Protein 5UPP (pdb70)

Sequence (924 aa):
SFRIEYDTFGELKVPNDKYYGAQTVRSTMNFKKIGGVTERMPTPVIKAFGILKRAAAEVNQDYGLDPKIANNAIMKAADEVAEGKKLNDHFPLVVWQTTGSGTTQTNMNVNEVISNRAIEMLGGELGSKIPVHPNDHVNKSQSSSNDTFPTAMHIAAAIEVHEVLLPGLQKLHDALDAKSKEFAQIIKIGRTHTQDAVPLTLGQEFSGYVQQVKYAMTRIKAAMPRIYELAAGGTAVGTGLNTRIGFAEKVAAKVAALTGLPFVTAPNKFEALAAHDALVELSGAMNTTACSLMKIANDIRFLGSGPRSGLGELILPENEPGSSIMPGKVNPTQCEAMTMVAAQVMGNHVAVTVGGSNGHFELNVFKPMMMIKNVLHSARLLGDASVSFTENCVVGIQANTERINNKLMNESLMLVTALNPHIGYDKAAKIAKTAHKNGSTLKETAIELGYLTAEQFDEWVKPKDMLGPKSFRIEYDTFGELKVPNDKYYGAQTVRSTMNFKKIGGVTERMPTPVIKAFGILKRAAAEVNQDYGLDPKIANNAIMKAADEVAEGKKLNDHFPLVVWQTTGSGTQTNMNVNEVISNRAIEMLGGELGSKIPVHPNDHVNKSQSSSNDTFPTAMHIAAAIEVHHEVLLPGLQKLHDALDAKSKKEFAQIIKIGRTHTQDAVPLTLGQEFSGYVQQVKYAMTRIKAAMPRIYELAAGGTAVGTGLNTRIGFAEKVAAKVAALTGLPFVTAPNKFEALAAHDALVELSGAMNTTACSLMKIANDIRFLGSGPRSGLGELILPEENEPGSSIMPGKKVNPTQCEAMTMVAAQVMGNHVAVTVGGSNGHFELNVFKPMMMIKNVLHSARLLGDASVSFTENCVVGIQQANTERINNKLMNESLMLVTALNPHIGYDKKAAKKIAKTAHKNGSTLKETAIELGYLTAEQFDEWVKPKDMLGPK

GO terms:
  GO:0005739 mitochondrion (C, IDA)
  GO:0004333 fumarate hydratase activity (F, IMP)
  GO:0004333 fumarate hydratase activity (F, IDA)
  GO:0006106 fumarate metabolic process (P, IDA)
  GO:0006108 malate metabolic process (P, IDA)
  GO:0005634 nucleus (C, EXP)
  GO:0005694 chromosome (C, EXP)
  GO:0005739 mitochondrion (C, EXP)
  GO:0005737 cytoplasm (C, TAS)
  GO:0005739 mitochondrion (C, TAS)
  GO:0004333 fumarate hydratase activity (F, TAS)
  GO:0006106 fumarate metabolic process (P, TAS)
  GO:0005739 mitochondrion (C, HTP)
  GO:0005759 mitochondrial matrix (C, TAS)
  GO:0005515 protein binding (F, IPI)
  GO:0070062 extracellular exosome (C, HDA)
  GO:0005739 mitochondrion (C, HDA)
  GO:0005829 cytosol (C, IDA)
  GO:0035861 site of double-strand break (C, IDA)
  GO:0005634 nucleus (C, IDA)

Structure (mmCIF, N/CA/C/O backbone):
data_5UPP
#
_entry.id   5UPP
#
_cell.length_a   125.434
_cell.length_b   148.006
_cell.length_c   129.761
_cell.angle_alpha   90.000
_cell.angle_beta   90.000
_cell.angle_gamma   90.000
#
_symmetry.space_group_name_H-M   'C 2 2 21'
#
loop_
_entity.id
_entity.type
_entity.pdbx_description
1 polymer 'Fumarate hydratase, mitochondrial'
2 non-polymer '4-(2-HYDROXYETHYL)-1-PIPERAZINE ETHANESULFONIC ACID'
3 water water
#
loop_
_atom_site.group_PDB
_atom_site.id
_atom_site.type_symbol
_atom_site.label_atom_id
_atom_site.label_alt_id
_atom_site.label_comp_id
_atom_site.label_asym_id
_atom_site.label_entity_id
_atom_site.label_seq_id
_atom_site.pdbx_PDB_ins_code
_atom_site.Cartn_x
_atom_site.Cartn_y
_atom_site.Cartn_z
_atom_site.occupancy
_atom_site.B_iso_or_equiv
_atom_site.auth_seq_id
_atom_site.auth_comp_id
_atom_site.auth_asym_id
_atom_site.auth_atom_id
_atom_site.pdbx_PDB_model_num
ATOM 1 N N . SER A 1 5 ? -14.511 -104.980 -33.716 1.00 61.67 49 SER A N 1
ATOM 2 C CA . SER A 1 5 ? -15.434 -104.416 -34.696 1.00 61.43 49 SER A CA 1
ATOM 3 C C . SER A 1 5 ? -16.117 -103.185 -34.090 1.00 56.30 49 SER A C 1
ATOM 4 O O . SER A 1 5 ? -15.429 -102.308 -33.561 1.00 52.17 49 SER A O 1
ATOM 11 N N . PHE A 1 6 ? -17.448 -103.109 -34.147 1.00 53.55 50 PHE A N 1
ATOM 12 C CA . PHE A 1 6 ? -18.169 -101.913 -33.724 1.00 51.86 50 PHE A CA 1
ATOM 13 C C . PHE A 1 6 ? -19.463 -102.303 -33.022 1.00 49.88 50 PHE A C 1
ATOM 14 O O . PHE A 1 6 ? -20.031 -103.362 -33.288 1.00 50.81 50 PHE A O 1
ATOM 21 N N . ARG A 1 7 ? -19.917 -101.442 -32.114 1.00 48.02 51 ARG A N 1
ATOM 22 C CA . ARG A 1 7 ? -21.265 -101.524 -31.566 1.00 48.95 51 ARG A CA 1
ATOM 23 C C . ARG A 1 7 ? -22.103 -100.406 -32.174 1.00 50.05 51 ARG A C 1
ATOM 24 O O . ARG A 1 7 ? -21.576 -99.387 -32.628 1.00 47.42 51 ARG A O 1
ATOM 45 N N . ILE A 1 8 ? -23.417 -100.602 -32.185 1.00 54.72 52 ILE A N 1
ATOM 46 C CA . ILE A 1 8 ? -24.346 -99.602 -32.700 1.00 57.77 52 ILE A CA 1
ATOM 47 C C . ILE A 1 8 ? -24.914 -98.817 -31.525 1.00 55.83 52 ILE A C 1
ATOM 48 O O . ILE A 1 8 ? -25.539 -99.394 -30.625 1.00 55.19 52 ILE A O 1
ATOM 64 N N . GLU A 1 9 ? -24.690 -97.503 -31.535 1.00 49.99 53 GLU A N 1
ATOM 65 C CA . GLU A 1 9 ? -25.374 -96.566 -30.656 1.00 48.35 53 GLU A CA 1
ATOM 66 C C . GLU A 1 9 ? -26.249 -95.640 -31.502 1.00 51.24 53 GLU A C 1
ATOM 67 O O . GLU A 1 9 ? -26.267 -95.716 -32.737 1.00 50.85 53 GLU A O 1
ATOM 79 N N . TYR A 1 10 ? -26.999 -94.767 -30.829 1.00 57.01 54 TYR A N 1
ATOM 80 C CA . TYR A 1 10 ? -27.965 -93.913 -31.510 1.00 60.69 54 TYR A CA 1
ATOM 81 C C . TYR A 1 10 ? -27.995 -92.525 -30.888 1.00 58.59 54 TYR A C 1
ATOM 82 O O . TYR A 1 10 ? -27.709 -92.345 -29.699 1.00 56.26 54 TYR A O 1
ATOM 100 N N . ASP A 1 11 ? -28.352 -91.546 -31.717 0.89 59.08 55 ASP A N 1
ATOM 101 C CA . ASP A 1 11 ? -28.819 -90.248 -31.256 0.89 58.99 55 ASP A CA 1
ATOM 102 C C . ASP A 1 11 ? -30.077 -89.902 -32.050 0.89 63.98 55 ASP A C 1
ATOM 103 O O . ASP A 1 11 ? -30.512 -90.662 -32.925 0.89 66.54 55 ASP A O 1
ATOM 112 N N . THR A 1 12 ? -30.672 -88.745 -31.745 0.81 64.32 56 THR A N 1
ATOM 113 C CA . THR A 1 12 ? -31.912 -88.357 -32.411 0.81 65.42 56 THR A CA 1
ATOM 114 C C . THR A 1 12 ? -31.746 -88.182 -33.918 0.81 61.06 56 THR A C 1
ATOM 115 O O . THR A 1 12 ? -32.754 -88.081 -34.624 0.81 60.81 56 THR A O 1
ATOM 126 N N . PHE A 1 13 ? -30.513 -88.144 -34.424 0.89 59.36 57 PHE A N 1
ATOM 127 C CA . PHE A 1 13 ? -30.253 -88.099 -35.858 0.89 61.21 57 PHE A CA 1
ATOM 128 C C . PHE A 1 13 ? -30.075 -89.474 -36.485 0.89 61.07 57 PHE A C 1
ATOM 129 O O . PHE A 1 13 ? -29.923 -89.558 -37.709 0.89 62.23 57 PHE A O 1
ATOM 146 N N . GLY A 1 14 ? -30.060 -90.542 -35.690 1.00 60.67 58 GLY A N 1
ATOM 147 C CA . GLY A 1 14 ? -29.927 -91.873 -36.248 0.71 64.38 58 GLY A CA 1
ATOM 148 C C . GLY A 1 14 ? -28.827 -92.703 -35.620 1.00 64.82 58 GLY A C 1
ATOM 149 O O . GLY A 1 14 ? -28.422 -92.454 -34.478 1.00 65.12 58 GLY A O 1
ATOM 153 N N . GLU A 1 15 ? -28.319 -93.675 -36.377 1.00 63.92 59 GLU A N 1
ATOM 154 C CA . GLU A 1 15 ? -27.430 -94.705 -35.857 1.00 63.46 59 GLU A CA 1
ATOM 155 C C . GLU A 1 15 ? -25.972 -94.378 -36.165 1.00 60.68 59 GLU A C 1
ATOM 156 O O . GLU A 1 15 ? -25.642 -93.908 -37.259 1.00 61.16 59 GLU A O 1
ATOM 159 N N . LEU A 1 16 ? -25.105 -94.648 -35.191 1.00 58.65 60 LEU A N 1
ATOM 160 C CA . LEU A 1 16 ? -23.672 -94.419 -35.314 1.00 57.49 60 LEU A CA 1
ATOM 161 C C . LEU A 1 16 ? -22.913 -95.684 -34.940 1.00 55.48 60 LEU A C 1
ATOM 162 O O . LEU A 1 16 ? -23.252 -96.362 -33.966 1.00 53.46 60 LEU A O 1
ATOM 178 N N . LYS A 1 17 ? -21.874 -95.985 -35.709 1.00 55.40 61 LYS A N 1
ATOM 179 C CA . LYS A 1 17 ? -20.979 -97.081 -35.375 1.00 52.59 61 LYS A CA 1
ATOM 180 C C . LYS A 1 17 ? -19.922 -96.585 -34.396 1.00 45.38 61 LYS A C 1
ATOM 181 O O . LYS A 1 17 ? -19.274 -95.561 -34.640 1.00 44.26 61 LYS A O 1
ATOM 188 N N . VAL A 1 18 ? -19.771 -97.291 -33.280 1.00 38.89 62 VAL A N 1
ATOM 189 C CA . VAL A 1 18 ? -18.798 -96.954 -32.249 1.00 36.03 62 VAL A CA 1
ATOM 190 C C . VAL A 1 18 ? -17.817 -98.117 -32.133 1.00 36.80 62 VAL A C 1
ATOM 191 O O . VAL A 1 18 ? -18.238 -99.255 -31.900 1.00 36.38 62 VAL A O 1
ATOM 204 N N . PRO A 1 19 ? -16.509 -97.897 -32.275 1.00 37.80 63 PRO A N 1
ATOM 205 C CA . PRO A 1 19 ? -15.565 -99.017 -32.155 1.00 39.46 63 PRO A CA 1
ATOM 206 C C . PRO A 1 19 ? -15.688 -99.699 -30.800 1.00 38.29 63 PRO A C 1
ATOM 207 O O . PRO A 1 19 ? -15.826 -99.048 -29.758 1.00 36.72 63 PRO A O 1
ATOM 218 N N . ASN A 1 20 ? -15.630 -101.030 -30.824 1.00 41.68 64 ASN A N 1
ATOM 219 C CA . ASN A 1 20 ? -15.755 -101.797 -29.592 1.00 43.95 64 ASN A CA 1
ATOM 220 C C . ASN A 1 20 ? -14.604 -101.532 -28.631 1.00 42.73 64 ASN A C 1
ATOM 221 O O . ASN A 1 20 ? -14.757 -101.755 -27.425 1.00 46.21 64 ASN A O 1
ATOM 232 N N . ASP A 1 21 ? -13.455 -101.084 -29.127 1.00 39.81 65 ASP A N 1
ATOM 233 C CA . ASP A 1 21 ? -12.316 -100.817 -28.261 1.00 40.88 65 ASP A CA 1
ATOM 234 C C . ASP A 1 21 ? -12.261 -99.372 -27.777 1.00 35.88 65 ASP A C 1
ATOM 235 O O . ASP A 1 21 ? -11.225 -98.949 -27.253 1.00 34.70 65 ASP A O 1
ATOM 244 N N . LYS A 1 22 ? -13.347 -98.610 -27.924 1.00 31.23 66 LYS A N 1
ATOM 245 C CA . LYS A 1 22 ? -13.394 -97.231 -27.455 1.00 29.63 66 LYS A CA 1
ATOM 246 C C . LYS A 1 22 ? -14.484 -97.058 -26.402 1.00 27.96 66 LYS A C 1
ATOM 247 O O . LYS A 1 22 ? -15.539 -97.698 -26.469 1.00 29.59 66 LYS A O 1
ATOM 266 N N . TYR A 1 23 ? -14.219 -96.194 -25.427 1.00 27.00 67 TYR A N 1
ATOM 267 C CA . TYR A 1 23 ? -15.166 -95.909 -24.356 1.00 26.55 67 TYR A CA 1
ATOM 268 C C . TYR A 1 23 ? -16.066 -94.725 -24.655 1.00 28.74 67 TYR A C 1
ATOM 269 O O . TYR A 1 23 ? -16.982 -94.462 -23.874 1.00 28.88 67 TYR A O 1
ATOM 287 N N . TYR A 1 24 ? -15.814 -93.989 -25.732 1.00 30.07 68 TYR A N 1
ATOM 288 C CA . TYR A 1 24 ? -16.714 -92.907 -26.067 1.00 30.05 68 TYR A CA 1
ATOM 289 C C . TYR A 1 24 ? -17.948 -93.477 -26.759 1.00 31.61 68 TYR A C 1
ATOM 290 O O . TYR A 1 24 ? -18.054 -94.689 -27.017 1.00 30.96 68 TYR A O 1
ATOM 308 N N . GLY A 1 25 ? -18.930 -92.600 -27.002 1.00 30.04 69 GLY A N 1
ATOM 309 C CA . GLY A 1 25 ? -20.233 -93.028 -27.494 1.00 31.10 69 GLY A CA 1
ATOM 310 C C . GLY A 1 25 ? -20.752 -92.229 -28.679 1.00 31.61 69 GLY A C 1
ATOM 311 O O . GLY A 1 25 ? -19.976 -91.580 -29.389 1.00 32.88 69 GLY A O 1
ATOM 315 N N . ALA A 1 26 ? -22.072 -92.264 -28.886 1.00 33.44 70 ALA A N 1
ATOM 316 C CA . ALA A 1 26 ? -22.670 -91.729 -30.108 1.00 35.35 70 ALA A CA 1
ATOM 317 C C . ALA A 1 26 ? -22.467 -90.223 -30.237 1.00 35.40 70 ALA A C 1
ATOM 318 O O . ALA A 1 26 ? -22.264 -89.711 -31.341 1.00 36.77 70 ALA A O 1
ATOM 325 N N . GLN A 1 27 ? -22.558 -89.493 -29.130 1.00 32.58 71 GLN A N 1
ATOM 326 C CA . GLN A 1 27 ? -22.357 -88.049 -29.194 1.00 33.90 71 GLN A CA 1
ATOM 327 C C . GLN A 1 27 ? -20.943 -87.718 -29.655 1.00 31.41 71 GLN A C 1
ATOM 328 O O . GLN A 1 27 ? -20.733 -86.783 -30.442 1.00 29.62 71 GLN A O 1
ATOM 342 N N . THR A 1 28 ? -19.956 -88.478 -29.176 1.00 29.73 72 THR A N 1
ATOM 343 C CA . THR A 1 28 ? -18.575 -88.230 -29.570 1.00 29.09 72 THR A CA 1
ATOM 344 C C . THR A 1 28 ? -18.343 -88.581 -31.034 1.00 28.65 72 THR A C 1
ATOM 345 O O . THR A 1 28 ? -17.653 -87.844 -31.744 1.00 29.90 72 THR A O 1
ATOM 356 N N . VAL A 1 29 ? -18.913 -89.688 -31.513 1.00 30.70 73 VAL A N 1
ATOM 357 C CA . VAL A 1 29 ? -18.797 -90.020 -32.934 1.00 31.09 73 VAL A CA 1
ATOM 358 C C . VAL A 1 29 ? -19.449 -88.935 -33.786 1.00 33.02 73 VAL A C 1
ATOM 359 O O . VAL A 1 29 ? -18.890 -88.493 -34.795 1.00 35.26 73 VAL A O 1
ATOM 372 N N . ARG A 1 30 ? -20.643 -88.498 -33.395 1.00 32.05 74 ARG A N 1
ATOM 373 C CA . ARG A 1 30 ? -21.320 -87.424 -34.119 1.00 35.16 74 ARG A CA 1
ATOM 374 C C . ARG A 1 30 ? -20.455 -86.166 -34.170 1.00 35.75 74 ARG A C 1
ATOM 375 O O . ARG A 1 30 ? -20.395 -85.481 -35.201 1.00 35.67 74 ARG A O 1
ATOM 396 N N . SER A 1 31 ? -19.757 -85.864 -33.071 1.00 37.41 75 SER A N 1
ATOM 397 C CA . SER A 1 31 ? -18.910 -84.673 -33.009 1.00 37.42 75 SER A CA 1
ATOM 398 C C . SER A 1 31 ? -17.697 -84.770 -33.935 1.00 38.19 75 SER A C 1
ATOM 399 O O . SER A 1 31 ? -17.260 -83.754 -34.486 1.00 40.37 75 SER A O 1
ATOM 407 N N . THR A 1 32 ? -17.127 -85.963 -34.101 1.00 30.56 76 THR A N 1
ATOM 408 C CA . THR A 1 32 ? -15.973 -86.141 -34.979 1.00 32.87 76 THR A CA 1
ATOM 409 C C . THR A 1 32 ? -16.327 -85.941 -36.449 1.00 36.58 76 THR A C 1
ATOM 410 O O . THR A 1 32 ? -15.465 -85.557 -37.243 1.00 40.38 76 THR A O 1
ATOM 421 N N . MET A 1 33 ? -17.565 -86.221 -36.839 1.00 37.29 77 MET A N 1
ATOM 422 C CA . MET A 1 33 ? -17.931 -86.194 -38.248 1.00 40.42 77 MET A CA 1
ATOM 423 C C . MET A 1 33 ? -18.161 -84.786 -38.759 1.00 38.75 77 MET A C 1
ATOM 424 O O . MET A 1 33 ? -18.110 -84.557 -39.970 1.00 39.29 77 MET A O 1
ATOM 438 N N . ASN A 1 34 ? -18.434 -83.855 -37.864 1.00 32.06 78 ASN A N 1
ATOM 439 C CA . ASN A 1 34 ? -18.759 -82.497 -38.244 1.00 38.08 78 ASN A CA 1
ATOM 440 C C . ASN A 1 34 ? -17.625 -81.518 -37.988 1.00 28.93 78 ASN A C 1
ATOM 441 O O . ASN A 1 34 ? -17.716 -80.372 -38.438 1.00 29.07 78 ASN A O 1
ATOM 452 N N . PHE A 1 35 ? -16.562 -81.929 -37.291 1.00 30.91 79 PHE A N 1
ATOM 453 C CA . PHE A 1 35 ? -15.453 -81.021 -36.959 1.00 33.29 79 PHE A CA 1
ATOM 454 C C . PHE A 1 35 ? -14.132 -81.751 -37.212 1.00 33.10 79 PHE A C 1
ATOM 455 O O . PHE A 1 35 ? -13.487 -82.249 -36.297 1.00 40.19 79 PHE A O 1
ATOM 472 N N A LYS A 1 36 ? -13.667 -81.790 -38.463 0.53 30.06 80 LYS A N 1
ATOM 473 N N B LYS A 1 36 ? -13.846 -81.876 -38.500 0.47 30.28 80 LYS A N 1
ATOM 474 C CA A LYS A 1 36 ? -12.419 -82.494 -38.787 0.53 28.52 80 LYS A CA 1
ATOM 475 C CA B LYS A 1 36 ? -12.566 -82.350 -38.982 0.47 28.74 80 LYS A CA 1
ATOM 476 C C A LYS A 1 36 ? -11.222 -81.547 -38.954 0.53 26.84 80 LYS A C 1
ATOM 477 C C B LYS A 1 36 ? -11.789 -81.137 -39.482 0.47 27.54 80 LYS A C 1
ATOM 478 O O A LYS A 1 36 ? -10.148 -81.968 -39.388 0.53 27.32 80 LYS A O 1
ATOM 479 O O B LYS A 1 36 ? -11.620 -80.909 -40.682 0.47 29.02 80 LYS A O 1
ATOM 496 N N . ILE A 1 37 ? -11.378 -80.306 -38.530 1.00 26.31 81 ILE A N 1
ATOM 497 C CA . ILE A 1 37 ? -10.487 -79.205 -38.847 1.00 26.01 81 ILE A CA 1
ATOM 498 C C . ILE A 1 37 ? -9.103 -79.467 -38.275 1.00 25.22 81 ILE A C 1
ATOM 499 O O . ILE A 1 37 ? -8.931 -79.574 -37.058 1.00 24.92 81 ILE A O 1
ATOM 516 N N . GLY A 1 38 ? -8.120 -79.603 -39.158 1.00 26.23 82 GLY A N 1
ATOM 517 C CA . GLY A 1 38 ? -6.726 -79.649 -38.770 1.00 29.11 82 GLY A CA 1
ATOM 518 C C . GLY A 1 38 ? -6.113 -81.034 -38.645 1.00 33.59 82 GLY A C 1
ATOM 519 O O . GLY A 1 38 ? -4.885 -81.156 -38.733 1.00 35.93 82 GLY A O 1
ATOM 523 N N . GLY A 1 39 ? -6.909 -82.067 -38.438 1.00 32.17 83 GLY A N 1
ATOM 524 C CA . GLY A 1 39 ? -6.350 -83.397 -38.276 1.00 36.93 83 GLY A CA 1
ATOM 525 C C . GLY A 1 39 ? -5.972 -83.704 -36.838 1.00 35.58 83 GLY A C 1
ATOM 526 O O . GLY A 1 39 ? -6.177 -82.918 -35.911 1.00 33.17 83 GLY A O 1
ATOM 530 N N . VAL A 1 40 ? -5.380 -84.888 -36.648 1.00 34.94 84 VAL A N 1
ATOM 531 C CA . VAL A 1 40 ? -5.148 -85.380 -35.294 1.00 33.70 84 VAL A CA 1
ATOM 532 C C . VAL A 1 40 ? -4.218 -84.488 -34.488 1.00 32.81 84 VAL A C 1
ATOM 533 O O . VAL A 1 40 ? -4.315 -84.473 -33.258 1.00 31.27 84 VAL A O 1
ATOM 546 N N . THR A 1 41 ? -3.344 -83.698 -35.131 1.00 35.70 85 THR A N 1
ATOM 547 C CA . THR A 1 41 ? -2.478 -82.816 -34.349 1.00 36.62 85 THR A CA 1
ATOM 548 C C . THR A 1 41 ? -3.247 -81.714 -33.622 1.00 33.98 85 THR A C 1
ATOM 549 O O . THR A 1 41 ? -2.685 -81.074 -32.728 1.00 32.97 85 THR A O 1
ATOM 560 N N . GLU A 1 42 ? -4.507 -81.469 -33.976 1.00 30.61 86 GLU A N 1
ATOM 561 C CA . GLU A 1 42 ? -5.296 -80.453 -33.304 1.00 24.85 86 GLU A CA 1
ATOM 562 C C . GLU A 1 42 ? -6.137 -81.019 -32.172 1.00 23.91 86 GLU A C 1
ATOM 563 O O . GLU A 1 42 ? -6.991 -80.317 -31.652 1.00 23.68 86 GLU A O 1
ATOM 575 N N . ARG A 1 43 ? -5.924 -82.274 -31.770 1.00 23.40 87 ARG A N 1
ATOM 576 C CA . ARG A 1 43 ? -6.721 -82.831 -30.686 1.00 23.68 87 ARG A CA 1
ATOM 577 C C . ARG A 1 43 ? -6.620 -81.989 -29.413 1.00 25.64 87 ARG A C 1
ATOM 578 O O . ARG A 1 43 ? -5.588 -81.376 -29.121 1.00 25.90 87 ARG A O 1
ATOM 599 N N . MET A 1 44 ? -7.719 -81.961 -28.658 1.00 24.44 88 MET A N 1
ATOM 600 C CA . MET A 1 44 ? -7.787 -81.214 -27.409 1.00 24.03 88 MET A CA 1
ATOM 601 C C . MET A 1 44 ? -6.591 -81.560 -26.522 1.00 25.58 88 MET A C 1
ATOM 602 O O . MET A 1 44 ? -6.291 -82.749 -26.334 1.00 22.78 88 MET A O 1
ATOM 616 N N . PRO A 1 45 ? -5.891 -80.570 -25.967 1.00 23.59 89 PRO A N 1
ATOM 617 C CA . PRO A 1 45 ? -4.683 -80.865 -25.182 1.00 24.30 89 PRO A CA 1
ATOM 618 C C . PRO A 1 45 ? -4.958 -81.800 -24.008 1.00 23.56 89 PRO A C 1
ATOM 619 O O . PRO A 1 45 ? -5.948 -81.656 -23.299 1.00 22.11 89 PRO A O 1
ATOM 630 N N . THR A 1 46 ? -4.044 -82.742 -23.787 1.00 26.38 90 THR A N 1
ATOM 631 C CA . THR A 1 46 ? -4.174 -83.666 -22.665 1.00 27.04 90 THR A CA 1
ATOM 632 C C . THR A 1 46 ? -4.406 -82.982 -21.323 1.00 26.74 90 THR A C 1
ATOM 633 O O . THR A 1 46 ? -5.193 -83.508 -20.524 1.00 22.92 90 THR A O 1
ATOM 644 N N . PRO A 1 47 ? -3.769 -81.858 -20.996 1.00 26.01 91 PRO A N 1
ATOM 645 C CA . PRO A 1 47 ? -4.073 -81.226 -19.703 1.00 24.78 91 PRO A CA 1
ATOM 646 C C . PRO A 1 47 ? -5.545 -80.888 -19.528 1.00 21.66 91 PRO A C 1
ATOM 647 O O . PRO A 1 47 ? -6.042 -80.968 -18.407 1.00 22.95 91 PRO A O 1
ATOM 658 N N . VAL A 1 48 ? -6.266 -80.530 -20.594 1.00 20.47 92 VAL A N 1
ATOM 659 C CA . VAL A 1 48 ? -7.695 -80.267 -20.468 1.00 20.43 92 VAL A CA 1
ATOM 660 C C . VAL A 1 48 ? -8.440 -81.551 -20.126 1.00 21.20 92 VAL A C 1
ATOM 661 O O . VAL A 1 48 ? -9.356 -81.557 -19.296 1.00 21.48 92 VAL A O 1
ATOM 674 N N . ILE A 1 49 ? -8.078 -82.645 -20.790 1.00 19.67 93 ILE A N 1
ATOM 675 C CA . ILE A 1 49 ? -8.723 -83.934 -20.543 1.00 21.14 93 ILE A CA 1
ATOM 676 C C . ILE A 1 49 ? -8.476 -84.383 -19.110 1.00 21.96 93 ILE A C 1
ATOM 677 O O . ILE A 1 49 ? -9.406 -84.790 -18.407 1.00 24.89 93 ILE A O 1
ATOM 693 N N . LYS A 1 50 ? -7.224 -84.309 -18.647 1.00 21.78 94 LYS A N 1
ATOM 694 C CA . LYS A 1 50 ? -6.943 -84.682 -17.263 1.00 24.39 94 LYS A CA 1
ATOM 695 C C . LYS A 1 50 ? -7.734 -83.817 -16.291 1.00 23.92 94 LYS A C 1
ATOM 696 O O . LYS A 1 50 ? -8.307 -84.322 -15.320 1.00 21.19 94 LYS A O 1
ATOM 715 N N . ALA A 1 51 ? -7.773 -82.502 -16.533 1.00 25.61 95 ALA A N 1
ATOM 716 C CA . ALA A 1 51 ? -8.540 -81.613 -15.669 1.00 23.24 95 ALA A CA 1
ATOM 717 C C . ALA A 1 51 ? -10.014 -81.993 -15.630 1.00 23.63 95 ALA A C 1
ATOM 718 O O . ALA A 1 51 ? -10.666 -81.874 -14.583 1.00 23.95 95 ALA A O 1
ATOM 725 N N . PHE A 1 52 ? -10.576 -82.419 -16.764 1.00 21.61 96 PHE A N 1
ATOM 726 C CA . PHE A 1 52 ? -11.959 -82.881 -16.753 1.00 21.87 96 PHE A CA 1
ATOM 727 C C . PHE A 1 52 ? -12.114 -84.094 -15.835 1.00 23.36 96 PHE A C 1
ATOM 728 O O . PHE A 1 52 ? -13.121 -84.227 -15.134 1.00 23.03 96 PHE A O 1
ATOM 745 N N . GLY A 1 53 ? -11.114 -84.974 -15.806 1.00 23.54 97 GLY A N 1
ATOM 746 C CA . GLY A 1 53 ? -11.181 -86.120 -14.905 1.00 25.10 97 GLY A CA 1
ATOM 747 C C . GLY A 1 53 ? -11.203 -85.700 -13.446 1.00 26.20 97 GLY A C 1
ATOM 748 O O . GLY A 1 53 ? -11.909 -86.286 -12.626 1.00 26.37 97 GLY A O 1
ATOM 752 N N . ILE A 1 54 ? -10.431 -84.671 -13.102 1.00 24.45 98 ILE A N 1
ATOM 753 C CA . ILE A 1 54 ? -10.455 -84.151 -11.739 1.00 24.95 98 ILE A CA 1
ATOM 754 C C . ILE A 1 54 ? -11.843 -83.606 -11.408 1.00 23.95 98 ILE A C 1
ATOM 755 O O . ILE A 1 54 ? -12.418 -83.910 -10.353 1.00 24.80 98 ILE A O 1
ATOM 771 N N . LEU A 1 55 ? -12.388 -82.788 -12.313 1.00 24.65 99 LEU A N 1
ATOM 772 C CA . LEU A 1 55 ? -13.676 -82.131 -12.104 1.00 23.31 99 LEU A CA 1
ATOM 773 C C . LEU A 1 55 ? -14.808 -83.135 -11.956 1.00 22.95 99 LEU A C 1
ATOM 774 O O . LEU A 1 55 ? -15.681 -82.970 -11.101 1.00 25.59 99 LEU A O 1
ATOM 790 N N . LYS A 1 56 ? -14.836 -84.160 -12.808 1.00 23.98 100 LYS A N 1
ATOM 791 C CA . LYS A 1 56 ? -15.929 -85.128 -12.744 1.00 25.17 100 LYS A CA 1
ATOM 792 C C . LYS A 1 56 ? -15.812 -86.005 -11.500 1.00 26.40 100 LYS A C 1
ATOM 793 O O . LYS A 1 56 ? -16.829 -86.437 -10.933 1.00 25.84 100 LYS A O 1
ATOM 812 N N . ARG A 1 57 ? -14.583 -86.284 -11.069 1.00 27.44 101 ARG A N 1
ATOM 813 C CA . ARG A 1 57 ? -14.376 -86.951 -9.791 1.00 27.07 101 ARG A CA 1
ATOM 814 C C . ARG A 1 57 ? -14.927 -86.102 -8.656 1.00 26.82 101 ARG A C 1
ATOM 815 O O . ARG A 1 57 ? -15.614 -86.606 -7.766 1.00 26.98 101 ARG A O 1
ATOM 836 N N . ALA A 1 58 ? -14.665 -84.791 -8.687 1.00 23.74 102 ALA A N 1
ATOM 837 C CA . ALA A 1 58 ? -15.153 -83.926 -7.626 1.00 23.92 102 ALA A CA 1
ATOM 838 C C . ALA A 1 58 ? -16.672 -83.850 -7.641 1.00 24.84 102 ALA A C 1
ATOM 839 O O . ALA A 1 58 ? -17.317 -83.936 -6.590 1.00 26.87 102 ALA A O 1
ATOM 846 N N . ALA A 1 59 ? -17.262 -83.657 -8.826 1.00 24.66 103 ALA A N 1
ATOM 847 C CA . ALA A 1 59 ? -18.717 -83.536 -8.921 1.00 25.47 103 ALA A CA 1
ATOM 848 C C . ALA A 1 59 ? -19.411 -84.794 -8.423 1.00 27.27 103 ALA A C 1
ATOM 849 O O . ALA A 1 59 ? -20.416 -84.715 -7.709 1.00 27.41 103 ALA A O 1
ATOM 856 N N . ALA A 1 60 ? -18.888 -85.966 -8.796 1.00 25.53 104 ALA A N 1
ATOM 857 C CA . ALA A 1 60 ? -19.492 -87.221 -8.360 1.00 26.99 104 ALA A CA 1
ATOM 858 C C . ALA A 1 60 ? -19.477 -87.344 -6.841 1.00 29.01 104 ALA A C 1
ATOM 859 O O . ALA A 1 60 ? -20.480 -87.725 -6.229 1.00 30.96 104 ALA A O 1
ATOM 866 N N . GLU A 1 61 ? -18.360 -86.992 -6.206 1.00 27.84 105 GLU A N 1
ATOM 867 C CA . GLU A 1 61 ? -18.300 -87.078 -4.752 1.00 29.67 105 GLU A CA 1
ATOM 868 C C . GLU A 1 61 ? -19.260 -86.085 -4.100 1.00 28.28 105 GLU A C 1
ATOM 869 O O . GLU A 1 61 ? -19.960 -86.431 -3.144 1.00 29.63 105 GLU A O 1
ATOM 881 N N . VAL A 1 62 ? -19.304 -84.844 -4.597 1.00 27.87 106 VAL A N 1
ATOM 882 C CA . VAL A 1 62 ? -20.201 -83.835 -4.029 1.00 29.08 106 VAL A CA 1
ATOM 883 C C . VAL A 1 62 ? -21.662 -84.227 -4.217 1.00 29.43 106 VAL A C 1
ATOM 884 O O . VAL A 1 62 ? -22.507 -83.972 -3.347 1.00 31.00 106 VAL A O 1
ATOM 897 N N . ASN A 1 63 ? -21.995 -84.787 -5.381 1.00 28.19 107 ASN A N 1
ATOM 898 C CA . ASN A 1 63 ? -23.382 -85.071 -5.736 1.00 28.61 107 ASN A CA 1
ATOM 899 C C . ASN A 1 63 ? -24.018 -86.159 -4.878 1.00 30.97 107 ASN A C 1
ATOM 900 O O . ASN A 1 63 ? -25.252 -86.303 -4.898 1.00 30.66 107 ASN A O 1
ATOM 911 N N . GLN A 1 64 ? -23.236 -86.891 -4.086 1.00 30.05 108 GLN A N 1
ATOM 912 C CA . GLN A 1 64 ? -23.852 -87.754 -3.089 1.00 32.57 108 GLN A CA 1
ATOM 913 C C . GLN A 1 64 ? -24.656 -86.946 -2.076 1.00 33.75 108 GLN A C 1
ATOM 914 O O . GLN A 1 64 ? -25.569 -87.498 -1.451 1.00 34.72 108 GLN A O 1
ATOM 928 N N . ASP A 1 65 ? -24.341 -85.653 -1.897 1.00 33.56 109 ASP A N 1
ATOM 929 C CA . ASP A 1 65 ? -25.178 -84.775 -1.079 1.00 37.42 109 ASP A CA 1
ATOM 930 C C . ASP A 1 65 ? -26.504 -84.463 -1.751 1.00 39.17 109 ASP A C 1
ATOM 931 O O . ASP A 1 65 ? -27.423 -83.966 -1.085 1.00 41.61 109 ASP A O 1
ATOM 940 N N . TYR A 1 66 ? -26.589 -84.658 -3.069 1.00 36.06 110 TYR A N 1
ATOM 941 C CA . TYR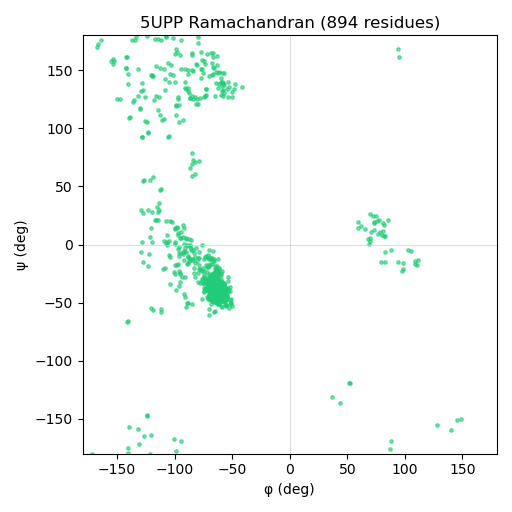 A 1 66 ? -27.719 -84.204 -3.868 1.00 36.49 110 TYR A CA 1
ATOM 942 C C . TYR A 1 66 ? -28.428 -85.365 -4.561 1.00 36.58 110 TYR A C 1
ATOM 943 O O . TYR A 1 66 ? -29.010 -85.189 -5.634 1.00 38.27 110 TYR A O 1
ATOM 961 N N . GLY A 1 67 ? -28.365 -86.548 -3.967 1.00 36.34 111 GLY A N 1
ATOM 962 C CA . GLY A 1 67 ? -29.171 -87.696 -4.374 1.00 37.99 111 GLY A CA 1
ATOM 963 C C . GLY A 1 67 ? -28.446 -88.791 -5.138 1.00 36.19 111 GLY A C 1
ATOM 964 O O . GLY A 1 67 ? -29.058 -89.838 -5.396 1.00 37.34 111 GLY A O 1
ATOM 968 N N . LEU A 1 68 ? -27.174 -88.609 -5.502 1.00 35.47 112 LEU A N 1
ATOM 969 C CA . LEU A 1 68 ? -26.495 -89.595 -6.341 1.00 32.28 112 LEU A CA 1
ATOM 970 C C . LEU A 1 68 ? -26.166 -90.858 -5.544 1.00 33.18 112 LEU A C 1
ATOM 971 O O . LEU A 1 68 ? -25.563 -90.797 -4.470 1.00 32.68 112 LEU A O 1
ATOM 987 N N . ASP A 1 69 ? -26.566 -92.006 -6.081 1.00 31.04 113 ASP A N 1
ATOM 988 C CA . ASP A 1 69 ? -26.347 -93.274 -5.401 1.00 33.57 113 ASP A CA 1
ATOM 989 C C . ASP A 1 69 ? -24.854 -93.496 -5.163 1.00 32.98 113 ASP A C 1
ATOM 990 O O . ASP A 1 69 ? -24.056 -93.339 -6.095 1.00 33.03 113 ASP A O 1
ATOM 999 N N . PRO A 1 70 ? -24.438 -93.871 -3.945 1.00 36.27 114 PRO A N 1
ATOM 1000 C CA . PRO A 1 70 ? -22.993 -94.000 -3.674 1.00 35.86 114 PRO A CA 1
ATOM 1001 C C . PRO A 1 70 ? -22.291 -95.063 -4.495 1.00 34.02 114 PRO A C 1
ATOM 1002 O O . PRO A 1 70 ? -21.115 -94.884 -4.823 1.00 33.80 114 PRO A O 1
ATOM 1013 N N . LYS A 1 71 ? -22.950 -96.186 -4.805 1.00 31.85 115 LYS A N 1
ATOM 1014 C CA . LYS A 1 71 ? -22.307 -97.184 -5.655 1.00 33.85 115 LYS A CA 1
ATOM 1015 C C . LYS A 1 71 ? -22.011 -96.612 -7.034 1.00 32.57 115 LYS A C 1
ATOM 1016 O O . LYS A 1 71 ? -20.911 -96.803 -7.569 1.00 34.40 115 LYS A O 1
ATOM 1025 N N . ILE A 1 72 ? -22.966 -95.878 -7.613 1.00 31.18 116 ILE A N 1
ATOM 1026 C CA . ILE A 1 72 ? -22.735 -95.232 -8.902 1.00 31.10 116 ILE A CA 1
ATOM 1027 C C . ILE A 1 72 ? -21.654 -94.151 -8.774 1.00 30.75 116 ILE A C 1
ATOM 1028 O O . ILE A 1 72 ? -20.738 -94.061 -9.601 1.00 29.78 116 ILE A O 1
ATOM 1044 N N . ALA A 1 73 ? -21.746 -93.316 -7.737 1.00 30.76 117 ALA A N 1
ATOM 1045 C CA . ALA A 1 73 ? -20.760 -92.250 -7.549 1.00 30.39 117 ALA A CA 1
ATOM 1046 C C . ALA A 1 73 ? -19.349 -92.812 -7.440 1.00 32.43 117 ALA A C 1
ATOM 1047 O O . ALA A 1 73 ? -18.398 -92.256 -8.005 1.00 31.19 117 ALA A O 1
ATOM 1054 N N . ASN A 1 74 ? -19.182 -93.904 -6.701 1.00 34.00 118 ASN A N 1
ATOM 1055 C CA A ASN A 1 74 ? -17.829 -94.396 -6.527 0.50 35.22 118 ASN A CA 1
ATOM 1056 C CA B ASN A 1 74 ? -17.858 -94.493 -6.505 0.50 35.21 118 ASN A CA 1
ATOM 1057 C C . ASN A 1 74 ? -17.286 -95.011 -7.815 1.00 32.87 118 ASN A C 1
ATOM 1058 O O . ASN A 1 74 ? -16.082 -94.906 -8.069 1.00 30.10 118 ASN A O 1
ATOM 1079 N N . ALA A 1 75 ? -18.141 -95.574 -8.672 1.00 29.88 119 ALA A N 1
ATOM 1080 C CA . ALA A 1 75 ? -17.644 -96.058 -9.958 1.00 29.25 119 ALA A CA 1
ATOM 1081 C C . ALA A 1 75 ? -17.243 -94.890 -10.852 1.00 28.65 119 ALA A C 1
ATOM 1082 O O . ALA A 1 75 ? -16.222 -94.955 -11.549 1.00 28.34 119 ALA A O 1
ATOM 1089 N N . ILE A 1 76 ? -18.019 -93.807 -10.827 1.00 26.07 120 ILE A N 1
ATOM 1090 C CA . ILE A 1 76 ? -17.645 -92.600 -11.569 1.00 25.58 120 ILE A CA 1
ATOM 1091 C C . ILE A 1 76 ? -16.322 -92.058 -11.063 1.00 25.50 120 ILE A C 1
ATOM 1092 O O . ILE A 1 76 ? -15.471 -91.614 -11.846 1.00 25.71 120 ILE A O 1
ATOM 1108 N N . MET A 1 77 ? -16.154 -92.023 -9.741 1.00 26.61 121 MET A N 1
ATOM 1109 C CA . MET A 1 77 ? -14.923 -91.485 -9.175 1.00 26.29 121 MET A CA 1
ATOM 1110 C C . MET A 1 77 ? -13.711 -92.267 -9.665 1.00 26.00 121 MET A C 1
ATOM 1111 O O . MET A 1 77 ? -12.690 -91.682 -10.039 1.00 26.59 121 MET A O 1
ATOM 1125 N N . LYS A 1 78 ? -13.810 -93.599 -9.677 1.00 26.16 122 LYS A N 1
ATOM 1126 C CA . LYS A 1 78 ? -12.696 -94.420 -10.134 1.00 27.39 122 LYS A CA 1
ATOM 1127 C C . LYS A 1 78 ? -12.431 -94.228 -11.623 1.00 24.59 122 LYS A C 1
ATOM 1128 O O . LYS A 1 78 ? -11.274 -94.134 -12.048 1.00 25.36 122 LYS A O 1
ATOM 1147 N N . ALA A 1 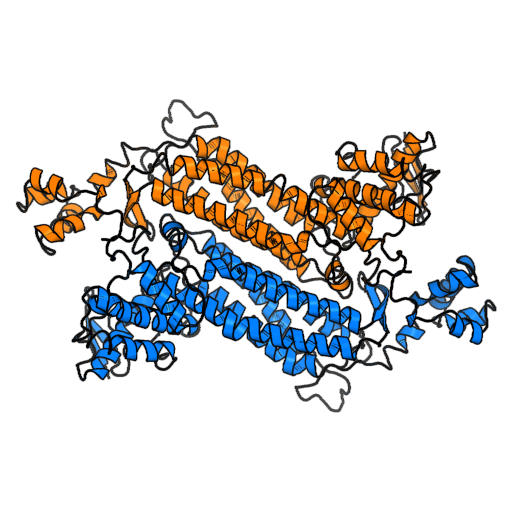79 ? -13.484 -94.174 -12.437 1.00 25.73 123 ALA A N 1
ATOM 1148 C CA . ALA A 1 79 ? -13.282 -93.974 -13.871 1.00 25.47 123 ALA A CA 1
ATOM 1149 C C . ALA A 1 79 ? -12.728 -92.584 -14.148 1.00 24.78 123 ALA A C 1
ATOM 1150 O O . ALA A 1 79 ? -11.860 -92.405 -15.013 1.00 24.91 123 ALA A O 1
ATOM 1157 N N . ALA A 1 80 ? -13.191 -91.595 -13.397 1.00 25.01 124 ALA A N 1
ATOM 1158 C CA . ALA A 1 80 ? -12.679 -90.235 -13.574 1.00 24.85 124 ALA A CA 1
ATOM 1159 C C . ALA A 1 80 ? -11.214 -90.129 -13.170 1.00 26.18 124 ALA A C 1
ATOM 1160 O O . ALA A 1 80 ? -10.452 -89.354 -13.770 1.00 26.46 124 ALA A O 1
ATOM 1167 N N . ASP A 1 81 ? -10.806 -90.861 -12.125 1.00 28.23 125 ASP A N 1
ATOM 1168 C CA . ASP A 1 81 ? -9.392 -90.923 -11.763 1.00 28.49 125 ASP A CA 1
ATOM 1169 C C . ASP A 1 81 ? -8.546 -91.441 -12.923 1.00 28.22 125 ASP A C 1
ATOM 1170 O O . ASP A 1 81 ? -7.439 -90.949 -13.161 1.00 28.43 125 ASP A O 1
ATOM 1179 N N . GLU A 1 82 ? -9.032 -92.460 -13.636 1.00 26.56 126 GLU A N 1
ATOM 1180 C CA . GLU A 1 82 ? -8.280 -92.978 -14.773 1.00 24.63 126 GLU A CA 1
ATOM 1181 C C . GLU A 1 82 ? -8.091 -91.910 -15.837 1.00 24.90 126 GLU A C 1
ATOM 1182 O O . GLU A 1 82 ? -6.992 -91.765 -16.385 1.00 27.16 126 GLU A O 1
ATOM 1194 N N . VAL A 1 83 ? -9.144 -91.138 -16.134 1.00 24.51 127 VAL A N 1
ATOM 1195 C CA . VAL A 1 83 ? -9.005 -90.025 -17.068 1.00 24.58 127 VAL A CA 1
ATOM 1196 C C . VAL A 1 83 ? -7.967 -89.035 -16.542 1.00 25.40 127 VAL A C 1
ATOM 1197 O O . VAL A 1 83 ? -7.061 -88.618 -17.272 1.00 25.64 127 VAL A O 1
ATOM 1210 N N . ALA A 1 84 ? -8.064 -88.676 -15.255 1.00 24.36 128 ALA A N 1
ATOM 1211 C CA . ALA A 1 84 ? -7.153 -87.680 -14.683 1.00 26.12 128 ALA A CA 1
ATOM 1212 C C . ALA A 1 84 ? -5.703 -88.152 -14.687 1.00 28.47 128 ALA A C 1
ATOM 1213 O O . ALA A 1 84 ? -4.779 -87.330 -14.771 1.00 28.43 128 ALA A O 1
ATOM 1220 N N . GLU A 1 85 ? -5.473 -89.457 -14.590 1.00 27.34 129 GLU A N 1
ATOM 1221 C CA . GLU A 1 85 ? -4.123 -89.999 -14.558 1.00 30.51 129 GLU A CA 1
ATOM 1222 C C . GLU A 1 85 ? -3.563 -90.273 -15.947 1.00 29.39 129 GLU A C 1
ATOM 1223 O O . GLU A 1 85 ? -2.457 -90.800 -16.062 1.00 32.48 129 GLU A O 1
ATOM 1235 N N . GLY A 1 86 ? -4.283 -89.913 -17.001 1.00 30.09 130 GLY A N 1
ATOM 1236 C CA . GLY A 1 86 ? -3.767 -90.100 -18.342 1.00 32.33 130 GLY A CA 1
ATOM 1237 C C . GLY A 1 86 ? -3.843 -91.525 -18.847 1.00 32.87 130 GLY A C 1
ATOM 1238 O O . GLY A 1 86 ? -3.106 -91.881 -19.773 1.00 33.06 130 GLY A O 1
ATOM 1242 N N . LYS A 1 87 ? -4.713 -92.352 -18.269 1.00 29.18 131 LYS A N 1
ATOM 1243 C CA A LYS A 1 87 ? -4.801 -93.749 -18.673 0.25 31.45 131 LYS A CA 1
ATOM 1244 C CA B LYS A 1 87 ? -4.822 -93.755 -18.655 0.75 31.46 131 LYS A CA 1
ATOM 1245 C C . LYS A 1 87 ? -5.781 -93.984 -19.814 1.00 29.63 131 LYS A C 1
ATOM 1246 O O . LYS A 1 87 ? -5.797 -95.089 -20.371 1.00 30.64 131 LYS A O 1
ATOM 1283 N N . LEU A 1 88 ? -6.580 -92.983 -20.185 1.00 28.03 132 LEU A N 1
ATOM 1284 C CA . LEU A 1 88 ? -7.618 -93.129 -21.202 1.00 28.07 132 LEU A CA 1
ATOM 1285 C C . LEU A 1 88 ? -7.501 -92.071 -22.295 1.00 26.26 132 LEU A C 1
ATOM 1286 O O . LEU A 1 88 ? -8.497 -91.724 -22.937 1.00 25.40 132 LEU A O 1
ATOM 1302 N N . ASN A 1 89 ? -6.284 -91.562 -22.527 1.00 27.01 133 ASN A N 1
ATOM 1303 C CA . ASN A 1 89 ? -6.084 -90.509 -23.520 1.00 26.22 133 ASN A CA 1
ATOM 1304 C C . ASN A 1 89 ? -6.567 -90.899 -24.913 1.00 27.22 133 ASN A C 1
ATOM 1305 O O . ASN A 1 89 ? -7.053 -90.035 -25.659 1.00 30.01 133 ASN A O 1
ATOM 1316 N N . ASP A 1 90 ? -6.427 -92.174 -25.290 1.00 28.21 134 ASP A N 1
ATOM 1317 C CA . ASP A 1 90 ? -6.799 -92.632 -26.622 1.00 30.42 134 ASP A CA 1
ATOM 1318 C C . ASP A 1 90 ? -8.298 -92.570 -26.891 1.00 30.20 134 ASP A C 1
ATOM 1319 O O . ASP A 1 90 ? -8.712 -92.871 -28.017 1.00 31.98 134 ASP A O 1
ATOM 1328 N N . HIS A 1 91 ? -9.123 -92.232 -25.902 1.00 27.10 135 HIS A N 1
ATOM 1329 C CA . HIS A 1 91 ? -10.571 -92.223 -26.065 1.00 24.64 135 HIS A CA 1
ATOM 1330 C C . HIS A 1 91 ? -11.121 -90.822 -26.247 1.00 25.14 135 HIS A C 1
ATOM 1331 O O . HIS A 1 91 ? -12.331 -90.607 -26.080 1.00 24.75 135 HIS A O 1
ATOM 1345 N N . PHE A 1 92 ? -10.253 -89.871 -26.625 1.00 23.67 136 PHE A N 1
ATOM 1346 C CA . PHE A 1 92 ? -10.635 -88.476 -26.826 1.00 23.27 136 PHE A CA 1
ATOM 1347 C C . PHE A 1 92 ? -10.147 -88.014 -28.194 1.00 25.20 136 PHE A C 1
ATOM 1348 O O . PHE A 1 92 ? -8.992 -87.597 -28.346 1.00 26.88 136 PHE A O 1
ATOM 1365 N N . PRO A 1 93 ? -10.984 -88.123 -29.238 1.00 26.49 137 PRO A N 1
ATOM 1366 C CA . PRO A 1 93 ? -10.549 -87.786 -30.601 1.00 26.31 137 PRO A CA 1
ATOM 1367 C C . PRO A 1 93 ? -10.893 -86.377 -31.077 1.00 27.11 137 PRO A C 1
ATOM 1368 O O . PRO A 1 93 ? -10.529 -86.037 -32.207 1.00 27.87 137 PRO A O 1
ATOM 1379 N N . LEU A 1 94 ? -11.579 -85.584 -30.273 1.00 23.85 138 LEU A N 1
ATOM 1380 C CA . LEU A 1 94 ? -12.111 -84.305 -30.738 1.00 24.01 138 LEU A CA 1
ATOM 1381 C C . LEU A 1 94 ? -11.009 -83.253 -30.811 1.00 22.85 138 LEU A C 1
ATOM 1382 O O . LEU A 1 94 ? -10.033 -83.279 -30.055 1.00 22.05 138 LEU A O 1
ATOM 1398 N N . VAL A 1 95 ? -11.180 -82.313 -31.730 1.00 23.40 139 VAL A N 1
ATOM 1399 C CA . VAL A 1 95 ? -10.190 -81.270 -31.951 1.00 22.85 139 VAL A CA 1
ATOM 1400 C C . VAL A 1 95 ? -10.580 -79.995 -31.211 1.00 22.36 139 VAL A C 1
ATOM 1401 O O . VAL A 1 95 ? -11.717 -79.814 -30.772 1.00 23.10 139 VAL A O 1
ATOM 1414 N N . VAL A 1 96 ? -9.609 -79.081 -31.094 1.00 22.42 140 VAL A N 1
ATOM 1415 C CA . VAL A 1 96 ? -9.835 -77.750 -30.531 1.00 21.40 140 VAL A CA 1
ATOM 1416 C C . VAL A 1 96 ? -10.932 -77.018 -31.278 1.00 20.82 140 VAL A C 1
ATOM 1417 O O . VAL A 1 96 ? -11.700 -76.247 -30.683 1.00 22.59 140 VAL A O 1
ATOM 1430 N N . TRP A 1 97 ? -10.997 -77.203 -32.594 1.00 21.48 141 TRP A N 1
ATOM 1431 C CA . TRP A 1 97 ? -11.857 -76.400 -33.467 1.00 22.12 141 TRP A CA 1
ATOM 1432 C C . TRP A 1 97 ? -13.252 -77.027 -33.517 1.00 26.38 141 TRP A C 1
ATOM 1433 O O . TRP A 1 97 ? -13.727 -77.513 -34.545 1.00 25.17 141 TRP A O 1
ATOM 1454 N N . GLN A 1 98 ? -13.892 -76.994 -32.349 1.00 26.45 142 GLN A N 1
ATOM 1455 C CA . GLN A 1 98 ? -15.206 -77.567 -32.089 1.00 26.01 142 GLN A CA 1
ATOM 1456 C C . GLN A 1 98 ? -16.137 -76.450 -31.637 1.00 25.32 142 GLN A C 1
ATOM 1457 O O . GLN A 1 98 ? -15.828 -75.272 -31.848 1.00 26.11 142 GLN A O 1
ATOM 1471 N N . THR A 1 99 ? -17.277 -76.804 -31.040 1.00 22.70 143 THR A N 1
ATOM 1472 C CA A THR A 1 99 ? -18.165 -75.796 -30.487 0.56 24.53 143 THR A CA 1
ATOM 1473 C CA B THR A 1 99 ? -18.172 -75.819 -30.451 0.44 24.67 143 THR A CA 1
ATOM 1474 C C . THR A 1 99 ? -17.404 -74.922 -29.496 1.00 23.45 143 THR A C 1
ATOM 1475 O O . THR A 1 99 ? -16.608 -75.407 -28.690 1.00 21.59 143 THR A O 1
ATOM 1496 N N . GLY A 1 100 ? -17.652 -73.617 -29.573 1.00 25.06 144 GLY A N 1
ATOM 1497 C CA . GLY A 1 100 ? -16.821 -72.682 -28.834 1.00 25.77 144 GLY A CA 1
ATOM 1498 C C . GLY A 1 100 ? -17.023 -72.703 -27.337 1.00 26.50 144 GLY A C 1
ATOM 1499 O O . GLY A 1 100 ? -16.260 -72.048 -26.621 1.00 24.91 144 GLY A O 1
ATOM 1503 N N . SER A 1 101 ? -18.040 -73.412 -26.854 1.00 24.81 145 SER A N 1
ATOM 1504 C CA . SER A 1 101 ? -18.262 -73.597 -25.431 1.00 24.04 145 SER A CA 1
ATOM 1505 C C . SER A 1 101 ? -17.531 -74.812 -24.881 1.00 25.40 145 SER A C 1
ATOM 1506 O O . SER A 1 101 ? -17.512 -75.008 -23.660 1.00 26.96 145 SER A O 1
ATOM 1514 N N . GLY A 1 102 ? -16.968 -75.658 -25.743 1.00 23.57 146 GLY A N 1
ATOM 1515 C CA . GLY A 1 102 ? -16.324 -76.854 -25.269 1.00 23.54 146 GLY A CA 1
ATOM 1516 C C . GLY A 1 102 ? -17.289 -77.946 -24.877 1.00 23.98 146 GLY A C 1
ATOM 1517 O O . GLY A 1 102 ? -16.855 -78.963 -24.315 1.00 23.43 146 GLY A O 1
ATOM 1521 N N . THR A 1 103 ? -18.585 -77.768 -25.177 1.00 23.52 147 THR A N 1
ATOM 1522 C CA A THR A 1 103 ? -19.609 -78.749 -24.815 0.13 26.28 147 THR A CA 1
ATOM 1523 C CA B THR A 1 103 ? -19.573 -78.758 -24.749 0.87 26.10 147 THR A CA 1
ATOM 1524 C C . THR A 1 103 ? -19.294 -80.136 -25.348 1.00 26.15 147 THR A C 1
ATOM 1525 O O . THR A 1 103 ? -19.562 -81.150 -24.691 1.00 25.67 147 THR A O 1
ATOM 1546 N N . GLN A 1 104 ? -18.744 -80.211 -26.558 1.00 25.94 148 GLN A N 1
ATOM 1547 C CA . GLN A 1 104 ? -18.551 -81.522 -27.168 1.00 27.48 148 GLN A CA 1
ATOM 1548 C C . GLN A 1 104 ? -17.482 -82.333 -26.443 1.00 25.01 148 GLN A C 1
ATOM 1549 O O . GLN A 1 104 ? -17.609 -83.560 -26.313 1.00 25.00 148 GLN A O 1
ATOM 1563 N N . THR A 1 105 ? -16.432 -81.680 -25.949 1.00 22.48 149 THR A N 1
ATOM 1564 C CA . THR A 1 105 ? -15.462 -82.389 -25.127 1.00 22.64 149 THR A CA 1
ATOM 1565 C C . THR A 1 105 ? -16.057 -82.749 -23.768 1.00 23.63 149 THR A C 1
ATOM 1566 O O . THR A 1 105 ? -15.760 -83.818 -23.228 1.00 22.45 149 THR A O 1
ATOM 1577 N N . ASN A 1 106 ? -16.911 -81.890 -23.202 1.00 24.73 150 ASN A N 1
ATOM 1578 C CA . ASN A 1 106 ? -17.625 -82.276 -21.980 1.00 25.07 150 ASN A CA 1
ATOM 1579 C C . ASN A 1 106 ? -18.400 -83.577 -22.192 1.00 24.13 150 ASN A C 1
ATOM 1580 O O . ASN A 1 106 ? -18.348 -84.498 -21.358 1.00 23.50 150 ASN A O 1
ATOM 1591 N N . MET A 1 107 ? -19.117 -83.676 -23.310 1.00 22.57 151 MET A N 1
ATOM 1592 C CA . MET A 1 107 ? -19.878 -84.893 -23.596 1.00 25.68 151 MET A CA 1
ATOM 1593 C C . MET A 1 107 ? -18.957 -86.082 -23.832 1.00 26.16 151 MET A C 1
ATOM 1594 O O . MET A 1 107 ? -19.270 -87.199 -23.405 1.00 24.96 151 MET A O 1
ATOM 1608 N N . ASN A 1 108 ? -17.826 -85.869 -24.519 1.00 23.77 152 ASN A N 1
ATOM 1609 C CA . ASN A 1 108 ? -16.820 -86.925 -24.693 1.00 24.75 152 ASN A CA 1
ATOM 1610 C C . ASN A 1 108 ? -16.375 -87.467 -23.338 1.00 24.71 152 ASN A C 1
ATOM 1611 O O . ASN A 1 108 ? -16.296 -88.687 -23.141 1.00 25.42 152 ASN A O 1
ATOM 1622 N N . VAL A 1 109 ? -16.150 -86.567 -22.375 1.00 22.05 153 VAL A N 1
ATOM 1623 C CA . VAL A 1 109 ? -15.707 -86.958 -21.036 1.00 22.55 153 VAL A CA 1
ATOM 1624 C C . VAL A 1 109 ? -16.808 -87.714 -20.314 1.00 23.15 153 VAL A C 1
ATOM 1625 O O . VAL A 1 109 ? -16.575 -88.800 -19.752 1.00 22.63 153 VAL A O 1
ATOM 1638 N N . ASN A 1 110 ? -18.035 -87.188 -20.375 1.00 21.94 154 ASN A N 1
ATOM 1639 C CA . ASN A 1 110 ? -19.185 -87.872 -19.783 1.00 23.30 154 ASN A CA 1
ATOM 1640 C C . ASN A 1 110 ? -19.349 -89.288 -20.342 1.00 25.14 154 ASN A C 1
ATOM 1641 O O . ASN A 1 110 ? -19.594 -90.235 -19.586 1.00 24.47 154 ASN A O 1
ATOM 1652 N N . GLU A 1 111 ? -19.242 -89.454 -21.670 1.00 23.64 155 GLU A N 1
ATOM 1653 C CA . GLU A 1 111 ? -19.429 -90.783 -22.267 1.00 25.82 155 GLU A CA 1
ATOM 1654 C C . GLU A 1 111 ? -18.311 -91.749 -21.875 1.00 25.03 155 GLU A C 1
ATOM 1655 O O . GLU A 1 111 ? -18.575 -92.938 -21.608 1.00 24.08 155 GLU A O 1
ATOM 1667 N N . VAL A 1 112 ? -17.062 -91.289 -21.889 1.00 23.90 156 VAL A N 1
ATOM 1668 C CA . VAL A 1 112 ? -15.942 -92.172 -21.557 1.00 25.10 156 VAL A CA 1
ATOM 1669 C C . VAL A 1 112 ? -16.035 -92.622 -20.103 1.00 24.59 156 VAL A C 1
ATOM 1670 O O . VAL A 1 112 ? -15.822 -93.797 -19.789 1.00 24.70 156 VAL A O 1
ATOM 1683 N N . ILE A 1 113 ? -16.315 -91.680 -19.196 1.00 24.21 157 ILE A N 1
ATOM 1684 C CA . ILE A 1 113 ? -16.454 -92.005 -17.778 1.00 24.50 157 ILE A CA 1
ATOM 1685 C C . ILE A 1 113 ? -17.671 -92.902 -17.548 1.00 25.66 157 ILE A C 1
ATOM 1686 O O . ILE A 1 113 ? -17.592 -93.876 -16.791 1.00 25.63 157 ILE A O 1
ATOM 1702 N N . SER A 1 114 ? -18.797 -92.631 -18.228 1.00 24.62 158 SER A N 1
ATOM 1703 C CA . SER A 1 114 ? -19.947 -93.530 -18.137 1.00 26.57 158 SER A CA 1
ATOM 1704 C C . SER A 1 114 ? -19.567 -94.954 -18.524 1.00 27.31 158 SER A C 1
ATOM 1705 O O . SER A 1 114 ? -19.860 -95.911 -17.793 1.00 27.05 158 SER A O 1
ATOM 1713 N N . ASN A 1 115 ? -18.920 -95.129 -19.678 1.00 26.01 159 ASN A N 1
ATOM 1714 C CA . ASN A 1 115 ? -18.724 -96.499 -20.154 1.00 27.03 159 ASN A CA 1
ATOM 1715 C C . ASN A 1 115 ? -17.640 -97.231 -19.376 1.00 25.96 159 ASN A C 1
ATOM 1716 O O . ASN A 1 115 ? -17.740 -98.449 -19.189 1.00 26.69 159 ASN A O 1
ATOM 1727 N N . ARG A 1 116 ? -16.608 -96.529 -18.922 1.00 25.41 160 ARG A N 1
ATOM 1728 C CA . ARG A 1 116 ? -15.599 -97.187 -18.100 1.00 26.04 160 ARG A CA 1
ATOM 1729 C C . ARG A 1 116 ? -16.170 -97.559 -16.742 1.00 27.56 160 ARG A C 1
ATOM 1730 O O . ARG A 1 116 ? -15.887 -98.642 -16.219 1.00 28.63 160 ARG A O 1
ATOM 1751 N N . ALA A 1 117 ? -16.986 -96.676 -16.160 1.00 27.81 161 ALA A N 1
ATOM 1752 C CA . ALA A 1 117 ? -17.687 -97.016 -14.925 1.00 29.49 161 ALA A CA 1
ATOM 1753 C C . ALA A 1 117 ? -18.610 -98.213 -15.123 1.00 30.15 161 ALA A C 1
ATOM 1754 O O . ALA A 1 117 ? -18.660 -99.120 -14.282 1.00 30.56 161 ALA A O 1
ATOM 1761 N N . ILE A 1 118 ? -19.376 -98.224 -16.217 1.00 27.96 162 ILE A N 1
ATOM 1762 C CA . ILE A 1 118 ? -20.232 -99.376 -16.488 1.00 27.58 162 ILE A CA 1
ATOM 1763 C C . ILE A 1 118 ? -19.394 -100.641 -16.529 1.00 27.80 162 ILE A C 1
ATOM 1764 O O . ILE A 1 118 ? -19.788 -101.681 -15.998 1.00 30.91 162 ILE A O 1
ATOM 1780 N N . GLU A 1 119 ? -18.224 -100.574 -17.166 1.00 27.36 163 GLU A N 1
ATOM 1781 C CA . GLU A 1 119 ? -17.360 -101.751 -17.241 1.00 28.79 163 GLU A CA 1
ATOM 1782 C C . GLU A 1 119 ? -16.860 -102.150 -15.858 1.00 28.97 163 GLU A C 1
ATOM 1783 O O . GLU A 1 119 ? -16.756 -103.340 -15.543 1.00 31.15 163 GLU A O 1
ATOM 1795 N N . MET A 1 120 ? -16.504 -101.165 -15.030 1.00 31.80 164 MET A N 1
ATOM 1796 C CA . MET A 1 120 ? -16.096 -101.459 -13.660 1.00 31.87 164 MET A CA 1
ATOM 1797 C C . MET A 1 120 ? -17.196 -102.166 -12.895 1.00 32.32 164 MET A C 1
ATOM 1798 O O . MET A 1 120 ? -16.914 -103.001 -12.024 1.00 34.97 164 MET A O 1
ATOM 1812 N N . LEU A 1 121 ? -18.446 -101.863 -13.217 1.00 33.54 165 LEU A N 1
ATOM 1813 C CA . LEU A 1 121 ? -19.591 -102.488 -12.576 1.00 34.96 165 LEU A CA 1
ATOM 1814 C C . LEU A 1 121 ? -20.053 -103.753 -13.284 1.00 35.59 165 LEU A C 1
ATOM 1815 O O . LEU A 1 121 ? -21.074 -104.327 -12.884 1.00 34.75 165 LEU A O 1
ATOM 1831 N N . GLY A 1 122 ? -19.346 -104.209 -14.317 1.00 35.47 166 GLY A N 1
ATOM 1832 C CA . GLY A 1 122 ? -19.740 -105.455 -14.970 1.00 35.05 166 GLY A CA 1
ATOM 1833 C C . GLY A 1 122 ? -20.866 -105.336 -15.977 1.00 35.06 166 GLY A C 1
ATOM 1834 O O . GLY A 1 122 ? -21.400 -106.365 -16.406 1.00 38.50 166 GLY A O 1
ATOM 1838 N N . GLY A 1 123 ? -21.253 -104.125 -16.374 1.00 32.48 167 GLY A N 1
ATOM 1839 C CA . GLY A 1 123 ? -22.395 -103.922 -17.248 1.00 31.23 167 GLY A CA 1
ATOM 1840 C C . GLY A 1 123 ? -22.017 -103.830 -18.721 1.00 33.70 167 GLY A C 1
ATOM 1841 O O . GLY A 1 123 ? -20.888 -104.109 -19.129 1.00 34.34 167 GLY A O 1
ATOM 1845 N N . GLU A 1 124 ? -22.998 -103.415 -19.527 1.00 34.74 168 GLU A N 1
ATOM 1846 C CA . GLU A 1 124 ? -22.901 -103.433 -20.986 1.00 36.05 168 GLU A CA 1
ATOM 1847 C C . GLU A 1 124 ? -22.538 -102.047 -21.518 1.00 36.15 168 GLU A C 1
ATOM 1848 O O . GLU A 1 124 ? -23.299 -101.086 -21.337 1.00 34.65 168 GLU A O 1
ATOM 1860 N N . LEU A 1 125 ? -21.390 -101.952 -22.193 1.00 33.81 169 LEU A N 1
ATOM 1861 C CA . LEU A 1 125 ? -20.932 -100.669 -22.720 1.00 35.87 169 LEU A CA 1
ATOM 1862 C C . LEU A 1 125 ? -21.923 -100.102 -23.731 1.00 33.20 169 LEU A C 1
ATOM 1863 O O . LEU A 1 125 ? -22.439 -100.820 -24.591 1.00 32.05 169 LEU A O 1
ATOM 1879 N N . GLY A 1 126 ? -22.166 -98.790 -23.642 1.00 31.54 170 GLY A N 1
ATOM 1880 C CA . GLY A 1 126 ? -23.103 -98.124 -24.525 1.00 32.88 170 GLY A CA 1
ATOM 1881 C C . GLY A 1 126 ? -24.539 -98.125 -24.054 1.00 33.11 170 GLY A C 1
ATOM 1882 O O . GLY A 1 126 ? -25.384 -97.494 -24.702 1.00 34.69 170 GLY A O 1
ATOM 1886 N N . SER A 1 127 ? -24.844 -98.806 -22.950 1.00 31.96 171 SER A N 1
ATOM 1887 C CA . SER A 1 127 ? -26.209 -98.978 -22.484 1.00 33.32 171 SER A CA 1
ATOM 1888 C C . SER A 1 127 ? -26.674 -97.856 -21.576 1.00 32.18 171 SER A C 1
ATOM 1889 O O . SER A 1 127 ? -27.865 -97.801 -21.257 1.00 30.02 171 SER A O 1
ATOM 1897 N N . LYS A 1 128 ? -25.763 -96.986 -21.134 1.00 30.89 172 LYS A N 1
ATOM 1898 C CA . LYS A 1 128 ? -26.055 -95.951 -20.147 1.00 33.10 172 LYS A CA 1
ATOM 1899 C C . LYS A 1 128 ? -26.557 -96.541 -18.839 1.00 30.94 172 LYS A C 1
ATOM 1900 O O . LYS A 1 128 ? -27.191 -95.845 -18.044 1.00 31.99 172 LYS A O 1
ATOM 1919 N N . ILE A 1 129 ? -26.299 -97.823 -18.611 1.00 28.02 173 ILE A N 1
ATOM 1920 C CA . ILE A 1 129 ? -26.777 -98.508 -17.417 1.00 28.45 173 ILE A CA 1
ATOM 1921 C C . ILE A 1 129 ? -25.631 -99.290 -16.789 1.00 29.90 173 ILE A C 1
ATOM 1922 O O . ILE A 1 129 ? -25.009 -100.123 -17.468 1.00 29.04 173 ILE A O 1
ATOM 1938 N N . PRO A 1 130 ? -25.355 -99.122 -15.488 1.00 31.08 174 PRO A N 1
ATOM 1939 C CA . PRO A 1 130 ? -26.119 -98.313 -14.531 1.00 32.45 174 PRO A CA 1
ATOM 1940 C C . PRO A 1 130 ? -25.714 -96.840 -14.481 1.00 31.13 174 PRO A C 1
ATOM 1941 O O . PRO A 1 130 ? -26.316 -96.100 -13.710 1.00 31.53 174 PRO A O 1
ATOM 1952 N N . VAL A 1 131 ? -24.732 -96.430 -15.280 1.00 28.86 175 VAL A N 1
ATOM 1953 C CA . VAL A 1 131 ? -24.165 -95.083 -15.195 1.00 28.25 175 VAL A CA 1
ATOM 1954 C C . VAL A 1 131 ? -24.534 -94.319 -16.464 1.00 29.30 175 VAL A C 1
ATOM 1955 O O . VAL A 1 131 ? -24.021 -94.609 -17.551 1.00 31.28 175 VAL A O 1
ATOM 1968 N N . HIS A 1 132 ? -25.401 -93.306 -16.323 1.00 28.96 176 HIS A N 1
ATOM 1969 C CA . HIS A 1 132 ? -25.884 -92.472 -17.417 1.00 27.45 176 HIS A CA 1
ATOM 1970 C C . HIS A 1 132 ? -24.925 -91.298 -17.644 1.00 28.09 176 HIS A C 1
ATOM 1971 O O . HIS A 1 132 ? -24.571 -90.609 -16.682 1.00 27.65 176 HIS A O 1
ATOM 1985 N N . PRO A 1 133 ? -24.479 -91.029 -18.876 1.00 27.80 177 PRO A N 1
ATOM 1986 C CA . PRO A 1 133 ? -23.517 -89.923 -19.058 1.00 27.88 177 PRO A CA 1
ATOM 1987 C C . PRO A 1 133 ? -24.075 -88.560 -18.679 1.00 25.66 177 PRO A C 1
ATOM 1988 O O . PRO A 1 133 ? -23.333 -87.710 -18.168 1.00 25.47 177 PRO A O 1
ATOM 1999 N N . ASN A 1 134 ? -25.358 -88.308 -18.933 1.00 26.05 178 ASN A N 1
ATOM 2000 C CA . ASN A 1 134 ? -25.898 -87.018 -18.549 1.00 27.99 178 ASN A CA 1
ATOM 2001 C C . ASN A 1 134 ? -26.436 -87.036 -17.126 1.00 30.46 178 ASN A C 1
ATOM 2002 O O . ASN A 1 134 ? -26.077 -86.175 -16.315 1.00 31.95 178 ASN A O 1
ATOM 2013 N N . ASP A 1 135 ? -27.282 -88.018 -16.806 1.00 30.25 179 ASP A N 1
ATOM 2014 C CA . ASP A 1 135 ? -28.022 -87.978 -15.549 1.00 29.78 179 ASP A CA 1
ATOM 2015 C C . ASP A 1 135 ? -27.120 -88.209 -14.350 1.00 28.84 179 ASP A C 1
ATOM 2016 O O . ASP A 1 135 ? -27.440 -87.762 -13.246 1.00 29.21 179 ASP A O 1
ATOM 2025 N N . HIS A 1 136 ? -25.998 -88.900 -14.534 1.00 28.62 180 HIS A N 1
ATOM 2026 C CA . HIS A 1 136 ? -25.084 -89.166 -13.431 1.00 26.67 180 HIS A CA 1
ATOM 2027 C C . HIS A 1 136 ? -23.763 -88.423 -13.577 1.00 27.53 180 HIS A C 1
ATOM 2028 O O . HIS A 1 136 ? -23.371 -87.688 -12.661 1.00 29.88 180 HIS A O 1
ATOM 2042 N N . VAL A 1 137 ? -23.059 -88.598 -14.704 1.00 26.46 181 VAL A N 1
ATOM 2043 C CA . VAL A 1 137 ? -21.704 -88.055 -14.806 1.00 25.15 181 VAL A CA 1
ATOM 2044 C C . VAL A 1 137 ? -21.749 -86.541 -14.946 1.00 23.41 181 VAL A C 1
ATOM 2045 O O . VAL A 1 137 ? -20.849 -85.859 -14.461 1.00 23.29 181 VAL A O 1
ATOM 2058 N N . ASN A 1 138 ? -22.794 -86.001 -15.590 1.00 24.11 182 ASN A N 1
ATOM 2059 C CA . ASN A 1 138 ? -23.004 -84.563 -15.729 1.00 24.42 182 ASN A CA 1
ATOM 2060 C C . ASN A 1 138 ? -24.010 -84.002 -14.722 1.00 24.10 182 ASN A C 1
ATOM 2061 O O . ASN A 1 138 ? -24.452 -82.857 -14.879 1.00 24.59 182 ASN A O 1
ATOM 2072 N N . LYS A 1 139 ? -24.350 -84.754 -13.682 1.00 23.34 183 LYS A N 1
ATOM 2073 C CA . LYS A 1 139 ? -25.354 -84.312 -12.722 1.00 27.70 183 LYS A CA 1
ATOM 2074 C C . LYS A 1 139 ? -24.949 -82.991 -12.075 1.00 27.60 183 LYS A C 1
ATOM 2075 O O . LYS A 1 139 ? -23.802 -82.814 -11.660 1.00 25.35 183 LYS A O 1
ATOM 2094 N N . SER A 1 140 ? -25.924 -82.087 -11.952 1.00 28.42 184 SER A N 1
ATOM 2095 C CA . SER A 1 140 ? -25.801 -80.752 -11.361 1.00 28.86 184 SER A CA 1
ATOM 2096 C C . SER A 1 140 ? -24.960 -79.799 -12.199 1.00 28.69 184 SER A C 1
ATOM 2097 O O . SER A 1 140 ? -24.786 -78.628 -11.798 1.00 27.41 184 SER A O 1
ATOM 2105 N N . GLN A 1 141 ? -24.440 -80.236 -13.335 1.00 26.08 185 GLN A N 1
ATOM 2106 C CA . GLN A 1 141 ? -23.551 -79.450 -14.175 1.00 26.92 185 GLN A CA 1
ATOM 2107 C C . GLN A 1 141 ? -24.300 -79.013 -15.422 1.00 29.69 185 GLN A C 1
ATOM 2108 O O . GLN A 1 141 ? -25.458 -79.358 -15.638 1.00 33.72 185 GLN A O 1
ATOM 2122 N N . SER A 1 142 ? -23.618 -78.271 -16.277 1.00 30.45 186 SER A N 1
ATOM 2123 C CA A SER A 1 142 ? -24.232 -77.727 -17.477 0.48 29.95 186 SER A CA 1
ATOM 2124 C CA B SER A 1 142 ? -24.247 -77.774 -17.484 0.52 29.94 186 SER A CA 1
ATOM 2125 C C . SER A 1 142 ? -23.280 -77.879 -18.651 1.00 32.06 186 SER A C 1
ATOM 2126 O O . SER A 1 142 ? -22.064 -78.014 -18.483 1.00 34.75 186 SER A O 1
ATOM 2141 N N . SER A 1 143 ? -23.845 -77.785 -19.845 1.00 31.80 187 SER A N 1
ATOM 2142 C CA . SER A 1 143 ? -23.036 -77.803 -21.047 1.00 30.71 187 SER A CA 1
ATOM 2143 C C . SER A 1 143 ? -22.086 -76.605 -21.124 1.00 30.76 187 SER A C 1
ATOM 2144 O O . SER A 1 143 ? -21.094 -76.669 -21.856 1.00 31.07 187 SER A O 1
ATOM 2152 N N . ASN A 1 144 ? -22.336 -75.533 -20.353 1.00 27.65 188 ASN A N 1
ATOM 2153 C CA . ASN A 1 144 ? -21.610 -74.274 -20.500 1.00 25.84 188 ASN A CA 1
ATOM 2154 C C . ASN A 1 144 ? -20.630 -73.946 -19.379 1.00 26.83 188 ASN A C 1
ATOM 2155 O O . ASN A 1 144 ? -19.753 -73.094 -19.590 1.00 25.53 188 ASN A O 1
ATOM 2166 N N . ASP A 1 145 ? -20.767 -74.545 -18.192 1.00 25.49 189 ASP A N 1
ATOM 2167 C CA . ASP A 1 145 ? -19.905 -74.186 -17.074 1.00 23.17 189 ASP A CA 1
ATOM 2168 C C . ASP A 1 145 ? -18.851 -75.238 -16.756 1.00 24.97 189 ASP A C 1
ATOM 2169 O O . ASP A 1 145 ? -18.013 -74.999 -15.878 1.00 24.74 189 ASP A O 1
ATOM 2178 N N . THR A 1 146 ? -18.819 -76.352 -17.499 1.00 24.76 190 THR A N 1
ATOM 2179 C CA . THR A 1 146 ? -17.852 -77.420 -17.279 1.00 22.74 190 THR A CA 1
ATOM 2180 C C . THR A 1 146 ? -16.518 -77.172 -17.993 1.00 21.62 190 THR A C 1
ATOM 2181 O O . THR A 1 146 ? -15.459 -77.255 -17.366 1.00 20.91 190 THR A O 1
ATOM 2192 N N . PHE A 1 147 ? -16.533 -76.873 -19.293 1.00 22.77 191 PHE A N 1
ATOM 2193 C CA . PHE A 1 147 ? -15.274 -76.617 -19.987 1.00 22.34 191 PHE A CA 1
ATOM 2194 C C . PHE A 1 147 ? -14.510 -75.456 -19.370 1.00 21.62 191 PHE A C 1
ATOM 2195 O O . PHE A 1 147 ? -13.298 -75.598 -19.136 1.00 22.76 191 PHE A O 1
ATOM 2212 N N . PRO A 1 148 ? -15.116 -74.307 -19.073 1.00 22.76 192 PRO A N 1
ATOM 2213 C CA . PRO A 1 148 ? -14.312 -73.243 -18.445 1.00 22.97 192 PRO A CA 1
ATOM 2214 C C . PRO A 1 148 ? -13.738 -73.647 -17.100 1.00 22.67 192 PRO A C 1
ATOM 2215 O O . PRO A 1 148 ? -12.638 -73.199 -16.751 1.00 23.27 192 PRO A O 1
ATOM 2226 N N . THR A 1 149 ? -14.418 -74.522 -16.347 1.00 20.84 193 THR A N 1
ATOM 2227 C CA . THR A 1 149 ? -13.831 -75.010 -15.106 1.00 21.03 193 THR A CA 1
ATOM 2228 C C . THR A 1 149 ? -12.601 -75.863 -15.396 1.00 20.95 193 THR A C 1
ATOM 2229 O O . THR A 1 149 ? -11.546 -75.678 -14.781 1.00 19.96 193 THR A O 1
ATOM 2240 N N . ALA A 1 150 ? -12.728 -76.821 -16.322 1.00 21.89 194 ALA A N 1
ATOM 2241 C CA . ALA A 1 150 ? -11.593 -77.663 -16.679 1.00 23.19 194 ALA A CA 1
ATOM 2242 C C . ALA A 1 150 ? -10.432 -76.831 -17.206 1.00 21.05 194 ALA A C 1
ATOM 2243 O O . ALA A 1 150 ? -9.264 -77.132 -16.927 1.00 20.71 194 ALA A O 1
ATOM 2250 N N . MET A 1 151 ? -10.708 -75.768 -17.960 1.00 21.58 195 MET A N 1
ATOM 2251 C CA . MET A 1 151 ? -9.557 -75.070 -18.529 1.00 22.95 195 MET A CA 1
ATOM 2252 C C . MET A 1 151 ? -8.788 -74.292 -17.457 1.00 21.15 195 MET A C 1
ATOM 2253 O O . MET A 1 151 ? -7.554 -74.215 -17.535 1.00 21.07 195 MET A O 1
ATOM 2267 N N . HIS A 1 152 ? -9.456 -73.796 -16.399 1.00 18.07 196 HIS A N 1
ATOM 2268 C CA . HIS A 1 152 ? -8.713 -73.157 -15.308 1.00 19.38 196 HIS A CA 1
ATOM 2269 C C . HIS A 1 152 ? -7.965 -74.173 -14.451 1.00 22.26 196 HIS A C 1
ATOM 2270 O O . HIS A 1 152 ? -6.845 -73.894 -13.993 1.00 20.02 196 HIS A O 1
ATOM 2284 N N . ILE A 1 153 ? -8.561 -75.348 -14.205 1.00 20.61 197 ILE A N 1
ATOM 2285 C CA . ILE A 1 153 ? -7.824 -76.395 -13.506 1.00 20.71 197 ILE A CA 1
ATOM 2286 C C . ILE A 1 153 ? -6.568 -76.750 -14.294 1.00 20.12 197 ILE A C 1
ATOM 2287 O O . ILE A 1 153 ? -5.467 -76.842 -13.737 1.00 21.07 197 ILE A O 1
ATOM 2303 N N . ALA A 1 154 ? -6.710 -76.917 -15.610 1.00 18.58 198 ALA A N 1
ATOM 2304 C CA . ALA A 1 154 ? -5.574 -77.297 -16.443 1.00 19.13 198 ALA A CA 1
ATOM 2305 C C . ALA A 1 154 ? -4.497 -76.222 -16.438 1.00 19.16 198 ALA A C 1
ATOM 2306 O O . ALA A 1 154 ? -3.302 -76.522 -16.324 1.00 20.17 198 ALA A O 1
ATOM 2313 N N . ALA A 1 155 ? -4.901 -74.959 -16.592 1.00 20.58 199 ALA A N 1
ATOM 2314 C CA . ALA A 1 155 ? -3.930 -73.875 -16.617 1.00 20.41 199 ALA A CA 1
ATOM 2315 C C . ALA A 1 155 ? -3.163 -73.783 -15.303 1.00 21.69 199 ALA A C 1
ATOM 2316 O O . ALA A 1 155 ? -1.935 -73.622 -15.302 1.00 21.22 199 ALA A O 1
ATOM 2323 N N . ALA A 1 156 ? -3.863 -73.891 -14.169 1.00 20.69 200 ALA A N 1
ATOM 2324 C CA . ALA A 1 156 ? -3.186 -73.778 -12.885 1.00 20.92 200 ALA A CA 1
ATOM 2325 C C . ALA A 1 156 ? -2.213 -74.929 -12.670 1.00 19.87 200 ALA A C 1
ATOM 2326 O O . ALA A 1 156 ? -1.120 -74.734 -12.135 1.00 19.77 200 ALA A O 1
ATOM 2333 N N . ILE A 1 157 ? -2.604 -76.149 -13.041 1.00 21.33 201 ILE A N 1
ATOM 2334 C CA . ILE A 1 157 ? -1.700 -77.277 -12.865 1.00 21.21 201 ILE A CA 1
ATOM 2335 C C . ILE A 1 157 ? -0.479 -77.137 -13.761 1.00 21.93 201 ILE A C 1
ATOM 2336 O O . ILE A 1 157 ? 0.645 -77.453 -13.349 1.00 19.55 201 ILE A O 1
ATOM 2352 N N . GLU A 1 158 ? -0.664 -76.656 -14.990 1.00 22.08 202 GLU A N 1
ATOM 2353 C CA . GLU A 1 158 ? 0.483 -76.519 -15.888 1.00 24.78 202 GLU A CA 1
ATOM 2354 C C . GLU A 1 158 ? 1.438 -75.434 -15.403 1.00 22.12 202 GLU A C 1
ATOM 2355 O O . GLU A 1 158 ? 2.656 -75.564 -15.543 1.00 23.23 202 GLU A O 1
ATOM 2367 N N . VAL A 1 159 ? 0.905 -74.353 -14.844 1.00 19.54 203 VAL A N 1
ATOM 2368 C CA . VAL A 1 159 ? 1.762 -73.325 -14.266 1.00 21.19 203 VAL A CA 1
ATOM 2369 C C . VAL A 1 159 ? 2.574 -73.892 -13.109 1.00 21.45 203 VAL A C 1
ATOM 2370 O O . VAL A 1 159 ? 3.790 -73.681 -13.016 1.00 19.55 203 VAL A O 1
ATOM 2383 N N . HIS A 1 160 ? 1.930 -74.651 -12.224 1.00 22.43 204 HIS A N 1
ATOM 2384 C CA . HIS A 1 160 ? 2.624 -75.111 -11.031 1.00 27.26 204 HIS A CA 1
ATOM 2385 C C . HIS A 1 160 ? 3.558 -76.290 -11.296 1.00 23.27 204 HIS A C 1
ATOM 2386 O O . HIS A 1 160 ? 4.620 -76.370 -10.665 1.00 22.08 204 HIS A O 1
ATOM 2400 N N . GLU A 1 161 ? 3.218 -77.180 -12.233 1.00 23.90 205 GLU A N 1
ATOM 2401 C CA . GLU A 1 161 ? 4.020 -78.385 -12.457 1.00 24.52 205 GLU A CA 1
ATOM 2402 C C . GLU A 1 161 ? 5.049 -78.252 -13.573 1.00 23.82 205 GLU A C 1
ATOM 2403 O O . GLU A 1 161 ? 6.049 -78.983 -13.553 1.00 25.89 205 GLU A O 1
ATOM 2415 N N . VAL A 1 162 ? 4.842 -77.353 -14.533 1.00 22.30 206 VAL A N 1
ATOM 2416 C CA . VAL A 1 162 ? 5.710 -77.264 -15.705 1.00 22.95 206 VAL A CA 1
ATOM 2417 C C . VAL A 1 162 ? 6.368 -75.882 -15.826 1.00 22.65 206 VAL A C 1
ATOM 2418 O O . VAL A 1 162 ? 7.595 -75.782 -15.924 1.00 22.01 206 VAL A O 1
ATOM 2431 N N . LEU A 1 163 ? 5.571 -74.813 -15.829 1.00 19.94 207 LEU A N 1
ATOM 2432 C CA . LEU A 1 163 ? 6.110 -73.479 -16.123 1.00 19.57 207 LEU A CA 1
ATOM 2433 C C . LEU A 1 163 ? 7.009 -72.967 -14.994 1.00 21.41 207 LEU A C 1
ATOM 2434 O O . LEU A 1 163 ? 8.186 -72.645 -15.213 1.00 19.21 207 LEU A O 1
ATOM 2450 N N . LEU A 1 164 ? 6.466 -72.827 -13.786 1.00 22.22 208 LEU A N 1
ATOM 2451 C CA . LEU A 1 164 ? 7.277 -72.275 -12.708 1.00 22.94 208 LEU A CA 1
ATOM 2452 C C . LEU A 1 164 ? 8.460 -73.160 -12.363 1.00 23.36 208 LEU A C 1
ATOM 2453 O O . LEU A 1 164 ? 9.549 -72.613 -12.114 1.00 21.06 208 LEU A O 1
ATOM 2469 N N . PRO A 1 165 ? 8.354 -74.493 -12.353 1.00 22.96 209 PRO A N 1
ATOM 2470 C CA . PRO A 1 165 ? 9.559 -75.289 -12.069 1.00 25.96 209 PRO A CA 1
ATOM 2471 C C . PRO A 1 165 ? 10.656 -75.117 -13.108 1.00 23.98 209 PRO A C 1
ATOM 2472 O O . PRO A 1 165 ? 11.842 -75.120 -12.750 1.00 22.72 209 PRO A O 1
ATOM 2483 N N . GLY A 1 166 ? 10.291 -74.960 -14.384 1.00 23.68 210 GLY A N 1
ATOM 2484 C CA . GLY A 1 166 ? 11.300 -74.754 -15.409 1.00 22.93 210 GLY A CA 1
ATOM 2485 C C . GLY A 1 166 ? 11.997 -73.419 -15.238 1.00 21.39 210 GLY A C 1
ATOM 2486 O O . GLY A 1 166 ? 13.225 -73.336 -15.307 1.00 21.89 210 GLY A O 1
ATOM 2490 N N . LEU A 1 167 ? 11.224 -72.370 -14.963 1.00 20.77 211 LEU A N 1
ATOM 2491 C CA . LEU A 1 167 ? 11.813 -71.061 -14.710 1.00 22.55 211 LEU A CA 1
ATOM 2492 C C . LEU A 1 167 ? 12.677 -71.083 -13.461 1.00 22.44 211 LEU A C 1
ATOM 2493 O O . LEU A 1 167 ? 13.728 -70.437 -13.418 1.00 21.14 211 LEU A O 1
ATOM 2509 N N . GLN A 1 168 ? 12.254 -71.816 -12.429 1.00 23.31 212 GLN A N 1
ATOM 2510 C CA . GLN A 1 168 ? 13.065 -71.887 -11.215 1.00 23.57 212 GLN A CA 1
ATOM 2511 C C . GLN A 1 168 ? 14.436 -72.501 -11.500 1.00 23.75 212 GLN A C 1
ATOM 2512 O O . GLN A 1 168 ? 15.465 -72.002 -11.020 1.00 22.71 212 GLN A O 1
ATOM 2526 N N . LYS A 1 169 ? 14.474 -73.595 -12.277 1.00 22.33 213 LYS A N 1
ATOM 2527 C CA . LYS A 1 169 ? 15.758 -74.196 -12.633 1.00 24.05 213 LYS A CA 1
ATOM 2528 C C . LYS A 1 169 ? 16.626 -73.216 -13.403 1.00 23.48 213 LYS A C 1
ATOM 2529 O O . LYS A 1 169 ? 17.845 -73.169 -13.202 1.00 23.55 213 LYS A O 1
ATOM 2548 N N . LEU A 1 170 ? 16.023 -72.459 -14.327 1.00 22.59 214 LEU A N 1
ATOM 2549 C CA . LEU A 1 170 ? 16.783 -71.468 -15.090 1.00 22.61 214 LEU A CA 1
ATOM 2550 C C . LEU A 1 170 ? 17.298 -70.356 -14.180 1.00 23.06 214 LEU A C 1
ATOM 2551 O O . LEU A 1 170 ? 18.472 -69.967 -14.259 1.00 23.76 214 LEU A O 1
ATOM 2567 N N . HIS A 1 171 ? 16.429 -69.833 -13.309 1.00 21.22 215 HIS A N 1
ATOM 2568 C CA . HIS A 1 171 ? 16.849 -68.843 -12.321 1.00 23.59 215 HIS A CA 1
ATOM 2569 C C . HIS A 1 171 ? 18.068 -69.333 -11.553 1.00 24.18 215 HIS A C 1
ATOM 2570 O O . HIS A 1 171 ? 19.067 -68.617 -11.425 1.00 22.83 215 HIS A O 1
ATOM 2584 N N . ASP A 1 172 ? 18.004 -70.558 -11.023 1.00 24.37 216 ASP A N 1
ATOM 2585 C CA . ASP A 1 172 ? 19.076 -71.034 -10.152 1.00 25.75 216 ASP A CA 1
ATOM 2586 C C . ASP A 1 172 ? 20.367 -71.238 -10.922 1.00 25.85 216 ASP A C 1
ATOM 2587 O O . ASP A 1 172 ? 21.456 -71.001 -10.385 1.00 26.03 216 ASP A O 1
ATOM 2596 N N . ALA A 1 173 ? 20.274 -71.703 -12.167 1.00 24.68 217 ALA A N 1
ATOM 2597 C CA . ALA A 1 173 ? 21.482 -71.936 -12.954 1.00 26.08 217 ALA A CA 1
ATOM 2598 C C . ALA A 1 173 ? 22.118 -70.616 -13.366 1.00 26.50 217 ALA A C 1
ATOM 2599 O O . ALA A 1 173 ? 23.346 -70.480 -13.362 1.00 23.68 217 ALA A O 1
ATOM 2606 N N . LEU A 1 174 ? 21.295 -69.635 -13.727 1.00 24.20 218 LEU A N 1
ATOM 2607 C CA . LEU A 1 174 ? 21.836 -68.319 -14.049 1.00 25.01 218 LEU A CA 1
ATOM 2608 C C . LEU A 1 174 ? 22.484 -67.681 -12.829 1.00 24.52 218 LEU A C 1
ATOM 2609 O O . LEU A 1 174 ? 23.511 -67.011 -12.948 1.00 24.97 218 LEU A O 1
ATOM 2625 N N . ASP A 1 175 ? 21.901 -67.885 -11.645 1.00 25.38 219 ASP A N 1
ATOM 2626 C CA . ASP A 1 175 ? 22.466 -67.308 -10.429 1.00 25.55 219 ASP A CA 1
ATOM 2627 C C . ASP A 1 175 ? 23.795 -67.966 -10.075 1.00 26.82 219 ASP A C 1
ATOM 2628 O O . ASP A 1 175 ? 24.727 -67.294 -9.613 1.00 27.13 219 ASP A O 1
ATOM 2637 N N . ALA A 1 176 ? 23.914 -69.280 -10.290 1.00 26.10 220 ALA A N 1
ATOM 2638 C CA . ALA A 1 176 ? 25.191 -69.935 -10.026 1.00 27.68 220 ALA A CA 1
ATOM 2639 C C . ALA A 1 176 ? 26.271 -69.396 -10.951 1.00 27.74 220 ALA A C 1
ATOM 2640 O O . ALA A 1 176 ? 27.409 -69.160 -10.521 1.00 27.94 220 ALA A O 1
ATOM 2647 N N . LYS A 1 177 ? 25.928 -69.171 -12.226 1.00 28.46 221 LYS A N 1
ATOM 2648 C CA . LYS A 1 177 ? 26.913 -68.633 -13.159 1.00 28.65 221 LYS A CA 1
ATOM 2649 C C . LYS A 1 177 ? 27.256 -67.194 -12.821 1.00 27.85 221 LYS A C 1
ATOM 2650 O O . LYS A 1 177 ? 28.408 -66.773 -12.973 1.00 29.99 221 LYS A O 1
ATOM 2669 N N . SER A 1 178 ? 26.273 -66.423 -12.361 1.00 26.57 222 SER A N 1
ATOM 2670 C CA . SER A 1 178 ? 26.568 -65.064 -11.915 1.00 26.22 222 SER A CA 1
ATOM 2671 C C . SER A 1 178 ? 27.635 -65.070 -10.827 1.00 27.60 222 SER A C 1
ATOM 2672 O O . SER A 1 178 ? 28.582 -64.270 -10.855 1.00 27.42 222 SER A O 1
ATOM 2680 N N . LYS A 1 179 ? 27.499 -65.961 -9.850 1.00 26.93 223 LYS A N 1
ATOM 2681 C CA . LYS A 1 179 ? 28.493 -66.014 -8.782 1.00 31.99 223 LYS A CA 1
ATOM 2682 C C . LYS A 1 179 ? 29.822 -66.548 -9.301 1.00 31.86 223 LYS A C 1
ATOM 2683 O O . LYS A 1 179 ? 30.895 -66.060 -8.908 1.00 30.92 223 LYS A O 1
ATOM 2702 N N . GLU A 1 180 ? 29.773 -67.563 -10.172 1.00 31.75 224 GLU A N 1
ATOM 2703 C CA . GLU A 1 180 ? 30.995 -68.086 -10.770 1.00 32.73 224 GLU A CA 1
ATOM 2704 C C . GLU A 1 180 ? 31.762 -66.992 -11.508 1.00 30.04 224 GLU A C 1
ATOM 2705 O O . GLU A 1 180 ? 32.992 -66.958 -11.465 1.00 29.59 224 GLU A O 1
ATOM 2717 N N . PHE A 1 181 ? 31.051 -66.086 -12.182 1.00 27.85 225 PHE A N 1
ATOM 2718 C CA . PHE A 1 181 ? 31.667 -65.053 -13.013 1.00 27.63 225 PHE A CA 1
ATOM 2719 C C . PHE A 1 181 ? 31.790 -63.710 -12.294 1.00 28.15 225 PHE A C 1
ATOM 2720 O O . PHE A 1 181 ? 32.050 -62.690 -12.941 1.00 28.98 225 PHE A O 1
ATOM 2737 N N . ALA A 1 182 ? 31.633 -63.689 -10.971 1.00 28.60 226 ALA A N 1
ATOM 2738 C CA . ALA A 1 182 ? 31.546 -62.422 -10.256 1.00 31.17 226 ALA A CA 1
ATOM 2739 C C . ALA A 1 182 ? 32.817 -61.586 -10.365 1.00 32.54 226 ALA A C 1
ATOM 2740 O O . ALA A 1 182 ? 32.752 -60.360 -10.216 1.00 31.36 226 ALA A O 1
ATOM 2747 N N . GLN A 1 183 ? 33.971 -62.198 -10.627 1.00 32.83 227 GLN A N 1
ATOM 2748 C CA . GLN A 1 183 ? 35.229 -61.457 -10.660 1.00 31.95 227 GLN A CA 1
ATOM 2749 C C . GLN A 1 183 ? 35.772 -61.248 -12.071 1.00 28.59 227 GLN A C 1
ATOM 2750 O O . GLN A 1 183 ? 36.882 -60.737 -12.219 1.00 32.37 227 GLN A O 1
ATOM 2764 N N . ILE A 1 184 ? 35.017 -61.592 -13.105 1.00 29.92 228 ILE A N 1
ATOM 2765 C CA . ILE A 1 184 ? 35.488 -61.530 -14.484 1.00 28.52 228 ILE A CA 1
ATOM 2766 C C . ILE A 1 184 ? 35.009 -60.204 -15.068 1.00 27.04 228 ILE A C 1
ATOM 2767 O O . ILE A 1 184 ? 33.842 -60.064 -15.429 1.00 29.22 228 ILE A O 1
ATOM 2783 N N . ILE A 1 185 ? 35.916 -59.247 -15.218 1.00 26.81 229 ILE A N 1
ATOM 2784 C CA . ILE A 1 185 ? 35.568 -57.920 -15.730 1.00 25.67 229 ILE A CA 1
ATOM 2785 C C . ILE A 1 185 ? 35.671 -57.916 -17.249 1.00 26.24 229 ILE A C 1
ATOM 2786 O O . ILE A 1 185 ? 36.668 -58.377 -17.816 1.00 29.15 229 ILE A O 1
ATOM 2802 N N . LYS A 1 186 ? 34.643 -57.391 -17.909 1.00 27.07 230 LYS A N 1
ATOM 2803 C CA . LYS A 1 186 ? 34.644 -57.246 -19.355 1.00 25.85 230 LYS A CA 1
ATOM 2804 C C . LYS A 1 186 ? 34.139 -55.851 -19.719 1.00 25.02 230 LYS A C 1
ATOM 2805 O O . LYS A 1 186 ? 33.742 -55.053 -18.862 1.00 23.65 230 LYS A O 1
ATOM 2824 N N . ILE A 1 187 ? 34.168 -55.564 -21.011 1.00 25.46 231 ILE A N 1
ATOM 2825 C CA . ILE A 1 187 ? 33.762 -54.266 -21.535 1.00 25.06 231 ILE A CA 1
ATOM 2826 C C . ILE A 1 187 ? 32.257 -54.282 -21.780 1.00 24.59 231 ILE A C 1
ATOM 2827 O O . ILE A 1 187 ? 31.740 -55.170 -22.461 1.00 25.15 231 ILE A O 1
ATOM 2843 N N . GLY A 1 188 ? 31.552 -53.311 -21.202 1.00 24.86 232 GLY A N 1
ATOM 2844 C CA . GLY A 1 188 ? 30.135 -53.183 -21.437 1.00 23.99 232 GLY A CA 1
ATOM 2845 C C . GLY A 1 188 ? 29.841 -52.760 -22.860 1.00 24.87 232 GLY A C 1
ATOM 2846 O O . GLY A 1 188 ? 30.722 -52.322 -23.596 1.00 25.22 232 GLY A O 1
ATOM 2850 N N . ARG A 1 189 ? 28.577 -52.922 -23.258 1.00 24.29 233 ARG A N 1
ATOM 2851 C CA . ARG A 1 189 ? 28.121 -52.516 -24.582 1.00 22.47 233 ARG A CA 1
ATOM 2852 C C . ARG A 1 189 ? 26.783 -51.814 -24.434 1.00 21.36 233 ARG A C 1
ATOM 2853 O O . ARG A 1 189 ? 25.831 -52.381 -23.881 1.00 21.93 233 ARG A O 1
ATOM 2874 N N . THR A 1 190 ? 26.721 -50.579 -24.913 1.00 21.98 234 THR A N 1
ATOM 2875 C CA . THR A 1 190 ? 25.498 -49.801 -24.961 1.00 21.25 234 THR A CA 1
ATOM 2876 C C . THR A 1 190 ? 25.382 -49.291 -26.385 1.00 22.38 234 THR A C 1
ATOM 2877 O O . THR A 1 190 ? 26.372 -48.804 -26.947 1.00 21.68 234 THR A O 1
ATOM 2888 N N . HIS A 1 191 ? 24.20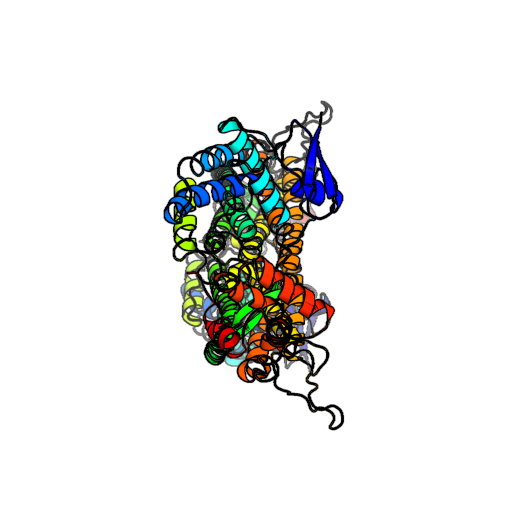2 -49.451 -26.990 1.00 22.04 235 HIS A N 1
ATOM 2889 C CA . HIS A 1 191 ? 23.987 -49.183 -28.409 1.00 21.59 235 HIS A CA 1
ATOM 2890 C C . HIS A 1 191 ? 24.782 -50.135 -29.296 1.00 22.02 235 HIS A C 1
ATOM 2891 O O . HIS A 1 191 ? 24.895 -49.899 -30.506 1.00 24.26 235 HIS A O 1
ATOM 2905 N N . THR A 1 192 ? 25.311 -51.215 -28.712 1.00 19.82 236 THR A N 1
ATOM 2906 C CA . THR A 1 192 ? 26.329 -52.151 -29.203 1.00 22.60 236 THR A CA 1
ATOM 2907 C C . THR A 1 192 ? 27.730 -51.538 -29.299 1.00 22.83 236 THR A C 1
ATOM 2908 O O . THR A 1 192 ? 28.660 -52.207 -29.764 1.00 24.95 236 THR A O 1
ATOM 2919 N N . GLN A 1 193 ? 27.931 -50.312 -28.836 1.00 24.61 237 GLN A N 1
ATOM 2920 C CA . GLN A 1 193 ? 29.259 -49.716 -28.801 1.00 22.60 237 GLN A CA 1
ATOM 2921 C C . GLN A 1 193 ? 29.988 -50.050 -27.499 1.00 24.99 237 GLN A C 1
ATOM 2922 O O . GLN A 1 193 ? 29.372 -50.187 -26.440 1.00 25.36 237 GLN A O 1
ATOM 2936 N N . ASP A 1 194 ? 31.316 -50.114 -27.572 1.00 25.95 238 ASP A N 1
ATOM 2937 C CA . ASP A 1 194 ? 32.111 -50.349 -26.367 1.00 26.54 238 ASP A CA 1
ATOM 2938 C C . ASP A 1 194 ? 31.734 -49.329 -25.301 1.00 28.22 238 ASP A C 1
ATOM 2939 O O . ASP A 1 194 ? 31.549 -48.142 -25.597 1.00 30.99 238 ASP A O 1
ATOM 2948 N N . ALA A 1 195 ? 31.647 -49.784 -24.046 1.00 25.59 239 ALA A N 1
ATOM 2949 C CA . ALA A 1 195 ? 31.262 -48.916 -22.936 1.00 26.87 239 ALA A CA 1
ATOM 2950 C C . ALA A 1 195 ? 32.105 -49.256 -21.707 1.00 26.57 239 ALA A C 1
ATOM 2951 O O . ALA A 1 195 ? 33.002 -50.092 -21.764 1.00 28.75 239 ALA A O 1
ATOM 2958 N N . VAL A 1 196 ? 31.803 -48.614 -20.581 1.00 26.08 240 VAL A N 1
ATOM 2959 C CA . VAL A 1 196 ? 32.602 -48.778 -19.365 1.00 25.82 240 VAL A CA 1
ATOM 2960 C C . VAL A 1 196 ? 32.440 -50.206 -18.855 1.00 24.43 240 VAL A C 1
ATOM 2961 O O . VAL A 1 196 ? 31.485 -50.897 -19.245 1.00 24.53 240 VAL A O 1
ATOM 2974 N N . PRO A 1 197 ? 33.340 -50.690 -18.000 1.00 24.33 241 PRO A N 1
ATOM 2975 C CA . PRO A 1 197 ? 33.342 -52.116 -17.649 1.00 24.05 241 PRO A CA 1
ATOM 2976 C C . PRO A 1 197 ? 32.236 -52.513 -16.680 1.00 25.39 241 PRO A C 1
ATOM 2977 O O . PRO A 1 197 ? 31.690 -51.707 -15.921 1.00 25.70 241 PRO A O 1
ATOM 2988 N N . LEU A 1 198 ? 31.943 -53.812 -16.711 1.00 24.90 242 LEU A N 1
ATOM 2989 C CA . LEU A 1 198 ? 31.111 -54.477 -15.722 1.00 24.39 242 LEU A CA 1
ATOM 2990 C C . LEU A 1 198 ? 31.521 -55.943 -15.727 1.00 24.89 242 LEU A C 1
ATOM 2991 O O . LEU A 1 198 ? 32.086 -56.429 -16.708 1.00 27.19 242 LEU A O 1
ATOM 3007 N N . THR A 1 199 ? 31.248 -56.650 -14.631 1.00 23.99 243 THR A N 1
ATOM 3008 C CA . THR A 1 199 ? 31.599 -58.068 -14.601 1.00 25.48 243 THR A CA 1
ATOM 3009 C C . THR A 1 199 ? 30.559 -58.890 -15.333 1.00 26.10 243 THR A C 1
ATOM 3010 O O . THR A 1 199 ? 29.391 -58.509 -15.466 1.00 26.46 243 THR A O 1
ATOM 3021 N N . LEU A 1 200 ? 31.002 -60.041 -15.826 1.00 26.83 244 LEU A N 1
ATOM 3022 C CA . LEU A 1 200 ? 30.052 -61.007 -16.345 1.00 26.85 244 LEU A CA 1
ATOM 3023 C C . LEU A 1 200 ? 29.043 -61.392 -15.279 1.00 25.56 244 LEU A C 1
ATOM 3024 O O . LEU A 1 200 ? 27.872 -61.649 -15.596 1.00 26.55 244 LEU A O 1
ATOM 3040 N N . GLY A 1 201 ? 29.472 -61.425 -14.014 1.00 24.21 245 GLY A N 1
ATOM 3041 C CA . GLY A 1 201 ? 28.540 -61.734 -12.941 1.00 26.24 245 GLY A CA 1
ATOM 3042 C C . GLY A 1 201 ? 27.474 -60.666 -12.790 1.00 25.51 245 GLY A C 1
ATOM 3043 O O . GLY A 1 201 ? 26.300 -60.968 -12.542 1.00 26.53 245 GLY A O 1
ATOM 3047 N N . GLN A 1 202 ? 27.859 -59.399 -12.961 1.00 25.77 246 GLN A N 1
ATOM 3048 C CA . GLN A 1 202 ? 26.872 -58.323 -12.929 1.00 24.98 246 GLN A CA 1
ATOM 3049 C C . GLN A 1 202 ? 25.887 -58.439 -14.086 1.00 23.45 246 GLN A C 1
ATOM 3050 O O . GLN A 1 202 ? 24.679 -58.287 -13.896 1.00 23.44 246 GLN A O 1
ATOM 3064 N N . GLU A 1 203 ? 26.385 -58.692 -15.294 1.00 23.63 247 GLU A N 1
ATOM 3065 C CA . GLU A 1 203 ? 25.503 -58.855 -16.443 1.00 21.72 247 GLU A CA 1
ATOM 3066 C C . GLU A 1 203 ? 24.545 -60.015 -16.228 1.00 23.27 247 GLU A C 1
ATOM 3067 O O . GLU A 1 203 ? 23.343 -59.906 -16.488 1.00 21.76 247 GLU A O 1
ATOM 3079 N N . PHE A 1 204 ? 25.074 -61.151 -15.774 1.00 24.83 248 PHE A N 1
ATOM 3080 C CA . PHE A 1 204 ? 24.219 -62.298 -15.509 1.00 23.81 248 PHE A CA 1
ATOM 3081 C C . PHE A 1 204 ? 23.241 -62.015 -14.375 1.00 25.53 248 PHE A C 1
ATOM 3082 O O . PHE A 1 204 ? 22.134 -62.575 -14.361 1.00 23.55 248 PHE A O 1
ATOM 3099 N N . SER A 1 205 ? 23.622 -61.160 -13.415 1.00 24.11 249 SER A N 1
ATOM 3100 C CA . SER A 1 205 ? 22.703 -60.831 -12.333 1.00 22.79 249 SER A CA 1
ATOM 3101 C C . SER A 1 205 ? 21.466 -60.118 -12.871 1.00 23.17 249 SER A C 1
ATOM 3102 O O . SER A 1 205 ? 20.375 -60.274 -12.315 1.00 21.93 249 SER A O 1
ATOM 3110 N N . GLY A 1 206 ? 21.604 -59.389 -13.981 1.00 24.04 250 GLY A N 1
ATOM 3111 C CA . GLY A 1 206 ? 20.437 -58.812 -14.628 1.00 21.72 250 GLY A CA 1
ATOM 3112 C C . GLY A 1 206 ? 19.494 -59.881 -15.149 1.00 23.24 250 GLY A C 1
ATOM 3113 O O . GLY A 1 206 ? 18.285 -59.808 -14.931 1.00 22.74 250 GLY A O 1
ATOM 3117 N N . TYR A 1 207 ? 20.043 -60.910 -15.809 1.00 19.67 251 TYR A N 1
ATOM 3118 C CA . TYR A 1 207 ? 19.209 -62.025 -16.287 1.00 19.83 251 TYR A CA 1
ATOM 3119 C C . TYR A 1 207 ? 18.510 -62.741 -15.139 1.00 20.20 251 TYR A C 1
ATOM 3120 O O . TYR A 1 207 ? 17.341 -63.147 -15.269 1.00 21.75 251 TYR A O 1
ATOM 3138 N N . VAL A 1 208 ? 19.216 -62.942 -14.022 1.00 20.30 252 VAL A N 1
ATOM 3139 C CA . VAL A 1 208 ? 18.620 -63.587 -12.852 1.00 21.45 252 VAL A CA 1
ATOM 3140 C C . VAL A 1 208 ? 17.418 -62.792 -12.372 1.00 23.04 252 VAL A C 1
ATOM 3141 O O . VAL A 1 208 ? 16.358 -63.351 -12.051 1.00 22.41 252 VAL A O 1
ATOM 3154 N N . GLN A 1 209 ? 17.568 -61.465 -12.305 1.00 21.05 253 GLN A N 1
ATOM 3155 C CA . GLN A 1 209 ? 16.483 -60.632 -11.820 1.00 20.50 253 GLN A CA 1
ATOM 3156 C C . GLN A 1 209 ? 15.293 -60.703 -12.759 1.00 19.77 253 GLN A C 1
ATOM 3157 O O . GLN A 1 209 ? 14.148 -60.717 -12.305 1.00 20.07 253 GLN A O 1
ATOM 3171 N N . GLN A 1 210 ? 15.543 -60.773 -14.070 1.00 20.72 254 GLN A N 1
ATOM 3172 C CA . GLN A 1 210 ? 14.440 -60.900 -15.028 1.00 20.52 254 GLN A CA 1
ATOM 3173 C C . GLN A 1 210 ? 13.673 -62.205 -14.828 1.00 20.55 254 GLN A C 1
ATOM 3174 O O . GLN A 1 210 ? 12.445 -62.231 -14.941 1.00 20.58 254 GLN A O 1
ATOM 3188 N N . VAL A 1 211 ? 14.380 -63.303 -14.565 1.00 18.87 255 VAL A N 1
ATOM 3189 C CA . VAL A 1 211 ? 13.690 -64.584 -14.394 1.00 20.06 255 VAL A CA 1
ATOM 3190 C C . VAL A 1 211 ? 12.944 -64.605 -13.068 1.00 20.88 255 VAL A C 1
ATOM 3191 O O . VAL A 1 211 ? 11.814 -65.110 -12.984 1.00 20.89 255 VAL A O 1
ATOM 3204 N N . LYS A 1 212 ? 13.541 -64.034 -12.021 1.00 20.56 256 LYS A N 1
ATOM 3205 C CA . LYS A 1 212 ? 12.846 -63.905 -10.740 1.00 22.16 256 LYS A CA 1
ATOM 3206 C C . LYS A 1 212 ? 11.550 -63.123 -10.907 1.00 22.71 256 LYS A C 1
ATOM 3207 O O . LYS A 1 212 ? 10.487 -63.519 -10.405 1.00 22.79 256 LYS A O 1
ATOM 3226 N N . TYR A 1 213 ? 11.630 -61.993 -11.609 1.00 23.57 257 TYR A N 1
ATOM 3227 C CA . TYR A 1 213 ? 10.464 -61.161 -11.854 1.00 22.49 257 TYR A CA 1
ATOM 3228 C C . TYR A 1 213 ? 9.444 -61.848 -12.753 1.00 21.92 257 TYR A C 1
ATOM 3229 O O . TYR A 1 213 ? 8.238 -61.640 -12.579 1.00 20.94 257 TYR A O 1
ATOM 3247 N N . ALA A 1 214 ? 9.897 -62.667 -13.704 1.00 21.03 258 ALA A N 1
ATOM 3248 C CA . ALA A 1 214 ? 8.966 -63.453 -14.509 1.00 22.09 258 ALA A CA 1
ATOM 3249 C C . ALA A 1 214 ? 8.123 -64.369 -13.632 1.00 21.63 258 ALA A C 1
ATOM 3250 O O . ALA A 1 214 ? 6.900 -64.438 -13.784 1.00 18.10 258 ALA A O 1
ATOM 3257 N N . MET A 1 215 ? 8.767 -65.096 -12.718 1.00 22.63 259 MET A N 1
ATOM 3258 C CA . MET A 1 215 ? 8.034 -65.961 -11.799 1.00 22.11 259 MET A CA 1
ATOM 3259 C C . MET A 1 215 ? 7.067 -65.157 -10.933 1.00 21.71 259 MET A C 1
ATOM 3260 O O . MET A 1 215 ? 5.923 -65.575 -10.709 1.00 23.11 259 MET A O 1
ATOM 3274 N N . THR A 1 216 ? 7.493 -63.974 -10.472 1.00 20.97 260 THR A N 1
ATOM 3275 C CA . THR A 1 216 ? 6.613 -63.122 -9.678 1.00 22.76 260 THR A CA 1
ATOM 3276 C C . THR A 1 216 ? 5.406 -62.673 -10.498 1.00 21.79 260 THR A C 1
ATOM 3277 O O . THR A 1 216 ? 4.272 -62.668 -10.003 1.00 22.07 260 THR A O 1
ATOM 3288 N N . ARG A 1 217 ? 5.630 -62.339 -11.772 1.00 22.86 261 ARG A N 1
ATOM 3289 C CA . ARG A 1 217 ? 4.547 -61.899 -12.654 1.00 21.62 261 ARG A CA 1
ATOM 3290 C C . ARG A 1 217 ? 3.542 -63.019 -12.921 1.00 21.31 261 ARG A C 1
ATOM 3291 O O . ARG A 1 217 ? 2.327 -62.788 -12.948 1.00 21.50 261 ARG A O 1
ATOM 3312 N N . ILE A 1 218 ? 4.033 -64.229 -13.157 1.00 21.68 262 ILE A N 1
ATOM 3313 C CA . ILE A 1 218 ? 3.145 -65.366 -13.412 1.00 21.73 262 ILE A CA 1
ATOM 3314 C C . ILE A 1 218 ? 2.265 -65.641 -12.186 1.00 22.08 262 ILE A C 1
ATOM 3315 O O . ILE A 1 218 ? 1.040 -65.795 -12.293 1.00 22.65 262 ILE A O 1
ATOM 3331 N N . LYS A 1 219 ? 2.875 -65.676 -11.003 1.00 22.25 263 LYS A N 1
ATOM 3332 C CA . LYS A 1 219 ? 2.116 -65.859 -9.766 1.00 24.74 263 LYS A CA 1
ATOM 3333 C C . LYS A 1 219 ? 1.095 -64.742 -9.549 1.00 24.98 263 LYS A C 1
ATOM 3334 O O . LYS A 1 219 ? -0.025 -64.998 -9.082 1.00 27.08 263 LYS A O 1
ATOM 3353 N N . ALA A 1 220 ? 1.458 -63.497 -9.882 1.00 22.31 264 ALA A N 1
ATOM 3354 C CA . ALA A 1 220 ? 0.536 -62.375 -9.755 1.00 24.49 264 ALA A CA 1
ATOM 3355 C C . ALA A 1 220 ? -0.656 -62.499 -10.693 1.00 28.43 264 ALA A C 1
ATOM 3356 O O . ALA A 1 220 ? -1.692 -61.857 -10.458 1.00 27.29 264 ALA A O 1
ATOM 3363 N N . ALA A 1 221 ? -0.518 -63.288 -11.756 1.00 28.91 265 ALA A N 1
ATOM 3364 C CA . ALA A 1 221 ? -1.580 -63.492 -12.727 1.00 30.66 265 ALA A CA 1
ATOM 3365 C C . ALA A 1 221 ? -2.383 -64.754 -12.466 1.00 29.65 265 ALA A C 1
ATOM 3366 O O . ALA A 1 221 ? -3.192 -65.126 -13.313 1.00 32.88 265 ALA A O 1
ATOM 3373 N N . MET A 1 222 ? -2.190 -65.412 -11.309 1.00 25.21 266 MET A N 1
ATOM 3374 C CA . MET A 1 222 ? -2.883 -66.649 -10.970 1.00 25.31 266 MET A CA 1
ATOM 3375 C C . MET A 1 222 ? -4.138 -66.498 -10.101 1.00 25.80 266 MET A C 1
ATOM 3376 O O . MET A 1 222 ? -4.988 -67.377 -10.152 1.00 23.64 266 MET A O 1
ATOM 3390 N N . PRO A 1 223 ? -4.323 -65.426 -9.316 1.00 26.33 267 PRO A N 1
ATOM 3391 C CA . PRO A 1 223 ? -5.505 -65.385 -8.425 1.00 26.62 267 PRO A CA 1
ATOM 3392 C C . PRO A 1 223 ? -6.829 -65.609 -9.129 1.00 25.58 267 PRO A C 1
ATOM 3393 O O . PRO A 1 223 ? -7.701 -66.294 -8.588 1.00 24.61 267 PRO A O 1
ATOM 3404 N N . ARG A 1 224 ? -7.027 -65.044 -10.313 1.00 21.95 268 ARG A N 1
ATOM 3405 C CA . ARG A 1 224 ? -8.310 -65.227 -10.978 1.00 20.59 268 ARG A CA 1
ATOM 3406 C C . ARG A 1 224 ? -8.365 -66.495 -11.837 1.00 19.99 268 ARG A C 1
ATOM 3407 O O . ARG A 1 224 ? -9.466 -66.927 -12.203 1.00 21.71 268 ARG A O 1
ATOM 3428 N N . ILE A 1 225 ? -7.229 -67.152 -12.096 1.00 18.68 269 ILE A N 1
ATOM 3429 C CA . ILE A 1 225 ? -7.252 -68.504 -12.670 1.00 19.51 269 ILE A CA 1
ATOM 3430 C C . ILE A 1 225 ? -7.821 -69.507 -11.659 1.00 21.33 269 ILE A C 1
ATOM 3431 O O . ILE A 1 225 ? -8.485 -70.481 -12.038 1.00 21.93 269 ILE A O 1
ATOM 3447 N N . TYR A 1 226 ? -7.582 -69.295 -10.365 1.00 21.78 270 TYR A N 1
ATOM 3448 C CA . TYR A 1 226 ? -8.132 -70.187 -9.344 1.00 21.85 270 TYR A CA 1
ATOM 3449 C C . TYR A 1 226 ? -9.649 -70.082 -9.184 1.00 22.45 270 TYR A C 1
ATOM 3450 O O . TYR A 1 226 ? -10.238 -70.948 -8.531 1.00 24.14 270 TYR A O 1
ATOM 3468 N N . GLU A 1 227 ? -10.292 -69.060 -9.752 1.00 20.81 271 GLU A N 1
ATOM 3469 C CA . GLU A 1 227 ? -11.747 -68.934 -9.727 1.00 21.27 271 GLU A CA 1
ATOM 3470 C C . GLU A 1 227 ? -12.399 -69.862 -10.751 1.00 23.84 271 GLU A C 1
ATOM 3471 O O . GLU A 1 227 ? -12.073 -69.817 -11.941 1.00 25.85 271 GLU A O 1
ATOM 3483 N N . LEU A 1 228 ? -13.333 -70.698 -10.295 1.00 23.84 272 LEU A N 1
ATOM 3484 C CA . LEU A 1 228 ? -13.978 -71.682 -11.150 1.00 22.14 272 LEU A CA 1
ATOM 3485 C C . LEU A 1 228 ? -15.424 -71.312 -11.456 1.00 23.93 272 LEU A C 1
ATOM 3486 O O . LEU A 1 228 ? -16.172 -70.865 -10.575 1.00 22.00 272 LEU A O 1
ATOM 3502 N N . ALA A 1 229 ? -15.834 -71.588 -12.698 1.00 22.92 273 ALA A N 1
ATOM 3503 C CA . ALA A 1 229 ? -17.168 -71.241 -13.160 1.00 21.03 273 ALA A CA 1
ATOM 3504 C C . ALA A 1 229 ? -18.227 -72.267 -12.757 1.00 22.13 273 ALA A C 1
ATOM 3505 O O . ALA A 1 229 ? -19.420 -71.950 -12.819 1.00 22.61 273 ALA A O 1
ATOM 3512 N N . ALA A 1 230 ? -17.817 -73.467 -12.350 1.00 20.63 274 ALA A N 1
ATOM 3513 C CA . ALA A 1 230 ? -18.765 -74.532 -12.016 1.00 23.73 274 ALA A CA 1
ATOM 3514 C C . ALA A 1 230 ? -19.818 -74.008 -11.060 1.00 23.82 274 ALA A C 1
ATOM 3515 O O . ALA A 1 230 ? -19.491 -73.440 -10.018 1.00 23.21 274 ALA A O 1
ATOM 3522 N N . GLY A 1 231 ? -21.089 -74.202 -11.426 1.00 25.70 275 GLY A N 1
ATOM 3523 C CA . GLY A 1 231 ? -22.202 -73.673 -10.677 1.00 25.36 275 GLY A CA 1
ATOM 3524 C C . GLY A 1 231 ? -22.929 -72.533 -11.362 1.00 25.64 275 GLY A C 1
ATOM 3525 O O . GLY A 1 231 ? -24.058 -72.217 -10.965 1.00 26.88 275 GLY A O 1
ATOM 3529 N N . GLY A 1 232 ? -22.323 -71.903 -12.377 1.00 23.21 276 GLY A N 1
ATOM 3530 C CA . GLY A 1 232 ? -23.019 -70.857 -13.113 1.00 24.35 276 GLY A CA 1
ATOM 3531 C C . GLY A 1 232 ? -24.095 -71.355 -14.065 1.00 25.11 276 GLY A C 1
ATOM 3532 O O . GLY A 1 232 ? -24.899 -70.551 -14.552 1.00 25.02 276 GLY A O 1
ATOM 3536 N N . THR A 1 233 ? -24.104 -72.668 -14.319 1.00 25.14 277 THR A N 1
ATOM 3537 C CA . THR A 1 233 ? -24.867 -73.379 -15.347 1.00 26.44 277 THR A CA 1
ATOM 3538 C C . THR A 1 233 ? -24.978 -72.578 -16.646 1.00 27.32 277 THR A C 1
ATOM 3539 O O . THR A 1 233 ? -23.962 -72.070 -17.139 1.00 29.61 277 THR A O 1
ATOM 3550 N N . ALA A 1 234 ? -26.185 -72.448 -17.213 1.00 24.55 278 ALA A N 1
ATOM 3551 C CA . ALA A 1 234 ? -26.330 -72.044 -18.619 1.00 26.46 278 ALA A CA 1
ATOM 3552 C C . ALA A 1 234 ? -25.900 -70.599 -18.868 1.00 26.70 278 ALA A C 1
ATOM 3553 O O . ALA A 1 234 ? -25.148 -70.324 -19.813 1.00 26.36 278 ALA A O 1
ATOM 3560 N N . VAL A 1 235 ? -26.414 -69.647 -18.082 1.00 25.96 279 VAL A N 1
ATOM 3561 C CA . VAL A 1 235 ? -26.147 -68.229 -18.321 1.00 25.67 279 VAL A CA 1
ATOM 3562 C C . VAL A 1 235 ? -25.445 -67.539 -17.161 1.00 23.84 279 VAL A C 1
ATOM 3563 O O . VAL A 1 235 ? -25.223 -66.326 -17.230 1.00 25.95 279 VAL A O 1
ATOM 3576 N N . GLY A 1 236 ? -25.101 -68.257 -16.094 1.00 22.55 280 GLY A N 1
ATOM 3577 C CA . GLY A 1 236 ? -24.488 -67.679 -14.909 1.00 23.36 280 GLY A CA 1
ATOM 3578 C C . GLY A 1 236 ? -25.366 -67.619 -13.666 1.00 24.81 280 GLY A C 1
ATOM 3579 O O . GLY A 1 236 ? -24.828 -67.410 -12.569 1.00 25.25 280 GLY A O 1
ATOM 3583 N N . THR A 1 237 ? -26.687 -67.813 -13.785 1.00 22.53 281 THR A N 1
ATOM 3584 C CA . THR A 1 237 ? -27.590 -67.737 -12.639 1.00 23.25 281 THR A CA 1
ATOM 3585 C C . THR A 1 237 ? -27.512 -68.949 -11.710 1.00 24.55 281 THR A C 1
ATOM 3586 O O . THR A 1 237 ? -27.920 -68.842 -10.546 1.00 25.09 281 THR A O 1
ATOM 3597 N N . GLY A 1 238 ? -27.044 -70.100 -12.196 1.00 24.16 282 GLY A N 1
ATOM 3598 C CA . GLY A 1 238 ? -27.140 -71.325 -11.427 1.00 25.53 282 GLY A CA 1
ATOM 3599 C C . GLY A 1 238 ? -28.484 -72.024 -11.511 1.00 26.69 282 GLY A C 1
ATOM 3600 O O . GLY A 1 238 ? -28.706 -72.990 -10.775 1.00 26.53 282 GLY A O 1
ATOM 3604 N N . LEU A 1 239 ? -29.391 -71.559 -12.370 1.00 27.42 283 LEU A N 1
ATOM 3605 C CA . LEU A 1 239 ? -30.637 -72.280 -12.589 1.00 27.93 283 LEU A CA 1
ATOM 3606 C C . LEU A 1 239 ? -30.314 -73.723 -12.936 1.00 27.95 283 LEU A C 1
ATOM 3607 O O . LEU A 1 239 ? -29.404 -74.000 -13.723 1.00 28.44 283 LEU A O 1
ATOM 3623 N N . ASN A 1 240 ? -31.055 -74.642 -12.322 1.00 28.63 284 ASN A N 1
ATOM 3624 C CA . ASN A 1 240 ? -30.922 -76.078 -12.549 1.00 32.70 284 ASN A CA 1
ATOM 3625 C C . ASN A 1 240 ? -29.657 -76.676 -11.925 1.00 34.59 284 ASN A C 1
ATOM 3626 O O . ASN A 1 240 ? -29.240 -77.778 -12.307 1.00 36.18 284 ASN A O 1
ATOM 3637 N N . THR A 1 241 ? -29.032 -76.005 -10.959 1.00 28.76 285 THR A N 1
ATOM 3638 C CA . THR A 1 241 ? -28.148 -76.689 -10.021 1.00 28.25 285 THR A CA 1
ATOM 3639 C C . THR A 1 241 ? -28.624 -76.408 -8.600 1.00 28.18 285 THR A C 1
ATOM 3640 O O . THR A 1 241 ? -29.600 -75.686 -8.382 1.00 29.33 285 THR A O 1
ATOM 3651 N N . ARG A 1 242 ? -27.918 -76.988 -7.634 1.00 28.04 286 ARG A N 1
ATOM 3652 C CA . ARG A 1 242 ? -28.312 -76.958 -6.234 1.00 29.41 286 ARG A CA 1
ATOM 3653 C C . ARG A 1 242 ? -27.518 -75.918 -5.463 1.00 30.56 286 ARG A C 1
ATOM 3654 O O . ARG A 1 242 ? -26.331 -75.688 -5.721 1.00 31.52 286 ARG A O 1
ATOM 3675 N N . ILE A 1 243 ? -28.183 -75.310 -4.482 1.00 33.34 287 ILE A N 1
ATOM 3676 C CA . ILE A 1 243 ? -27.498 -74.387 -3.583 1.00 34.68 287 ILE A CA 1
ATOM 3677 C C . ILE A 1 243 ? -26.385 -75.147 -2.880 1.00 35.12 287 ILE A C 1
ATOM 3678 O O . ILE A 1 243 ? -26.606 -76.239 -2.335 1.00 37.32 287 ILE A O 1
ATOM 3694 N N . GLY A 1 244 ? -25.177 -74.591 -2.926 1.00 32.60 288 GLY A N 1
ATOM 3695 C CA . GLY A 1 244 ? -24.001 -75.187 -2.332 1.00 31.41 288 GLY A CA 1
ATOM 3696 C C . GLY A 1 244 ? -23.116 -75.949 -3.298 1.00 29.08 288 GLY A C 1
ATOM 3697 O O . GLY A 1 244 ? -21.959 -76.213 -2.970 1.00 29.94 288 GLY A O 1
ATOM 3701 N N . PHE A 1 245 ? -23.618 -76.296 -4.485 1.00 28.18 289 PHE A N 1
ATOM 3702 C CA . PHE A 1 245 ? -22.835 -77.127 -5.395 1.00 26.84 289 PHE A CA 1
ATOM 3703 C C . PHE A 1 245 ? -21.593 -76.389 -5.871 1.00 25.14 289 PHE A C 1
ATOM 3704 O O . PHE A 1 245 ? -20.484 -76.935 -5.826 1.00 25.80 289 PHE A O 1
ATOM 3721 N N . ALA A 1 246 ? -21.757 -75.129 -6.293 1.00 25.22 290 ALA A N 1
ATOM 3722 C CA . ALA A 1 246 ? -20.625 -74.347 -6.779 1.00 25.49 290 ALA A CA 1
ATOM 3723 C C . ALA A 1 246 ? -19.484 -74.368 -5.774 1.00 24.70 290 ALA A C 1
ATOM 3724 O O . ALA A 1 246 ? -18.331 -74.642 -6.120 1.00 25.73 290 ALA A O 1
ATOM 3731 N N . GLU A 1 247 ? -19.796 -74.046 -4.521 1.00 26.32 291 GLU A N 1
ATOM 3732 C CA . GLU A 1 247 ? -18.778 -73.949 -3.482 1.00 29.23 291 GLU A CA 1
ATOM 3733 C C . GLU A 1 247 ? -18.202 -75.313 -3.133 1.00 29.54 291 GLU A C 1
ATOM 3734 O O . GLU A 1 247 ? -16.988 -75.447 -2.908 1.00 26.59 291 GLU A O 1
ATOM 3746 N N . LYS A 1 248 ? -19.061 -76.335 -3.065 1.00 27.13 292 LYS A N 1
ATOM 3747 C CA . LYS A 1 248 ? -18.595 -77.662 -2.668 1.00 27.76 292 LYS A CA 1
ATOM 3748 C C . LYS A 1 248 ? -17.667 -78.259 -3.716 1.00 26.85 292 LYS A C 1
ATOM 3749 O O . LYS A 1 248 ? -16.646 -78.867 -3.377 1.00 27.79 292 LYS A O 1
ATOM 3768 N N . VAL A 1 249 ? -17.998 -78.089 -4.995 1.00 27.42 293 VAL A N 1
ATOM 3769 C CA . VAL A 1 249 ? -17.170 -78.686 -6.030 1.00 28.67 293 VAL A CA 1
ATOM 3770 C C . VAL A 1 249 ? -15.825 -77.965 -6.121 1.00 26.29 293 VAL A C 1
ATOM 3771 O O . VAL A 1 249 ? -14.783 -78.594 -6.324 1.00 24.92 293 VAL A O 1
ATOM 3784 N N . ALA A 1 250 ? -15.806 -76.639 -5.928 1.00 24.70 294 ALA A N 1
ATOM 3785 C CA . ALA A 1 250 ? -14.522 -75.940 -5.928 1.00 24.15 294 ALA A CA 1
ATOM 3786 C C . ALA A 1 250 ? -13.653 -76.383 -4.752 1.00 23.02 294 ALA A C 1
ATOM 3787 O O . ALA A 1 250 ? -12.443 -76.583 -4.909 1.00 24.99 294 ALA A O 1
ATOM 3794 N N . ALA A 1 251 ? -14.245 -76.542 -3.565 1.00 23.90 295 ALA A N 1
ATOM 3795 C CA . ALA A 1 251 ? -13.477 -77.015 -2.418 1.00 23.00 295 ALA A CA 1
ATOM 3796 C C . ALA A 1 251 ? -12.931 -78.414 -2.661 1.00 25.72 295 ALA A C 1
ATOM 3797 O O . ALA A 1 251 ? -11.820 -78.738 -2.229 1.00 24.19 295 ALA A O 1
ATOM 3804 N N . LYS A 1 252 ? -13.713 -79.273 -3.312 1.00 28.99 296 LYS A N 1
ATOM 3805 C CA . LYS A 1 252 ? -13.233 -80.632 -3.556 1.00 28.88 296 LYS A CA 1
ATOM 3806 C C . LYS A 1 252 ? -12.079 -80.626 -4.556 1.00 26.02 296 LYS A C 1
ATOM 3807 O O . LYS A 1 252 ? -11.074 -81.329 -4.364 1.00 27.81 296 LYS A O 1
ATOM 3826 N N . VAL A 1 253 ? -12.195 -79.823 -5.615 1.00 24.93 297 VAL A N 1
ATOM 3827 C CA . VAL A 1 253 ? -11.099 -79.687 -6.571 1.00 25.47 297 VAL A CA 1
ATOM 3828 C C . VAL A 1 253 ? -9.851 -79.156 -5.872 1.00 25.98 297 VAL A C 1
ATOM 3829 O O . VAL A 1 253 ? -8.748 -79.668 -6.083 1.00 24.46 297 VAL A O 1
ATOM 3842 N N . ALA A 1 254 ? -10.005 -78.152 -4.995 1.00 26.40 298 ALA A N 1
ATOM 3843 C CA . ALA A 1 254 ? -8.852 -77.656 -4.235 1.00 26.17 298 ALA A CA 1
ATOM 3844 C C . ALA A 1 254 ? -8.215 -78.761 -3.386 1.00 25.21 298 ALA A C 1
ATOM 3845 O O . ALA A 1 254 ? -6.983 -78.882 -3.334 1.00 24.88 298 ALA A O 1
ATOM 3852 N N . ALA A 1 255 ? -9.031 -79.581 -2.714 1.00 26.26 299 ALA A N 1
ATOM 3853 C CA . ALA A 1 255 ? -8.487 -80.664 -1.897 1.00 28.18 299 ALA A CA 1
ATOM 3854 C C . ALA A 1 255 ? -7.791 -81.716 -2.757 1.00 29.61 299 ALA A C 1
ATOM 3855 O O . ALA A 1 255 ? -6.717 -82.213 -2.391 1.00 31.75 299 ALA A O 1
ATOM 3862 N N . LEU A 1 256 ? -8.373 -82.057 -3.912 1.00 29.42 300 LEU A N 1
ATOM 3863 C CA . LEU A 1 256 ? -7.772 -83.075 -4.777 1.00 29.16 300 LEU A CA 1
ATOM 3864 C C . LEU A 1 256 ? -6.449 -82.619 -5.379 1.00 29.19 300 LEU A C 1
ATOM 3865 O O . LEU A 1 256 ? -5.547 -83.440 -5.574 1.00 28.33 300 LEU A O 1
ATOM 3881 N N . THR A 1 257 ? -6.304 -81.325 -5.677 1.00 27.61 301 THR A N 1
ATOM 3882 C CA . THR A 1 257 ? -5.106 -80.833 -6.347 1.00 26.31 301 THR A CA 1
ATOM 3883 C C . THR A 1 257 ? -4.066 -80.228 -5.410 1.00 26.36 301 THR A C 1
ATOM 3884 O O . THR A 1 257 ? -2.909 -80.090 -5.815 1.00 26.92 301 THR A O 1
ATOM 3895 N N . GLY A 1 258 ? -4.433 -79.861 -4.184 1.00 26.96 302 GLY A N 1
ATOM 3896 C CA . GLY A 1 258 ? -3.529 -79.108 -3.338 1.00 27.04 302 GLY A CA 1
ATOM 3897 C C . GLY A 1 258 ? -3.342 -77.659 -3.745 1.00 25.18 302 GLY A C 1
ATOM 3898 O O . GLY A 1 258 ? -2.421 -77.009 -3.247 1.00 24.70 302 GLY A O 1
ATOM 3902 N N . LEU A 1 259 ? -4.181 -77.138 -4.640 1.00 23.11 303 LEU A N 1
ATOM 3903 C CA . LEU A 1 259 ? -4.132 -75.760 -5.101 1.00 21.47 303 LEU A CA 1
ATOM 3904 C C . LEU A 1 259 ? -5.367 -74.989 -4.634 1.00 24.67 303 LEU A C 1
ATOM 3905 O O . LEU A 1 259 ? -6.448 -75.571 -4.456 1.00 24.95 303 LEU A O 1
ATOM 3921 N N . PRO A 1 260 ? -5.251 -73.662 -4.446 1.00 25.93 304 PRO A N 1
ATOM 3922 C CA . PRO A 1 260 ? -6.316 -72.883 -3.782 1.00 25.21 304 PRO A CA 1
ATOM 3923 C C . PRO A 1 260 ? -7.429 -72.436 -4.726 1.00 24.55 304 PRO A C 1
ATOM 3924 O O . PRO A 1 260 ? -7.714 -71.231 -4.881 1.00 23.48 304 PRO A O 1
ATOM 3935 N N . PHE A 1 261 ? -8.081 -73.406 -5.365 1.00 22.46 305 PHE A N 1
ATOM 3936 C CA . PHE A 1 261 ? -9.245 -73.114 -6.190 1.00 23.25 305 PHE A CA 1
ATOM 3937 C C . PHE A 1 261 ? -10.416 -72.645 -5.324 1.00 22.71 305 PHE A C 1
ATOM 3938 O O . PHE A 1 261 ? -10.595 -73.090 -4.185 1.00 21.38 305 PHE A O 1
ATOM 3955 N N . VAL A 1 262 ? -11.213 -71.726 -5.885 1.00 23.66 306 VAL A N 1
ATOM 3956 C CA . VAL A 1 262 ? -12.385 -71.158 -5.229 1.00 24.64 306 VAL A CA 1
ATOM 3957 C C . VAL A 1 262 ? -13.457 -70.982 -6.292 1.00 24.23 306 VAL A C 1
ATOM 3958 O O . VAL A 1 262 ? -13.181 -70.997 -7.494 1.00 22.11 306 VAL A O 1
ATOM 3971 N N . THR A 1 263 ? -14.701 -70.845 -5.853 1.00 23.74 307 THR A N 1
ATOM 3972 C CA . THR A 1 263 ? -15.757 -70.603 -6.819 1.00 21.80 307 THR A CA 1
ATOM 3973 C C . THR A 1 263 ? -15.675 -69.139 -7.245 1.00 22.15 307 THR A C 1
ATOM 3974 O O . THR A 1 263 ? -15.359 -68.270 -6.437 1.00 22.86 307 THR A O 1
ATOM 3985 N N . ALA A 1 264 ? -15.940 -68.874 -8.512 1.00 22.34 308 ALA A N 1
ATOM 3986 C CA . ALA A 1 264 ? -15.885 -67.497 -9.002 1.00 20.77 308 ALA A CA 1
ATOM 3987 C C . ALA A 1 264 ? -16.969 -66.660 -8.322 1.00 22.36 308 ALA A C 1
ATOM 3988 O O . ALA A 1 264 ? -18.152 -67.042 -8.347 1.00 24.87 308 ALA A O 1
ATOM 3995 N N . PRO A 1 265 ? -16.628 -65.514 -7.727 1.00 24.45 309 PRO A N 1
ATOM 3996 C CA . PRO A 1 265 ? -17.665 -64.704 -7.058 1.00 26.94 309 PRO A CA 1
ATOM 3997 C C . PRO A 1 265 ? -18.769 -64.227 -7.982 1.00 27.63 309 PRO A C 1
ATOM 3998 O O . PRO A 1 265 ? -19.915 -64.106 -7.533 1.00 27.29 309 PRO A O 1
ATOM 4009 N N . ASN A 1 266 ? -18.472 -63.955 -9.258 1.00 25.95 310 ASN A N 1
ATOM 4010 C CA . ASN A 1 266 ? -19.485 -63.512 -10.214 1.00 23.46 310 ASN A CA 1
ATOM 4011 C C . ASN A 1 266 ? -19.491 -64.469 -11.404 1.00 21.99 310 ASN A C 1
ATOM 4012 O O . ASN A 1 266 ? -18.585 -64.431 -12.241 1.00 22.48 310 ASN A O 1
ATOM 4023 N N . LYS A 1 267 ? -20.510 -65.337 -11.479 1.00 22.51 311 LYS A N 1
ATOM 4024 C CA . LYS A 1 267 ? -20.535 -66.358 -12.524 1.00 24.19 311 LYS A CA 1
ATOM 4025 C C . LYS A 1 267 ? -20.830 -65.782 -13.909 1.00 22.40 311 LYS A C 1
ATOM 4026 O O . LYS A 1 267 ? -20.520 -66.425 -14.915 1.00 22.12 311 LYS A O 1
ATOM 4045 N N . PHE A 1 268 ? -21.393 -64.579 -13.994 1.00 22.52 312 PHE A N 1
ATOM 4046 C CA . PHE A 1 268 ? -21.594 -63.951 -15.294 1.00 23.92 312 PHE A CA 1
ATOM 4047 C C . PHE A 1 268 ? -20.254 -63.554 -15.910 1.00 23.84 312 PHE A C 1
ATOM 4048 O O . PHE A 1 268 ? -19.965 -63.885 -17.068 1.00 22.09 312 PHE A O 1
ATOM 4065 N N . GLU A 1 269 ? -19.402 -62.894 -15.125 1.00 23.80 313 GLU A N 1
ATOM 4066 C CA . GLU A 1 269 ? -18.046 -62.581 -15.561 1.00 21.88 313 GLU A CA 1
ATOM 4067 C C . GLU A 1 269 ? -17.266 -63.851 -15.907 1.00 21.72 313 GLU A C 1
ATOM 4068 O O . GLU A 1 269 ? -16.476 -63.864 -16.855 1.00 21.41 313 GLU A O 1
ATOM 4080 N N . ALA A 1 270 ? -17.503 -64.941 -15.169 1.00 22.77 314 ALA A N 1
ATOM 4081 C CA . ALA A 1 270 ? -16.737 -66.176 -15.373 1.00 24.06 314 ALA A CA 1
ATOM 4082 C C . ALA A 1 270 ? -17.122 -66.919 -16.659 1.00 22.97 314 ALA A C 1
ATOM 4083 O O . ALA A 1 270 ? -16.294 -67.650 -17.222 1.00 23.21 314 ALA A O 1
ATOM 4090 N N . LEU A 1 271 ? -18.359 -66.777 -17.122 1.00 20.33 315 LEU A N 1
ATOM 4091 C CA . LEU A 1 271 ? -18.830 -67.447 -18.332 1.00 20.90 315 LEU A CA 1
ATOM 4092 C C . LEU A 1 271 ? -18.740 -66.566 -19.569 1.00 21.71 315 LEU A C 1
ATOM 4093 O O . LEU A 1 271 ? -18.427 -67.064 -20.667 1.00 20.58 315 LEU A O 1
ATOM 4109 N N . ALA A 1 272 ? -18.993 -65.258 -19.408 1.00 21.01 316 ALA A N 1
ATOM 4110 C CA . ALA A 1 272 ? -19.075 -64.342 -20.532 1.00 20.53 316 ALA A CA 1
ATOM 4111 C C . ALA A 1 272 ? -17.715 -63.867 -21.010 1.00 22.51 316 ALA A C 1
ATOM 4112 O O . ALA A 1 272 ? -17.634 -63.247 -22.082 1.00 22.25 316 ALA A O 1
ATOM 4119 N N . ALA A 1 273 ? -16.662 -64.148 -20.247 1.00 22.90 317 ALA A N 1
ATOM 4120 C CA . ALA A 1 273 ? -15.321 -63.673 -20.549 1.00 20.35 317 ALA A CA 1
ATOM 4121 C C . ALA A 1 273 ? -14.316 -64.631 -19.941 1.00 20.75 317 ALA A C 1
ATOM 4122 O O . ALA A 1 273 ? -14.629 -65.378 -19.004 1.00 21.86 317 ALA A O 1
ATOM 4129 N N . HIS A 1 274 ? -13.116 -64.647 -20.524 1.00 21.37 318 HIS A N 1
ATOM 4130 C CA . HIS A 1 274 ? -11.993 -65.399 -19.979 1.00 20.70 318 HIS A CA 1
ATOM 4131 C C . HIS A 1 274 ? -10.811 -64.457 -19.829 1.00 19.60 318 HIS A C 1
ATOM 4132 O O . HIS A 1 274 ? -9.703 -64.662 -20.330 1.00 20.86 318 HIS A O 1
ATOM 4146 N N . ASP A 1 275 ? -11.088 -63.386 -19.103 1.00 20.36 319 ASP A N 1
ATOM 4147 C CA . ASP A 1 275 ? -10.086 -62.354 -18.899 1.00 18.40 319 ASP A CA 1
ATOM 4148 C C . ASP A 1 275 ? -8.890 -62.884 -18.106 1.00 19.71 319 ASP A C 1
ATOM 4149 O O . ASP A 1 275 ? -7.765 -62.405 -18.288 1.00 17.93 319 ASP A O 1
ATOM 4158 N N . ALA A 1 276 ? -9.098 -63.871 -17.235 1.00 20.82 320 ALA A N 1
ATOM 4159 C CA . ALA A 1 276 ? -7.971 -64.434 -16.491 1.00 20.75 320 ALA A CA 1
ATOM 4160 C C . ALA A 1 276 ? -6.971 -65.137 -17.415 1.00 18.85 320 ALA A C 1
ATOM 4161 O O . ALA A 1 276 ? -5.755 -65.012 -17.223 1.00 19.37 320 ALA A O 1
ATOM 4168 N N . LEU A 1 277 ? -7.453 -65.851 -18.435 1.00 20.45 321 LEU A N 1
ATOM 4169 C CA . LEU A 1 277 ? -6.547 -66.453 -19.416 1.00 21.65 321 LEU A CA 1
ATOM 4170 C C . LEU A 1 277 ? -5.768 -65.386 -20.195 1.00 21.45 321 LEU A C 1
ATOM 4171 O O . LEU A 1 277 ? -4.572 -65.561 -20.480 1.00 18.76 321 LEU A O 1
ATOM 4187 N N . VAL A 1 278 ? -6.421 -64.277 -20.563 1.00 18.80 322 VAL A N 1
ATOM 4188 C CA . VAL A 1 278 ? -5.689 -63.175 -21.199 1.00 17.87 322 VAL A CA 1
ATOM 4189 C C . VAL A 1 278 ? -4.617 -62.630 -20.258 1.00 18.82 322 VAL A C 1
ATOM 4190 O O . VAL A 1 278 ? -3.499 -62.286 -20.682 1.00 19.14 322 VAL A O 1
ATOM 4203 N N . GLU A 1 279 ? -4.959 -62.498 -18.976 1.00 18.01 323 GLU A N 1
ATOM 4204 C CA . GLU A 1 279 ? -4.036 -61.999 -17.967 1.00 19.21 323 GLU A CA 1
ATOM 4205 C C . GLU A 1 279 ? -2.830 -62.923 -17.818 1.00 19.29 323 GLU A C 1
ATOM 4206 O O . GLU A 1 279 ? -1.680 -62.467 -17.824 1.00 19.20 323 GLU A O 1
ATOM 4218 N N . LEU A 1 280 ? -3.076 -64.232 -17.712 1.00 18.64 324 LEU A N 1
ATOM 4219 C CA . LEU A 1 280 ? -1.978 -65.187 -17.593 1.00 19.59 324 LEU A CA 1
ATOM 4220 C C . LEU A 1 280 ? -1.136 -65.214 -18.862 1.00 20.01 324 LEU A C 1
ATOM 4221 O O . LEU A 1 280 ? 0.100 -65.195 -18.797 1.00 19.38 324 LEU A O 1
ATOM 4237 N N . SER A 1 281 ? -1.783 -65.218 -20.024 1.00 19.95 325 SER A N 1
ATOM 4238 C CA . SER A 1 281 ? -1.030 -65.132 -21.269 1.00 21.12 325 SER A CA 1
ATOM 4239 C C . SER A 1 281 ? -0.152 -63.882 -21.292 1.00 21.05 325 SER A C 1
ATOM 4240 O O . SER A 1 281 ? 0.979 -63.918 -21.796 1.00 19.70 325 SER A O 1
ATOM 4248 N N . GLY A 1 282 ? -0.661 -62.768 -20.748 1.00 20.28 326 GLY A N 1
ATOM 4249 C CA . GLY A 1 282 ? 0.121 -61.545 -20.676 1.00 20.09 326 GLY A CA 1
ATOM 4250 C C . GLY A 1 282 ? 1.377 -61.689 -19.834 1.00 20.82 326 GLY A C 1
ATOM 4251 O O . GLY A 1 282 ? 2.427 -61.121 -20.157 1.00 18.12 326 GLY A O 1
ATOM 4255 N N . ALA A 1 283 ? 1.291 -62.436 -18.735 1.00 21.62 327 ALA A N 1
ATOM 4256 C CA . ALA A 1 283 ? 2.482 -62.662 -17.926 1.00 20.55 327 ALA A CA 1
ATOM 4257 C C . ALA A 1 283 ? 3.485 -63.535 -18.671 1.00 19.02 327 ALA A C 1
ATOM 4258 O O . ALA A 1 283 ? 4.706 -63.335 -18.553 1.00 17.47 327 ALA A O 1
ATOM 4265 N N . MET A 1 284 ? 2.990 -64.514 -19.433 1.00 18.39 328 MET A N 1
ATOM 4266 C CA . MET A 1 284 ? 3.876 -65.345 -20.240 1.00 19.22 328 MET A CA 1
ATOM 4267 C C . MET A 1 284 ? 4.469 -64.559 -21.393 1.00 18.13 328 MET A C 1
ATOM 4268 O O . MET A 1 284 ? 5.603 -64.824 -21.795 1.00 18.11 328 MET A O 1
ATOM 4282 N N . ASN A 1 285 ? 3.721 -63.596 -21.931 1.00 17.97 329 ASN A N 1
ATOM 4283 C CA . ASN A 1 285 ? 4.248 -62.705 -22.964 1.00 18.44 329 ASN A CA 1
ATOM 4284 C C . ASN A 1 285 ? 5.407 -61.852 -22.434 1.00 19.38 329 ASN A C 1
ATOM 4285 O O . ASN A 1 285 ? 6.442 -61.740 -23.097 1.00 18.21 329 ASN A O 1
ATOM 4296 N N . THR A 1 286 ? 5.270 -61.282 -21.228 1.00 19.28 330 THR A N 1
ATOM 4297 C CA . THR A 1 286 ? 6.390 -60.565 -20.595 1.00 20.09 330 THR A CA 1
ATOM 4298 C C . THR A 1 286 ? 7.573 -61.493 -20.362 1.00 19.51 330 THR A C 1
ATOM 4299 O O . THR A 1 286 ? 8.733 -61.123 -20.615 1.00 18.37 330 THR A O 1
ATOM 4310 N N . THR A 1 287 ? 7.294 -62.703 -19.851 1.00 18.04 331 THR A N 1
ATOM 4311 C CA . THR A 1 287 ? 8.337 -63.704 -19.660 1.00 17.67 331 THR A CA 1
ATOM 4312 C C . THR A 1 287 ? 9.067 -63.968 -20.968 1.00 19.16 331 THR A C 1
ATOM 4313 O O . THR A 1 287 ? 10.300 -64.089 -20.994 1.00 20.24 331 THR A O 1
ATOM 4324 N N . ALA A 1 288 ? 8.311 -64.069 -22.065 1.00 17.30 332 ALA A N 1
ATOM 4325 C CA . ALA A 1 288 ? 8.915 -64.293 -23.368 1.00 19.00 332 ALA A CA 1
ATOM 4326 C C . ALA A 1 288 ? 9.834 -63.142 -23.771 1.00 17.47 332 ALA A C 1
ATOM 4327 O O . ALA A 1 288 ? 10.858 -63.365 -24.421 1.00 17.23 332 ALA A O 1
ATOM 4334 N N . CYS A 1 289 ? 9.469 -61.905 -23.437 1.00 17.77 333 CYS A N 1
ATOM 4335 C CA . CYS A 1 289 ? 10.367 -60.774 -23.713 1.00 19.42 333 CYS A CA 1
ATOM 4336 C C . CYS A 1 289 ? 11.674 -60.887 -22.932 1.00 18.40 333 CYS A C 1
ATOM 4337 O O . CYS A 1 289 ? 12.762 -60.601 -23.467 1.00 18.89 333 CYS A O 1
ATOM 4345 N N . SER A 1 290 ? 11.589 -61.297 -21.664 1.00 16.61 334 SER A N 1
ATOM 4346 C CA . SER A 1 290 ? 12.783 -61.484 -20.850 1.00 18.19 334 SER A CA 1
ATOM 4347 C C . SER A 1 290 ? 13.669 -62.576 -21.427 1.00 18.87 334 SER A C 1
ATOM 4348 O O . SER A 1 290 ? 14.888 -62.409 -21.538 1.00 18.12 334 SER A O 1
ATOM 4356 N N . LEU A 1 291 ? 13.066 -63.717 -21.774 1.00 19.75 335 LEU A N 1
ATOM 4357 C CA . LEU A 1 291 ? 13.827 -64.848 -22.284 1.00 19.56 335 LEU A CA 1
ATOM 4358 C C . LEU A 1 291 ? 14.405 -64.563 -23.664 1.00 21.01 335 LEU A C 1
ATOM 4359 O O . LEU A 1 291 ? 15.520 -65.007 -23.959 1.00 19.99 335 LEU A O 1
ATOM 4375 N N . MET A 1 292 ? 13.708 -63.794 -24.511 1.00 20.13 336 MET A N 1
ATOM 4376 C CA . MET A 1 292 ? 14.315 -63.406 -25.782 1.00 19.43 336 MET A CA 1
ATOM 4377 C C . MET A 1 292 ? 15.625 -62.655 -25.542 1.00 18.78 336 MET A C 1
ATOM 4378 O O . MET A 1 292 ? 16.646 -62.929 -26.188 1.00 19.11 336 MET A O 1
ATOM 4392 N N . LYS A 1 293 ? 15.611 -61.718 -24.593 1.00 19.56 337 LYS A N 1
ATOM 4393 C CA . LYS A 1 293 ? 16.786 -60.897 -24.310 1.00 18.65 337 LYS A CA 1
ATOM 4394 C C . LYS A 1 293 ? 17.925 -61.737 -23.734 1.00 21.23 337 LYS A C 1
ATOM 4395 O O . LYS A 1 293 ? 19.087 -61.589 -24.142 1.00 21.03 337 LYS A O 1
ATOM 4414 N N . ILE A 1 294 ? 17.614 -62.620 -22.777 1.00 18.39 338 ILE A N 1
ATOM 4415 C CA . ILE A 1 294 ? 18.647 -63.460 -22.171 1.00 20.05 338 ILE A CA 1
ATOM 4416 C C . ILE A 1 294 ? 19.265 -64.374 -23.219 1.00 20.27 338 ILE A C 1
ATOM 4417 O O . ILE A 1 294 ? 20.495 -64.467 -23.340 1.00 20.47 338 ILE A O 1
ATOM 4433 N N . ALA A 1 295 ? 18.419 -65.076 -23.980 1.00 21.45 339 ALA A N 1
ATOM 4434 C CA . ALA A 1 295 ? 18.916 -66.050 -24.945 1.00 21.51 339 ALA A CA 1
ATOM 4435 C C . ALA A 1 295 ? 19.638 -65.379 -26.106 1.00 22.13 339 ALA A C 1
ATOM 4436 O O . ALA A 1 295 ? 20.655 -65.901 -26.583 1.00 22.46 339 ALA A O 1
ATOM 4443 N N . ASN A 1 296 ? 19.188 -64.199 -26.535 1.00 21.57 340 ASN A N 1
ATOM 4444 C CA . ASN A 1 296 ? 19.883 -63.546 -27.639 1.00 20.62 340 ASN A CA 1
ATOM 4445 C C . ASN A 1 296 ? 21.219 -62.970 -27.187 1.00 20.90 340 ASN A C 1
ATOM 4446 O O . ASN A 1 296 ? 22.200 -63.025 -27.938 1.00 20.01 340 ASN A O 1
ATOM 4457 N N . ASP A 1 297 ? 21.281 -62.410 -25.970 1.00 22.05 341 ASP A N 1
ATOM 4458 C CA . ASP A 1 297 ? 22.564 -61.981 -25.414 1.00 21.30 341 ASP A CA 1
ATOM 4459 C C . ASP A 1 297 ? 23.548 -63.138 -25.395 1.00 21.08 341 ASP A C 1
ATOM 4460 O O . ASP A 1 297 ? 24.687 -63.009 -25.852 1.00 21.26 341 ASP A O 1
ATOM 4469 N N . ILE A 1 298 ? 23.136 -64.271 -24.825 1.00 20.65 342 ILE A N 1
ATOM 4470 C CA . ILE A 1 298 ? 24.053 -65.397 -24.689 1.00 21.46 342 ILE A CA 1
ATOM 4471 C C . ILE A 1 298 ? 24.485 -65.880 -26.070 1.00 22.85 342 ILE A C 1
ATOM 4472 O O . ILE A 1 298 ? 25.665 -66.173 -26.302 1.00 24.85 342 ILE A O 1
ATOM 4488 N N . ARG A 1 299 ? 23.543 -65.927 -27.013 1.00 21.33 343 ARG A N 1
ATOM 4489 C CA . ARG A 1 299 ? 23.843 -66.224 -28.410 1.00 21.54 343 ARG A CA 1
ATOM 4490 C C . ARG A 1 299 ? 24.988 -65.356 -28.925 1.00 21.63 343 ARG A C 1
ATOM 4491 O O . ARG A 1 299 ? 25.971 -65.857 -29.477 1.00 23.65 343 ARG A O 1
ATOM 4512 N N . PHE A 1 300 ? 24.869 -64.034 -28.760 1.00 20.78 344 PHE A N 1
ATOM 4513 C CA . PHE A 1 300 ? 25.896 -63.145 -29.296 1.00 21.79 344 PHE A CA 1
ATOM 4514 C C . PHE A 1 300 ? 27.171 -63.169 -28.464 1.00 23.36 344 PHE A C 1
ATOM 4515 O O . PHE A 1 300 ? 28.272 -63.019 -29.015 1.00 24.13 344 PHE A O 1
ATOM 4532 N N . LEU A 1 301 ? 27.057 -63.336 -27.147 1.00 22.47 345 LEU A N 1
ATOM 4533 C CA . LEU A 1 301 ? 28.254 -63.385 -26.324 1.00 23.73 345 LEU A CA 1
ATOM 4534 C C . LEU A 1 301 ? 29.086 -64.621 -26.643 1.00 24.18 345 LEU A C 1
ATOM 4535 O O . LEU A 1 301 ? 30.304 -64.607 -26.446 1.00 26.83 345 LEU A O 1
ATOM 4551 N N . GLY A 1 302 ? 28.451 -65.687 -27.149 1.00 25.23 346 GLY A N 1
ATOM 4552 C CA . GLY A 1 302 ? 29.157 -66.869 -27.609 1.00 24.85 346 GLY A CA 1
ATOM 4553 C C . GLY A 1 302 ? 29.619 -66.844 -29.053 1.00 25.61 346 GLY A C 1
ATOM 4554 O O . GLY A 1 302 ? 30.246 -67.812 -29.502 1.00 28.97 346 GLY A O 1
ATOM 4558 N N . SER A 1 303 ? 29.323 -65.778 -29.798 1.00 24.72 347 SER A N 1
ATOM 4559 C CA . SER A 1 303 ? 29.681 -65.702 -31.208 1.00 26.01 347 SER A CA 1
ATOM 4560 C C . SER A 1 303 ? 31.199 -65.748 -31.391 1.00 28.09 347 SER A C 1
ATOM 4561 O O . SER A 1 303 ? 31.974 -65.262 -30.557 1.00 28.11 347 SER A O 1
ATOM 4569 N N . GLY A 1 304 ? 31.624 -66.348 -32.504 1.00 26.99 348 GLY A N 1
ATOM 4570 C CA . GLY A 1 304 ? 33.031 -66.478 -32.809 1.00 28.59 348 GLY A CA 1
ATOM 4571 C C . GLY A 1 304 ? 33.294 -67.743 -33.605 1.00 26.97 348 GLY A C 1
ATOM 4572 O O . GLY A 1 304 ? 32.405 -68.255 -34.304 1.00 25.67 348 GLY A O 1
ATOM 4576 N N . PRO A 1 305 ? 34.480 -68.323 -33.455 1.00 28.72 349 PRO A N 1
ATOM 4577 C CA . PRO A 1 305 ? 35.459 -68.044 -32.396 1.00 29.99 349 PRO A CA 1
ATOM 4578 C C . PRO A 1 305 ? 36.289 -66.785 -32.565 1.00 30.93 349 PRO A C 1
ATOM 4579 O O . PRO A 1 305 ? 36.794 -66.290 -31.551 1.00 32.88 349 PRO A O 1
ATOM 4590 N N . ARG A 1 306 ? 36.411 -66.249 -33.780 1.00 29.14 350 ARG A N 1
ATOM 4591 C CA . ARG A 1 306 ? 37.364 -65.168 -34.018 1.00 29.41 350 ARG A CA 1
ATOM 4592 C C . ARG A 1 306 ? 36.797 -63.920 -34.672 1.00 29.57 350 ARG A C 1
ATOM 4593 O O . ARG A 1 306 ? 37.481 -62.881 -34.644 1.00 31.82 350 ARG A O 1
ATOM 4614 N N . SER A 1 307 ? 35.602 -63.970 -35.261 1.00 27.69 351 SER A N 1
ATOM 4615 C CA . SER A 1 307 ? 34.984 -62.795 -35.874 1.00 28.01 351 SER A CA 1
ATOM 4616 C C . 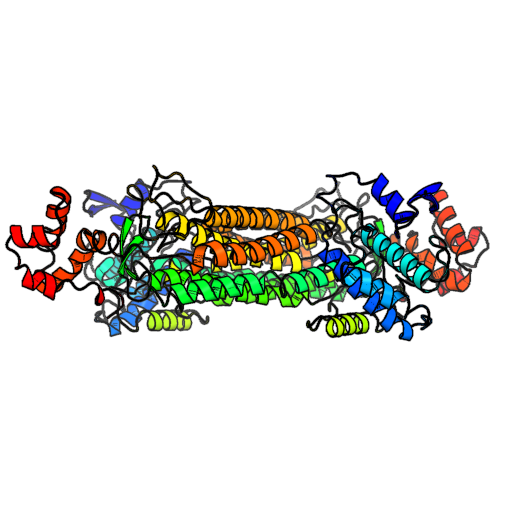SER A 1 307 ? 33.709 -62.369 -35.148 1.00 25.85 351 SER A C 1
ATOM 4617 O O . SER A 1 307 ? 32.862 -61.661 -35.719 1.00 25.95 351 SER A O 1
ATOM 4625 N N . GLY A 1 308 ? 33.560 -62.770 -33.889 1.00 26.03 352 GLY A N 1
ATOM 4626 C CA . GLY A 1 308 ? 32.399 -62.387 -33.104 1.00 27.15 352 GLY A CA 1
ATOM 4627 C C . GLY A 1 308 ? 32.833 -61.690 -31.832 1.00 28.00 352 GLY A C 1
ATOM 4628 O O . GLY A 1 308 ? 33.847 -60.986 -31.820 1.00 28.05 352 GLY A O 1
ATOM 4632 N N . LEU A 1 309 ? 32.077 -61.885 -30.755 1.00 25.40 353 LEU A N 1
ATOM 4633 C CA . LEU A 1 309 ? 32.405 -61.277 -29.471 1.00 25.73 353 LEU A CA 1
ATOM 4634 C C . LEU A 1 309 ? 33.285 -62.191 -28.627 1.00 27.64 353 LEU A C 1
ATOM 4635 O O . LEU A 1 309 ? 34.269 -61.730 -28.033 1.00 27.45 353 LEU A O 1
ATOM 4651 N N . GLY A 1 310 ? 32.945 -63.476 -28.562 1.00 26.95 354 GLY A N 1
ATOM 4652 C CA . GLY A 1 310 ? 33.839 -64.487 -28.020 1.00 28.18 354 GLY A CA 1
ATOM 4653 C C . GLY A 1 310 ? 34.042 -64.472 -26.522 1.00 26.69 354 GLY A C 1
ATOM 4654 O O . GLY A 1 310 ? 35.055 -64.987 -26.046 1.00 28.12 354 GLY A O 1
ATOM 4658 N N . GLU A 1 311 ? 33.086 -63.942 -25.756 1.00 25.44 355 GLU A N 1
ATOM 4659 C CA . GLU A 1 311 ? 33.238 -63.913 -24.306 1.00 28.08 355 GLU A CA 1
ATOM 4660 C C . GLU A 1 311 ? 32.856 -65.231 -23.649 1.00 23.96 355 GLU A C 1
ATOM 4661 O O . GLU A 1 311 ? 33.359 -65.536 -22.566 1.00 25.14 355 GLU A O 1
ATOM 4673 N N . LEU A 1 312 ? 31.963 -65.995 -24.261 1.00 25.44 356 LEU A N 1
ATOM 4674 C CA . LEU A 1 312 ? 31.459 -67.232 -23.679 1.00 27.34 356 LEU A CA 1
ATOM 4675 C C . LEU A 1 312 ? 31.775 -68.417 -24.584 1.00 27.58 356 LEU A C 1
ATOM 4676 O O . LEU A 1 312 ? 31.750 -68.308 -25.816 1.00 26.58 356 LEU A O 1
ATOM 4692 N N . ILE A 1 313 ? 32.057 -69.551 -23.955 1.00 27.87 357 ILE A N 1
ATOM 4693 C CA . ILE A 1 313 ? 32.241 -70.822 -24.645 1.00 29.78 357 ILE A CA 1
ATOM 4694 C C . ILE A 1 313 ? 31.024 -71.670 -24.302 1.00 28.50 357 ILE A C 1
ATOM 4695 O O . ILE A 1 313 ? 30.863 -72.098 -23.154 1.00 27.53 357 ILE A O 1
ATOM 4711 N N . LEU A 1 314 ? 30.134 -71.870 -25.282 1.00 27.31 358 LEU A N 1
ATOM 4712 C CA . LEU A 1 314 ? 28.911 -72.593 -24.980 1.00 26.74 358 LEU A CA 1
ATOM 4713 C C . LEU A 1 314 ? 29.121 -74.096 -25.167 1.00 27.72 358 LEU A C 1
ATOM 4714 O O . LEU A 1 314 ? 29.906 -74.516 -26.022 1.00 30.06 358 LEU A O 1
ATOM 4730 N N . PRO A 1 315 ? 28.465 -74.927 -24.362 1.00 28.34 359 PRO A N 1
ATOM 4731 C CA . PRO A 1 315 ? 28.597 -76.382 -24.542 1.00 30.89 359 PRO A CA 1
ATOM 4732 C C . PRO A 1 315 ? 28.158 -76.832 -25.927 1.00 31.48 359 PRO A C 1
ATOM 4733 O O . PRO A 1 315 ? 27.154 -76.362 -26.467 1.00 27.16 359 PRO A O 1
ATOM 4744 N N . GLU A 1 316 ? 28.916 -77.769 -26.488 1.00 36.27 360 GLU A N 1
ATOM 4745 C CA . GLU A 1 316 ? 28.642 -78.334 -27.802 1.00 42.70 360 GLU A CA 1
ATOM 4746 C C . GLU A 1 316 ? 27.936 -79.662 -27.576 1.00 45.60 360 GLU A C 1
ATOM 4747 O O . GLU A 1 316 ? 28.549 -80.613 -27.085 1.00 45.14 360 GLU A O 1
ATOM 4759 N N . ASN A 1 317 ? 26.653 -79.718 -27.930 1.00 50.23 361 ASN A N 1
ATOM 4760 C CA . ASN A 1 317 ? 25.846 -80.919 -27.741 1.00 54.86 361 ASN A CA 1
ATOM 4761 C C . ASN A 1 317 ? 25.683 -81.748 -29.010 1.00 55.51 361 ASN A C 1
ATOM 4762 O O . ASN A 1 317 ? 25.297 -82.919 -28.918 1.00 55.71 361 ASN A O 1
ATOM 4773 N N . GLU A 1 318 ? 25.942 -81.168 -30.179 1.00 57.95 362 GLU A N 1
ATOM 4774 C CA . GLU A 1 318 ? 25.831 -81.859 -31.450 1.00 59.71 362 GLU A CA 1
ATOM 4775 C C . GLU A 1 318 ? 27.215 -81.998 -32.056 1.00 60.85 362 GLU A C 1
ATOM 4776 O O . GLU A 1 318 ? 27.923 -80.991 -32.174 1.00 59.20 362 GLU A O 1
ATOM 4788 N N . PRO A 1 319 ? 27.640 -83.203 -32.441 0.82 64.01 363 PRO A N 1
ATOM 4789 C CA . PRO A 1 319 ? 28.952 -83.362 -33.083 0.82 65.01 363 PRO A CA 1
ATOM 4790 C C . PRO A 1 319 ? 29.290 -82.284 -34.102 0.82 62.85 363 PRO A C 1
ATOM 4791 O O . PRO A 1 319 ? 28.453 -81.906 -34.929 0.82 62.74 363 PRO A O 1
ATOM 4802 N N . GLY A 1 320 ? 30.523 -81.781 -34.044 1.00 62.74 364 GLY A N 1
ATOM 4803 C CA . GLY A 1 320 ? 31.063 -80.900 -35.052 1.00 60.08 364 GLY A CA 1
ATOM 4804 C C . GLY A 1 320 ? 32.107 -81.605 -35.909 1.00 57.77 364 GLY A C 1
ATOM 4805 O O . GLY A 1 320 ? 32.443 -82.769 -35.712 1.00 58.24 364 GLY A O 1
ATOM 4809 N N . SER A 1 321 ? 32.623 -80.857 -36.881 1.00 54.18 365 SER A N 1
ATOM 4810 C CA . SER A 1 321 ? 33.629 -81.369 -37.802 1.00 53.93 365 SER A CA 1
ATOM 4811 C C . SER A 1 321 ? 35.023 -81.090 -37.252 1.00 49.53 365 SER A C 1
ATOM 4812 O O . SER A 1 321 ? 35.280 -80.020 -36.693 1.00 48.64 365 SER A O 1
ATOM 4820 N N . SER A 1 322 ? 35.922 -82.066 -37.403 1.00 46.78 366 SER A N 1
ATOM 4821 C CA . SER A 1 322 ? 37.271 -81.918 -36.873 1.00 45.04 366 SER A CA 1
ATOM 4822 C C . SER A 1 322 ? 38.031 -80.790 -37.558 1.00 43.98 366 SER A C 1
ATOM 4823 O O . SER A 1 322 ? 38.979 -80.246 -36.980 1.00 42.00 366 SER A O 1
ATOM 4831 N N . ILE A 1 323 ? 37.635 -80.422 -38.779 1.00 43.69 367 ILE A N 1
ATOM 4832 C CA . ILE A 1 323 ? 38.301 -79.329 -39.480 1.00 41.99 367 ILE A CA 1
ATOM 4833 C C . ILE A 1 323 ? 37.715 -77.978 -39.107 1.00 39.83 367 ILE A C 1
ATOM 4834 O O . ILE A 1 323 ? 38.254 -76.945 -39.533 1.00 38.95 367 ILE A O 1
ATOM 4850 N N . MET A 1 324 ? 36.647 -77.956 -38.301 1.00 36.50 368 MET A N 1
ATOM 4851 C CA . MET A 1 324 ? 36.015 -76.727 -37.823 1.00 37.69 368 MET A CA 1
ATOM 4852 C C . MET A 1 324 ? 36.067 -76.640 -36.299 1.00 37.09 368 MET A C 1
ATOM 4853 O O . MET A 1 324 ? 35.030 -76.520 -35.634 1.00 34.81 368 MET A O 1
ATOM 4867 N N . PRO A 1 325 ? 37.261 -76.676 -35.716 1.00 39.88 369 PRO A N 1
ATOM 4868 C CA . PRO A 1 325 ? 37.379 -76.530 -34.263 1.00 40.36 369 PRO A CA 1
ATOM 4869 C C . PRO A 1 325 ? 36.960 -75.154 -33.784 1.00 40.60 369 PRO A C 1
ATOM 4870 O O . PRO A 1 325 ? 37.062 -74.153 -34.502 1.00 42.38 369 PRO A O 1
ATOM 4881 N N . GLY A 1 326 ? 36.488 -75.109 -32.539 1.00 37.16 370 GLY A N 1
ATOM 4882 C CA . GLY A 1 326 ? 36.050 -73.869 -31.933 1.00 35.24 370 GLY A CA 1
ATOM 4883 C C . GLY A 1 326 ? 34.672 -73.392 -32.340 1.00 37.34 370 GLY A C 1
ATOM 4884 O O . GLY A 1 326 ? 34.119 -72.507 -31.671 1.00 38.47 370 GLY A O 1
ATOM 4888 N N . LYS A 1 327 ? 34.099 -73.933 -33.408 1.00 36.80 371 LYS A N 1
ATOM 4889 C CA . LYS A 1 327 ? 32.784 -73.509 -33.870 1.00 37.23 371 LYS A CA 1
ATOM 4890 C C . LYS A 1 327 ? 31.715 -74.267 -33.091 1.00 33.13 371 LYS A C 1
ATOM 4891 O O . LYS A 1 327 ? 31.742 -75.505 -33.024 1.00 32.06 371 LYS A O 1
ATOM 4910 N N . VAL A 1 328 ? 30.804 -73.523 -32.467 1.00 28.92 372 VAL A N 1
ATOM 4911 C CA . VAL A 1 328 ? 29.710 -74.092 -31.678 1.00 30.09 372 VAL A CA 1
ATOM 4912 C C . VAL A 1 328 ? 28.456 -73.288 -31.980 1.00 26.24 372 VAL A C 1
ATOM 4913 O O . VAL A 1 328 ? 28.328 -72.148 -31.525 1.00 27.25 372 VAL A O 1
ATOM 4926 N N . ASN A 1 329 ? 27.507 -73.880 -32.687 1.00 25.54 373 ASN A N 1
ATOM 4927 C CA . ASN A 1 329 ? 26.248 -73.151 -32.902 1.00 24.45 373 ASN A CA 1
ATOM 4928 C C . ASN A 1 329 ? 25.439 -73.117 -31.604 1.00 24.52 373 ASN A C 1
ATOM 4929 O O . ASN A 1 329 ? 25.277 -74.152 -30.953 1.00 25.26 373 ASN A O 1
ATOM 4940 N N . PRO A 1 330 ? 24.898 -71.963 -31.205 1.00 23.55 374 PRO A N 1
ATOM 4941 C CA . PRO A 1 330 ? 24.079 -71.839 -29.973 1.00 24.60 374 PRO A CA 1
ATOM 4942 C C . PRO A 1 330 ? 22.649 -72.330 -30.159 1.00 24.35 374 PRO A C 1
ATOM 4943 O O . PRO A 1 330 ? 21.668 -71.580 -30.164 1.00 24.72 374 PRO A O 1
ATOM 4954 N N . THR A 1 331 ? 22.486 -73.648 -30.276 1.00 23.64 375 THR A N 1
ATOM 4955 C CA . THR A 1 331 ? 21.217 -74.175 -30.753 1.00 25.18 375 THR A CA 1
ATOM 4956 C C . THR A 1 331 ? 20.117 -74.122 -29.688 1.00 22.72 375 THR A C 1
ATOM 4957 O O . THR A 1 331 ? 18.943 -74.006 -30.037 1.00 22.41 375 THR A O 1
ATOM 4968 N N . GLN A 1 332 ? 20.465 -74.196 -28.398 1.00 23.54 376 GLN A N 1
ATOM 4969 C CA . GLN A 1 332 ? 19.467 -73.987 -27.350 1.00 24.23 376 GLN A CA 1
ATOM 4970 C C . GLN A 1 332 ? 18.977 -72.546 -27.333 1.00 24.40 376 GLN A C 1
ATOM 4971 O O . GLN A 1 332 ? 17.801 -72.295 -27.041 1.00 21.96 376 GLN A O 1
ATOM 4985 N N . CYS A 1 333 ? 19.857 -71.589 -27.642 1.00 22.34 377 CYS A N 1
ATOM 4986 C CA . CYS A 1 333 ? 19.418 -70.206 -27.793 1.00 22.87 377 CYS A CA 1
ATOM 4987 C C . CYS A 1 333 ? 18.409 -70.077 -28.925 1.00 22.03 377 CYS A C 1
ATOM 4988 O O . CYS A 1 333 ? 17.471 -69.280 -28.839 1.00 20.86 377 CYS A O 1
ATOM 4996 N N . GLU A 1 334 ? 18.594 -70.844 -30.001 1.00 22.31 378 GLU A N 1
ATOM 4997 C CA . GLU A 1 334 ? 17.656 -70.786 -31.119 1.00 19.92 378 GLU A CA 1
ATOM 4998 C C . GLU A 1 334 ? 16.304 -71.364 -30.739 1.00 20.97 378 GLU A C 1
ATOM 4999 O O . GLU A 1 334 ? 15.260 -70.761 -31.008 1.00 20.22 378 GLU A O 1
ATOM 5011 N N . ALA A 1 335 ? 16.295 -72.539 -30.109 1.00 20.34 379 ALA A N 1
ATOM 5012 C CA . ALA A 1 335 ? 15.035 -73.095 -29.637 1.00 21.42 379 ALA A CA 1
ATOM 5013 C C . ALA A 1 335 ? 14.327 -72.129 -28.692 1.00 22.07 379 ALA A C 1
ATOM 5014 O O . ALA A 1 335 ? 13.106 -71.924 -28.792 1.00 19.62 379 ALA A O 1
ATOM 5021 N N . MET A 1 336 ? 15.075 -71.515 -27.769 1.00 19.21 380 MET A N 1
ATOM 5022 C CA . MET A 1 336 ? 14.439 -70.652 -26.781 1.00 18.83 380 MET A CA 1
ATOM 5023 C C . MET A 1 336 ? 13.857 -69.402 -27.440 1.00 19.72 380 MET A C 1
ATOM 5024 O O . MET A 1 336 ? 12.724 -69.006 -27.140 1.00 17.54 380 MET A O 1
ATOM 5038 N N . THR A 1 337 ? 14.620 -68.754 -28.338 1.00 18.78 381 THR A N 1
ATOM 5039 C CA . THR A 1 337 ? 14.088 -67.542 -28.968 1.00 18.40 381 THR A CA 1
ATOM 5040 C C . THR A 1 337 ? 12.940 -67.834 -29.942 1.00 18.71 381 THR A C 1
ATOM 5041 O O . THR A 1 337 ? 12.045 -66.998 -30.085 1.00 18.43 381 THR A O 1
ATOM 5052 N N . MET A 1 338 ? 12.934 -68.994 -30.617 1.00 18.26 382 MET A N 1
ATOM 5053 C CA . MET A 1 338 ? 11.758 -69.397 -31.396 1.00 19.48 382 MET A CA 1
ATOM 5054 C C . MET A 1 338 ? 10.533 -69.582 -30.506 1.00 19.11 382 MET A C 1
ATOM 5055 O O . MET A 1 338 ? 9.419 -69.172 -30.873 1.00 18.44 382 MET A O 1
ATOM 5069 N N . VAL A 1 339 ? 10.713 -70.216 -29.340 1.00 18.66 383 VAL A N 1
ATOM 5070 C CA . VAL A 1 339 ? 9.621 -70.367 -28.378 1.00 17.32 383 VAL A CA 1
ATOM 5071 C C . VAL A 1 339 ? 9.101 -68.997 -27.944 1.00 17.74 383 VAL A C 1
ATOM 5072 O O . VAL A 1 339 ? 7.888 -68.774 -27.833 1.00 19.10 383 VAL A O 1
ATOM 5085 N N . ALA A 1 340 ? 10.016 -68.079 -27.622 1.00 17.73 384 ALA A N 1
ATOM 5086 C CA . ALA A 1 340 ? 9.586 -66.752 -27.198 1.00 18.25 384 ALA A CA 1
ATOM 5087 C C . ALA A 1 340 ? 8.685 -66.106 -28.248 1.00 20.17 384 ALA A C 1
ATOM 5088 O O . ALA A 1 340 ? 7.640 -65.522 -27.918 1.00 19.42 384 ALA A O 1
ATOM 5095 N N . ALA A 1 341 ? 9.096 -66.172 -29.518 1.00 19.49 385 ALA A N 1
ATOM 5096 C CA . ALA A 1 341 ? 8.294 -65.617 -30.601 1.00 21.31 385 ALA A CA 1
ATOM 5097 C C . ALA A 1 341 ? 6.931 -66.295 -30.691 1.00 19.84 385 ALA A C 1
ATOM 5098 O O . ALA A 1 341 ? 5.914 -65.635 -30.932 1.00 16.98 385 ALA A O 1
ATOM 5105 N N . GLN A 1 342 ? 6.891 -67.621 -30.534 1.00 16.82 386 GLN A N 1
ATOM 5106 C CA . GLN A 1 342 ? 5.612 -68.322 -30.558 1.00 15.54 386 GLN A CA 1
ATOM 5107 C C . GLN A 1 342 ? 4.680 -67.837 -29.452 1.00 16.16 386 GLN A C 1
ATOM 5108 O O . GLN A 1 342 ? 3.465 -67.722 -29.665 1.00 18.01 386 GLN A O 1
ATOM 5122 N N . VAL A 1 343 ? 5.216 -67.616 -28.250 1.00 17.16 387 VAL A N 1
ATOM 5123 C CA . VAL A 1 343 ? 4.398 -67.165 -27.129 1.00 18.75 387 VAL A CA 1
ATOM 5124 C C . VAL A 1 343 ? 3.771 -65.809 -27.435 1.00 19.48 387 VAL A C 1
ATOM 5125 O O . VAL A 1 343 ? 2.622 -65.540 -27.069 1.00 19.56 387 VAL A O 1
ATOM 5138 N N . MET A 1 344 ? 4.533 -64.929 -28.077 1.00 17.83 388 MET A N 1
ATOM 5139 C CA . MET A 1 344 ? 4.017 -63.606 -28.438 1.00 17.14 388 MET A CA 1
ATOM 5140 C C . MET A 1 344 ? 2.858 -63.710 -29.421 1.00 18.82 388 MET A C 1
ATOM 5141 O O . MET A 1 344 ? 1.872 -62.975 -29.309 1.00 18.22 388 MET A O 1
ATOM 5155 N N . GLY A 1 345 ? 2.971 -64.599 -30.403 1.00 18.14 389 GLY A N 1
ATOM 5156 C CA . GLY A 1 345 ? 1.877 -64.802 -31.322 1.00 18.98 389 GLY A CA 1
ATOM 5157 C C . GLY A 1 345 ? 0.694 -65.461 -30.640 1.00 17.24 389 GLY A C 1
ATOM 5158 O O . GLY A 1 345 ? -0.449 -65.041 -30.820 1.00 18.54 389 GLY A O 1
ATOM 5162 N N . ASN A 1 346 ? 0.953 -66.515 -29.851 1.00 17.14 390 ASN A N 1
ATOM 5163 C CA . ASN A 1 346 ? -0.119 -67.151 -29.095 1.00 17.31 390 ASN A CA 1
ATOM 5164 C C . ASN A 1 346 ? -0.874 -66.125 -28.256 1.00 17.70 390 ASN A C 1
ATOM 5165 O O . ASN A 1 346 ? -2.102 -66.197 -28.105 1.00 16.52 390 ASN A O 1
ATOM 5176 N N . HIS A 1 347 ? -0.155 -65.154 -27.702 1.00 17.82 391 HIS A N 1
ATOM 5177 C CA . HIS A 1 347 ? -0.810 -64.152 -26.875 1.00 15.98 391 HIS A CA 1
ATOM 5178 C C . HIS A 1 347 ? -1.824 -63.328 -27.655 1.00 15.76 391 HIS A C 1
ATOM 5179 O O . HIS A 1 347 ? -2.867 -62.957 -27.105 1.00 15.90 391 HIS A O 1
ATOM 5193 N N . VAL A 1 348 ? -1.519 -62.984 -28.919 1.00 16.78 392 VAL A N 1
ATOM 5194 C CA . VAL A 1 348 ? -2.462 -62.227 -29.742 1.00 18.06 392 VAL A CA 1
ATOM 5195 C C . VAL A 1 348 ? -3.683 -63.081 -30.059 1.00 19.24 392 VAL A C 1
ATOM 5196 O O . VAL A 1 348 ? -4.811 -62.596 -30.056 1.00 16.74 392 VAL A O 1
ATOM 5209 N N . ALA A 1 349 ? -3.484 -64.382 -30.282 1.00 16.70 393 ALA A N 1
ATOM 5210 C CA . ALA A 1 349 ? -4.625 -65.263 -30.488 1.00 18.58 393 ALA A CA 1
ATOM 5211 C C . ALA A 1 349 ? -5.542 -65.296 -29.258 1.00 16.40 393 ALA A C 1
ATOM 5212 O O . ALA A 1 349 ? -6.772 -65.219 -29.390 1.00 16.26 393 ALA A O 1
ATOM 5219 N N . VAL A 1 350 ? -4.960 -65.378 -28.055 1.00 16.41 394 VAL A N 1
ATOM 5220 C CA . VAL A 1 350 ? -5.743 -65.382 -26.813 1.00 19.07 394 VAL A CA 1
ATOM 5221 C C . VAL A 1 350 ? -6.484 -64.065 -26.646 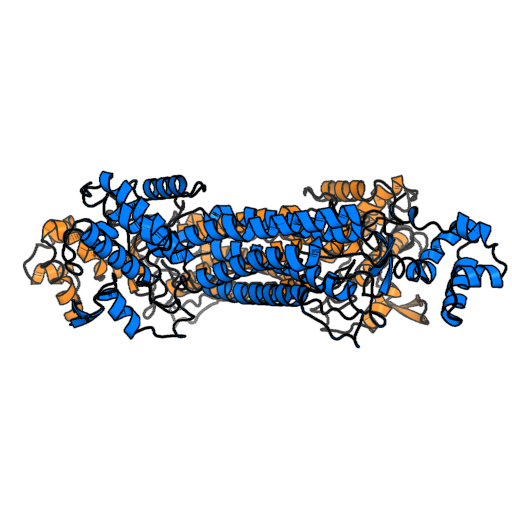1.00 18.95 394 VAL A C 1
ATOM 5222 O O . VAL A 1 350 ? -7.638 -64.027 -26.203 1.00 18.16 394 VAL A O 1
ATOM 5235 N N . THR A 1 351 ? -5.799 -62.964 -26.932 1.00 15.51 395 THR A N 1
ATOM 5236 C CA . THR A 1 351 ? -6.405 -61.638 -26.867 1.00 17.18 395 THR A CA 1
ATOM 5237 C C . THR A 1 351 ? -7.615 -61.515 -27.786 1.00 19.71 395 THR A C 1
ATOM 5238 O O . THR A 1 351 ? -8.662 -61.001 -27.375 1.00 19.38 395 THR A O 1
ATOM 5249 N N . VAL A 1 352 ? -7.487 -61.940 -29.046 1.00 19.05 396 VAL A N 1
ATOM 5250 C CA . VAL A 1 352 ? -8.600 -61.791 -29.977 1.00 18.04 396 VAL A CA 1
ATOM 5251 C C . VAL A 1 352 ? -9.793 -62.601 -29.487 1.00 19.32 396 VAL A C 1
ATOM 5252 O O . VAL A 1 352 ? -10.930 -62.110 -29.456 1.00 19.28 396 VAL A O 1
ATOM 5265 N N . GLY A 1 353 ? -9.540 -63.843 -29.065 1.00 18.09 397 GLY A N 1
ATOM 5266 C CA . GLY A 1 353 ? -10.612 -64.658 -28.496 1.00 20.32 397 GLY A CA 1
ATOM 5267 C C . GLY A 1 353 ? -11.249 -64.018 -27.273 1.00 18.31 397 GLY A C 1
ATOM 5268 O O . GLY A 1 353 ? -12.479 -63.947 -27.156 1.00 18.75 397 GLY A O 1
ATOM 5272 N N . GLY A 1 354 ? -10.416 -63.523 -26.349 1.00 18.35 398 GLY A N 1
ATOM 5273 C CA . GLY A 1 354 ? -10.943 -62.956 -25.127 1.00 19.14 398 GLY A CA 1
ATOM 5274 C C . GLY A 1 354 ? -11.738 -61.683 -25.360 1.00 19.96 398 GLY A C 1
ATOM 5275 O O . GLY A 1 354 ? -12.621 -61.352 -24.570 1.00 19.58 398 GLY A O 1
ATOM 5279 N N . SER A 1 355 ? -11.459 -60.987 -26.441 1.00 18.95 399 SER A N 1
ATOM 5280 C CA . SER A 1 355 ? -12.145 -59.741 -26.741 1.00 19.49 399 SER A CA 1
ATOM 5281 C C . SER A 1 355 ? -13.527 -59.963 -27.335 1.00 20.17 399 SER A C 1
ATOM 5282 O O . SER A 1 355 ? -14.304 -59.004 -27.412 1.00 18.88 399 SER A O 1
ATOM 5290 N N . ASN A 1 356 ? -13.859 -61.201 -27.725 1.00 19.82 400 ASN A N 1
ATOM 5291 C CA . ASN A 1 356 ? -15.001 -61.470 -28.595 1.00 20.31 400 ASN A CA 1
ATOM 5292 C C . ASN A 1 356 ? -16.107 -62.269 -27.912 1.00 18.85 400 ASN A C 1
ATOM 5293 O O . ASN A 1 356 ? -16.880 -62.966 -28.575 1.00 20.24 400 ASN A O 1
ATOM 5304 N N . GLY A 1 357 ? -16.240 -62.158 -26.594 1.00 20.55 401 GLY A N 1
ATOM 5305 C CA . GLY A 1 357 ? -17.407 -62.729 -25.949 1.00 23.23 401 GLY A CA 1
ATOM 5306 C C . GLY A 1 357 ? -18.680 -62.053 -26.430 1.00 20.80 401 GLY A C 1
ATOM 5307 O O . GLY A 1 357 ? -18.657 -60.906 -26.876 1.00 22.90 401 GLY A O 1
ATOM 5311 N N . HIS A 1 358 ? -19.797 -62.784 -26.342 1.00 18.81 402 HIS A N 1
ATOM 5312 C CA . HIS A 1 358 ? -21.120 -62.292 -26.719 1.00 22.05 402 HIS A CA 1
ATOM 5313 C C . HIS A 1 358 ? -22.090 -62.583 -25.588 1.00 22.07 402 HIS A C 1
ATOM 5314 O O . HIS A 1 358 ? -22.333 -63.752 -25.264 1.00 20.00 402 HIS A O 1
ATOM 5328 N N . PHE A 1 359 ? -22.638 -61.525 -24.991 1.00 22.35 403 PHE A N 1
ATOM 5329 C CA . PHE A 1 359 ? -23.689 -61.647 -23.982 1.00 21.57 403 PHE A CA 1
ATOM 5330 C C . PHE A 1 359 ? -23.275 -62.609 -22.867 1.00 21.92 403 PHE A C 1
ATOM 5331 O O . PHE A 1 359 ? -22.256 -62.379 -22.209 1.00 22.76 403 PHE A O 1
ATOM 5348 N N . GLU A 1 360 ? -24.011 -63.708 -22.654 1.00 21.07 404 GLU A N 1
ATOM 5349 C CA . GLU A 1 360 ? -23.779 -64.525 -21.471 1.00 20.12 404 GLU A CA 1
ATOM 5350 C C . GLU A 1 360 ? -22.646 -65.542 -21.614 1.00 20.60 404 GLU A C 1
ATOM 5351 O O . GLU A 1 360 ? -22.308 -66.186 -20.615 1.00 21.27 404 GLU A O 1
ATOM 5363 N N . LEU A 1 361 ? -22.028 -65.687 -22.785 1.00 21.27 405 LEU A N 1
ATOM 5364 C CA . LEU A 1 361 ? -21.044 -66.750 -22.974 1.00 19.94 405 LEU A CA 1
ATOM 5365 C C . LEU A 1 361 ? -19.979 -66.349 -23.983 1.00 20.14 405 LEU A C 1
ATOM 5366 O O . LEU A 1 361 ? -20.299 -65.982 -25.116 1.00 21.35 405 LEU A O 1
ATOM 5382 N N . ASN A 1 362 ? -18.709 -66.422 -23.577 1.00 21.26 406 ASN A N 1
ATOM 5383 C CA . ASN A 1 362 ? -17.617 -66.342 -24.539 1.00 20.83 406 ASN A CA 1
ATOM 5384 C C . ASN A 1 362 ? -17.463 -67.715 -25.197 1.00 20.57 406 ASN A C 1
ATOM 5385 O O . ASN A 1 362 ? -17.276 -68.714 -24.498 1.00 22.08 406 ASN A O 1
ATOM 5396 N N . VAL A 1 363 ? -17.601 -67.782 -26.525 1.00 18.67 407 VAL A N 1
ATOM 5397 C CA . VAL A 1 363 ? -17.483 -69.070 -27.210 1.00 19.09 407 VAL A CA 1
ATOM 5398 C C . VAL A 1 363 ? -16.228 -69.126 -28.087 1.00 20.93 407 VAL A C 1
ATOM 5399 O O . VAL A 1 363 ? -16.259 -69.608 -29.230 1.00 19.77 407 VAL A O 1
ATOM 5412 N N . PHE A 1 364 ? -15.096 -68.709 -27.494 1.00 19.95 408 PHE A N 1
ATOM 5413 C CA . PHE A 1 364 ? -13.751 -68.936 -28.021 1.00 20.08 408 PHE A CA 1
ATOM 5414 C C . PHE A 1 364 ? -12.937 -69.820 -27.072 1.00 21.98 408 PHE A C 1
ATOM 5415 O O . PHE A 1 364 ? -11.704 -69.817 -27.121 1.00 20.63 408 PHE A O 1
ATOM 5432 N N . LYS A 1 365 ? -13.609 -70.588 -26.208 1.00 21.52 409 LYS A N 1
ATOM 5433 C CA . LYS A 1 365 ? -12.920 -71.192 -25.065 1.00 19.78 409 LYS A CA 1
ATOM 5434 C C . LYS A 1 365 ? -11.844 -72.176 -25.485 1.00 20.69 409 LYS A C 1
ATOM 5435 O O . LYS A 1 365 ? -10.723 -72.093 -24.955 1.00 18.96 409 LYS A O 1
ATOM 5454 N N . PRO A 1 366 ? -12.094 -73.125 -26.386 1.00 20.11 410 PRO A N 1
ATOM 5455 C CA . PRO A 1 366 ? -11.044 -74.116 -26.664 1.00 20.84 410 PRO A CA 1
ATOM 5456 C C . PRO A 1 366 ? -9.779 -73.500 -27.239 1.00 20.61 410 PRO A C 1
ATOM 5457 O O . PRO A 1 366 ? -8.666 -73.900 -26.865 1.00 18.69 410 PRO A O 1
ATOM 5468 N N . MET A 1 367 ? -9.905 -72.526 -28.133 1.00 18.75 411 MET A N 1
ATOM 5469 C CA A MET A 1 367 ? -8.723 -71.920 -28.734 0.54 19.25 411 MET A CA 1
ATOM 5470 C CA B MET A 1 367 ? -8.706 -71.954 -28.722 0.46 19.34 411 MET A CA 1
ATOM 5471 C C . MET A 1 367 ? -7.930 -71.146 -27.691 1.00 19.27 411 MET A C 1
ATOM 5472 O O . MET A 1 367 ? -6.694 -71.192 -27.678 1.00 18.87 411 MET A O 1
ATOM 5499 N N . MET A 1 368 ? -8.629 -70.452 -26.772 1.00 17.27 412 MET A N 1
ATOM 5500 C CA . MET A 1 368 ? -7.930 -69.693 -25.737 1.00 17.87 412 MET A CA 1
ATOM 5501 C C . MET A 1 368 ? -7.096 -70.610 -24.836 1.00 19.03 412 MET A C 1
ATOM 5502 O O . MET A 1 368 ? -5.916 -70.336 -24.575 1.00 17.96 412 MET A O 1
ATOM 5516 N N . ILE A 1 369 ? -7.672 -71.718 -24.356 1.00 19.83 413 ILE A N 1
ATOM 5517 C CA . ILE A 1 369 ? -6.891 -72.549 -23.448 1.00 19.16 413 ILE A CA 1
ATOM 5518 C C . ILE A 1 369 ? -5.798 -73.297 -24.205 1.00 19.46 413 ILE A C 1
ATOM 5519 O O . ILE A 1 369 ? -4.720 -73.542 -23.652 1.00 19.46 413 ILE A O 1
ATOM 5535 N N . LYS A 1 370 ? -6.022 -73.647 -25.472 1.00 18.42 414 LYS A N 1
ATOM 5536 C CA . LYS A 1 370 ? -4.952 -74.282 -26.239 1.00 18.95 414 LYS A CA 1
ATOM 5537 C C . LYS A 1 370 ? -3.712 -73.394 -26.294 1.00 17.48 414 LYS A C 1
ATOM 5538 O O . LYS A 1 370 ? -2.588 -73.858 -26.067 1.00 16.35 414 LYS A O 1
ATOM 5557 N N . ASN A 1 371 ? -3.890 -72.109 -26.604 1.00 17.79 415 ASN A N 1
ATOM 5558 C CA . ASN A 1 371 ? -2.732 -71.234 -26.722 1.00 18.18 415 ASN A CA 1
ATOM 5559 C C . ASN A 1 371 ? -2.065 -71.002 -25.369 1.00 18.74 415 ASN A C 1
ATOM 5560 O O . ASN A 1 371 ? -0.829 -70.942 -25.283 1.00 17.76 415 ASN A O 1
ATOM 5571 N N . VAL A 1 372 ? -2.861 -70.869 -24.304 1.00 17.03 416 VAL A N 1
ATOM 5572 C CA . VAL A 1 372 ? -2.295 -70.689 -22.964 1.00 18.10 416 VAL A CA 1
ATOM 5573 C C . VAL A 1 372 ? -1.459 -71.901 -22.577 1.00 19.06 416 VAL A C 1
ATOM 5574 O O . VAL A 1 372 ? -0.322 -71.770 -22.108 1.00 19.48 416 VAL A O 1
ATOM 5587 N N . LEU A 1 373 ? -2.005 -73.102 -22.779 1.00 17.56 417 LEU A N 1
ATOM 5588 C CA . LEU A 1 373 ? -1.283 -74.316 -22.398 1.00 17.49 417 LEU A CA 1
ATOM 5589 C C . LEU A 1 373 ? -0.050 -74.529 -23.264 1.00 19.24 417 LEU A C 1
ATOM 5590 O O . LEU A 1 373 ? 0.987 -74.987 -22.772 1.00 20.11 417 LEU A O 1
ATOM 5606 N N . HIS A 1 374 ? -0.165 -74.255 -24.562 1.00 20.68 418 HIS A N 1
ATOM 5607 C CA . HIS A 1 374 ? 0.977 -74.329 -25.472 1.00 22.37 418 HIS A CA 1
ATOM 5608 C C . HIS A 1 374 ? 2.109 -73.417 -24.995 1.00 21.01 418 HIS A C 1
ATOM 5609 O O . HIS A 1 374 ? 3.268 -73.841 -24.897 1.00 19.58 418 HIS A O 1
ATOM 5623 N N . SER A 1 375 ? 1.782 -72.161 -24.673 1.00 21.79 419 SER A N 1
ATOM 5624 C CA . SER A 1 375 ? 2.791 -71.216 -24.191 1.00 19.58 419 SER A CA 1
ATOM 5625 C C . SER A 1 375 ? 3.429 -71.690 -22.888 1.00 18.72 419 SER A C 1
ATOM 5626 O O . SER A 1 375 ? 4.656 -71.653 -22.736 1.00 20.39 419 SER A O 1
ATOM 5634 N N . ALA A 1 376 ? 2.609 -72.156 -21.936 1.00 17.53 420 ALA A N 1
ATOM 5635 C CA . ALA A 1 376 ? 3.136 -72.585 -20.646 1.00 18.50 420 ALA A CA 1
ATOM 5636 C C . ALA A 1 376 ? 4.077 -73.783 -20.790 1.00 19.48 420 ALA A C 1
ATOM 5637 O O . ALA A 1 376 ? 5.153 -73.807 -20.180 1.00 20.14 420 ALA A O 1
ATOM 5644 N N . ARG A 1 377 ? 3.698 -74.764 -21.613 1.00 17.78 421 ARG A N 1
ATOM 5645 C CA . ARG A 1 377 ? 4.515 -75.959 -21.813 1.00 18.07 421 ARG A CA 1
ATOM 5646 C C . ARG A 1 377 ? 5.804 -75.624 -22.556 1.00 21.31 421 ARG A C 1
ATOM 5647 O O . ARG A 1 377 ? 6.879 -76.102 -22.182 1.00 21.52 421 ARG A O 1
ATOM 5668 N N . LEU A 1 378 ? 5.719 -74.813 -23.616 1.00 19.65 422 LEU A N 1
ATOM 5669 C CA . LEU A 1 378 ? 6.927 -74.433 -24.347 1.00 20.08 422 LEU A CA 1
ATOM 5670 C C . LEU A 1 378 ? 7.898 -73.661 -23.457 1.00 20.52 422 LEU A C 1
ATOM 5671 O O . LEU A 1 378 ? 9.097 -73.953 -23.432 1.00 20.55 422 LEU A O 1
ATOM 5687 N N . LEU A 1 379 ? 7.402 -72.669 -22.717 1.00 21.10 423 LEU A N 1
ATOM 5688 C CA . LEU A 1 379 ? 8.292 -71.905 -21.838 1.00 19.84 423 LEU A CA 1
ATOM 5689 C C . LEU A 1 379 ? 8.921 -72.787 -20.758 1.00 20.22 423 LEU A C 1
ATOM 5690 O O . LEU A 1 379 ? 10.123 -72.669 -20.467 1.00 18.77 423 LEU A O 1
ATOM 5706 N N . GLY A 1 380 ? 8.123 -73.650 -20.124 1.00 20.45 424 GLY A N 1
ATOM 5707 C CA . GLY A 1 380 ? 8.666 -74.536 -19.105 1.00 21.30 424 GLY A CA 1
ATOM 5708 C C . GLY A 1 380 ? 9.715 -75.489 -19.655 1.00 21.17 424 GLY A C 1
ATOM 5709 O O . GLY A 1 380 ? 10.821 -75.603 -19.113 1.00 22.20 424 GLY A O 1
ATOM 5713 N N . ASP A 1 381 ? 9.376 -76.197 -20.738 1.00 21.95 425 ASP A N 1
ATOM 5714 C CA . ASP A 1 381 ? 10.294 -77.184 -21.302 1.00 21.91 425 ASP A CA 1
ATOM 5715 C C . ASP A 1 381 ? 11.546 -76.506 -21.845 1.00 21.72 425 ASP A C 1
ATOM 5716 O O . ASP A 1 381 ? 12.656 -77.038 -21.717 1.00 21.32 425 ASP A O 1
ATOM 5725 N N . ALA A 1 382 ? 11.377 -75.369 -22.521 1.00 22.01 426 ALA A N 1
ATOM 5726 C CA . ALA A 1 382 ? 12.529 -74.671 -23.079 1.00 21.99 426 ALA A CA 1
ATOM 5727 C C . ALA A 1 382 ? 13.447 -74.176 -21.971 1.00 21.77 426 ALA A C 1
ATOM 5728 O O . ALA A 1 382 ? 14.674 -74.205 -22.118 1.00 22.88 426 ALA A O 1
ATOM 5735 N N . SER A 1 383 ? 12.872 -73.710 -20.855 1.00 21.22 427 SER A N 1
ATOM 5736 C CA . SER A 1 383 ? 13.689 -73.280 -19.725 1.00 22.12 427 SER A CA 1
ATOM 5737 C C . SER A 1 383 ? 14.528 -74.427 -19.186 1.00 21.13 427 SER A C 1
ATOM 5738 O O . SER A 1 383 ? 15.704 -74.238 -18.866 1.00 22.87 427 SER A O 1
ATOM 5746 N N . VAL A 1 384 ? 13.944 -75.625 -19.061 1.00 21.25 428 VAL A N 1
ATOM 5747 C CA . VAL A 1 384 ? 14.722 -76.775 -18.593 1.00 21.13 428 VAL A CA 1
ATOM 5748 C C . VAL A 1 384 ? 15.816 -77.119 -19.594 1.00 23.72 428 VAL A C 1
ATOM 5749 O O . VAL A 1 384 ? 16.967 -77.408 -19.221 1.00 26.37 428 VAL A O 1
ATOM 5762 N N . SER A 1 385 ? 15.470 -77.139 -20.874 1.00 20.84 429 SER A N 1
ATOM 5763 C CA . SER A 1 385 ? 16.440 -77.526 -21.891 1.00 24.10 429 SER A CA 1
ATOM 5764 C C . SER A 1 385 ? 17.572 -76.507 -21.977 1.00 22.79 429 SER A C 1
ATOM 5765 O O . SER A 1 385 ? 18.759 -76.865 -22.021 1.00 24.64 429 SER A O 1
ATOM 5773 N N . PHE A 1 386 ? 17.215 -75.228 -21.999 1.00 22.10 430 PHE A N 1
ATOM 5774 C CA . PHE A 1 386 ? 18.219 -74.169 -22.061 1.00 20.77 430 PHE A CA 1
ATOM 5775 C C . PHE A 1 386 ? 19.154 -74.227 -20.860 1.00 23.56 430 PHE A C 1
ATOM 5776 O O . PHE A 1 386 ? 20.359 -73.976 -20.988 1.00 24.41 430 PHE A O 1
ATOM 5793 N N . THR A 1 387 ? 18.610 -74.568 -19.687 1.00 23.45 431 THR A N 1
ATOM 5794 C CA . THR A 1 387 ? 19.402 -74.718 -18.464 1.00 24.22 431 THR A CA 1
ATOM 5795 C C . THR A 1 387 ? 20.366 -75.889 -18.563 1.00 24.54 431 THR A C 1
ATOM 5796 O O . THR A 1 387 ? 21.579 -75.736 -18.380 1.00 23.78 431 THR A O 1
ATOM 5807 N N . GLU A 1 388 ? 19.826 -77.094 -18.806 1.00 23.12 432 GLU A N 1
ATOM 5808 C CA . GLU A 1 388 ? 20.625 -78.309 -18.710 1.00 25.34 432 GLU A CA 1
ATOM 5809 C C . GLU A 1 388 ? 21.601 -78.445 -19.867 1.00 24.94 432 GLU A C 1
ATOM 5810 O O . GLU A 1 388 ? 22.692 -78.992 -19.692 1.00 27.85 432 GLU A O 1
ATOM 5822 N N . ASN A 1 389 ? 21.244 -77.945 -21.043 1.00 24.26 433 ASN A N 1
ATOM 5823 C CA . ASN A 1 389 ? 22.038 -78.148 -22.245 1.00 26.65 433 ASN A CA 1
ATOM 5824 C C . ASN A 1 389 ? 22.787 -76.899 -22.686 1.00 27.75 433 ASN A C 1
ATOM 5825 O O . ASN A 1 389 ? 23.492 -76.938 -23.705 1.00 29.31 433 ASN A O 1
ATOM 5836 N N . CYS A 1 390 ? 22.686 -75.804 -21.936 1.00 27.94 434 CYS A N 1
ATOM 5837 C CA . CYS A 1 390 ? 23.488 -74.625 -22.250 1.00 28.90 434 CYS A CA 1
ATOM 5838 C C . CYS A 1 390 ? 23.993 -73.928 -20.988 1.00 29.61 434 CYS A C 1
ATOM 5839 O O . CYS A 1 390 ? 25.195 -73.941 -20.722 1.00 30.38 434 CYS A O 1
ATOM 5847 N N . VAL A 1 391 ? 23.097 -73.345 -20.188 1.00 27.71 435 VAL A N 1
ATOM 5848 C CA . VAL A 1 391 ? 23.538 -72.456 -19.116 1.00 27.21 435 VAL A CA 1
ATOM 5849 C C . VAL A 1 391 ? 24.534 -73.149 -18.192 1.00 28.72 435 VAL A C 1
ATOM 5850 O O . VAL A 1 391 ? 25.622 -72.612 -17.934 1.00 28.06 435 VAL A O 1
ATOM 5863 N N . VAL A 1 392 ? 24.200 -74.340 -17.673 1.00 26.28 436 VAL A N 1
ATOM 5864 C CA . VAL A 1 392 ? 25.050 -74.909 -16.628 1.00 30.09 436 VAL A CA 1
ATOM 5865 C C . VAL A 1 392 ? 26.473 -75.180 -17.115 1.00 31.92 436 VAL A C 1
ATOM 5866 O O . VAL A 1 392 ? 27.399 -75.209 -16.300 1.00 32.27 436 VAL A O 1
ATOM 5879 N N . GLY A 1 393 ? 26.682 -75.347 -18.420 1.00 31.10 437 GLY A N 1
ATOM 5880 C CA . GLY A 1 393 ? 28.000 -75.634 -18.946 1.00 33.24 437 GLY A CA 1
ATOM 5881 C C . GLY A 1 393 ? 28.729 -74.441 -19.534 1.00 30.96 437 GLY A C 1
ATOM 5882 O O . GLY A 1 393 ? 29.857 -74.600 -20.015 1.00 30.84 437 GLY A O 1
ATOM 5886 N N . ILE A 1 394 ? 28.122 -73.254 -19.511 1.00 28.17 438 ILE A N 1
ATOM 5887 C CA . ILE A 1 394 ? 28.771 -72.066 -20.073 1.00 28.86 438 ILE A CA 1
ATOM 5888 C C . ILE A 1 394 ? 30.098 -71.828 -19.373 1.00 28.90 438 ILE A C 1
ATOM 5889 O O . ILE A 1 394 ? 30.182 -71.858 -18.139 1.00 29.20 438 ILE A O 1
ATOM 5905 N N . GLN A 1 395 ? 31.146 -71.579 -20.162 1.00 27.36 439 GLN A N 1
ATOM 5906 C CA . GLN A 1 395 ? 32.425 -71.133 -19.633 1.00 29.41 439 GLN A CA 1
ATOM 5907 C C . GLN A 1 395 ? 32.723 -69.739 -20.155 1.00 26.34 439 GLN A C 1
ATOM 5908 O O . GLN A 1 395 ? 32.241 -69.343 -21.222 1.00 25.13 439 GLN A O 1
ATOM 5922 N N . ALA A 1 396 ? 33.509 -69.003 -19.380 1.00 26.85 440 ALA A N 1
ATOM 5923 C CA . ALA A 1 396 ? 34.018 -67.708 -19.804 1.00 26.67 440 ALA A CA 1
ATOM 5924 C C . ALA A 1 396 ? 35.357 -67.905 -20.498 1.00 27.44 440 ALA A C 1
ATOM 5925 O O . ALA A 1 396 ? 36.220 -68.630 -19.994 1.00 30.64 440 ALA A O 1
ATOM 5932 N N . ASN A 1 397 ? 35.530 -67.242 -21.640 1.00 28.99 441 ASN A N 1
ATOM 5933 C CA . ASN A 1 397 ? 36.810 -67.208 -22.350 1.00 29.36 441 ASN A CA 1
ATOM 5934 C C . ASN A 1 397 ? 37.653 -66.084 -21.749 1.00 32.04 441 ASN A C 1
ATOM 5935 O O . ASN A 1 397 ? 37.774 -64.979 -22.291 1.00 29.42 441 ASN A O 1
ATOM 5946 N N . THR A 1 398 ? 38.243 -66.386 -20.586 1.00 33.99 442 THR A N 1
ATOM 5947 C CA . THR A 1 398 ? 38.896 -65.355 -19.780 1.00 34.47 442 THR A CA 1
ATOM 5948 C C . THR A 1 398 ? 40.132 -64.789 -20.478 1.00 33.52 442 THR A C 1
ATOM 5949 O O . THR A 1 398 ? 40.430 -63.593 -20.339 1.00 30.75 442 THR A O 1
ATOM 5960 N N . GLU A 1 399 ? 40.846 -65.619 -21.247 1.00 33.27 443 GLU A N 1
ATOM 5961 C CA . GLU A 1 399 ? 42.027 -65.135 -21.954 1.00 36.91 443 GLU A CA 1
ATOM 5962 C C . GLU A 1 399 ? 41.653 -64.104 -23.015 1.00 33.88 443 GLU A C 1
ATOM 5963 O O . GLU A 1 399 ? 42.323 -63.068 -23.148 1.00 32.97 443 GLU A O 1
ATOM 5967 N N . ARG A 1 400 ? 40.584 -64.357 -23.770 1.00 33.09 444 ARG A N 1
ATOM 5968 C CA . ARG A 1 400 ? 40.149 -63.386 -24.767 1.00 32.60 444 ARG A CA 1
ATOM 5969 C C . ARG A 1 400 ? 39.538 -62.155 -24.097 1.00 32.69 444 ARG A C 1
ATOM 5970 O O . ARG A 1 400 ? 39.724 -61.028 -24.572 1.00 32.74 444 ARG A O 1
ATOM 5991 N N . ILE A 1 401 ? 38.827 -62.342 -22.979 1.00 29.72 445 ILE A N 1
ATOM 5992 C CA . ILE A 1 401 ? 38.252 -61.202 -22.261 1.00 29.52 445 ILE A CA 1
ATOM 5993 C C . ILE A 1 401 ? 39.357 -60.285 -21.731 1.00 31.15 445 ILE A C 1
ATOM 5994 O O . ILE A 1 401 ? 39.274 -59.059 -21.856 1.00 30.69 445 ILE A O 1
ATOM 6010 N N . ASN A 1 402 ? 40.409 -60.864 -21.130 1.00 32.70 446 ASN A N 1
ATOM 6011 C CA A ASN A 1 402 ? 41.501 -60.057 -20.587 0.51 34.40 446 ASN A CA 1
ATOM 6012 C CA B ASN A 1 402 ? 41.489 -60.042 -20.586 0.49 34.36 446 ASN A CA 1
ATOM 6013 C C . ASN A 1 402 ? 42.240 -59.316 -21.694 1.00 33.31 446 ASN A C 1
ATOM 6014 O O . ASN A 1 402 ? 42.620 -58.151 -21.531 1.00 34.24 446 ASN A O 1
ATOM 6035 N N . LYS A 1 403 ? 42.459 -59.985 -22.823 1.00 29.41 447 LYS A N 1
ATOM 6036 C CA . LYS A 1 403 ? 43.108 -59.359 -23.963 1.00 34.26 447 LYS A CA 1
ATOM 6037 C C . LYS A 1 403 ? 42.305 -58.156 -24.453 1.00 33.05 447 LYS A C 1
ATOM 6038 O O . LYS A 1 403 ? 42.864 -57.085 -24.720 1.00 31.69 447 LYS A O 1
ATOM 6057 N N . LEU A 1 404 ? 40.987 -58.319 -24.582 1.00 31.49 448 LEU A N 1
ATOM 6058 C CA . LEU A 1 404 ? 40.170 -57.236 -25.109 1.00 31.91 448 LEU A CA 1
ATOM 6059 C C . LEU A 1 404 ? 39.997 -56.117 -24.088 1.00 29.88 448 LEU A C 1
ATOM 6060 O O . LEU A 1 404 ? 39.870 -54.953 -24.474 1.00 28.50 448 LEU A O 1
ATOM 6076 N N . MET A 1 405 ? 40.021 -56.436 -22.794 1.00 28.00 449 MET A N 1
ATOM 6077 C CA . MET A 1 405 ? 40.098 -55.384 -21.788 1.00 31.95 449 MET A CA 1
ATOM 6078 C C . MET A 1 405 ? 41.346 -54.527 -21.994 1.00 33.32 449 MET A C 1
ATOM 6079 O O . MET A 1 405 ? 41.267 -53.294 -22.021 1.00 33.58 449 MET A O 1
ATOM 6093 N N . ASN A 1 406 ? 42.509 -55.172 -22.168 1.00 33.32 450 ASN A N 1
ATOM 6094 C CA . ASN A 1 406 ? 43.766 -54.434 -22.294 1.00 37.52 450 ASN A CA 1
ATOM 6095 C C . ASN A 1 406 ? 43.837 -53.651 -23.595 1.00 33.58 450 ASN A C 1
ATOM 6096 O O . ASN A 1 406 ? 44.538 -52.638 -23.668 1.00 34.09 450 ASN A O 1
ATOM 6107 N N . GLU A 1 407 ? 43.126 -54.092 -24.621 1.00 30.80 451 GLU A N 1
ATOM 6108 C CA . GLU A 1 407 ? 43.113 -53.416 -25.905 1.00 32.44 451 GLU A CA 1
ATOM 6109 C C . GLU A 1 407 ? 42.001 -52.377 -26.011 1.00 30.93 451 GLU A C 1
ATOM 6110 O O . GLU A 1 407 ? 41.908 -51.693 -27.035 1.00 31.39 451 GLU A O 1
ATOM 6122 N N . SER A 1 408 ? 41.161 -52.241 -24.991 1.00 28.82 452 SER A N 1
ATOM 6123 C CA . SER A 1 408 ? 40.019 -51.339 -25.099 1.00 27.12 452 SER A CA 1
ATOM 6124 C C . SER A 1 408 ? 40.473 -49.884 -25.011 1.00 29.07 452 SER A C 1
ATOM 6125 O O . SER A 1 408 ? 41.515 -49.567 -24.429 1.00 28.56 452 SER A O 1
ATOM 6133 N N . LEU A 1 409 ? 39.669 -48.994 -25.594 1.00 29.45 453 LEU A N 1
ATOM 6134 C CA . LEU A 1 409 ? 39.890 -47.565 -25.418 1.00 29.59 453 LEU A CA 1
ATOM 6135 C C . LEU A 1 409 ? 39.106 -47.008 -24.238 1.00 29.16 453 LEU A C 1
ATOM 6136 O O . LEU A 1 409 ? 39.326 -45.851 -23.848 1.00 30.18 453 LEU A O 1
ATOM 6152 N N . MET A 1 410 ? 38.247 -47.826 -23.622 1.00 28.94 454 MET A N 1
ATOM 6153 C CA . MET A 1 410 ? 37.296 -47.329 -22.638 1.00 30.47 454 MET A CA 1
ATOM 6154 C C . MET A 1 410 ? 37.907 -47.085 -21.260 1.00 34.63 454 MET A C 1
ATOM 6155 O O . MET A 1 410 ? 37.300 -46.365 -20.461 1.00 39.92 454 MET A O 1
ATOM 6169 N N . LEU A 1 411 ? 39.079 -47.651 -20.950 1.00 31.79 455 LEU A N 1
ATOM 6170 C CA . LEU A 1 411 ? 39.653 -47.475 -19.620 1.00 31.38 455 LEU A CA 1
ATOM 6171 C C . LEU A 1 411 ? 40.390 -46.157 -19.474 1.00 33.83 455 LEU A C 1
ATOM 6172 O O . LEU A 1 411 ? 40.849 -45.834 -18.371 1.00 33.32 455 LEU A O 1
ATOM 6188 N N . VAL A 1 412 ? 40.485 -45.378 -20.551 1.00 35.72 456 VAL A N 1
ATOM 6189 C CA . VAL A 1 412 ? 41.401 -44.252 -20.561 1.00 35.69 456 VAL A CA 1
ATOM 6190 C C . VAL A 1 412 ? 41.029 -43.212 -19.512 1.00 36.70 456 VAL A C 1
ATOM 6191 O O . VAL A 1 412 ? 41.895 -42.434 -19.084 1.00 35.71 456 VAL A O 1
ATOM 6204 N N . THR A 1 413 ? 39.768 -43.181 -19.069 1.00 38.69 457 THR A N 1
ATOM 6205 C CA . THR A 1 413 ? 39.367 -42.145 -18.119 1.00 39.94 457 THR A CA 1
ATOM 6206 C C . THR A 1 413 ? 39.922 -42.386 -16.722 1.00 39.30 457 THR A C 1
ATOM 6207 O O . THR A 1 413 ? 39.835 -41.489 -15.878 1.00 41.45 457 THR A O 1
ATOM 6218 N N . ALA A 1 414 ? 40.487 -43.565 -16.450 1.00 37.38 458 ALA A N 1
ATOM 6219 C CA . ALA A 1 414 ? 41.194 -43.753 -15.191 1.00 38.41 458 ALA A CA 1
ATOM 6220 C C . ALA A 1 414 ? 42.413 -42.846 -15.095 1.00 37.95 458 ALA A C 1
ATOM 6221 O O . ALA A 1 414 ? 42.904 -42.585 -13.988 1.00 39.46 458 ALA A O 1
ATOM 6228 N N . LEU A 1 415 ? 42.912 -42.363 -16.230 1.00 35.66 459 LEU A N 1
ATOM 6229 C CA . LEU A 1 415 ? 44.100 -41.529 -16.235 1.00 36.84 459 LEU A CA 1
ATOM 6230 C C . LEU A 1 415 ? 43.812 -40.084 -15.859 1.00 38.03 459 LEU A C 1
ATOM 6231 O O . LEU A 1 415 ? 44.710 -39.410 -15.354 1.00 38.67 459 LEU A O 1
ATOM 6247 N N . ASN A 1 416 ? 42.587 -39.600 -16.056 1.00 38.34 460 ASN A N 1
ATOM 6248 C CA . ASN A 1 416 ? 42.319 -38.171 -15.889 1.00 41.34 460 ASN A CA 1
ATOM 6249 C C . ASN A 1 416 ? 42.795 -37.602 -14.556 1.00 41.29 460 ASN A C 1
ATOM 6250 O O . ASN A 1 416 ? 43.420 -36.531 -14.559 1.00 41.10 460 ASN A O 1
ATOM 6261 N N . PRO A 1 417 ? 42.517 -38.214 -13.402 1.00 44.09 461 PRO A N 1
ATOM 6262 C CA . PRO A 1 417 ? 42.974 -37.603 -12.140 1.00 46.25 461 PRO A CA 1
ATOM 6263 C C . PRO A 1 417 ? 44.481 -37.480 -12.045 1.00 48.76 461 PRO A C 1
ATOM 6264 O O . PRO A 1 417 ? 44.979 -36.651 -11.267 1.00 53.35 461 PRO A O 1
ATOM 6275 N N . HIS A 1 418 ? 45.227 -38.262 -12.824 1.00 45.49 462 HIS A N 1
ATOM 6276 C CA . HIS A 1 418 ? 46.677 -38.312 -12.710 1.00 45.00 462 HIS A CA 1
ATOM 6277 C C . HIS A 1 418 ? 47.402 -37.449 -13.735 1.00 44.19 462 HIS A C 1
ATOM 6278 O O . HIS A 1 418 ? 48.406 -36.826 -13.394 1.00 46.08 462 HIS A O 1
ATOM 6292 N N . ILE A 1 419 ? 46.929 -37.385 -14.978 1.00 44.35 463 ILE A N 1
ATOM 6293 C CA . ILE A 1 419 ? 47.596 -36.597 -16.012 1.00 44.94 463 ILE A CA 1
ATOM 6294 C C . ILE A 1 419 ? 46.690 -35.552 -16.626 1.00 44.17 463 ILE A C 1
ATOM 6295 O O . ILE A 1 419 ? 47.174 -34.728 -17.419 1.00 45.07 463 ILE A O 1
ATOM 6311 N N . GLY A 1 420 ? 45.405 -35.558 -16.305 1.00 43.57 464 GLY A N 1
ATOM 6312 C CA . GLY A 1 420 ? 44.491 -34.561 -16.812 1.00 46.01 464 GLY A CA 1
ATOM 6313 C C . GLY A 1 420 ? 43.757 -35.030 -18.054 1.00 44.90 464 GLY A C 1
ATOM 6314 O O . GLY A 1 420 ? 44.171 -35.961 -18.750 1.00 40.64 464 GLY A O 1
ATOM 6318 N N . TYR A 1 421 ? 42.641 -34.343 -18.331 1.00 45.82 465 TYR A N 1
ATOM 6319 C CA . TYR A 1 421 ? 41.758 -34.735 -19.429 1.00 46.63 465 TYR A CA 1
ATOM 6320 C C . TYR A 1 421 ? 42.472 -34.630 -20.769 1.00 45.97 465 TYR A C 1
ATOM 6321 O O . TYR A 1 421 ? 42.302 -35.483 -21.651 1.00 42.50 465 TYR A O 1
ATOM 6339 N N . ASP A 1 422 ? 43.273 -33.582 -20.939 0.96 44.89 466 ASP A N 1
ATOM 6340 C CA . ASP A 1 422 ? 43.882 -33.308 -22.233 1.00 47.30 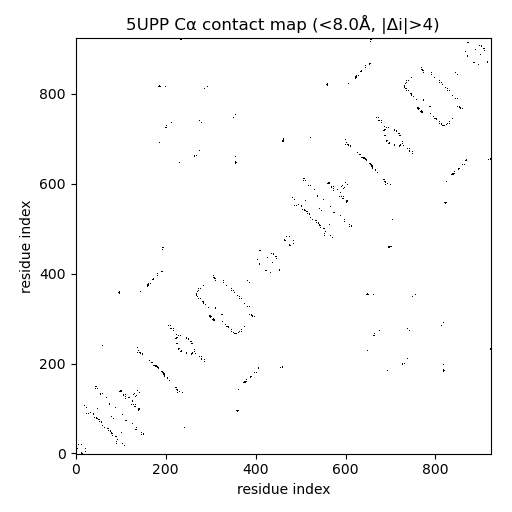466 ASP A CA 1
ATOM 6341 C C . ASP A 1 422 ? 44.812 -34.439 -22.664 1.00 44.11 466 ASP A C 1
ATOM 6342 O O . ASP A 1 422 ? 44.728 -34.941 -23.791 1.00 43.77 466 ASP A O 1
ATOM 6351 N N . LYS A 1 423 ? 45.725 -34.842 -21.787 1.00 41.99 467 LYS A N 1
ATOM 6352 C CA . LYS A 1 423 ? 46.655 -35.902 -22.167 1.00 41.39 467 LYS A CA 1
ATOM 6353 C C . LYS A 1 423 ? 45.920 -37.222 -22.359 1.00 39.60 467 LYS A C 1
ATOM 6354 O O . LYS A 1 423 ? 46.225 -37.980 -23.289 1.00 39.06 467 LYS A O 1
ATOM 6372 N N . ALA A 1 424 ? 44.924 -37.489 -21.515 1.00 40.86 468 ALA A N 1
ATOM 6373 C CA . ALA A 1 424 ? 44.137 -38.714 -21.648 1.00 39.33 468 ALA A CA 1
ATOM 6374 C C . ALA A 1 424 ? 43.485 -38.797 -23.023 1.00 39.48 468 ALA A C 1
ATOM 6375 O O . ALA A 1 424 ? 43.550 -39.835 -23.693 1.00 35.80 468 ALA A O 1
ATOM 6382 N N . ALA A 1 425 ? 42.841 -37.710 -23.460 1.00 38.65 469 ALA A N 1
ATOM 6383 C CA . ALA A 1 425 ? 42.196 -37.718 -24.771 1.00 38.26 469 ALA A CA 1
ATOM 6384 C C . ALA A 1 425 ? 43.224 -37.865 -25.888 1.00 39.39 469 ALA A C 1
ATOM 6385 O O . ALA A 1 425 ? 42.963 -38.539 -26.894 1.00 38.52 469 ALA A O 1
ATOM 6392 N N . LYS A 1 426 ? 44.398 -37.250 -25.730 1.00 39.99 470 LYS A N 1
ATOM 6393 C CA . LYS A 1 426 ? 45.444 -37.414 -26.736 1.00 42.96 470 LYS A CA 1
ATOM 6394 C C . LYS A 1 426 ? 45.887 -38.869 -26.827 1.00 40.39 470 LYS A C 1
ATOM 6395 O O . LYS A 1 426 ? 46.144 -39.383 -27.923 1.00 39.11 470 LYS A O 1
ATOM 6407 N N . ILE A 1 427 ? 45.963 -39.555 -25.688 1.00 38.94 471 ILE A N 1
ATOM 6408 C CA . ILE A 1 427 ? 46.329 -40.968 -25.697 1.00 38.45 471 ILE A CA 1
ATOM 6409 C C . ILE A 1 427 ? 45.285 -41.769 -26.464 1.00 36.05 471 ILE A C 1
ATOM 6410 O O . ILE A 1 427 ? 45.615 -42.581 -27.336 1.00 37.58 471 ILE A O 1
ATOM 6426 N N . ALA A 1 428 ? 44.008 -41.543 -26.159 1.00 36.54 472 ALA A N 1
ATOM 6427 C CA . ALA A 1 428 ? 42.948 -42.326 -26.790 1.00 37.48 472 ALA A CA 1
ATOM 6428 C C . ALA A 1 428 ? 42.904 -42.088 -28.296 1.00 38.91 472 ALA A C 1
ATOM 6429 O O . ALA A 1 428 ? 42.754 -43.034 -29.080 1.00 37.19 472 ALA A O 1
ATOM 6436 N N . LYS A 1 429 ? 43.026 -40.828 -28.717 1.00 38.63 473 LYS A N 1
ATOM 6437 C CA . LYS A 1 429 ? 42.996 -40.510 -30.142 1.00 39.83 473 LYS A CA 1
ATOM 6438 C C . LYS A 1 429 ? 44.169 -41.148 -30.869 1.00 39.57 473 LYS A C 1
ATOM 6439 O O . LYS A 1 429 ? 44.007 -41.726 -31.949 1.00 40.22 473 LYS A O 1
ATOM 6458 N N . THR A 1 430 ? 45.365 -41.042 -30.295 1.00 42.44 474 THR A N 1
ATOM 6459 C CA . THR A 1 430 ? 46.547 -41.608 -30.936 1.00 42.23 474 THR A CA 1
ATOM 6460 C C . THR A 1 430 ? 46.448 -43.124 -31.013 1.00 42.08 474 THR A C 1
ATOM 6461 O O . THR A 1 430 ? 46.715 -43.719 -32.065 1.00 43.34 474 THR A O 1
ATOM 6472 N N . ALA A 1 431 ? 46.047 -43.770 -29.910 1.00 38.50 475 ALA A N 1
ATOM 6473 C CA . ALA A 1 431 ? 45.872 -45.220 -29.923 1.00 36.87 475 ALA A CA 1
ATOM 6474 C C . ALA A 1 431 ? 44.876 -45.640 -30.992 1.00 38.64 475 ALA A C 1
ATOM 6475 O O . ALA A 1 431 ? 45.090 -46.629 -31.701 1.00 37.88 475 ALA A O 1
ATOM 6482 N N . HIS A 1 432 ? 43.773 -44.906 -31.114 1.00 40.25 476 HIS A N 1
ATOM 6483 C CA . HIS A 1 432 ? 42.766 -45.262 -32.104 1.00 42.96 476 HIS A CA 1
ATOM 6484 C C . HIS A 1 432 ? 43.307 -45.079 -33.517 1.00 45.75 476 HIS A C 1
ATOM 6485 O O . HIS A 1 432 ? 43.022 -45.886 -34.410 1.00 46.62 476 HIS A O 1
ATOM 6499 N N . LYS A 1 433 ? 44.087 -44.021 -33.738 1.00 48.50 477 LYS A N 1
ATOM 6500 C CA . LYS A 1 433 ? 44.654 -43.796 -35.063 1.00 51.88 477 LYS A CA 1
ATOM 6501 C C . LYS A 1 433 ? 45.680 -44.867 -35.406 1.00 52.73 477 LYS A C 1
ATOM 6502 O O . LYS A 1 433 ? 45.680 -45.390 -36.524 1.00 54.34 477 LYS A O 1
ATOM 6512 N N . ASN A 1 434 ? 46.538 -45.235 -34.448 1.00 53.47 478 ASN A N 1
ATOM 6513 C CA . ASN A 1 434 ? 47.653 -46.141 -34.717 1.00 55.36 478 ASN A CA 1
ATOM 6514 C C . ASN A 1 434 ? 47.313 -47.619 -34.559 1.00 51.78 478 ASN A C 1
ATOM 6515 O O . ASN A 1 434 ? 48.078 -48.460 -35.036 1.00 52.58 478 ASN A O 1
ATOM 6526 N N . GLY A 1 435 ? 46.201 -47.967 -33.913 1.00 46.52 479 GLY A N 1
ATOM 6527 C CA . GLY A 1 435 ? 45.893 -49.367 -33.679 1.00 43.46 479 GLY A CA 1
ATOM 6528 C C . GLY A 1 435 ? 46.599 -49.987 -32.493 1.00 43.44 479 GLY A C 1
ATOM 6529 O O . GLY A 1 435 ? 46.646 -51.216 -32.385 1.00 45.71 479 GLY A O 1
ATOM 6533 N N . SER A 1 436 ? 47.144 -49.177 -31.590 1.00 44.15 480 SER A N 1
ATOM 6534 C CA . SER A 1 436 ? 47.880 -49.667 -30.436 1.00 44.04 480 SER A CA 1
ATOM 6535 C C . SER A 1 436 ? 46.999 -49.595 -29.190 1.00 40.83 480 SER A C 1
ATOM 6536 O O . SER A 1 436 ? 45.849 -49.141 -29.229 1.00 40.93 480 SER A O 1
ATOM 6544 N N . THR A 1 437 ? 47.547 -50.055 -28.069 1.00 37.99 481 THR A N 1
ATOM 6545 C CA . THR A 1 437 ? 46.855 -50.026 -26.787 1.00 34.95 481 THR A CA 1
ATOM 6546 C C . THR A 1 437 ? 47.054 -48.672 -26.110 1.00 34.81 481 THR A C 1
ATOM 6547 O O . THR A 1 437 ? 47.964 -47.912 -26.444 1.00 35.23 481 THR A O 1
ATOM 6558 N N . LEU A 1 438 ? 46.201 -48.385 -25.125 1.00 33.80 482 LEU A N 1
ATOM 6559 C CA . LEU A 1 438 ? 46.372 -47.158 -24.347 1.00 34.27 482 LEU A CA 1
ATOM 6560 C C . LEU A 1 438 ? 47.739 -47.121 -23.671 1.00 35.40 482 LEU A C 1
ATOM 6561 O O . LEU A 1 438 ? 48.407 -46.077 -23.653 1.00 34.85 482 LEU A O 1
ATOM 6577 N N . LYS A 1 439 ? 48.171 -48.253 -23.112 1.00 35.09 483 LYS A N 1
ATOM 6578 C CA . LYS A 1 439 ? 49.440 -48.294 -22.393 1.00 37.17 483 LYS A CA 1
ATOM 6579 C C . LYS A 1 439 ? 50.626 -48.058 -23.327 1.00 39.22 483 LYS A C 1
ATOM 6580 O O . LYS A 1 439 ? 51.508 -47.249 -23.025 1.00 39.50 483 LYS A O 1
ATOM 6599 N N . GLU A 1 440 ? 50.678 -48.765 -24.463 1.00 39.04 484 GLU A N 1
ATOM 6600 C CA . GLU A 1 440 ? 51.756 -48.533 -25.424 1.00 39.06 484 GLU A CA 1
ATOM 6601 C C . GLU A 1 440 ? 51.826 -47.061 -25.807 1.00 39.67 484 GLU A C 1
ATOM 6602 O O . GLU A 1 440 ? 52.903 -46.460 -25.848 1.00 40.65 484 GLU A O 1
ATOM 6614 N N . THR A 1 441 ? 50.669 -46.462 -26.078 1.00 37.14 485 THR A N 1
ATOM 6615 C CA . THR A 1 441 ? 50.629 -45.092 -26.555 1.00 38.59 485 THR A CA 1
ATOM 6616 C C . THR A 1 441 ? 51.020 -44.117 -25.457 1.00 39.98 485 THR A C 1
ATOM 6617 O O . THR A 1 441 ? 51.790 -43.178 -25.697 1.00 41.36 485 THR A O 1
ATOM 6628 N N . ALA A 1 442 ? 50.486 -44.311 -24.250 1.00 38.71 486 ALA A N 1
ATOM 6629 C CA . ALA A 1 442 ? 50.815 -43.417 -23.146 1.00 41.32 486 ALA A CA 1
ATOM 6630 C C . ALA A 1 442 ? 52.320 -43.380 -22.889 1.00 41.63 486 ALA A C 1
ATOM 6631 O O . ALA A 1 442 ? 52.870 -42.327 -22.531 1.00 42.94 486 ALA A O 1
ATOM 6638 N N . ILE A 1 443 ? 53.003 -44.513 -23.079 1.00 39.64 487 ILE A N 1
ATOM 6639 C CA . ILE A 1 443 ? 54.448 -44.568 -22.877 1.00 42.78 487 ILE A CA 1
ATOM 6640 C C . ILE A 1 443 ? 55.184 -43.910 -24.039 1.00 47.57 487 ILE A C 1
ATOM 6641 O O . ILE A 1 443 ? 56.105 -43.108 -23.832 1.00 48.88 487 ILE A O 1
ATOM 6657 N N . GLU A 1 444 ? 54.804 -44.246 -25.277 1.00 50.41 488 GLU A N 1
ATOM 6658 C CA . GLU A 1 444 ? 55.462 -43.645 -26.433 1.00 51.92 488 GLU A CA 1
ATOM 6659 C C . GLU A 1 444 ? 55.370 -42.129 -26.379 1.00 53.82 488 GLU A C 1
ATOM 6660 O O . GLU A 1 444 ? 56.346 -41.431 -26.673 1.00 57.14 488 GLU A O 1
ATOM 6667 N N . LEU A 1 445 ? 54.211 -41.597 -25.990 1.00 48.96 489 LEU A N 1
ATOM 6668 C CA . LEU A 1 445 ? 54.066 -40.149 -25.898 1.00 48.76 489 LEU A CA 1
ATOM 6669 C C . LEU A 1 445 ? 54.849 -39.544 -24.736 1.00 47.96 489 LEU A C 1
ATOM 6670 O O . LEU A 1 445 ? 54.983 -38.318 -24.682 1.00 47.81 489 LEU A O 1
ATOM 6686 N N . GLY A 1 446 ? 55.371 -40.357 -23.817 1.00 47.09 490 GLY A N 1
ATOM 6687 C CA . GLY A 1 446 ? 56.126 -39.829 -22.693 1.00 47.87 490 GLY A CA 1
ATOM 6688 C C . GLY A 1 446 ? 55.298 -39.189 -21.604 1.00 47.31 490 GLY A C 1
ATOM 6689 O O . GLY A 1 446 ? 55.834 -38.402 -20.822 1.00 47.37 490 GLY A O 1
ATOM 6693 N N . TYR A 1 447 ? 53.998 -39.508 -21.527 1.00 43.75 491 TYR A N 1
ATOM 6694 C CA . TYR A 1 447 ? 53.112 -38.963 -20.504 1.00 46.65 491 TYR A CA 1
ATOM 6695 C C . TYR A 1 447 ? 53.186 -39.711 -19.177 1.00 46.29 491 TYR A C 1
ATOM 6696 O O . TYR A 1 447 ? 52.789 -39.152 -18.147 1.00 46.21 491 TYR A O 1
ATOM 6714 N N . LEU A 1 448 ? 53.673 -40.951 -19.169 1.00 43.20 492 LEU A N 1
ATOM 6715 C CA . LEU A 1 448 ? 53.744 -41.734 -17.941 1.00 42.92 492 LEU A CA 1
ATOM 6716 C C . LEU A 1 448 ? 54.630 -42.942 -18.205 1.00 43.74 492 LEU A C 1
ATOM 6717 O O . LEU A 1 448 ? 55.007 -43.219 -19.347 1.00 42.40 492 LEU A O 1
ATOM 6733 N N . THR A 1 449 ? 54.927 -43.676 -17.138 1.00 46.26 493 THR A N 1
ATOM 6734 C CA . THR A 1 449 ? 55.696 -44.911 -17.218 1.00 46.81 493 THR A CA 1
ATOM 6735 C C . THR A 1 449 ? 54.764 -46.118 -17.179 1.00 45.14 493 THR A C 1
ATOM 6736 O O . THR A 1 449 ? 53.598 -46.023 -16.788 1.00 45.83 493 THR A O 1
ATOM 6747 N N . ALA A 1 450 ? 55.305 -47.274 -17.576 1.00 45.82 494 ALA A N 1
ATOM 6748 C CA . ALA A 1 450 ? 54.552 -48.519 -17.452 1.00 45.84 494 ALA A CA 1
ATOM 6749 C C . ALA A 1 450 ? 54.081 -48.738 -16.021 1.00 46.22 494 ALA A C 1
ATOM 6750 O O . ALA A 1 450 ? 52.946 -49.163 -15.789 1.00 46.15 494 ALA A O 1
ATOM 6757 N N . GLU A 1 451 ? 54.950 -48.477 -15.046 1.00 48.65 495 GLU A N 1
ATOM 6758 C CA . GLU A 1 451 ? 54.586 -48.724 -13.656 1.00 51.34 495 GLU A CA 1
ATOM 6759 C C . GLU A 1 451 ? 53.443 -47.816 -13.218 1.00 48.76 495 GLU A C 1
ATOM 6760 O O . GLU A 1 451 ? 52.544 -48.252 -12.491 1.00 51.96 495 GLU A O 1
ATOM 6772 N N . GLN A 1 452 ? 53.455 -46.554 -13.656 1.00 46.42 496 GLN A N 1
ATOM 6773 C CA . GLN A 1 452 ? 52.364 -45.642 -13.327 1.00 44.72 496 GLN A CA 1
ATOM 6774 C C . GLN A 1 452 ? 51.059 -46.089 -13.971 1.00 41.97 496 GLN A C 1
ATOM 6775 O O . GLN A 1 452 ? 49.988 -45.989 -13.357 1.00 41.67 496 GLN A O 1
ATOM 6789 N N . PHE A 1 453 ? 51.119 -46.555 -15.217 1.00 39.86 497 PHE A N 1
ATOM 6790 C CA . PHE A 1 453 ? 49.898 -47.004 -15.874 1.00 39.48 497 PHE A CA 1
ATOM 6791 C C . PHE A 1 453 ? 49.260 -48.148 -15.100 1.00 40.01 497 PHE A C 1
ATOM 6792 O O . PHE A 1 453 ? 48.037 -48.177 -14.918 1.00 37.76 497 PHE A O 1
ATOM 6809 N N . ASP A 1 454 ? 50.075 -49.101 -14.629 1.00 43.48 498 ASP A N 1
ATOM 6810 C CA . ASP A 1 454 ? 49.519 -50.259 -13.929 1.00 45.61 498 ASP A CA 1
ATOM 6811 C C . ASP A 1 454 ? 48.962 -49.875 -12.564 1.00 46.46 498 ASP A C 1
ATOM 6812 O O . ASP A 1 454 ? 48.009 -50.505 -12.089 1.00 44.62 498 ASP A O 1
ATOM 6821 N N . GLU A 1 455 ? 49.538 -48.850 -11.926 1.00 45.98 499 GLU A N 1
ATOM 6822 C CA . GLU A 1 455 ? 49.026 -48.353 -10.652 1.00 49.26 499 GLU A CA 1
ATOM 6823 C C . GLU A 1 455 ? 47.760 -47.521 -10.822 1.00 46.08 499 GLU A C 1
ATOM 6824 O O . GLU A 1 455 ? 46.901 -47.515 -9.931 1.00 48.51 499 GLU A O 1
ATOM 6836 N N . TRP A 1 456 ? 47.619 -46.811 -11.939 1.00 41.02 500 TRP A N 1
ATOM 6837 C CA . TRP A 1 456 ? 46.503 -45.887 -12.081 1.00 39.25 500 TRP A CA 1
ATOM 6838 C C . TRP A 1 456 ? 45.292 -46.499 -12.769 1.00 37.57 500 TRP A C 1
ATOM 6839 O O . TRP A 1 456 ? 44.169 -46.055 -12.515 1.00 39.20 500 TRP A O 1
ATOM 6860 N N . VAL A 1 457 ? 45.484 -47.486 -13.639 1.00 37.65 501 VAL A N 1
ATOM 6861 C CA . VAL A 1 457 ? 44.396 -48.031 -14.459 1.00 36.08 501 VAL A CA 1
ATOM 6862 C C . VAL A 1 457 ? 44.034 -49.390 -13.868 1.00 39.53 501 VAL A C 1
ATOM 6863 O O . VAL A 1 457 ? 44.588 -50.425 -14.243 1.00 41.09 501 VAL A O 1
ATOM 6876 N N . LYS A 1 458 ? 43.057 -49.392 -12.964 1.00 39.23 502 LYS A N 1
ATOM 6877 C CA . LYS A 1 458 ? 42.651 -50.603 -12.255 1.00 37.43 502 LYS A CA 1
ATOM 6878 C C . LYS A 1 458 ? 41.165 -50.828 -12.505 1.00 34.98 502 LYS A C 1
ATOM 6879 O O . LYS A 1 458 ? 40.316 -50.196 -11.847 1.00 35.08 502 LYS A O 1
ATOM 6892 N N . PRO A 1 459 ? 40.799 -51.663 -13.474 1.00 33.18 503 PRO A N 1
ATOM 6893 C CA . PRO A 1 459 ? 39.364 -51.872 -13.755 1.00 33.86 503 PRO A CA 1
ATOM 6894 C C . PRO A 1 459 ? 38.552 -52.274 -12.534 1.00 32.39 503 PRO A C 1
ATOM 6895 O O . PRO A 1 459 ? 37.352 -51.981 -12.482 1.00 32.73 503 PRO A O 1
ATOM 6906 N N . LYS A 1 460 ? 39.161 -52.938 -11.543 1.00 32.40 504 LYS A N 1
ATOM 6907 C CA . LYS A 1 460 ? 38.393 -53.366 -10.373 1.00 35.03 504 LYS A CA 1
ATOM 6908 C C . LYS A 1 460 ? 37.818 -52.170 -9.614 1.00 36.59 504 LYS A C 1
ATOM 6909 O O . LYS A 1 460 ? 36.790 -52.299 -8.934 1.00 36.31 504 LYS A O 1
ATOM 6913 N N . ASP A 1 461 ? 38.441 -51.000 -9.744 1.00 34.32 505 ASP A N 1
ATOM 6914 C CA . ASP A 1 461 ? 37.977 -49.777 -9.102 1.00 36.00 505 ASP A CA 1
ATOM 6915 C C . ASP A 1 461 ? 37.001 -48.987 -9.961 1.00 36.68 505 ASP A C 1
ATOM 6916 O O . ASP A 1 461 ? 36.621 -47.876 -9.577 1.00 35.98 505 ASP A O 1
ATOM 6925 N N . MET A 1 462 ? 36.598 -49.521 -11.108 1.00 35.72 506 MET A N 1
ATOM 6926 C CA . MET A 1 462 ? 35.674 -48.847 -12.011 1.00 36.43 506 MET A CA 1
ATOM 6927 C C . MET A 1 462 ? 34.345 -49.581 -12.113 1.00 34.91 506 MET A C 1
ATOM 6928 O O . MET A 1 462 ? 33.724 -49.612 -13.174 1.00 35.69 506 MET A O 1
ATOM 6942 N N . LEU A 1 463 ? 33.879 -50.165 -11.009 1.00 35.08 507 LEU A N 1
ATOM 6943 C CA . LEU A 1 463 ? 32.699 -51.021 -11.040 1.00 34.44 507 LEU A CA 1
ATOM 6944 C C . LEU A 1 463 ? 31.575 -50.526 -10.145 1.00 33.36 507 LEU A C 1
ATOM 6945 O O . LEU A 1 463 ? 30.621 -51.274 -9.907 1.00 34.30 507 LEU A O 1
ATOM 6961 N N . GLY A 1 464 ? 31.635 -49.288 -9.667 1.00 33.56 508 GLY A N 1
ATOM 6962 C CA . GLY A 1 464 ? 30.569 -48.756 -8.856 1.00 33.29 508 GLY A CA 1
ATOM 6963 C C . GLY A 1 464 ? 30.705 -47.271 -8.568 1.00 32.93 508 GLY A C 1
ATOM 6964 O O . GLY A 1 464 ? 31.663 -46.612 -8.986 1.00 33.68 508 GLY A O 1
ATOM 6968 N N . PRO A 1 465 ? 29.747 -46.729 -7.822 1.00 33.24 509 PRO A N 1
ATOM 6969 C CA . PRO A 1 465 ? 29.794 -45.319 -7.429 1.00 34.38 509 PRO A CA 1
ATOM 6970 C C . PRO A 1 465 ? 30.789 -45.079 -6.298 1.00 38.30 509 PRO A C 1
ATOM 6971 O O . PRO A 1 465 ? 31.225 -45.999 -5.608 1.00 39.85 509 PRO A O 1
ATOM 6982 N N . LYS A 1 466 ? 31.110 -43.805 -6.087 1.00 39.50 510 LYS A N 1
ATOM 6983 C CA . LYS A 1 466 ? 32.125 -43.433 -5.096 1.00 42.80 510 LYS A CA 1
ATOM 6984 C C . LYS A 1 466 ? 31.659 -42.308 -4.172 1.00 44.55 510 LYS A C 1
ATOM 6985 O O . LYS A 1 466 ? 32.369 -41.939 -3.226 1.00 46.36 510 LYS A O 1
ATOM 7005 N N . SER B 1 5 ? 16.552 -12.363 -34.836 1.00 62.32 49 SER B N 1
ATOM 7006 C CA . SER B 1 5 ? 15.496 -13.206 -34.271 1.00 62.05 49 SER B CA 1
ATOM 7007 C C . SER B 1 5 ? 16.009 -14.594 -33.844 1.00 57.37 49 SER B C 1
ATOM 7008 O O . SER B 1 5 ? 15.255 -15.413 -33.314 1.00 53.36 49 SER B O 1
ATOM 7015 N N . PHE B 1 6 ? 17.292 -14.855 -34.082 1.00 56.27 50 PHE B N 1
ATOM 7016 C CA . PHE B 1 6 ? 17.938 -16.080 -33.633 1.00 53.29 50 PHE B CA 1
ATOM 7017 C C . PHE B 1 6 ? 19.250 -15.728 -32.945 1.00 50.61 50 PHE B C 1
ATOM 7018 O O . PHE B 1 6 ? 19.873 -14.708 -33.252 1.00 50.01 50 PHE B O 1
ATOM 7025 N N . ARG B 1 7 ? 19.652 -16.562 -31.991 1.00 49.20 51 ARG B N 1
ATOM 7026 C CA . ARG B 1 7 ? 20.997 -16.498 -31.438 1.00 49.20 51 ARG B CA 1
ATOM 7027 C C . ARG B 1 7 ? 21.817 -17.632 -32.039 1.00 47.49 51 ARG B C 1
ATOM 7028 O O . ARG B 1 7 ? 21.272 -18.651 -32.470 1.00 42.81 51 ARG B O 1
ATOM 7049 N N . ILE B 1 8 ? 23.131 -17.439 -32.078 1.00 51.04 52 ILE B N 1
ATOM 7050 C CA . ILE B 1 8 ? 24.063 -18.451 -32.567 1.00 54.62 52 ILE B CA 1
ATOM 7051 C C . ILE B 1 8 ? 24.631 -19.208 -31.373 1.00 51.21 52 ILE B C 1
ATOM 7052 O O . ILE B 1 8 ? 25.199 -18.602 -30.454 1.00 48.60 52 ILE B O 1
ATOM 7068 N N . GLU B 1 9 ? 24.492 -20.529 -31.393 1.00 49.99 53 GLU B N 1
ATOM 7069 C CA . GLU B 1 9 ? 25.220 -21.421 -30.503 1.00 50.31 53 GLU B CA 1
ATOM 7070 C C . GLU B 1 9 ? 26.118 -22.324 -31.357 1.00 52.95 53 GLU B C 1
ATOM 7071 O O . GLU B 1 9 ? 26.117 -22.246 -32.591 1.00 52.75 53 GLU B O 1
ATOM 7083 N N . TYR B 1 10 ? 26.910 -23.172 -30.699 1.00 55.87 54 TYR B N 1
ATOM 7084 C CA . TYR B 1 10 ? 27.855 -24.029 -31.403 1.00 59.48 54 TYR B CA 1
ATOM 7085 C C . TYR B 1 10 ? 27.883 -25.409 -30.763 1.00 59.29 54 TYR B C 1
ATOM 7086 O O . TYR B 1 10 ? 27.690 -25.550 -29.551 1.00 57.42 54 TYR B O 1
ATOM 7104 N N . ASP B 1 11 ? 28.103 -26.432 -31.601 1.00 61.57 55 ASP B N 1
ATOM 7105 C CA . ASP B 1 11 ? 28.490 -27.756 -31.119 1.00 61.51 55 ASP B CA 1
ATOM 7106 C C . ASP B 1 11 ? 29.698 -28.226 -31.923 1.00 68.26 55 ASP B C 1
ATOM 7107 O O . ASP B 1 11 ? 30.284 -27.439 -32.678 1.00 70.75 55 ASP B O 1
ATOM 7116 N N . THR B 1 12 ? 30.093 -29.493 -31.754 0.66 69.34 56 THR B N 1
ATOM 7117 C CA . THR B 1 12 ? 31.329 -29.972 -32.368 1.00 72.63 56 THR B CA 1
ATOM 7118 C C . THR B 1 12 ? 31.282 -29.877 -33.890 1.00 72.02 56 THR B C 1
ATOM 7119 O O . THR B 1 12 ? 32.329 -29.764 -34.535 1.00 73.64 56 THR B O 1
ATOM 7123 N N . PHE B 1 13 ? 30.088 -29.920 -34.479 1.00 70.53 57 PHE B N 1
ATOM 7124 C CA . PHE B 1 13 ? 29.944 -29.907 -35.929 1.00 70.42 57 PHE B CA 1
ATOM 7125 C C . PHE B 1 13 ? 29.892 -28.509 -36.523 1.00 69.32 57 PHE B C 1
ATOM 7126 O O . PHE B 1 13 ? 30.000 -28.378 -37.747 1.00 69.11 57 PHE B O 1
ATOM 7143 N N . GLY B 1 14 ? 29.693 -27.476 -35.710 1.00 67.39 58 GLY B N 1
ATOM 7144 C CA . GLY B 1 14 ? 29.666 -26.121 -36.208 1.00 69.43 58 GLY B CA 1
ATOM 7145 C C . GLY B 1 14 ? 28.587 -25.307 -35.523 1.00 68.36 58 GLY B C 1
ATOM 7146 O O . GLY B 1 14 ? 28.126 -25.648 -34.432 1.00 66.78 58 GLY B O 1
ATOM 7150 N N . GLU B 1 15 ? 28.195 -24.219 -36.189 1.00 68.06 59 GLU B N 1
ATOM 7151 C CA . GLU B 1 15 ? 27.267 -23.250 -35.627 1.00 64.15 59 GLU B CA 1
ATOM 7152 C C . GLU B 1 15 ? 25.828 -23.606 -35.976 1.00 57.59 59 GLU B C 1
ATOM 7153 O O . GLU B 1 15 ? 25.542 -24.190 -37.025 1.00 55.54 59 GLU B O 1
ATOM 7165 N N . LEU B 1 16 ? 24.920 -23.204 -35.091 1.00 53.89 60 LEU B N 1
ATOM 7166 C CA . LEU B 1 16 ? 23.498 -23.454 -35.254 1.00 52.34 60 LEU B CA 1
ATOM 7167 C C . LEU B 1 16 ? 22.708 -22.236 -34.801 1.00 52.61 60 LEU B C 1
ATOM 7168 O O . LEU B 1 16 ? 23.030 -21.618 -33.782 1.00 51.79 60 LEU B O 1
ATOM 7184 N N . LYS B 1 17 ? 21.677 -21.898 -35.572 1.00 52.30 61 LYS B N 1
ATOM 7185 C CA . LYS B 1 17 ? 20.741 -20.851 -35.191 1.00 49.53 61 LYS B CA 1
ATOM 7186 C C . LYS B 1 17 ? 19.698 -21.414 -34.231 1.00 44.41 61 LYS B C 1
ATOM 7187 O O . LYS B 1 17 ? 19.064 -22.440 -34.511 1.00 42.90 61 LYS B O 1
ATOM 7194 N N . VAL B 1 18 ? 19.534 -20.755 -33.091 1.00 40.44 62 VAL B N 1
ATOM 7195 C CA . VAL B 1 18 ? 18.518 -21.101 -32.105 1.00 38.16 62 VAL B CA 1
ATOM 7196 C C . VAL B 1 18 ? 17.554 -19.934 -32.015 1.00 38.60 62 VAL B C 1
ATOM 7197 O O . VAL B 1 18 ? 17.997 -18.792 -31.845 1.00 38.91 62 VAL B O 1
ATOM 7210 N N . PRO B 1 19 ? 16.242 -20.142 -32.140 1.00 41.72 63 PRO B N 1
ATOM 7211 C CA . PRO B 1 19 ? 15.312 -19.006 -32.061 1.00 44.42 63 PRO B CA 1
ATOM 7212 C C . PRO B 1 19 ? 15.435 -18.288 -30.726 1.00 42.50 63 PRO B C 1
ATOM 7213 O O . PRO B 1 19 ? 15.556 -18.918 -29.673 1.00 39.37 63 PRO B O 1
ATOM 7224 N N . ASN B 1 20 ? 15.391 -16.955 -30.779 1.00 43.37 64 ASN B N 1
ATOM 7225 C CA . ASN B 1 20 ? 15.497 -16.164 -29.560 1.00 44.58 64 ASN B CA 1
ATOM 7226 C C . ASN B 1 20 ? 14.379 -16.485 -28.576 1.00 42.98 64 ASN B C 1
ATOM 7227 O O . ASN B 1 20 ? 14.554 -16.310 -27.365 1.00 42.84 64 ASN B O 1
ATOM 7238 N N . ASP B 1 21 ? 13.227 -16.946 -29.061 1.00 42.12 65 ASP B N 1
ATOM 7239 C CA . ASP B 1 21 ? 12.101 -17.217 -28.178 1.00 42.58 65 ASP B CA 1
ATOM 7240 C C . ASP B 1 21 ? 12.059 -18.668 -27.702 1.00 37.45 65 ASP B C 1
ATOM 7241 O O . ASP B 1 21 ? 11.019 -19.122 -27.200 1.00 35.12 65 ASP B O 1
ATOM 7250 N N . LYS B 1 22 ? 13.159 -19.407 -27.831 1.00 33.10 66 LYS B N 1
ATOM 7251 C CA . LYS B 1 22 ? 13.200 -20.789 -27.375 1.00 31.84 66 LYS B CA 1
ATOM 7252 C C . LYS B 1 22 ? 14.276 -20.973 -26.314 1.00 29.95 66 LYS B C 1
ATOM 7253 O O . LYS B 1 22 ? 15.322 -20.326 -26.347 1.00 31.06 66 LYS B O 1
ATOM 7272 N N . TYR B 1 23 ? 13.993 -21.855 -25.362 1.00 30.13 67 TYR B N 1
ATOM 7273 C CA . TYR B 1 23 ? 14.906 -22.152 -24.272 1.00 28.17 67 TYR B CA 1
ATOM 7274 C C . TYR B 1 23 ? 15.797 -23.355 -24.549 1.00 29.65 67 TYR B C 1
ATOM 7275 O O . TYR B 1 23 ? 16.674 -23.641 -23.735 1.00 30.77 67 TYR B O 1
ATOM 7293 N N . TYR B 1 24 ? 15.575 -24.088 -25.637 1.00 27.77 68 TYR B N 1
ATOM 7294 C CA . TYR B 1 24 ? 16.485 -25.170 -25.954 1.00 26.00 68 TYR B CA 1
ATOM 7295 C C . TYR B 1 24 ? 17.733 -24.576 -26.611 1.00 29.74 68 TYR B C 1
ATOM 7296 O O . TYR B 1 24 ? 17.858 -23.358 -26.778 1.00 30.00 68 TYR B O 1
ATOM 7314 N N . GLY B 1 25 ? 18.698 -25.431 -26.940 1.00 27.78 69 GLY B N 1
ATOM 7315 C CA . GLY B 1 25 ? 19.984 -24.959 -27.437 1.00 26.21 69 GLY B CA 1
ATOM 7316 C C . GLY B 1 25 ? 20.529 -25.809 -28.571 1.00 26.93 69 GLY B C 1
ATOM 7317 O O . GLY B 1 25 ? 19.776 -26.531 -29.241 1.00 27.14 69 GLY B O 1
ATOM 7321 N N . ALA B 1 26 ? 21.847 -25.756 -28.755 1.00 29.10 70 ALA B N 1
ATOM 7322 C CA . ALA B 1 26 ? 22.476 -26.323 -29.945 1.00 32.17 70 ALA B CA 1
ATOM 7323 C C . ALA B 1 26 ? 22.244 -27.826 -30.057 1.00 31.82 70 ALA B C 1
ATOM 7324 O O . ALA B 1 26 ? 22.070 -28.352 -31.162 1.00 32.10 70 ALA B O 1
ATOM 7331 N N . GLN B 1 27 ? 22.257 -28.540 -28.936 1.00 31.93 71 GLN B N 1
ATOM 7332 C CA . GLN B 1 27 ? 22.099 -29.991 -29.011 1.00 35.01 71 GLN B CA 1
ATOM 7333 C C . GLN B 1 27 ? 20.703 -30.357 -29.496 1.00 31.93 71 GLN B C 1
ATOM 7334 O O . GLN B 1 27 ? 20.533 -31.307 -30.276 1.00 27.97 71 GLN B O 1
ATOM 7348 N N . THR B 1 28 ? 19.694 -29.608 -29.046 1.00 31.01 72 THR B N 1
ATOM 7349 C CA . THR B 1 28 ? 18.323 -29.862 -29.466 1.00 28.21 72 THR B CA 1
ATOM 7350 C C . THR B 1 28 ? 18.123 -29.519 -30.941 1.00 28.89 72 THR B C 1
ATOM 7351 O O . THR B 1 28 ? 17.468 -30.266 -31.672 1.00 30.19 72 THR B O 1
ATOM 7362 N N . VAL B 1 29 ? 18.672 -28.401 -31.405 1.00 30.47 73 VAL B N 1
ATOM 7363 C CA . VAL B 1 29 ? 18.559 -28.069 -32.825 1.00 32.66 73 VAL B CA 1
ATOM 7364 C C . VAL B 1 29 ? 19.210 -29.157 -33.675 1.00 33.24 73 VAL B C 1
ATOM 7365 O O . VAL B 1 29 ? 18.641 -29.613 -34.675 1.00 34.22 73 VAL B O 1
ATOM 7378 N N . ARG B 1 30 ? 20.421 -29.572 -33.301 1.00 32.14 74 ARG B N 1
ATOM 7379 C CA . ARG B 1 30 ? 21.097 -30.650 -34.015 1.00 35.78 74 ARG B CA 1
ATOM 7380 C C . ARG B 1 30 ? 20.226 -31.901 -34.052 1.00 32.72 74 ARG B C 1
ATOM 7381 O O . ARG B 1 30 ? 20.059 -32.522 -35.108 1.00 32.48 74 ARG B O 1
ATOM 7402 N N . SER B 1 31 ? 19.638 -32.262 -32.904 1.00 32.05 75 SER B N 1
ATOM 7403 C CA . SER B 1 31 ? 18.776 -33.440 -32.832 1.00 35.62 75 SER B CA 1
ATOM 7404 C C . SER B 1 31 ? 17.577 -33.324 -33.773 1.00 36.52 75 SER B C 1
ATOM 7405 O O . SER B 1 31 ? 17.177 -34.314 -34.391 1.00 36.81 75 SER B O 1
ATOM 7413 N N . THR B 1 32 ? 16.977 -32.129 -33.891 1.00 30.86 76 THR B N 1
ATOM 7414 C CA . THR B 1 32 ? 15.835 -31.969 -34.794 1.00 31.33 76 THR B CA 1
ATOM 7415 C C . THR B 1 32 ? 16.249 -32.088 -36.254 1.00 34.65 76 THR B C 1
ATOM 7416 O O . THR B 1 32 ? 15.432 -32.475 -37.097 1.00 38.86 76 THR B O 1
ATOM 7427 N N . MET B 1 33 ? 17.491 -31.722 -36.582 1.00 32.96 77 MET B N 1
ATOM 7428 C CA . MET B 1 33 ? 17.918 -31.740 -37.977 1.00 35.65 77 MET B CA 1
ATOM 7429 C C . MET B 1 33 ? 18.058 -33.163 -38.491 1.00 34.69 77 MET B C 1
ATOM 7430 O O . MET B 1 33 ? 17.901 -33.418 -39.690 1.00 36.16 77 MET B O 1
ATOM 7444 N N . ASN B 1 34 ? 18.348 -34.093 -37.603 1.00 29.89 78 ASN B N 1
ATOM 7445 C CA . ASN B 1 34 ? 18.727 -35.435 -38.000 1.00 31.49 78 ASN B CA 1
ATOM 7446 C C . ASN B 1 34 ? 17.610 -36.453 -37.813 1.00 27.50 78 ASN B C 1
ATOM 7447 O O . ASN B 1 34 ? 17.754 -37.588 -38.278 1.00 27.62 78 ASN B O 1
ATOM 7458 N N . PHE B 1 35 ? 16.513 -36.106 -37.138 1.00 26.13 79 PHE B N 1
ATOM 7459 C CA . PHE B 1 35 ? 15.426 -37.076 -36.904 1.00 30.52 79 PHE B CA 1
ATOM 7460 C C . PHE B 1 35 ? 14.079 -36.451 -37.294 1.00 30.36 79 PHE B C 1
ATOM 7461 O O . PHE B 1 35 ? 13.234 -36.174 -36.456 1.00 35.75 79 PHE B O 1
ATOM 7478 N N A LYS B 1 36 ? 13.919 -36.229 -38.589 0.84 32.04 80 LYS B N 1
ATOM 7479 N N B LYS B 1 36 ? 13.853 -36.280 -38.597 0.16 32.30 80 LYS B N 1
ATOM 7480 C CA A LYS B 1 36 ? 12.684 -35.683 -39.138 0.84 33.41 80 LYS B CA 1
ATOM 7481 C CA B LYS B 1 36 ? 12.640 -35.622 -39.104 0.16 33.03 80 LYS B CA 1
ATOM 7482 C C A LYS B 1 36 ? 11.812 -36.866 -39.549 0.84 32.67 80 LYS B C 1
ATOM 7483 C C B LYS B 1 36 ? 11.538 -36.626 -39.451 0.16 32.44 80 LYS B C 1
ATOM 7484 O O A LYS B 1 36 ? 11.678 -37.205 -40.734 0.84 33.61 80 LYS B O 1
ATOM 7485 O O B LYS B 1 36 ? 10.911 -36.558 -40.508 0.16 34.31 80 LYS B O 1
ATOM 7498 N N . ILE B 1 37 ? 11.278 -37.547 -38.534 1.00 27.99 81 ILE B N 1
ATOM 7499 C CA . ILE B 1 37 ? 10.440 -38.724 -38.761 1.00 23.44 81 ILE B CA 1
ATOM 7500 C C . ILE B 1 37 ? 9.047 -38.485 -38.177 1.00 22.62 81 ILE B C 1
ATOM 7501 O O . ILE B 1 37 ? 8.868 -38.433 -36.956 1.00 23.73 81 ILE B O 1
ATOM 7517 N N . GLY B 1 38 ? 8.071 -38.340 -39.056 1.00 24.59 82 GLY B N 1
ATOM 7518 C CA . GLY B 1 38 ? 6.669 -38.416 -38.698 1.00 29.00 82 GLY B CA 1
ATOM 7519 C C . GLY B 1 38 ? 5.969 -37.088 -38.485 1.00 32.28 82 GLY B C 1
ATOM 7520 O O . GLY B 1 38 ? 4.735 -37.048 -38.539 1.00 35.15 82 GLY B O 1
ATOM 7524 N N . GLY B 1 39 ? 6.698 -36.019 -38.223 1.00 32.32 83 GLY B N 1
ATOM 7525 C CA . GLY B 1 39 ? 6.057 -34.723 -37.998 1.00 37.53 83 GLY B CA 1
ATOM 7526 C C . GLY B 1 39 ? 5.674 -34.484 -36.546 1.00 36.75 83 GLY B C 1
ATOM 7527 O O . GLY B 1 39 ? 6.060 -35.225 -35.631 1.00 33.23 83 GLY B O 1
ATOM 7531 N N . VAL B 1 40 ? 4.877 -33.422 -36.335 1.00 34.36 84 VAL B N 1
ATOM 7532 C CA . VAL B 1 40 ? 4.656 -32.925 -34.977 1.00 32.64 84 VAL B CA 1
ATOM 7533 C C . VAL B 1 40 ? 3.710 -33.805 -34.174 1.00 33.49 84 VAL B C 1
ATOM 7534 O O . VAL B 1 40 ? 3.745 -33.755 -32.938 1.00 31.97 84 VAL B O 1
ATOM 7547 N N . THR B 1 41 ? 2.877 -34.633 -34.813 1.00 33.82 85 THR B N 1
ATOM 7548 C CA . THR B 1 41 ? 2.103 -35.561 -34.001 1.00 34.58 85 THR B CA 1
ATOM 7549 C C . THR B 1 41 ? 2.989 -36.579 -33.313 1.00 32.36 85 THR B C 1
ATOM 7550 O O . THR B 1 41 ? 2.516 -37.288 -32.415 1.00 33.92 85 THR B O 1
ATOM 7561 N N . GLU B 1 42 ? 4.257 -36.677 -33.703 1.00 30.73 86 GLU B N 1
ATOM 7562 C CA . GLU B 1 42 ? 5.154 -37.653 -33.107 1.00 26.01 86 GLU B CA 1
ATOM 7563 C C . GLU B 1 42 ? 6.009 -37.050 -32.011 1.00 23.80 86 GLU B C 1
ATOM 7564 O O . GLU B 1 42 ? 6.907 -37.723 -31.519 1.00 24.57 86 GLU B O 1
ATOM 7576 N N . ARG B 1 43 ? 5.747 -35.801 -31.606 1.00 24.05 87 ARG B N 1
ATOM 7577 C CA . ARG B 1 43 ? 6.533 -35.223 -30.530 1.00 24.01 87 ARG B CA 1
ATOM 7578 C C . ARG B 1 43 ? 6.424 -36.063 -29.262 1.00 24.45 87 ARG B C 1
ATOM 7579 O O . ARG B 1 43 ? 5.391 -36.666 -28.971 1.00 25.45 87 ARG B O 1
ATOM 7600 N N . MET B 1 44 ? 7.508 -36.076 -28.499 1.00 23.52 88 MET B N 1
ATOM 7601 C CA . MET B 1 44 ? 7.560 -36.801 -27.242 1.00 22.22 88 MET B CA 1
ATOM 7602 C C . MET B 1 44 ? 6.331 -36.479 -26.392 1.00 24.15 88 MET B C 1
ATOM 7603 O O . MET B 1 44 ? 5.963 -35.304 -26.266 1.00 23.62 88 MET B O 1
ATOM 7617 N N . PRO B 1 45 ? 5.670 -37.477 -25.808 1.00 24.18 89 PRO B N 1
ATOM 7618 C CA . PRO B 1 45 ? 4.461 -37.196 -25.027 1.00 23.88 89 PRO B CA 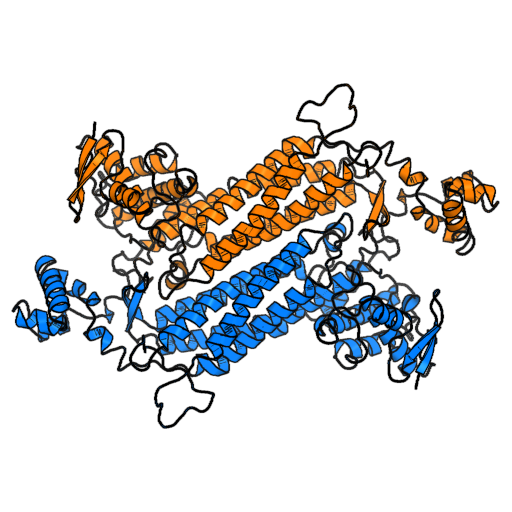1
ATOM 7619 C C . PRO B 1 45 ? 4.733 -36.247 -23.864 1.00 23.03 89 PRO B C 1
ATOM 7620 O O . PRO B 1 45 ? 5.753 -36.344 -23.179 1.00 24.14 89 PRO B O 1
ATOM 7631 N N . THR B 1 46 ? 3.794 -35.328 -23.646 1.00 24.11 90 THR B N 1
ATOM 7632 C CA . THR B 1 46 ? 3.910 -34.372 -22.546 1.00 27.28 90 THR B CA 1
ATOM 7633 C C . THR B 1 46 ? 4.124 -35.036 -21.192 1.00 25.67 90 THR B C 1
ATOM 7634 O O . THR B 1 46 ? 4.904 -34.499 -20.394 1.00 23.81 90 THR B O 1
ATOM 7645 N N . PRO B 1 47 ? 3.507 -36.173 -20.865 1.00 24.78 91 PRO B N 1
ATOM 7646 C CA . PRO B 1 47 ? 3.807 -36.783 -19.563 1.00 23.23 91 PRO B CA 1
ATOM 7647 C C . PRO B 1 47 ? 5.283 -37.081 -19.369 1.00 21.56 91 PRO B C 1
ATOM 7648 O O . PRO B 1 47 ? 5.767 -36.995 -18.238 1.00 22.46 91 PRO B O 1
ATOM 7659 N N . VAL B 1 48 ? 6.017 -37.441 -20.430 1.00 21.00 92 VAL B N 1
ATOM 7660 C CA . VAL B 1 48 ? 7.438 -37.710 -20.288 1.00 21.23 92 VAL B CA 1
ATOM 7661 C C . VAL B 1 48 ? 8.184 -36.422 -19.955 1.00 23.07 92 VAL B C 1
ATOM 7662 O O . VAL B 1 48 ? 9.081 -36.405 -19.106 1.00 22.29 92 VAL B O 1
ATOM 7675 N N . ILE B 1 49 ? 7.831 -35.330 -20.634 1.00 23.00 93 ILE B N 1
ATOM 7676 C CA . ILE B 1 49 ? 8.486 -34.042 -20.395 1.00 21.71 93 ILE B CA 1
ATOM 7677 C C . ILE B 1 49 ? 8.250 -33.592 -18.958 1.00 22.32 93 ILE B C 1
ATOM 7678 O O . ILE B 1 49 ? 9.180 -33.177 -18.258 1.00 24.26 93 ILE B O 1
ATOM 7694 N N . LYS B 1 50 ? 6.997 -33.670 -18.498 1.00 22.71 94 LYS B N 1
ATOM 7695 C CA . LYS B 1 50 ? 6.679 -33.298 -17.119 1.00 25.29 94 LYS B CA 1
ATOM 7696 C C . LYS B 1 50 ? 7.431 -34.164 -16.111 1.00 26.68 94 LYS B C 1
ATOM 7697 O O . LYS B 1 50 ? 7.933 -33.659 -15.097 1.00 25.90 94 LYS B O 1
ATOM 7716 N N . ALA B 1 51 ? 7.530 -35.471 -16.376 1.00 23.93 95 ALA B N 1
ATOM 7717 C CA . ALA B 1 51 ? 8.269 -36.356 -15.477 1.00 22.76 95 ALA B CA 1
ATOM 7718 C C . ALA B 1 51 ? 9.744 -35.981 -15.403 1.00 22.94 95 ALA B C 1
ATOM 7719 O O . ALA B 1 51 ? 10.357 -36.036 -14.323 1.00 23.57 95 ALA B O 1
ATOM 7726 N N . PHE B 1 52 ? 10.342 -35.600 -16.538 1.00 24.35 96 PHE B N 1
ATOM 7727 C CA . PHE B 1 52 ? 11.712 -35.094 -16.517 1.00 23.08 96 PHE B CA 1
ATOM 7728 C C . PHE B 1 52 ? 11.823 -33.877 -15.604 1.00 24.00 96 PHE B C 1
ATOM 7729 O O . PHE B 1 52 ? 12.831 -33.705 -14.902 1.00 22.41 96 PHE B O 1
ATOM 7746 N N . GLY B 1 53 ? 10.803 -33.020 -15.601 1.00 26.02 97 GLY B N 1
ATOM 7747 C CA . GLY B 1 53 ? 10.832 -31.855 -14.722 1.00 27.32 97 GLY B CA 1
ATOM 7748 C C . GLY B 1 53 ? 10.874 -32.253 -13.259 1.00 28.18 97 GLY B C 1
ATOM 7749 O O . GLY B 1 53 ? 11.583 -31.643 -12.455 1.00 28.25 97 GLY B O 1
ATOM 7753 N N . ILE B 1 54 ? 10.125 -33.297 -12.900 1.00 25.76 98 ILE B N 1
ATOM 7754 C CA . ILE B 1 54 ? 10.164 -33.828 -11.541 1.00 24.00 98 ILE B CA 1
ATOM 7755 C C . ILE B 1 54 ? 11.550 -34.395 -11.241 1.00 25.45 98 ILE B C 1
ATOM 7756 O O . ILE B 1 54 ? 12.158 -34.095 -10.206 1.00 26.61 98 ILE B O 1
ATOM 7772 N N . LEU B 1 55 ? 12.063 -35.233 -12.146 1.00 25.01 99 LEU B N 1
ATOM 7773 C CA . LEU B 1 55 ? 13.364 -35.863 -11.945 1.00 26.43 99 LEU B CA 1
ATOM 7774 C C . LEU B 1 55 ? 14.467 -34.829 -11.760 1.00 25.05 99 LEU B C 1
ATOM 7775 O O . LEU B 1 55 ? 15.316 -34.965 -10.869 1.00 25.53 99 LEU B O 1
ATOM 7791 N N . LYS B 1 56 ? 14.498 -33.801 -12.619 1.00 25.39 100 LYS B N 1
ATOM 7792 C CA . LYS B 1 56 ? 15.575 -32.811 -12.536 1.00 24.16 100 LYS B CA 1
ATOM 7793 C C . LYS B 1 56 ? 15.447 -31.922 -11.297 1.00 24.92 100 LYS B C 1
ATOM 7794 O O . LYS B 1 56 ? 16.466 -31.519 -10.720 1.00 25.36 100 LYS B O 1
ATOM 7813 N N . ARG B 1 57 ? 14.220 -31.608 -10.877 1.00 24.97 101 ARG B N 1
ATOM 7814 C CA . ARG B 1 57 ? 14.001 -30.944 -9.594 1.00 27.84 101 ARG B CA 1
ATOM 7815 C C . ARG B 1 57 ? 14.526 -31.797 -8.446 1.00 28.22 101 ARG B C 1
ATOM 7816 O O . ARG B 1 57 ? 15.208 -31.298 -7.546 1.00 28.12 101 ARG B O 1
ATOM 7837 N N . ALA B 1 58 ? 14.238 -33.100 -8.469 1.00 25.73 102 ALA B N 1
ATOM 7838 C CA . ALA B 1 58 ? 14.710 -33.964 -7.390 1.00 26.42 102 ALA B CA 1
ATOM 7839 C C . ALA B 1 58 ? 16.235 -34.040 -7.380 1.00 27.06 102 ALA B C 1
ATOM 7840 O O . ALA B 1 58 ? 16.868 -33.952 -6.320 1.00 28.91 102 ALA B O 1
ATOM 7847 N N . ALA B 1 59 ? 16.845 -34.215 -8.557 1.00 28.02 103 ALA B N 1
ATOM 7848 C CA . ALA B 1 59 ? 18.299 -34.368 -8.621 1.00 28.22 103 ALA B CA 1
ATOM 7849 C C . ALA B 1 59 ? 19.010 -33.110 -8.137 1.00 28.75 103 ALA B C 1
ATOM 7850 O O . ALA B 1 59 ? 19.993 -33.184 -7.391 1.00 29.54 103 ALA B O 1
ATOM 7857 N N . ALA B 1 60 ? 18.524 -31.940 -8.546 1.00 26.57 104 ALA B N 1
ATOM 7858 C CA . ALA B 1 60 ? 19.166 -30.697 -8.122 1.00 25.84 104 ALA B CA 1
ATOM 7859 C C . ALA B 1 60 ? 19.163 -30.556 -6.605 1.00 28.53 104 ALA B C 1
ATOM 7860 O O . ALA B 1 60 ? 20.152 -30.104 -6.012 1.00 31.01 104 ALA B O 1
ATOM 7867 N N . GLU B 1 61 ? 18.057 -30.912 -5.950 1.00 31.51 105 GLU B N 1
ATOM 7868 C CA . GLU B 1 61 ? 18.012 -30.777 -4.497 1.00 32.32 105 GLU B CA 1
ATOM 7869 C C . GLU B 1 61 ? 18.929 -31.794 -3.830 1.00 32.25 105 GLU B C 1
ATOM 7870 O O . GLU B 1 61 ? 19.667 -31.458 -2.893 1.00 33.52 105 GLU B O 1
ATOM 7882 N N . VAL B 1 62 ? 18.892 -33.044 -4.292 1.00 30.90 106 VAL B N 1
ATOM 7883 C CA . VAL B 1 62 ? 19.780 -34.071 -3.756 1.00 31.22 106 VAL B CA 1
ATOM 7884 C C . VAL B 1 62 ? 21.244 -33.675 -3.936 1.00 31.33 106 VAL B C 1
ATOM 7885 O O . VAL B 1 62 ? 22.076 -33.913 -3.053 1.00 33.18 106 VAL B O 1
ATOM 7898 N N . ASN B 1 63 ? 21.590 -33.110 -5.096 1.00 30.19 107 ASN B N 1
ATOM 7899 C CA . ASN B 1 63 ? 22.991 -32.843 -5.420 1.00 32.98 107 ASN B CA 1
ATOM 7900 C C . ASN B 1 63 ? 23.615 -31.751 -4.562 1.00 34.21 107 ASN B C 1
ATOM 7901 O O . ASN B 1 63 ? 24.843 -31.595 -4.584 1.00 35.26 107 ASN B O 1
ATOM 7912 N N . GLN B 1 64 ? 22.820 -31.000 -3.799 1.00 35.08 108 GLN B N 1
ATOM 7913 C CA . GLN B 1 64 ? 23.399 -30.150 -2.767 1.00 38.50 108 GLN B CA 1
ATOM 7914 C C . GLN B 1 64 ? 24.194 -30.957 -1.744 1.00 40.17 108 GLN B C 1
ATOM 7915 O O . GLN B 1 64 ? 25.083 -30.398 -1.087 1.00 38.16 108 GLN B O 1
ATOM 7929 N N . ASP B 1 65 ? 23.891 -32.249 -1.582 1.00 39.24 109 ASP B N 1
ATOM 7930 C CA . ASP B 1 65 ? 24.740 -33.125 -0.773 1.00 42.15 109 ASP B CA 1
ATOM 7931 C C . ASP B 1 65 ? 26.082 -33.397 -1.435 1.00 40.47 109 ASP B C 1
ATOM 7932 O O . ASP B 1 65 ? 27.009 -33.853 -0.763 1.00 41.00 109 ASP B O 1
ATOM 7941 N N . TYR B 1 66 ? 26.189 -33.173 -2.742 1.00 38.50 110 TYR B N 1
ATOM 7942 C CA . TYR B 1 66 ? 27.324 -33.623 -3.535 1.00 38.00 110 TYR B CA 1
ATOM 7943 C C . TYR B 1 66 ? 28.011 -32.458 -4.251 1.00 39.61 110 TYR B C 1
ATOM 7944 O O . TYR B 1 66 ? 28.569 -32.627 -5.334 1.00 40.66 110 TYR B O 1
ATOM 7962 N N . GLY B 1 67 ? 27.966 -31.268 -3.660 1.00 39.07 111 GLY B N 1
ATOM 7963 C CA . GLY B 1 67 ? 28.760 -30.141 -4.128 1.00 40.03 111 GLY B CA 1
ATOM 7964 C C . GLY B 1 67 ? 28.028 -29.078 -4.927 1.00 38.82 111 GLY B C 1
ATOM 7965 O O . GLY B 1 67 ? 28.636 -28.051 -5.255 1.00 39.89 111 GLY B O 1
ATOM 7969 N N . LEU B 1 68 ? 26.754 -29.264 -5.237 1.00 37.97 112 LEU B N 1
ATOM 7970 C CA . LEU B 1 68 ? 26.060 -28.290 -6.072 1.00 36.03 112 LEU B CA 1
ATOM 7971 C C . LEU B 1 68 ? 25.749 -27.018 -5.283 1.00 37.31 112 LEU B C 1
ATOM 7972 O O . LEU B 1 68 ? 25.160 -27.064 -4.198 1.00 37.30 112 LEU B O 1
ATOM 7988 N N . ASP B 1 69 ? 26.160 -25.886 -5.836 1.00 33.75 113 ASP B N 1
ATOM 7989 C CA . ASP B 1 69 ? 25.946 -24.596 -5.196 1.00 36.39 113 ASP B CA 1
ATOM 7990 C C . ASP B 1 69 ? 24.453 -24.369 -4.953 1.00 34.49 113 ASP B C 1
ATOM 7991 O O . ASP B 1 69 ? 23.649 -24.518 -5.887 1.00 31.99 113 ASP B O 1
ATOM 8000 N N . PRO B 1 70 ? 24.039 -24.028 -3.724 1.00 39.46 114 PRO B N 1
ATOM 8001 C CA . PRO B 1 70 ? 22.593 -23.911 -3.448 1.00 39.20 114 PRO B CA 1
ATOM 8002 C C . PRO B 1 70 ? 21.893 -22.859 -4.286 1.00 37.17 114 PRO B C 1
ATOM 8003 O O . PRO B 1 70 ? 20.733 -23.056 -4.661 1.00 34.07 114 PRO B O 1
ATOM 8014 N N . LYS B 1 71 ? 22.560 -21.738 -4.583 1.00 35.96 115 LYS B N 1
ATOM 8015 C CA . LYS B 1 71 ? 21.966 -20.734 -5.462 1.00 38.90 115 LYS B CA 1
ATOM 8016 C C . LYS B 1 71 ? 21.654 -21.311 -6.841 1.00 36.51 115 LYS B C 1
ATOM 8017 O O . LYS B 1 71 ? 20.581 -21.055 -7.404 1.00 36.18 115 LYS B O 1
ATOM 8036 N N . ILE B 1 72 ? 22.575 -22.100 -7.404 1.00 37.62 116 ILE B N 1
ATOM 8037 C CA . ILE B 1 72 ? 22.313 -22.745 -8.688 1.00 33.92 116 ILE B CA 1
ATOM 8038 C C . ILE B 1 72 ? 21.247 -23.823 -8.536 1.00 32.80 116 ILE B C 1
ATOM 8039 O O . ILE B 1 72 ? 20.318 -23.921 -9.354 1.00 31.42 116 ILE B O 1
ATOM 8055 N N . ALA B 1 73 ? 21.364 -24.651 -7.494 1.00 31.87 117 ALA B N 1
ATOM 8056 C CA . ALA B 1 73 ? 20.378 -25.703 -7.258 1.00 32.01 117 ALA B CA 1
ATOM 8057 C C . ALA B 1 73 ? 18.968 -25.137 -7.196 1.00 32.23 117 ALA B C 1
ATOM 8058 O O . ALA B 1 73 ? 18.033 -25.711 -7.766 1.00 30.60 117 ALA B O 1
ATOM 8065 N N . ASN B 1 74 ? 18.790 -24.015 -6.497 1.00 35.32 118 ASN B N 1
ATOM 8066 C CA A ASN B 1 74 ? 17.462 -23.425 -6.321 0.49 36.48 118 ASN B CA 1
ATOM 8067 C CA B ASN B 1 74 ? 17.435 -23.512 -6.342 0.51 36.48 118 ASN B CA 1
ATOM 8068 C C . ASN B 1 74 ? 16.907 -22.902 -7.639 1.00 35.28 118 ASN B C 1
ATOM 8069 O O . ASN B 1 74 ? 15.698 -22.999 -7.906 1.00 34.51 118 ASN B O 1
ATOM 8090 N N . ALA B 1 75 ? 17.779 -22.337 -8.480 1.00 32.09 119 ALA B N 1
ATOM 8091 C CA . ALA B 1 75 ? 17.345 -21.855 -9.790 1.00 31.28 119 ALA B CA 1
ATOM 8092 C C . ALA B 1 75 ? 16.946 -23.016 -10.688 1.00 29.05 119 ALA B C 1
ATOM 8093 O O . ALA B 1 75 ? 15.929 -22.942 -11.393 1.00 30.36 119 ALA B O 1
ATOM 8100 N N . ILE B 1 76 ? 17.719 -24.109 -10.658 1.00 28.75 120 ILE B N 1
ATOM 8101 C CA . ILE B 1 76 ? 17.350 -25.333 -11.384 1.00 28.87 120 ILE B CA 1
ATOM 8102 C C . ILE B 1 76 ? 15.999 -25.858 -10.912 1.00 29.98 120 ILE B C 1
ATOM 8103 O O . ILE B 1 76 ? 15.163 -26.283 -11.721 1.00 29.03 120 ILE B O 1
ATOM 8119 N N . MET B 1 77 ? 15.793 -25.907 -9.594 1.00 31.06 121 MET B N 1
ATOM 8120 C CA . MET B 1 77 ? 14.541 -26.440 -9.061 1.00 29.48 121 MET B CA 1
ATOM 8121 C C . MET B 1 77 ? 13.343 -25.646 -9.563 1.00 29.55 121 MET B C 1
ATOM 8122 O O . MET B 1 77 ? 12.303 -26.221 -9.901 1.00 29.06 121 MET B O 1
ATOM 8136 N N . LYS B 1 78 ? 13.460 -24.316 -9.602 1.00 28.69 122 LYS B N 1
ATOM 8137 C CA . LYS B 1 78 ? 12.329 -23.487 -10.008 1.00 28.24 122 LYS B CA 1
ATOM 8138 C C . LYS B 1 78 ? 12.033 -23.652 -11.494 1.00 27.64 122 LYS B C 1
ATOM 8139 O O . LYS B 1 78 ? 10.862 -23.708 -11.901 1.00 29.57 122 LYS B O 1
ATOM 8152 N N . ALA B 1 79 ? 13.084 -23.724 -12.316 1.00 25.26 123 ALA B N 1
ATOM 8153 C CA . ALA B 1 79 ? 12.916 -23.963 -13.744 1.00 26.11 123 ALA B CA 1
ATOM 8154 C C . ALA B 1 79 ? 12.368 -25.360 -13.997 1.00 25.78 123 ALA B C 1
ATOM 8155 O O . ALA B 1 79 ? 11.474 -25.547 -14.829 1.00 25.52 123 ALA B O 1
ATOM 8162 N N . ALA B 1 80 ? 12.928 -26.359 -13.314 1.00 26.88 124 ALA B N 1
ATOM 8163 C CA . ALA B 1 80 ? 12.429 -27.727 -13.445 1.00 25.98 124 ALA B CA 1
ATOM 8164 C C . ALA B 1 80 ? 10.955 -27.813 -13.070 1.00 24.80 124 ALA B C 1
ATOM 8165 O O . ALA B 1 80 ? 10.183 -28.538 -13.711 1.00 25.18 124 ALA B O 1
ATOM 8172 N N . ASP B 1 81 ? 10.544 -27.083 -12.025 1.00 27.21 125 ASP B N 1
ATOM 8173 C CA . ASP B 1 81 ? 9.128 -27.023 -11.660 1.00 27.90 125 ASP B CA 1
ATOM 8174 C C . ASP B 1 81 ? 8.280 -26.482 -12.801 1.00 29.09 125 ASP B C 1
ATOM 8175 O O . ASP B 1 81 ? 7.147 -26.934 -13.012 1.00 27.47 125 ASP B O 1
ATOM 8184 N N . GLU B 1 82 ? 8.772 -25.456 -13.506 1.00 29.16 126 GLU B N 1
ATOM 8185 C CA . GLU B 1 82 ? 8.001 -24.937 -14.631 1.00 29.77 126 GLU B CA 1
ATOM 8186 C C . GLU B 1 82 ? 7.809 -26.012 -15.691 1.00 28.39 126 GLU B C 1
ATOM 8187 O O . GLU B 1 82 ? 6.728 -26.124 -16.281 1.00 28.20 126 GLU B O 1
ATOM 8199 N N . VAL B 1 83 ? 8.847 -26.811 -15.945 1.00 27.85 127 VAL B N 1
ATOM 8200 C CA . VAL B 1 83 ? 8.716 -27.918 -16.886 1.00 26.74 127 VAL B CA 1
ATOM 8201 C C . VAL B 1 83 ? 7.657 -28.904 -16.396 1.00 26.65 127 VAL B C 1
ATOM 8202 O O . VAL B 1 83 ? 6.745 -29.271 -17.143 1.00 26.60 127 VAL B O 1
ATOM 8215 N N . ALA B 1 84 ? 7.762 -29.331 -15.125 1.00 25.46 128 ALA B N 1
ATOM 8216 C CA . ALA B 1 84 ? 6.825 -30.290 -14.534 1.00 25.79 128 ALA B CA 1
ATOM 8217 C C . ALA B 1 84 ? 5.382 -29.803 -14.562 1.00 26.91 128 ALA B C 1
ATOM 8218 O O . ALA B 1 84 ? 4.446 -30.614 -14.654 1.00 27.09 128 ALA B O 1
ATOM 8225 N N . GLU B 1 85 ? 5.171 -28.495 -14.450 1.00 26.58 129 GLU B N 1
ATOM 8226 C CA . GLU B 1 85 ? 3.836 -27.921 -14.418 1.00 29.66 129 GLU B CA 1
ATOM 8227 C C . GLU B 1 85 ? 3.276 -27.665 -15.808 1.00 29.50 129 GLU B C 1
ATOM 8228 O O . GLU B 1 85 ? 2.172 -27.121 -15.926 1.00 31.19 129 GLU B O 1
ATOM 8240 N N . GLY B 1 86 ? 4.003 -28.044 -16.853 1.00 30.76 130 GLY B N 1
ATOM 8241 C CA . GLY B 1 86 ? 3.526 -27.874 -18.214 1.00 31.48 130 GLY B CA 1
ATOM 8242 C C . GLY B 1 86 ? 3.583 -26.444 -18.709 1.00 32.99 130 GLY B C 1
ATOM 8243 O O . GLY B 1 86 ? 2.830 -26.079 -19.615 1.00 32.91 130 GLY B O 1
ATOM 8247 N N . LYS B 1 87 ? 4.464 -25.622 -18.143 1.00 29.08 131 LYS B N 1
ATOM 8248 C CA A LYS B 1 87 ? 4.545 -24.224 -18.547 0.26 30.82 131 LYS B CA 1
ATOM 8249 C CA B LYS B 1 87 ? 4.570 -24.218 -18.528 0.74 30.66 131 LYS B CA 1
ATOM 8250 C C . LYS B 1 87 ? 5.506 -23.990 -19.705 1.00 29.75 131 LYS B C 1
ATOM 8251 O O . LYS B 1 87 ? 5.532 -22.879 -20.252 1.00 29.95 131 LYS B O 1
ATOM 8288 N N . LEU B 1 88 ? 6.290 -24.995 -20.091 1.00 27.57 132 LEU B N 1
ATOM 8289 C CA . LEU B 1 88 ? 7.303 -24.839 -21.131 1.00 27.80 132 LEU B CA 1
ATOM 8290 C C . LEU B 1 88 ? 7.198 -25.918 -22.200 1.00 27.21 132 LEU B C 1
ATOM 8291 O O . LEU B 1 88 ? 8.197 -26.258 -22.839 1.00 25.60 132 LEU B O 1
ATOM 8307 N N . ASN B 1 89 ? 5.987 -26.435 -22.447 1.00 28.00 133 ASN B N 1
ATOM 8308 C CA . ASN B 1 89 ? 5.844 -27.515 -23.420 1.00 26.64 133 ASN B CA 1
ATOM 8309 C C . ASN B 1 89 ? 6.319 -27.112 -24.812 1.00 26.60 133 ASN B C 1
ATOM 8310 O O . ASN B 1 89 ? 6.774 -27.970 -25.575 1.00 26.54 133 ASN B O 1
ATOM 8321 N N . ASP B 1 90 ? 6.219 -25.820 -25.163 1.00 28.61 134 ASP B N 1
ATOM 8322 C CA . ASP B 1 90 ? 6.567 -25.368 -26.506 1.00 30.61 134 ASP B CA 1
ATOM 8323 C C . ASP B 1 90 ? 8.064 -25.414 -26.800 1.00 29.57 134 ASP B C 1
ATOM 8324 O O . ASP B 1 90 ? 8.455 -25.126 -27.935 1.00 31.24 134 ASP B O 1
ATOM 8333 N N . HIS B 1 91 ? 8.904 -25.751 -25.826 1.00 26.67 135 HIS B N 1
ATOM 8334 C CA . HIS B 1 91 ? 10.350 -25.782 -26.000 1.00 25.91 135 HIS B CA 1
ATOM 8335 C C . HIS B 1 91 ? 10.903 -27.192 -26.131 1.00 25.08 135 HIS B C 1
ATOM 8336 O O . HIS B 1 91 ? 12.104 -27.392 -25.928 1.00 23.85 135 HIS B O 1
ATOM 8350 N N . PHE B 1 92 ? 10.051 -28.160 -26.494 1.00 25.09 136 PHE B N 1
ATOM 8351 C CA . PHE B 1 92 ? 10.423 -29.567 -26.645 1.00 24.79 136 PHE B CA 1
ATOM 8352 C C . PHE B 1 92 ? 9.949 -30.020 -28.020 1.00 25.94 136 PHE B C 1
ATOM 8353 O O . PHE B 1 92 ? 8.771 -30.370 -28.202 1.00 27.60 136 PHE B O 1
ATOM 8370 N N . PRO B 1 93 ? 10.812 -29.930 -29.037 1.00 25.90 137 PRO B N 1
ATOM 8371 C CA . PRO B 1 93 ? 10.402 -30.240 -30.417 1.00 26.04 137 PRO B CA 1
ATOM 8372 C C . PRO B 1 93 ? 10.736 -31.647 -30.894 1.00 26.04 137 PRO B C 1
ATOM 8373 O O . PRO B 1 93 ? 10.359 -31.994 -32.021 1.00 29.54 137 PRO B O 1
ATOM 8384 N N . LEU B 1 94 ? 11.423 -32.442 -30.087 1.00 23.56 138 LEU B N 1
ATOM 8385 C CA . LEU B 1 94 ? 11.918 -33.739 -30.551 1.00 23.15 138 LEU B CA 1
ATOM 8386 C C . LEU B 1 94 ? 10.795 -34.765 -30.626 1.00 23.15 138 LEU B C 1
ATOM 8387 O O . LEU B 1 94 ? 9.820 -34.709 -29.875 1.00 22.59 138 LEU B O 1
ATOM 8403 N N . VAL B 1 95 ? 10.953 -35.713 -31.544 1.00 24.33 139 VAL B N 1
ATOM 8404 C CA . VAL B 1 95 ? 9.957 -36.743 -31.768 1.00 24.73 139 VAL B CA 1
ATOM 8405 C C . VAL B 1 95 ? 10.375 -38.017 -31.044 1.00 22.86 139 VAL B C 1
ATOM 8406 O O . VAL B 1 95 ? 11.515 -38.167 -30.604 1.00 20.94 139 VAL B O 1
ATOM 8419 N N . VAL B 1 96 ? 9.429 -38.968 -30.966 1.00 22.88 140 VAL B N 1
ATOM 8420 C CA . VAL B 1 96 ? 9.662 -40.281 -30.372 1.00 20.64 140 VAL B CA 1
ATOM 8421 C C . VAL B 1 96 ? 10.771 -41.013 -31.114 1.00 20.01 140 VAL B C 1
ATOM 8422 O O . VAL B 1 96 ? 11.565 -41.756 -30.518 1.00 19.94 140 VAL B O 1
ATOM 8435 N N . TRP B 1 97 ? 10.839 -40.821 -32.426 1.00 22.16 141 TRP B N 1
ATOM 8436 C CA . TRP B 1 97 ? 11.725 -41.588 -33.307 1.00 21.54 141 TRP B CA 1
ATOM 8437 C C . TRP B 1 97 ? 13.122 -40.958 -33.317 1.00 24.83 141 TRP B C 1
ATOM 8438 O O . TRP B 1 97 ? 13.596 -40.417 -34.323 1.00 26.50 141 TRP B O 1
ATOM 8459 N N . GLN B 1 98 ? 13.784 -41.087 -32.168 1.00 24.14 142 GLN B N 1
ATOM 8460 C CA . GLN B 1 98 ? 15.080 -40.467 -31.886 1.00 23.27 142 GLN B CA 1
ATOM 8461 C C . GLN B 1 98 ? 16.049 -41.549 -31.419 1.00 23.10 142 GLN B C 1
ATOM 8462 O O . GLN B 1 98 ? 15.825 -42.753 -31.607 1.00 24.69 142 GLN B O 1
ATOM 8476 N N . THR B 1 99 ? 17.174 -41.134 -30.828 1.00 23.21 143 THR B N 1
ATOM 8477 C CA A THR B 1 99 ? 18.069 -42.126 -30.254 0.52 24.75 143 THR B CA 1
ATOM 8478 C CA B THR B 1 99 ? 18.085 -42.062 -30.162 0.48 24.72 143 THR B CA 1
ATOM 8479 C C . THR B 1 99 ? 17.302 -43.001 -29.266 1.00 22.59 143 THR B C 1
ATOM 8480 O O . THR B 1 99 ? 16.478 -42.537 -28.481 1.00 24.94 143 THR B O 1
ATOM 8501 N N . GLY B 1 100 ? 17.575 -44.303 -29.351 1.00 24.01 144 GLY B N 1
ATOM 8502 C CA . GLY B 1 100 ? 16.760 -45.275 -28.642 1.00 25.96 144 GLY B CA 1
ATOM 8503 C C . GLY B 1 100 ? 16.955 -45.302 -27.141 1.00 24.45 144 GLY B C 1
ATOM 8504 O O . GLY B 1 100 ? 16.197 -45.993 -26.451 1.00 23.68 144 GLY B O 1
ATOM 8508 N N . SER B 1 101 ? 17.963 -44.607 -26.626 1.00 20.73 145 SER B N 1
ATOM 8509 C CA . SER B 1 101 ? 18.158 -44.451 -25.195 1.00 20.12 145 SER B CA 1
ATOM 8510 C C . SER B 1 101 ? 17.362 -43.287 -24.617 1.00 21.87 145 SER B C 1
ATOM 8511 O O . SER B 1 101 ? 17.261 -43.168 -23.395 1.00 25.06 145 SER B O 1
ATOM 8519 N N . GLY B 1 102 ? 16.828 -42.412 -25.456 1.00 20.86 146 GLY B N 1
ATOM 8520 C CA . GLY B 1 102 ? 16.157 -41.226 -24.985 1.00 22.95 146 GLY B CA 1
ATOM 8521 C C . GLY B 1 102 ? 17.099 -40.107 -24.608 1.00 23.69 146 GLY B C 1
ATOM 8522 O O . GLY B 1 102 ? 16.651 -39.102 -24.039 1.00 22.74 146 GLY B O 1
ATOM 8526 N N . THR B 1 103 ? 18.395 -40.258 -24.895 1.00 27.29 147 THR B N 1
ATOM 8527 C CA . THR B 1 103 ? 19.374 -39.255 -24.480 1.00 28.23 147 THR B CA 1
ATOM 8528 C C . THR B 1 103 ? 19.099 -37.887 -25.099 1.00 28.45 147 THR B C 1
ATOM 8529 O O . THR B 1 103 ? 19.420 -36.855 -24.487 1.00 26.23 147 THR B O 1
ATOM 8540 N N . GLN B 1 104 ? 18.527 -37.832 -26.305 1.00 25.02 148 GLN B N 1
ATOM 8541 C CA . GLN B 1 104 ? 18.334 -36.515 -26.926 1.00 25.58 148 GLN B CA 1
ATOM 8542 C C . GLN B 1 104 ? 17.258 -35.715 -26.208 1.00 23.02 148 GLN B C 1
ATOM 8543 O O . GLN B 1 104 ? 17.374 -34.480 -26.067 1.00 24.66 148 GLN B O 1
ATOM 8557 N N . THR B 1 105 ? 16.214 -36.384 -25.717 1.00 20.74 149 THR B N 1
ATOM 8558 C CA . THR B 1 105 ? 15.243 -35.665 -24.905 1.00 22.11 149 THR B CA 1
ATOM 8559 C C . THR B 1 105 ? 15.848 -35.281 -23.557 1.00 24.17 149 THR B C 1
ATOM 8560 O O . THR B 1 105 ? 15.561 -34.196 -23.043 1.00 24.02 149 THR B O 1
ATOM 8571 N N . ASN B 1 106 ? 16.680 -36.147 -22.961 1.00 23.59 150 ASN B N 1
ATOM 8572 C CA . ASN B 1 106 ? 17.400 -35.745 -21.744 1.00 24.41 150 ASN B CA 1
ATOM 8573 C C . ASN B 1 106 ? 18.178 -34.448 -21.972 1.00 25.50 150 ASN B C 1
ATOM 8574 O O . ASN B 1 106 ? 18.117 -33.516 -21.154 1.00 24.96 150 ASN B O 1
ATOM 8585 N N . MET B 1 107 ? 18.906 -34.358 -23.087 1.00 25.68 151 MET B N 1
ATOM 8586 C CA . MET B 1 107 ? 19.675 -33.142 -23.358 1.00 25.24 151 MET B CA 1
ATOM 8587 C C . MET B 1 107 ? 18.760 -31.952 -23.613 1.00 25.65 151 MET B C 1
ATOM 8588 O O . MET B 1 107 ? 19.086 -30.825 -23.224 1.00 24.91 151 MET B O 1
ATOM 8602 N N . ASN B 1 108 ? 17.618 -32.176 -24.271 1.00 23.77 152 ASN B N 1
ATOM 8603 C CA . ASN B 1 108 ? 16.643 -31.106 -24.493 1.00 23.62 152 ASN B CA 1
ATOM 8604 C C . ASN B 1 108 ? 16.146 -30.544 -23.166 1.00 24.62 152 ASN B C 1
ATOM 8605 O O . ASN B 1 108 ? 16.018 -29.323 -22.997 1.00 24.88 152 ASN B O 1
ATOM 8616 N N . VAL B 1 109 ? 15.865 -31.432 -22.214 1.00 24.90 153 VAL B N 1
ATOM 8617 C CA . VAL B 1 109 ? 15.447 -31.029 -20.878 1.00 23.06 153 VAL B CA 1
ATOM 8618 C C . VAL B 1 109 ? 16.555 -30.257 -20.177 1.00 22.73 153 VAL B C 1
ATOM 8619 O O . VAL B 1 109 ? 16.303 -29.210 -19.568 1.00 24.84 153 VAL B O 1
ATOM 8632 N N . ASN B 1 110 ? 17.792 -30.760 -20.242 1.00 22.04 154 ASN B N 1
ATOM 8633 C CA . ASN B 1 110 ? 18.909 -30.077 -19.588 1.00 24.75 154 ASN B CA 1
ATOM 8634 C C . ASN B 1 110 ? 19.122 -28.678 -20.153 1.00 25.98 154 ASN B C 1
ATOM 8635 O O . ASN B 1 110 ? 19.436 -27.747 -19.398 1.00 26.07 154 ASN B O 1
ATOM 8646 N N . GLU B 1 111 ? 18.991 -28.513 -21.480 1.00 24.35 155 GLU B N 1
ATOM 8647 C CA . GLU B 1 111 ? 19.179 -27.195 -22.087 1.00 26.84 155 GLU B CA 1
ATOM 8648 C C . GLU B 1 111 ? 18.065 -26.233 -21.682 1.00 25.85 155 GLU B C 1
ATOM 8649 O O . GLU B 1 111 ? 18.329 -25.084 -21.314 1.00 24.05 155 GLU B O 1
ATOM 8661 N N . VAL B 1 112 ? 16.815 -26.685 -21.752 1.00 23.68 156 VAL B N 1
ATOM 8662 C CA . VAL B 1 112 ? 15.681 -25.831 -21.414 1.00 25.57 156 VAL B CA 1
ATOM 8663 C C . VAL B 1 112 ? 15.773 -25.366 -19.968 1.00 25.32 156 VAL B C 1
ATOM 8664 O O . VAL B 1 112 ? 15.577 -24.184 -19.663 1.00 23.74 156 VAL B O 1
ATOM 8677 N N . ILE B 1 113 ? 16.022 -26.300 -19.050 1.00 25.72 157 ILE B N 1
ATOM 8678 C CA . ILE B 1 113 ? 16.115 -25.951 -17.637 1.00 26.77 157 ILE B CA 1
ATOM 8679 C C . ILE B 1 113 ? 17.313 -25.040 -17.402 1.00 28.03 157 ILE B C 1
ATOM 8680 O O . ILE B 1 113 ? 17.218 -24.047 -16.675 1.00 28.28 157 ILE B O 1
ATOM 8696 N N . SER B 1 114 ? 18.451 -25.339 -18.038 1.00 27.04 158 SER B N 1
ATOM 8697 C CA . SER B 1 114 ? 19.618 -24.462 -17.916 1.00 26.91 158 SER B CA 1
ATOM 8698 C C . SER B 1 114 ? 19.307 -23.038 -18.377 1.00 29.24 158 SER B C 1
ATOM 8699 O O . SER B 1 114 ? 19.634 -22.057 -17.690 1.00 29.27 158 SER B O 1
ATOM 8707 N N . ASN B 1 115 ? 18.682 -22.888 -19.545 1.00 28.95 159 ASN B N 1
ATOM 8708 C CA . ASN B 1 115 ? 18.461 -21.532 -20.049 1.00 28.73 159 ASN B CA 1
ATOM 8709 C C . ASN B 1 115 ? 17.384 -20.797 -19.255 1.00 27.52 159 ASN B C 1
ATOM 8710 O O . ASN B 1 115 ? 17.511 -19.595 -19.009 1.00 29.95 159 ASN B O 1
ATOM 8721 N N . ARG B 1 116 ? 16.317 -21.488 -18.846 1.00 27.36 160 ARG B N 1
ATOM 8722 C CA . ARG B 1 116 ? 15.313 -20.829 -18.017 1.00 28.25 160 ARG B CA 1
ATOM 8723 C C . ARG B 1 116 ? 15.908 -20.421 -16.671 1.00 29.93 160 ARG B C 1
ATOM 8724 O O . ARG B 1 116 ? 15.644 -19.318 -16.173 1.00 30.12 160 ARG B O 1
ATOM 8745 N N . ALA B 1 117 ? 16.723 -21.296 -16.070 1.00 30.24 161 ALA B N 1
ATOM 8746 C CA . ALA B 1 117 ? 17.398 -20.945 -14.820 1.00 32.86 161 ALA B CA 1
ATOM 8747 C C . ALA B 1 117 ? 18.332 -19.750 -15.009 1.00 31.69 161 ALA B C 1
ATOM 8748 O O . ALA B 1 117 ? 18.365 -18.838 -14.169 1.00 30.77 161 ALA B O 1
ATOM 8755 N N . ILE B 1 118 ? 19.099 -19.731 -16.104 1.00 29.95 162 ILE B N 1
ATOM 8756 C CA . ILE B 1 118 ? 19.940 -18.567 -16.410 1.00 30.83 162 ILE B CA 1
ATOM 8757 C C . ILE B 1 118 ? 19.096 -17.296 -16.467 1.00 30.66 162 ILE B C 1
ATOM 8758 O O . ILE B 1 118 ? 19.455 -16.254 -15.897 1.00 33.17 162 ILE B O 1
ATOM 8774 N N . GLU B 1 119 ? 17.955 -17.361 -17.156 1.00 32.18 163 GLU B N 1
ATOM 8775 C CA . GLU B 1 119 ? 17.070 -16.201 -17.237 1.00 33.73 163 GLU B CA 1
ATOM 8776 C C . GLU B 1 119 ? 16.595 -15.777 -15.854 1.00 33.74 163 GLU B C 1
ATOM 8777 O O . GLU B 1 119 ? 16.577 -14.583 -15.530 1.00 34.29 163 GLU B O 1
ATOM 8789 N N . MET B 1 120 ? 16.177 -16.743 -15.028 1.00 33.67 164 MET B N 1
ATOM 8790 C CA . MET B 1 120 ? 15.767 -16.416 -13.665 1.00 34.23 164 MET B CA 1
ATOM 8791 C C . MET B 1 120 ? 16.883 -15.714 -12.907 1.00 33.36 164 MET B C 1
ATOM 8792 O O . MET B 1 120 ? 16.614 -14.823 -12.087 1.00 35.32 164 MET B O 1
ATOM 8806 N N . LEU B 1 121 ? 18.141 -16.079 -13.177 1.00 33.41 165 LEU B N 1
ATOM 8807 C CA . LEU B 1 121 ? 19.285 -15.404 -12.568 1.00 36.83 165 LEU B CA 1
ATOM 8808 C C . LEU B 1 121 ? 19.729 -14.154 -13.321 1.00 37.73 165 LEU B C 1
ATOM 8809 O O . LEU B 1 121 ? 20.657 -13.479 -12.866 1.00 40.30 165 LEU B O 1
ATOM 8825 N N . GLY B 1 122 ? 19.103 -13.823 -14.450 1.00 36.69 166 GLY B N 1
ATOM 8826 C CA . GLY B 1 122 ? 19.419 -12.587 -15.152 1.00 36.05 166 GLY B CA 1
ATOM 8827 C C . GLY B 1 122 ? 20.589 -12.650 -16.106 1.00 36.58 166 GLY B C 1
ATOM 8828 O O . GLY B 1 122 ? 21.166 -11.610 -16.426 1.00 35.52 166 GLY B O 1
ATOM 8832 N N . GLY B 1 123 ? 20.979 -13.834 -16.573 1.00 37.48 167 GLY B N 1
ATOM 8833 C CA . GLY B 1 123 ? 22.135 -13.978 -17.431 1.00 39.63 167 GLY B CA 1
ATOM 8834 C C . GLY B 1 123 ? 21.760 -14.118 -18.898 1.00 38.27 167 GLY B C 1
ATOM 8835 O O . GLY B 1 123 ? 20.629 -13.860 -19.315 1.00 34.36 167 GLY B O 1
ATOM 8839 N N . GLU B 1 124 ? 22.750 -14.524 -19.697 1.00 37.71 168 GLU B N 1
ATOM 8840 C CA . GLU B 1 124 ? 22.613 -14.571 -21.149 1.00 37.60 168 GLU B CA 1
ATOM 8841 C C . GLU B 1 124 ? 22.231 -15.981 -21.602 1.00 34.98 168 GLU B C 1
ATOM 8842 O O . GLU B 1 124 ? 22.976 -16.937 -21.370 1.00 35.34 168 GLU B O 1
ATOM 8854 N N . LEU B 1 125 ? 21.080 -16.105 -22.260 1.00 35.16 169 LEU B N 1
ATOM 8855 C CA . LEU B 1 125 ? 20.654 -17.400 -22.780 1.00 37.70 169 LEU B CA 1
ATOM 8856 C C . LEU B 1 125 ? 21.677 -17.947 -23.774 1.00 34.50 169 LEU B C 1
ATOM 8857 O O . LEU B 1 125 ? 22.294 -17.202 -24.545 1.00 34.08 169 LEU B O 1
ATOM 8873 N N . GLY B 1 126 ? 21.866 -19.263 -23.733 1.00 35.37 170 GLY B N 1
ATOM 8874 C CA . GLY B 1 126 ? 22.858 -19.935 -24.547 1.00 35.33 170 GLY B CA 1
ATOM 8875 C C . GLY B 1 126 ? 24.267 -19.922 -23.995 1.00 35.22 170 GLY B C 1
ATOM 8876 O O . GLY B 1 126 ? 25.138 -20.595 -24.562 1.00 35.76 170 GLY B O 1
ATOM 8880 N N . SER B 1 127 ? 24.527 -19.199 -22.906 1.00 32.44 171 SER B N 1
ATOM 8881 C CA . SER B 1 127 ? 25.887 -19.042 -22.402 1.00 32.00 171 SER B CA 1
ATOM 8882 C C . SER B 1 127 ? 26.340 -20.182 -21.502 1.00 31.73 171 SER B C 1
ATOM 8883 O O . SER B 1 127 ? 27.532 -20.263 -21.205 1.00 33.33 171 SER B O 1
ATOM 8891 N N . LYS B 1 128 ? 25.436 -21.056 -21.052 1.00 35.22 172 LYS B N 1
ATOM 8892 C CA . LYS B 1 128 ? 25.753 -22.061 -20.038 1.00 34.86 172 LYS B CA 1
ATOM 8893 C C . LYS B 1 128 ? 26.240 -21.435 -18.739 1.00 34.83 172 LYS B C 1
ATOM 8894 O O . LYS B 1 128 ? 26.787 -22.137 -17.881 1.00 33.31 172 LYS B O 1
ATOM 8913 N N . ILE B 1 129 ? 26.046 -20.126 -18.572 1.00 33.07 173 ILE B N 1
ATOM 8914 C CA . ILE B 1 129 ? 26.503 -19.412 -17.382 1.00 34.92 173 ILE B CA 1
ATOM 8915 C C . ILE B 1 129 ? 25.326 -18.675 -16.753 1.00 34.67 173 ILE B C 1
ATOM 8916 O O . ILE B 1 129 ? 24.669 -17.865 -17.431 1.00 30.75 173 ILE B O 1
ATOM 8932 N N . PRO B 1 130 ? 25.060 -18.862 -15.450 1.00 36.05 174 PRO B N 1
ATOM 8933 C CA . PRO B 1 130 ? 25.815 -19.676 -14.487 1.00 36.01 174 PRO B CA 1
ATOM 8934 C C . PRO B 1 130 ? 25.325 -21.104 -14.339 1.00 34.70 174 PRO B C 1
ATOM 8935 O O . PRO B 1 130 ? 25.838 -21.804 -13.461 1.00 37.43 174 PRO B O 1
ATOM 8946 N N . VAL B 1 131 ? 24.369 -21.536 -15.158 1.00 30.55 175 VAL B N 1
ATOM 8947 C CA . VAL B 1 131 ? 23.804 -22.888 -15.054 1.00 28.58 175 VAL B CA 1
ATOM 8948 C C . VAL B 1 131 ? 24.171 -23.664 -16.312 1.00 29.62 175 VAL B C 1
ATOM 8949 O O . VAL B 1 131 ? 23.734 -23.322 -17.415 1.00 30.06 175 VAL B O 1
ATOM 8962 N N . HIS B 1 132 ? 24.954 -24.719 -16.140 1.00 29.37 176 HIS B N 1
ATOM 8963 C CA . HIS B 1 132 ? 25.499 -25.493 -17.247 1.00 27.62 176 HIS B CA 1
ATOM 8964 C C . HIS B 1 132 ? 24.617 -26.704 -17.467 1.00 28.85 176 HIS B C 1
ATOM 8965 O O . HIS B 1 132 ? 24.337 -27.426 -16.501 1.00 30.07 176 HIS B O 1
ATOM 8979 N N . PRO B 1 133 ? 24.130 -26.948 -18.687 1.00 29.37 177 PRO B N 1
ATOM 8980 C CA . PRO B 1 133 ? 23.197 -28.075 -18.874 1.00 27.21 177 PRO B CA 1
ATOM 8981 C C . PRO B 1 133 ? 23.760 -29.409 -18.421 1.00 27.67 177 PRO B C 1
ATOM 8982 O O . PRO B 1 133 ? 23.036 -30.221 -17.832 1.00 26.51 177 PRO B O 1
ATOM 8993 N N . ASN B 1 134 ? 25.024 -29.683 -18.702 1.00 30.10 178 ASN B N 1
ATOM 8994 C CA . ASN B 1 134 ? 25.559 -30.983 -18.319 1.00 31.81 178 ASN B CA 1
ATOM 8995 C C . ASN B 1 134 ? 26.133 -30.973 -16.905 1.00 29.45 178 ASN B C 1
ATOM 8996 O O . ASN B 1 134 ? 25.799 -31.841 -16.090 1.00 28.91 178 ASN B O 1
ATOM 9007 N N . ASP B 1 135 ? 26.993 -29.997 -16.604 1.00 28.23 179 ASP B N 1
ATOM 9008 C CA . ASP B 1 135 ? 27.745 -30.015 -15.351 1.00 29.95 179 ASP B CA 1
ATOM 9009 C C . ASP B 1 135 ? 26.838 -29.778 -14.149 1.00 31.58 179 ASP B C 1
ATOM 9010 O O . ASP B 1 135 ? 27.141 -30.237 -13.044 1.00 32.71 179 ASP B O 1
ATOM 9019 N N . HIS B 1 136 ? 25.728 -29.078 -14.339 1.00 29.73 180 HIS B N 1
ATOM 9020 C CA . HIS B 1 136 ? 24.814 -28.763 -13.253 1.00 28.54 180 HIS B CA 1
ATOM 9021 C C . HIS B 1 136 ? 23.484 -29.483 -13.401 1.00 28.68 180 HIS B C 1
ATOM 9022 O O . HIS B 1 136 ? 23.085 -30.240 -12.504 1.00 28.59 180 HIS B O 1
ATOM 9036 N N . VAL B 1 137 ? 22.780 -29.271 -14.516 1.00 25.98 181 VAL B N 1
ATOM 9037 C CA . VAL B 1 137 ? 21.443 -29.849 -14.626 1.00 24.84 181 VAL B CA 1
ATOM 9038 C C . VAL B 1 137 ? 21.513 -31.373 -14.731 1.00 26.48 181 VAL B C 1
ATOM 9039 O O . VAL B 1 137 ? 20.618 -32.064 -14.226 1.00 25.20 181 VAL B O 1
ATOM 9052 N N . ASN B 1 138 ? 22.556 -31.926 -15.373 1.00 26.91 182 ASN B N 1
ATOM 9053 C CA . ASN B 1 138 ? 22.743 -33.380 -15.483 1.00 25.63 182 ASN B CA 1
ATOM 9054 C C . ASN B 1 138 ? 23.715 -33.934 -14.439 1.00 25.41 182 ASN B C 1
ATOM 9055 O O . ASN B 1 138 ? 24.176 -35.077 -14.577 1.00 26.17 182 ASN B O 1
ATOM 9066 N N . LYS B 1 139 ? 24.041 -33.159 -13.403 1.00 23.51 183 LYS B N 1
ATOM 9067 C CA . LYS B 1 139 ? 25.034 -33.588 -12.422 1.00 26.40 183 LYS B CA 1
ATOM 9068 C C . LYS B 1 139 ? 24.631 -34.918 -11.783 1.00 27.50 183 LYS B C 1
ATOM 9069 O O . LYS B 1 139 ? 23.465 -35.130 -11.439 1.00 25.73 183 LYS B O 1
ATOM 9088 N N . SER B 1 140 ? 25.607 -35.820 -11.631 1.00 29.49 184 SER B N 1
ATOM 9089 C CA . SER B 1 140 ? 25.449 -37.150 -11.030 1.00 29.33 184 SER B CA 1
ATOM 9090 C C . SER B 1 140 ? 24.626 -38.105 -11.885 1.00 27.93 184 SER B C 1
ATOM 9091 O O . SER B 1 140 ? 24.372 -39.246 -11.454 1.00 26.02 184 SER B O 1
ATOM 9099 N N . GLN B 1 141 ? 24.190 -37.694 -13.069 1.00 27.55 185 GLN B N 1
ATOM 9100 C CA . GLN B 1 141 ? 23.310 -38.494 -13.909 1.00 27.87 185 GLN B CA 1
ATOM 9101 C C . GLN B 1 141 ? 24.073 -38.938 -15.148 1.00 28.96 185 GLN B C 1
ATOM 9102 O O . GLN B 1 141 ? 25.216 -38.550 -15.370 1.00 32.19 185 GLN B O 1
ATOM 9116 N N . SER B 1 142 ? 23.426 -39.740 -15.978 1.00 29.53 186 SER B N 1
ATOM 9117 C CA A SER B 1 142 ? 24.029 -40.272 -17.188 0.54 29.00 186 SER B CA 1
ATOM 9118 C CA B SER B 1 142 ? 24.050 -40.228 -17.196 0.46 29.04 186 SER B CA 1
ATOM 9119 C C . SER B 1 142 ? 23.107 -40.042 -18.373 1.00 29.44 186 SER B C 1
ATOM 9120 O O . SER B 1 142 ? 21.932 -39.711 -18.218 1.00 34.71 186 SER B O 1
ATOM 9135 N N . SER B 1 143 ? 23.647 -40.266 -19.565 1.00 27.68 187 SER B N 1
ATOM 9136 C CA . SER B 1 143 ? 22.829 -40.255 -20.764 1.00 29.97 187 SER B CA 1
ATOM 9137 C C . SER B 1 143 ? 21.879 -41.447 -20.828 1.00 28.54 187 SER B C 1
ATOM 9138 O O . SER B 1 143 ? 20.923 -41.410 -21.603 1.00 26.52 187 SER B O 1
ATOM 9146 N N . ASN B 1 144 ? 22.108 -42.500 -20.034 1.00 26.59 188 ASN B N 1
ATOM 9147 C CA . ASN B 1 144 ? 21.365 -43.745 -20.199 1.00 25.68 188 ASN B CA 1
ATOM 9148 C C . ASN B 1 144 ? 20.371 -44.051 -19.085 1.00 24.64 188 ASN B C 1
ATOM 9149 O O . ASN B 1 144 ? 19.475 -44.868 -19.307 1.00 26.06 188 ASN B O 1
ATOM 9160 N N . ASP B 1 145 ? 20.518 -43.461 -17.891 1.00 24.00 189 ASP B N 1
ATOM 9161 C CA . ASP B 1 145 ? 19.661 -43.805 -16.765 1.00 22.07 189 ASP B CA 1
ATOM 9162 C C . ASP B 1 145 ? 18.620 -42.745 -16.472 1.00 22.67 189 ASP B C 1
ATOM 9163 O O . ASP B 1 145 ? 17.829 -42.921 -15.541 1.00 26.00 189 ASP B O 1
ATOM 9172 N N . THR B 1 146 ? 18.560 -41.686 -17.280 1.00 24.17 190 THR B N 1
ATOM 9173 C CA . THR B 1 146 ? 17.640 -40.579 -17.058 1.00 24.67 190 THR B CA 1
ATOM 9174 C C . THR B 1 146 ? 16.291 -40.796 -17.752 1.00 22.61 190 THR B C 1
ATOM 9175 O O . THR B 1 146 ? 15.246 -40.733 -17.099 1.00 21.85 190 THR B O 1
ATOM 9186 N N . PHE B 1 147 ? 16.288 -41.063 -19.057 1.00 23.95 191 PHE B N 1
ATOM 9187 C CA . PHE B 1 147 ? 15.027 -41.326 -19.749 1.00 22.80 191 PHE B CA 1
ATOM 9188 C C . PHE B 1 147 ? 14.256 -42.489 -19.138 1.00 22.08 191 PHE B C 1
ATOM 9189 O O . PHE B 1 147 ? 13.041 -42.351 -18.924 1.00 21.44 191 PHE B O 1
ATOM 9206 N N . PRO B 1 148 ? 14.866 -43.629 -18.819 1.00 22.87 192 PRO B N 1
ATOM 9207 C CA . PRO B 1 148 ? 14.085 -44.704 -18.186 1.00 24.36 192 PRO B CA 1
ATOM 9208 C C . PRO B 1 148 ? 13.466 -44.313 -16.860 1.00 23.62 192 PRO B C 1
ATOM 9209 O O . PRO B 1 148 ? 12.370 -44.796 -16.532 1.00 22.14 192 PRO B O 1
ATOM 9220 N N . THR B 1 149 ? 14.126 -43.450 -16.082 1.00 21.91 193 THR B N 1
ATOM 9221 C CA . THR B 1 149 ? 13.526 -42.957 -14.847 1.00 21.87 193 THR B CA 1
ATOM 9222 C C . THR B 1 149 ? 12.311 -42.095 -15.154 1.00 20.94 193 THR B C 1
ATOM 9223 O O . THR B 1 149 ? 11.243 -42.264 -14.548 1.00 20.14 193 THR B O 1
ATOM 9234 N N . ALA B 1 150 ? 12.456 -41.168 -16.103 1.00 22.66 194 ALA B N 1
ATOM 9235 C CA . ALA B 1 150 ? 11.333 -40.317 -16.488 1.00 22.38 194 ALA B CA 1
ATOM 9236 C C . ALA B 1 150 ? 10.165 -41.148 -17.013 1.00 21.60 194 ALA B C 1
ATOM 9237 O O . ALA B 1 150 ? 8.999 -40.856 -16.718 1.00 22.11 194 ALA B O 1
ATOM 9244 N N . MET B 1 151 ? 10.440 -42.196 -17.789 1.00 20.55 195 MET B N 1
ATOM 9245 C CA . MET B 1 151 ? 9.297 -42.901 -18.363 1.00 23.50 195 MET B CA 1
ATOM 9246 C C . MET B 1 151 ? 8.531 -43.672 -17.289 1.00 20.06 195 MET B C 1
ATOM 9247 O O . MET B 1 151 ? 7.309 -43.790 -17.388 1.00 22.24 195 MET B O 1
ATOM 9261 N N . HIS B 1 152 ? 9.197 -44.137 -16.221 1.00 20.87 196 HIS B N 1
ATOM 9262 C CA . HIS B 1 152 ? 8.472 -44.803 -15.133 1.00 22.12 196 HIS B CA 1
ATOM 9263 C C . HIS B 1 152 ? 7.709 -43.794 -14.276 1.00 21.64 196 HIS B C 1
ATOM 9264 O O . HIS B 1 152 ? 6.575 -44.061 -13.858 1.00 22.10 196 HIS B O 1
ATOM 9278 N N . ILE B 1 153 ? 8.308 -42.637 -13.988 1.00 21.43 197 ILE B N 1
ATOM 9279 C CA . ILE B 1 153 ? 7.556 -41.576 -13.323 1.00 21.50 197 ILE B CA 1
ATOM 9280 C C . ILE B 1 153 ? 6.312 -41.239 -14.132 1.00 21.19 197 ILE B C 1
ATOM 9281 O O . ILE B 1 153 ? 5.202 -41.158 -13.590 1.00 21.27 197 ILE B O 1
ATOM 9297 N N . ALA B 1 154 ? 6.474 -41.075 -15.448 1.00 22.37 198 ALA B N 1
ATOM 9298 C CA . ALA B 1 154 ? 5.345 -40.677 -16.285 1.00 22.81 198 ALA B CA 1
ATOM 9299 C C . ALA B 1 154 ? 4.274 -41.760 -16.319 1.00 21.47 198 ALA B C 1
ATOM 9300 O O . ALA B 1 154 ? 3.072 -41.455 -16.260 1.00 21.03 198 ALA B O 1
ATOM 9307 N N . ALA B 1 155 ? 4.688 -43.025 -16.461 1.00 17.85 199 ALA B N 1
ATOM 9308 C CA . ALA B 1 155 ? 3.711 -44.117 -16.496 1.00 19.45 199 ALA B CA 1
ATOM 9309 C C . ALA B 1 155 ? 2.921 -44.195 -15.194 1.00 21.20 199 ALA B C 1
ATOM 9310 O O . ALA B 1 155 ? 1.691 -44.351 -15.212 1.00 20.14 199 ALA B O 1
ATOM 9317 N N . ALA B 1 156 ? 3.596 -44.071 -14.052 1.00 21.71 200 ALA B N 1
ATOM 9318 C CA . ALA B 1 156 ? 2.895 -44.188 -12.777 1.00 24.36 200 ALA B CA 1
ATOM 9319 C C . ALA B 1 156 ? 1.908 -43.046 -12.563 1.00 22.96 200 ALA B C 1
ATOM 9320 O O . ALA B 1 156 ? 0.799 -43.260 -12.052 1.00 21.78 200 ALA B O 1
ATOM 9327 N N . ILE B 1 157 ? 2.292 -41.824 -12.925 1.00 21.62 201 ILE B N 1
ATOM 9328 C CA . ILE B 1 157 ? 1.394 -40.682 -12.750 1.00 21.22 201 ILE B CA 1
ATOM 9329 C C . ILE B 1 157 ? 0.165 -40.810 -13.652 1.00 18.91 201 ILE B C 1
ATOM 9330 O O . ILE B 1 157 ? -0.963 -40.493 -13.248 1.00 19.98 201 ILE B O 1
ATOM 9346 N N . GLU B 1 158 ? 0.367 -41.259 -14.887 1.00 22.14 202 GLU B N 1
ATOM 9347 C CA . GLU B 1 158 ? -0.737 -41.422 -15.826 1.00 23.55 202 GLU B CA 1
ATOM 9348 C C . GLU B 1 158 ? -1.689 -42.521 -15.373 1.00 22.55 202 GLU B C 1
ATOM 9349 O O . GLU B 1 158 ? -2.904 -42.397 -15.539 1.00 23.02 202 GLU B O 1
ATOM 9361 N N . VAL B 1 159 ? -1.153 -43.608 -14.813 1.00 19.35 203 VAL B N 1
ATOM 9362 C CA . VAL B 1 159 ? -2.000 -44.651 -14.250 1.00 20.23 203 VAL B CA 1
ATOM 9363 C C . VAL B 1 159 ? -2.818 -44.107 -13.085 1.00 22.09 203 VAL B C 1
ATOM 9364 O O . VAL B 1 159 ? -4.031 -44.322 -13.002 1.00 22.92 203 VAL B O 1
ATOM 9377 N N . HIS B 1 160 ? -2.183 -43.342 -12.199 1.00 23.70 204 HIS B N 1
ATOM 9378 C CA A HIS B 1 160 ? -2.890 -42.895 -11.008 0.51 25.71 204 HIS B CA 1
ATOM 9379 C CA B HIS B 1 160 ? -2.834 -42.847 -10.984 0.49 25.78 204 HIS B CA 1
ATOM 9380 C C . HIS B 1 160 ? -3.821 -41.719 -11.274 1.00 22.96 204 HIS B C 1
ATOM 9381 O O . HIS B 1 160 ? -4.856 -41.606 -10.607 1.00 22.54 204 HIS B O 1
ATOM 9408 N N . GLU B 1 161 ? -3.511 -40.860 -12.241 1.00 22.87 205 GLU B N 1
ATOM 9409 C CA . GLU B 1 161 ? -4.297 -39.646 -12.449 1.00 22.02 205 GLU B CA 1
ATOM 9410 C C . GLU B 1 161 ? -5.302 -39.751 -13.583 1.00 24.08 205 GLU B C 1
ATOM 9411 O O . GLU B 1 161 ? -6.296 -39.007 -13.579 1.00 24.88 205 GLU B O 1
ATOM 9423 N N . VAL B 1 162 ? -5.065 -40.625 -14.559 1.00 21.56 206 VAL B N 1
ATOM 9424 C CA . VAL B 1 162 ? -5.906 -40.733 -15.746 1.00 22.39 206 VAL B CA 1
ATOM 9425 C C . VAL B 1 162 ? -6.554 -42.117 -15.863 1.00 22.58 206 VAL B C 1
ATOM 9426 O O . VAL B 1 162 ? -7.777 -42.231 -15.945 1.00 22.69 206 VAL B O 1
ATOM 9439 N N . LEU B 1 163 ? -5.747 -43.175 -15.872 1.00 22.20 207 LEU B N 1
ATOM 9440 C CA . LEU B 1 163 ? -6.290 -44.497 -16.202 1.00 18.15 207 LEU B CA 1
ATOM 9441 C C . LEU B 1 163 ? -7.200 -45.021 -15.092 1.00 20.76 207 LEU B C 1
ATOM 9442 O O . LEU B 1 163 ? -8.360 -45.397 -15.341 1.00 20.52 207 LEU B O 1
ATOM 9458 N N . LEU B 1 164 ? -6.691 -45.089 -13.862 1.00 21.29 208 LEU B N 1
ATOM 9459 C CA . LEU B 1 164 ? -7.487 -45.676 -12.787 1.00 20.04 208 LEU B CA 1
ATOM 9460 C C . LEU B 1 164 ? -8.705 -44.821 -12.461 1.00 22.05 208 LEU B C 1
ATOM 9461 O O . LEU B 1 164 ? -9.792 -45.368 -12.239 1.00 23.34 208 LEU B O 1
ATOM 9477 N N . PRO B 1 165 ? -8.600 -43.486 -12.448 1.00 21.42 209 PRO B N 1
ATOM 9478 C CA . PRO B 1 165 ? -9.808 -42.705 -12.165 1.00 23.74 209 PRO B CA 1
ATOM 9479 C C . PRO B 1 165 ? -10.877 -42.865 -13.230 1.00 21.48 209 PRO B C 1
ATOM 9480 O O . PRO B 1 165 ? -12.074 -42.801 -12.910 1.00 22.61 209 PRO B O 1
ATOM 9491 N N . GLY B 1 166 ? -10.479 -43.049 -14.489 1.00 21.28 210 GLY B N 1
ATOM 9492 C CA . GLY B 1 166 ? -11.463 -43.221 -15.540 1.00 20.12 210 GLY B CA 1
ATOM 9493 C C . GLY B 1 166 ? -12.163 -44.554 -15.401 1.00 21.81 210 GLY B C 1
ATOM 9494 O O . GLY B 1 166 ? -13.391 -44.646 -15.539 1.00 22.73 210 GLY B O 1
ATOM 9498 N N . LEU B 1 167 ? -11.392 -45.605 -15.104 1.00 21.34 211 LEU B N 1
ATOM 9499 C CA . LEU B 1 167 ? -11.994 -46.914 -14.876 1.00 21.77 211 LEU B CA 1
ATOM 9500 C C . LEU B 1 167 ? -12.881 -46.902 -13.634 1.00 21.77 211 LEU B C 1
ATOM 9501 O O . LEU B 1 167 ? -13.910 -47.593 -13.598 1.00 20.04 211 LEU B O 1
ATOM 9517 N N . GLN B 1 168 ? -12.506 -46.131 -12.612 1.00 22.13 212 GLN B N 1
ATOM 9518 C CA . GLN B 1 168 ? -13.325 -46.062 -11.406 1.00 21.71 212 GLN B CA 1
ATOM 9519 C C . GLN B 1 168 ? -14.681 -45.433 -11.699 1.00 22.91 212 GLN B C 1
ATOM 9520 O O . GLN B 1 168 ? -15.705 -45.901 -11.194 1.00 22.54 212 GLN B O 1
ATOM 9534 N N . LYS B 1 169 ? -14.711 -44.377 -12.521 1.00 23.60 213 LYS B N 1
ATOM 9535 C CA . LYS B 1 169 ? -15.985 -43.766 -12.898 1.00 23.86 213 LYS B CA 1
ATOM 9536 C C . LYS B 1 169 ? -16.873 -44.752 -13.654 1.00 24.43 213 LYS B C 1
ATOM 9537 O O . LYS B 1 169 ? -18.086 -44.825 -13.411 1.00 24.86 213 LYS B O 1
ATOM 9552 N N . LEU B 1 170 ? -16.285 -45.519 -14.575 1.00 24.84 214 LEU B N 1
ATOM 9553 C CA . LEU B 1 170 ? -17.047 -46.505 -15.334 1.00 22.46 214 LEU B CA 1
ATOM 9554 C C . LEU B 1 170 ? -17.590 -47.604 -14.432 1.00 23.57 214 LEU B C 1
ATOM 9555 O O . LEU B 1 170 ? -18.771 -47.980 -14.541 1.00 22.98 214 LEU B O 1
ATOM 9571 N N . HIS B 1 171 ? -16.735 -48.155 -13.558 1.00 22.45 215 HIS B N 1
ATOM 9572 C CA . HIS B 1 171 ? -17.182 -49.144 -12.575 1.00 23.11 215 HIS B CA 1
ATOM 9573 C C . HIS B 1 171 ? -18.403 -48.645 -11.804 1.00 23.80 215 HIS B C 1
ATOM 9574 O O . HIS B 1 171 ? -19.412 -49.350 -11.670 1.00 25.05 215 HIS B O 1
ATOM 9588 N N . ASP B 1 172 ? -18.315 -47.421 -11.273 1.00 24.18 216 ASP B N 1
ATOM 9589 C CA . ASP B 1 172 ? -19.372 -46.893 -10.421 1.00 24.79 216 ASP B CA 1
ATOM 9590 C C . ASP B 1 172 ? -20.664 -46.705 -11.195 1.00 24.76 216 ASP B C 1
ATOM 9591 O O . ASP B 1 172 ? -21.751 -46.980 -10.668 1.00 25.39 216 ASP B O 1
ATOM 9600 N N . ALA B 1 173 ? -20.562 -46.240 -12.444 1.00 22.40 217 ALA B N 1
ATOM 9601 C CA . ALA B 1 173 ? -21.737 -46.036 -13.281 1.00 22.82 217 ALA B CA 1
ATOM 9602 C C . ALA B 1 173 ? -22.371 -47.363 -13.677 1.00 22.70 217 ALA B C 1
ATOM 9603 O O . ALA B 1 173 ? -23.604 -47.503 -13.637 1.00 22.73 217 ALA B O 1
ATOM 9610 N N . LEU B 1 174 ? -21.545 -48.348 -14.066 1.00 22.71 218 LEU B N 1
ATOM 9611 C CA . LEU B 1 174 ? -22.067 -49.672 -14.387 1.00 22.80 218 LEU B CA 1
ATOM 9612 C C . LEU B 1 174 ? -22.725 -50.299 -13.168 1.00 23.61 218 LEU B C 1
ATOM 9613 O O . LEU B 1 174 ? -23.739 -51.004 -13.289 1.00 25.20 218 LEU B O 1
ATOM 9629 N N . ASP B 1 175 ? -22.148 -50.082 -11.987 1.00 21.19 219 ASP B N 1
ATOM 9630 C CA . ASP B 1 175 ? -22.713 -50.663 -10.771 1.00 24.38 219 ASP B CA 1
ATOM 9631 C C . ASP B 1 175 ? -24.046 -50.009 -10.421 1.00 27.06 219 ASP B C 1
ATOM 9632 O O . ASP B 1 175 ? -24.992 -50.697 -10.006 1.00 26.92 219 ASP B O 1
ATOM 9641 N N . ALA B 1 176 ? -24.156 -48.689 -10.608 1.00 26.30 220 ALA B N 1
ATOM 9642 C CA . ALA B 1 176 ? -25.430 -48.021 -10.363 1.00 25.67 220 ALA B CA 1
ATOM 9643 C C . ALA B 1 176 ? -26.502 -48.543 -11.312 1.00 24.52 220 ALA B C 1
ATOM 9644 O O . ALA B 1 176 ? -27.646 -48.775 -10.898 1.00 25.69 220 ALA B O 1
ATOM 9651 N N . LYS B 1 177 ? -26.148 -48.754 -12.586 1.00 22.99 221 LYS B N 1
ATOM 9652 C CA . LYS B 1 177 ? -27.121 -49.272 -13.539 1.00 25.87 221 LYS B CA 1
ATOM 9653 C C . LYS B 1 177 ? -27.491 -50.709 -13.211 1.00 26.55 221 LYS B C 1
ATOM 9654 O O . LYS B 1 177 ? -28.652 -51.103 -13.363 1.00 27.55 221 LYS B O 1
ATOM 9673 N N . SER B 1 178 ? -26.533 -51.495 -12.714 1.00 25.57 222 SER B N 1
ATOM 9674 C CA . SER B 1 178 ? -26.848 -52.861 -12.295 1.00 26.41 222 SER B CA 1
ATOM 9675 C C . SER B 1 178 ? -27.896 -52.871 -11.193 1.00 27.79 222 SER B C 1
ATOM 9676 O O . SER B 1 178 ? -28.806 -53.708 -11.197 1.00 28.45 222 SER B O 1
ATOM 9684 N N . LYS B 1 179 ? -27.755 -51.980 -10.211 1.00 28.70 223 LYS B N 1
ATOM 9685 C CA A LYS B 1 179 ? -28.748 -51.887 -9.143 0.55 30.85 223 LYS B CA 1
ATOM 9686 C CA B LYS B 1 179 ? -28.746 -51.893 -9.143 0.45 30.86 223 LYS B CA 1
ATOM 9687 C C . LYS B 1 179 ? -30.083 -51.390 -9.678 1.00 30.79 223 LYS B C 1
ATOM 9688 O O . LYS B 1 179 ? -31.143 -51.904 -9.299 1.00 30.27 223 LYS B O 1
ATOM 9725 N N . GLU B 1 180 ? -30.052 -50.395 -10.568 1.00 30.86 224 GLU B N 1
ATOM 9726 C CA . GLU B 1 180 ? -31.283 -49.866 -11.147 1.00 30.63 224 GLU B CA 1
ATOM 9727 C C . GLU B 1 180 ? -32.050 -50.931 -11.934 1.00 30.07 224 GLU B C 1
ATOM 9728 O O . GLU B 1 180 ? -33.292 -50.916 -11.952 1.00 29.04 224 GLU B O 1
ATOM 9740 N N . PHE B 1 181 ? -31.338 -51.861 -12.573 1.00 28.81 225 PHE B N 1
ATOM 9741 C CA . PHE B 1 181 ? -31.927 -52.890 -13.430 1.00 27.45 225 PHE B CA 1
ATOM 9742 C C . PHE B 1 181 ? -32.071 -54.242 -12.726 1.00 27.66 225 PHE B C 1
ATOM 9743 O O . PHE B 1 181 ? -32.336 -55.261 -13.388 1.00 26.19 225 PHE B O 1
ATOM 9760 N N . ALA B 1 182 ? -31.929 -54.277 -11.401 1.00 27.20 226 ALA B N 1
ATOM 9761 C CA . ALA B 1 182 ? -31.861 -55.543 -10.681 1.00 27.83 226 ALA B CA 1
ATOM 9762 C C . ALA B 1 182 ? -33.152 -56.355 -10.754 1.00 31.55 226 ALA B C 1
ATOM 9763 O O . ALA B 1 182 ? -33.112 -57.560 -10.488 1.00 30.79 226 ALA B O 1
ATOM 9770 N N . GLN B 1 183 ? -34.282 -55.746 -11.103 1.00 31.05 227 GLN B N 1
ATOM 9771 C CA . GLN B 1 183 ? -35.554 -56.467 -11.166 1.00 35.62 227 GLN B CA 1
ATOM 9772 C C . GLN B 1 183 ? -36.069 -56.682 -12.583 1.00 30.62 227 GLN B C 1
ATOM 9773 O O . GLN B 1 183 ? -37.155 -57.247 -12.744 1.00 32.74 227 GLN B O 1
ATOM 9787 N N . ILE B 1 184 ? -35.331 -56.270 -13.607 1.00 25.44 228 ILE B N 1
ATOM 9788 C CA . ILE B 1 184 ? -35.781 -56.372 -14.990 1.00 25.81 228 ILE B CA 1
ATOM 9789 C C . ILE B 1 184 ? -35.269 -57.692 -15.561 1.00 26.37 228 ILE B C 1
ATOM 9790 O O . ILE B 1 184 ? -34.082 -57.829 -15.860 1.00 24.52 228 ILE B O 1
ATOM 9806 N N . ILE B 1 185 ? -36.170 -58.656 -15.736 1.00 24.22 229 ILE B N 1
ATOM 9807 C CA . ILE B 1 185 ? -35.807 -59.994 -16.212 1.00 23.56 229 ILE B CA 1
ATOM 9808 C C . ILE B 1 185 ? -35.880 -59.992 -17.729 1.00 23.99 229 ILE B C 1
ATOM 9809 O O . ILE B 1 185 ? -36.845 -59.489 -18.308 1.00 25.32 229 ILE B O 1
ATOM 9825 N N . LYS B 1 186 ? -34.861 -60.545 -18.375 1.00 22.55 230 LYS B N 1
ATOM 9826 C CA . LYS B 1 186 ? -34.841 -60.666 -19.824 1.00 23.91 230 LYS B CA 1
ATOM 9827 C C . LYS B 1 186 ? -34.312 -62.052 -20.180 1.00 24.77 230 LYS B C 1
ATOM 9828 O O . LYS B 1 186 ? -33.944 -62.848 -19.310 1.00 25.50 230 LYS B O 1
ATOM 9847 N N . ILE B 1 187 ? -34.317 -62.350 -21.467 1.00 24.82 231 ILE B N 1
ATOM 9848 C CA . ILE B 1 187 ? -33.917 -63.654 -21.974 1.00 25.26 231 ILE B CA 1
ATOM 9849 C C . ILE B 1 187 ? -32.408 -63.659 -22.180 1.00 26.84 231 ILE B C 1
ATOM 9850 O O . ILE B 1 187 ? -31.862 -62.773 -22.843 1.00 27.48 231 ILE B O 1
ATOM 9866 N N . GLY B 1 188 ? -31.734 -64.630 -21.588 1.00 26.32 232 GLY B N 1
ATOM 9867 C CA . GLY B 1 188 ? -30.307 -64.775 -21.801 1.00 25.30 232 GLY B CA 1
ATOM 9868 C C . GLY B 1 188 ? -29.992 -65.161 -23.237 1.00 24.20 232 GLY B C 1
ATOM 9869 O O . GLY B 1 188 ? -30.858 -65.584 -24.003 1.00 25.35 232 GLY B O 1
ATOM 9873 N N . ARG B 1 189 ? -28.719 -65.005 -23.613 1.00 23.81 233 ARG B N 1
ATOM 9874 C CA . ARG B 1 189 ? -28.238 -65.438 -24.924 1.00 23.97 233 ARG B CA 1
ATOM 9875 C C . ARG B 1 189 ? -26.913 -66.167 -24.768 1.00 25.84 233 ARG B C 1
ATOM 9876 O O . ARG B 1 189 ? -25.959 -65.624 -24.193 1.00 23.87 233 ARG B O 1
ATOM 9897 N N . THR B 1 190 ? -26.866 -67.397 -25.274 1.00 22.20 234 THR B N 1
ATOM 9898 C CA . THR B 1 190 ? -25.654 -68.197 -25.337 1.00 22.06 234 THR B CA 1
ATOM 9899 C C . THR B 1 190 ? -25.505 -68.663 -26.777 1.00 22.91 234 THR B C 1
ATOM 9900 O O . THR B 1 190 ? -26.487 -69.107 -27.388 1.00 22.33 234 THR B O 1
ATOM 9911 N N . HIS B 1 191 ? -24.301 -68.522 -27.331 1.00 20.98 235 HIS B N 1
ATOM 9912 C CA . HIS B 1 191 ? -24.054 -68.794 -28.748 1.00 21.11 235 HIS B CA 1
ATOM 9913 C C . HIS B 1 191 ? -24.874 -67.864 -29.656 1.00 21.31 235 HIS B C 1
ATOM 9914 O O . HIS B 1 191 ? -25.014 -68.131 -30.861 1.00 21.62 235 HIS B O 1
ATOM 9928 N N . THR B 1 192 ? -25.394 -66.784 -29.062 1.00 20.44 236 THR B N 1
ATOM 9929 C CA . THR B 1 192 ? -26.413 -65.841 -29.541 1.00 22.19 236 THR B CA 1
ATOM 9930 C C . THR B 1 192 ? -27.809 -66.448 -29.658 1.00 23.35 236 THR B C 1
ATOM 9931 O O . THR B 1 192 ? -28.726 -65.760 -30.102 1.00 24.38 236 THR B O 1
ATOM 9942 N N . GLN B 1 193 ? -28.017 -67.697 -29.239 1.00 23.16 237 GLN B N 1
ATOM 9943 C CA . GLN B 1 193 ? -29.365 -68.251 -29.178 1.00 23.97 237 GLN B CA 1
ATOM 9944 C C . GLN B 1 193 ? -30.082 -67.883 -27.878 1.00 24.97 237 GLN B C 1
ATOM 9945 O O . GLN B 1 193 ? -29.464 -67.739 -26.817 1.00 23.86 237 GLN B O 1
ATOM 9959 N N . ASP B 1 194 ? -31.408 -67.755 -27.971 1.00 24.60 238 ASP B N 1
ATOM 9960 C CA . ASP B 1 194 ? -32.239 -67.580 -26.786 1.00 25.78 238 ASP B CA 1
ATOM 9961 C C . ASP B 1 194 ? -31.864 -68.609 -25.725 1.00 23.80 238 ASP B C 1
ATOM 9962 O O . ASP B 1 194 ? -31.682 -69.796 -26.025 1.00 24.76 238 ASP B O 1
ATOM 9971 N N . ALA B 1 195 ? -31.797 -68.164 -24.466 1.00 25.68 239 ALA B N 1
ATOM 9972 C CA . ALA B 1 195 ? -31.410 -69.024 -23.345 1.00 26.36 239 ALA B CA 1
ATOM 9973 C C . ALA B 1 195 ? -32.279 -68.678 -22.132 1.00 27.37 239 ALA B C 1
ATOM 9974 O O . ALA B 1 195 ? -33.159 -67.818 -22.198 1.00 28.02 239 ALA B O 1
ATOM 9981 N N . VAL B 1 196 ? -32.041 -69.357 -21.015 1.00 26.71 240 VAL B N 1
ATOM 9982 C CA . VAL B 1 196 ? -32.827 -69.122 -19.807 1.00 25.92 240 VAL B CA 1
ATOM 9983 C C . VAL B 1 196 ? -32.642 -67.694 -19.298 1.00 26.93 240 VAL B C 1
ATOM 9984 O O . VAL B 1 196 ? -31.678 -67.013 -19.675 1.00 27.07 240 VAL B O 1
ATOM 9997 N N . PRO B 1 197 ? -33.537 -67.216 -18.440 1.00 25.20 241 PRO B N 1
ATOM 9998 C CA . PRO B 1 197 ? -33.561 -65.787 -18.095 1.00 25.21 241 PRO B CA 1
ATOM 9999 C C . PRO B 1 197 ? -32.434 -65.371 -17.158 1.00 22.77 241 PRO B C 1
ATOM 10000 O O . PRO B 1 197 ? -31.869 -66.164 -16.405 1.00 25.10 241 PRO B O 1
ATOM 10011 N N . LEU B 1 198 ? -32.139 -64.073 -17.193 1.00 22.19 242 LEU B N 1
ATOM 10012 C CA . LEU B 1 198 ? -31.356 -63.424 -16.160 1.00 23.35 242 LEU B CA 1
ATOM 10013 C C . LEU B 1 198 ? -31.776 -61.960 -16.166 1.00 23.37 242 LEU B C 1
ATOM 10014 O O . LEU B 1 198 ? -32.348 -61.471 -17.149 1.00 23.64 242 LEU B O 1
ATOM 10030 N N . THR B 1 199 ? -31.512 -61.259 -15.063 1.00 23.30 243 THR B N 1
ATOM 10031 C CA . THR B 1 199 ? -31.869 -59.842 -15.049 1.00 23.69 243 THR B CA 1
ATOM 10032 C C . THR B 1 199 ? -30.805 -59.013 -15.764 1.00 23.59 243 THR B C 1
ATOM 10033 O O . THR B 1 199 ? -29.645 -59.419 -15.911 1.00 23.47 243 THR B O 1
ATOM 10044 N N . LEU B 1 200 ? -31.224 -57.847 -16.256 1.00 23.81 244 LEU B N 1
ATOM 10045 C CA . LEU B 1 200 ? -30.244 -56.871 -16.714 1.00 23.79 244 LEU B CA 1
ATOM 10046 C C . LEU B 1 200 ? -29.271 -56.518 -15.595 1.00 24.09 244 LEU B C 1
ATOM 10047 O O . LEU B 1 200 ? -28.090 -56.261 -15.852 1.00 22.96 244 LEU B O 1
ATOM 10063 N N . GLY B 1 201 ? -29.743 -56.493 -14.350 1.00 24.86 245 GLY B N 1
ATOM 10064 C CA . GLY B 1 201 ? -28.833 -56.272 -13.240 1.00 24.31 245 GLY B CA 1
ATOM 10065 C C . GLY B 1 201 ? -27.744 -57.323 -13.155 1.00 24.61 245 GLY B C 1
ATOM 10066 O O . GLY B 1 201 ? -26.575 -57.004 -12.905 1.00 23.10 245 GLY B O 1
ATOM 10070 N N . GLN B 1 202 ? -28.111 -58.598 -13.335 1.00 22.65 246 GLN B N 1
ATOM 10071 C CA . GLN B 1 202 ? -27.121 -59.666 -13.281 1.00 23.14 246 GLN B CA 1
ATOM 10072 C C . GLN B 1 202 ? -26.127 -59.530 -14.417 1.00 22.04 246 GLN B C 1
ATOM 10073 O O . GLN B 1 202 ? -24.913 -59.612 -14.210 1.00 23.70 246 GLN B O 1
ATOM 10087 N N . GLU B 1 203 ? -26.632 -59.284 -15.626 1.00 21.63 247 GLU B N 1
ATOM 10088 C CA . GLU B 1 203 ? -25.758 -59.146 -16.781 1.00 22.97 247 GLU B CA 1
ATOM 10089 C C . GLU B 1 203 ? -24.797 -57.981 -16.582 1.00 22.03 247 GLU B C 1
ATOM 10090 O O . GLU B 1 203 ? -23.591 -58.101 -16.822 1.00 22.52 247 GLU B O 1
ATOM 10102 N N . PHE B 1 204 ? -25.323 -56.837 -16.146 1.00 22.01 248 PHE B N 1
ATOM 10103 C CA . PHE B 1 204 ? -24.461 -55.679 -15.885 1.00 22.49 248 PHE B CA 1
ATOM 10104 C C . PHE B 1 204 ? -23.499 -55.926 -14.724 1.00 23.87 248 PHE B C 1
ATOM 10105 O O . PHE B 1 204 ? -22.420 -55.318 -14.680 1.00 24.26 248 PHE B O 1
ATOM 10122 N N . SER B 1 205 ? -23.860 -56.788 -13.766 1.00 21.68 249 SER B N 1
ATOM 10123 C CA . SER B 1 205 ? -22.925 -57.080 -12.683 1.00 21.48 249 SER B CA 1
ATOM 10124 C C . SER B 1 205 ? -21.680 -57.785 -13.203 1.00 21.70 249 SER B C 1
ATOM 10125 O O . SER B 1 205 ? -20.604 -57.669 -12.599 1.00 22.36 249 SER B O 1
ATOM 10133 N N . GLY B 1 206 ? -21.798 -58.533 -14.303 1.00 22.03 250 GLY B N 1
ATOM 10134 C CA . GLY B 1 206 ? -20.613 -59.141 -14.894 1.00 23.00 250 GLY B CA 1
ATOM 10135 C C . GLY B 1 206 ? -19.657 -58.078 -15.415 1.00 22.22 250 GLY B C 1
ATOM 10136 O O . GLY B 1 206 ? -18.446 -58.149 -15.193 1.00 23.32 250 GLY B O 1
ATOM 10140 N N . TYR B 1 207 ? -20.203 -57.069 -16.095 1.00 19.18 251 TYR B N 1
ATOM 10141 C CA . TYR B 1 207 ? -19.407 -55.927 -16.559 1.00 18.86 251 TYR B CA 1
ATOM 10142 C C . TYR B 1 207 ? -18.715 -55.225 -15.396 1.00 21.25 251 TYR B C 1
ATOM 10143 O O . TYR B 1 207 ? -17.528 -54.865 -15.491 1.00 19.63 251 TYR B O 1
ATOM 10161 N N . VAL B 1 208 ? -19.451 -54.994 -14.300 1.00 20.47 252 VAL B N 1
ATOM 10162 C CA . VAL B 1 208 ? -18.871 -54.374 -13.107 1.00 20.42 252 VAL B CA 1
ATOM 10163 C C . VAL B 1 208 ? -17.669 -55.173 -12.618 1.00 21.46 252 VAL B C 1
ATOM 10164 O O . VAL B 1 208 ? -16.646 -54.612 -12.230 1.00 19.52 252 VAL B O 1
ATOM 10177 N N . GLN B 1 209 ? -17.807 -56.501 -12.558 1.00 19.62 253 GLN B N 1
ATOM 10178 C CA . GLN B 1 209 ? -16.709 -57.337 -12.088 1.00 20.01 253 GLN B CA 1
ATOM 10179 C C . GLN B 1 209 ? -15.512 -57.235 -13.021 1.00 19.82 253 GLN B C 1
ATOM 10180 O O . GLN B 1 209 ? -14.361 -57.229 -12.567 1.00 20.04 253 GLN B O 1
ATOM 10194 N N . GLN B 1 210 ? -15.762 -57.162 -14.334 1.00 17.79 254 GLN B N 1
ATOM 10195 C CA . GLN B 1 210 ? -14.665 -57.054 -15.289 1.00 18.78 254 GLN B CA 1
ATOM 10196 C C . GLN B 1 210 ? -13.882 -55.759 -15.088 1.00 19.15 254 GLN B C 1
ATOM 10197 O O . GLN B 1 210 ? -12.650 -55.743 -15.193 1.00 20.69 254 GLN B O 1
ATOM 10211 N N . VAL B 1 211 ? -14.582 -54.668 -14.793 1.00 20.41 255 VAL B N 1
ATOM 10212 C CA . VAL B 1 211 ? -13.900 -53.385 -14.609 1.00 19.38 255 VAL B CA 1
ATOM 10213 C C . VAL B 1 211 ? -13.180 -53.355 -13.270 1.00 20.24 255 VAL B C 1
ATOM 10214 O O . VAL B 1 211 ? -12.055 -52.848 -13.172 1.00 19.24 255 VAL B O 1
ATOM 10227 N N . LYS B 1 212 ? -13.809 -53.893 -12.223 1.00 21.16 256 LYS B N 1
ATOM 10228 C CA . LYS B 1 212 ? -13.123 -54.039 -10.946 1.00 23.19 256 LYS B CA 1
ATOM 10229 C C . LYS B 1 212 ? -11.838 -54.831 -11.114 1.00 21.99 256 LYS B C 1
ATOM 10230 O O . LYS B 1 212 ? -10.782 -54.451 -10.591 1.00 20.63 256 LYS B O 1
ATOM 10249 N N . TYR B 1 213 ? -11.921 -55.969 -11.807 1.00 19.74 257 TYR B N 1
ATOM 10250 C CA . TYR B 1 213 ? -10.738 -56.794 -12.002 1.00 19.72 257 TYR B CA 1
ATOM 10251 C C . TYR B 1 213 ? -9.709 -56.102 -12.887 1.00 20.06 257 TYR B C 1
ATOM 10252 O O . TYR B 1 213 ? -8.505 -56.318 -12.711 1.00 18.99 257 TYR B O 1
ATOM 10270 N N . ALA B 1 214 ? -10.148 -55.268 -13.827 1.00 20.26 258 ALA B N 1
ATOM 10271 C CA . ALA B 1 214 ? -9.188 -54.519 -14.627 1.00 20.91 258 ALA B CA 1
ATOM 10272 C C . ALA B 1 214 ? -8.362 -53.586 -13.747 1.00 20.28 258 ALA B C 1
ATOM 10273 O O . ALA B 1 214 ? -7.138 -53.492 -13.900 1.00 19.66 258 ALA B O 1
ATOM 10280 N N . MET B 1 215 ? -9.014 -52.899 -12.809 1.00 20.64 259 MET B N 1
ATOM 10281 C CA . MET B 1 215 ? -8.287 -52.019 -11.899 1.00 20.16 259 MET B CA 1
ATOM 10282 C C . MET B 1 215 ? -7.340 -52.817 -11.015 1.00 21.52 259 MET B C 1
ATOM 10283 O O . MET B 1 215 ? -6.200 -52.407 -10.781 1.00 20.80 259 MET B O 1
ATOM 10297 N N . THR B 1 216 ? -7.785 -53.982 -10.540 1.00 20.05 260 THR B N 1
ATOM 10298 C CA . THR B 1 216 ? -6.905 -54.855 -9.766 1.00 21.44 260 THR B CA 1
ATOM 10299 C C . THR B 1 216 ? -5.697 -55.294 -10.597 1.00 21.29 260 THR B C 1
ATOM 10300 O O . THR B 1 216 ? -4.563 -55.320 -10.102 1.00 21.04 260 THR B O 1
ATOM 10311 N N . ARG B 1 217 ? -5.925 -55.636 -11.867 1.00 21.13 261 ARG B N 1
ATOM 10312 C CA . ARG B 1 217 ? -4.841 -56.079 -12.736 1.00 20.17 261 ARG B CA 1
ATOM 10313 C C . ARG B 1 217 ? -3.823 -54.967 -12.965 1.00 18.66 261 ARG B C 1
ATOM 10314 O O . ARG B 1 217 ? -2.611 -55.211 -13.004 1.00 18.42 261 ARG B O 1
ATOM 10335 N N . ILE B 1 218 ? -4.306 -53.753 -13.196 1.00 18.13 262 ILE B N 1
ATOM 10336 C CA . ILE B 1 218 ? -3.408 -52.626 -13.437 1.00 20.93 262 ILE B CA 1
ATOM 10337 C C . ILE B 1 218 ? -2.572 -52.340 -12.191 1.00 22.63 262 ILE B C 1
ATOM 10338 O O . ILE B 1 218 ? -1.356 -52.125 -12.275 1.00 20.63 262 ILE B O 1
ATOM 10354 N N . LYS B 1 219 ? -3.203 -52.341 -11.017 1.00 21.90 263 LYS B N 1
ATOM 10355 C CA . LYS B 1 219 ? -2.448 -52.125 -9.786 1.00 24.99 263 LYS B CA 1
ATOM 10356 C C . LYS B 1 219 ? -1.406 -53.221 -9.568 1.00 25.08 263 LYS B C 1
ATOM 10357 O O . LYS B 1 219 ? -0.291 -52.942 -9.102 1.00 24.17 263 LYS B O 1
ATOM 10376 N N . ALA B 1 220 ? -1.755 -54.472 -9.890 1.00 23.36 264 ALA B N 1
ATOM 10377 C CA . ALA B 1 220 ? -0.819 -55.582 -9.757 1.00 24.86 264 ALA B CA 1
ATOM 10378 C C . ALA B 1 220 ? 0.369 -55.439 -10.688 1.00 26.27 264 ALA B C 1
ATOM 10379 O O . ALA B 1 220 ? 1.398 -56.082 -10.465 1.00 25.72 264 ALA B O 1
ATOM 10386 N N . ALA B 1 221 ? 0.235 -54.638 -11.738 1.00 27.84 265 ALA B N 1
ATOM 10387 C CA . ALA B 1 221 ? 1.287 -54.465 -12.722 1.00 29.58 265 ALA B CA 1
ATOM 10388 C C . ALA B 1 221 ? 2.148 -53.252 -12.439 1.00 28.82 265 ALA B C 1
ATOM 10389 O O . ALA B 1 221 ? 3.016 -52.938 -13.252 1.00 31.80 265 ALA B O 1
ATOM 10396 N N . MET B 1 222 ? 1.936 -52.570 -11.297 1.00 27.30 266 MET B N 1
ATOM 10397 C CA . MET B 1 222 ? 2.650 -51.345 -10.942 1.00 26.98 266 MET B CA 1
ATOM 10398 C C . MET B 1 222 ? 3.877 -51.501 -10.040 1.00 26.18 266 MET B C 1
ATOM 10399 O O . MET B 1 222 ? 4.754 -50.626 -10.076 1.00 24.94 266 MET B O 1
ATOM 10413 N N . PRO B 1 223 ? 3.995 -52.552 -9.210 1.00 24.66 267 PRO B N 1
ATOM 10414 C CA . PRO B 1 223 ? 5.130 -52.582 -8.268 1.00 25.64 267 PRO B CA 1
ATOM 10415 C C . PRO B 1 223 ? 6.488 -52.353 -8.921 1.00 25.06 267 PRO B C 1
ATOM 10416 O O . PRO B 1 223 ? 7.374 -51.732 -8.315 1.00 24.19 267 PRO B O 1
ATOM 10427 N N . ARG B 1 224 ? 6.694 -52.857 -10.137 1.00 22.17 268 ARG B N 1
ATOM 10428 C CA . ARG B 1 224 ? 7.992 -52.713 -10.768 1.00 22.76 268 ARG B CA 1
ATOM 10429 C C . ARG B 1 224 ? 8.097 -51.461 -11.626 1.00 23.83 268 ARG B C 1
ATOM 10430 O O . ARG B 1 224 ? 9.214 -51.075 -11.985 1.00 24.71 268 ARG B O 1
ATOM 10451 N N . ILE B 1 225 ? 6.971 -50.801 -11.925 1.00 22.51 269 ILE B N 1
ATOM 10452 C CA . ILE B 1 225 ? 7.019 -49.457 -12.498 1.00 21.74 269 ILE B CA 1
ATOM 10453 C C . ILE B 1 225 ? 7.569 -48.472 -11.475 1.00 21.69 269 ILE B C 1
ATOM 10454 O O . ILE B 1 225 ? 8.251 -47.503 -11.834 1.00 22.58 269 ILE B O 1
ATOM 10470 N N . TYR B 1 226 ? 7.312 -48.706 -10.190 1.00 22.43 270 TYR B N 1
ATOM 10471 C CA . TYR B 1 226 ? 7.836 -47.819 -9.157 1.00 23.40 270 TYR B CA 1
ATOM 10472 C C . TYR B 1 226 ? 9.346 -47.927 -8.980 1.00 24.34 270 TYR B C 1
ATOM 10473 O O . TYR B 1 226 ? 9.922 -47.071 -8.300 1.00 23.99 270 TYR B O 1
ATOM 10491 N N . GLU B 1 227 ? 10.001 -48.940 -9.559 1.00 23.94 271 GLU B N 1
ATOM 10492 C CA . GLU B 1 227 ? 11.459 -49.057 -9.487 1.00 22.02 271 GLU B CA 1
ATOM 10493 C C . GLU B 1 227 ? 12.109 -48.140 -10.519 1.00 23.42 271 GLU B C 1
ATOM 10494 O O . GLU B 1 227 ? 11.809 -48.226 -11.714 1.00 23.99 271 GLU B O 1
ATOM 10506 N N . LEU B 1 228 ? 13.004 -47.267 -10.057 1.00 23.95 272 LEU B N 1
ATOM 10507 C CA . LEU B 1 228 ? 13.653 -46.272 -10.899 1.00 22.60 272 LEU B CA 1
ATOM 10508 C C . LEU B 1 228 ? 15.102 -46.649 -11.205 1.00 22.73 272 LEU B C 1
ATOM 10509 O O . LEU B 1 228 ? 15.846 -47.088 -10.323 1.00 24.58 272 LEU B O 1
ATOM 10525 N N . ALA B 1 229 ? 15.515 -46.406 -12.448 1.00 22.44 273 ALA B N 1
ATOM 10526 C CA . ALA B 1 229 ? 16.862 -46.747 -12.897 1.00 21.94 273 ALA B CA 1
ATOM 10527 C C . ALA B 1 229 ? 17.912 -45.720 -12.492 1.00 23.92 273 ALA B C 1
ATOM 10528 O O . ALA B 1 229 ? 19.110 -46.021 -12.563 1.00 23.27 273 ALA B O 1
ATOM 10535 N N . ALA B 1 230 ? 17.497 -44.528 -12.060 1.00 24.60 274 ALA B N 1
ATOM 10536 C CA . ALA B 1 230 ? 18.449 -43.459 -11.744 1.00 24.30 274 ALA B CA 1
ATOM 10537 C C . ALA B 1 230 ? 19.507 -43.945 -10.761 1.00 25.69 274 ALA B C 1
ATOM 10538 O O . ALA B 1 230 ? 19.187 -44.473 -9.693 1.00 26.62 274 ALA B O 1
ATOM 10545 N N . GLY B 1 231 ? 20.769 -43.759 -11.137 1.00 22.97 275 GLY B N 1
ATOM 10546 C CA . GLY B 1 231 ? 21.910 -44.250 -10.386 1.00 26.54 275 GLY B CA 1
ATOM 10547 C C . GLY B 1 231 ? 22.660 -45.380 -11.063 1.00 25.98 275 GLY B C 1
ATOM 10548 O O . GLY B 1 231 ? 23.796 -45.666 -10.671 1.00 27.63 275 GLY B O 1
ATOM 10552 N N . GLY B 1 232 ? 22.056 -46.048 -12.049 1.00 24.72 276 GLY B N 1
ATOM 10553 C CA . GLY B 1 232 ? 22.772 -47.074 -12.792 1.00 24.48 276 GLY B CA 1
ATOM 10554 C C . GLY B 1 232 ? 23.854 -46.538 -13.717 1.00 25.33 276 GLY B C 1
ATOM 10555 O O . GLY B 1 232 ? 24.740 -47.300 -14.129 1.00 25.92 276 GLY B O 1
ATOM 10559 N N . THR B 1 233 ? 23.804 -45.242 -14.035 1.00 25.69 277 THR B N 1
ATOM 10560 C CA . THR B 1 233 ? 24.635 -44.565 -15.033 1.00 25.06 277 THR B CA 1
ATOM 10561 C C . THR B 1 233 ? 24.752 -45.398 -16.316 1.00 25.93 277 THR B C 1
ATOM 10562 O O . THR B 1 233 ? 23.746 -45.922 -16.795 1.00 27.88 277 THR B O 1
ATOM 10573 N N . ALA B 1 234 ? 25.948 -45.521 -16.895 1.00 25.96 278 ALA B N 1
ATOM 10574 C CA . ALA B 1 234 ? 26.048 -45.923 -18.299 1.00 26.13 278 ALA B CA 1
ATOM 10575 C C . ALA B 1 234 ? 25.640 -47.377 -18.533 1.00 22.87 278 ALA B C 1
ATOM 10576 O O . ALA B 1 234 ? 24.964 -47.670 -19.524 1.00 22.96 278 ALA B O 1
ATOM 10583 N N . VAL B 1 235 ? 26.068 -48.307 -17.673 1.00 23.30 279 VAL B N 1
ATOM 10584 C CA . VAL B 1 235 ? 25.862 -49.741 -17.910 1.00 23.24 279 VAL B CA 1
ATOM 10585 C C . VAL B 1 235 ? 25.215 -50.450 -16.731 1.00 24.67 279 VAL B C 1
ATOM 10586 O O . VAL B 1 235 ? 25.047 -51.673 -16.776 1.00 26.91 279 VAL B O 1
ATOM 10599 N N . GLY B 1 236 ? 24.878 -49.732 -15.662 1.00 26.76 280 GLY B N 1
ATOM 10600 C CA . GLY B 1 236 ? 24.228 -50.299 -14.495 1.00 25.41 280 GLY B CA 1
ATOM 10601 C C . GLY B 1 236 ? 25.087 -50.321 -13.253 1.00 25.45 280 GLY B C 1
ATOM 10602 O O . GLY B 1 236 ? 24.553 -50.516 -12.161 1.00 26.99 280 GLY B O 1
ATOM 10606 N N . THR B 1 237 ? 26.391 -50.098 -13.377 1.00 23.78 281 THR B N 1
ATOM 10607 C CA . THR B 1 237 ? 27.282 -50.175 -12.228 1.00 25.71 281 THR B CA 1
ATOM 10608 C C . THR B 1 237 ? 27.213 -48.953 -11.320 1.00 27.38 281 THR B C 1
ATOM 10609 O O . THR B 1 237 ? 27.607 -49.052 -10.151 1.00 29.06 281 THR B O 1
ATOM 10620 N N . GLY B 1 238 ? 26.760 -47.805 -11.822 1.00 26.94 282 GLY B N 1
ATOM 10621 C CA . GLY B 1 238 ? 26.853 -46.581 -11.052 1.00 28.19 282 GLY B CA 1
ATOM 10622 C C . GLY B 1 238 ? 28.188 -45.881 -11.125 1.00 28.86 282 GLY B C 1
ATOM 10623 O O . GLY B 1 238 ? 28.411 -44.926 -10.369 1.00 27.69 282 GLY B O 1
ATOM 10627 N N . LEU B 1 239 ? 29.098 -46.334 -11.987 1.00 26.16 283 LEU B N 1
ATOM 10628 C CA . LEU B 1 239 ? 30.329 -45.598 -12.202 1.00 26.31 283 LEU B CA 1
ATOM 10629 C C . LEU B 1 239 ? 30.001 -44.163 -12.574 1.00 28.46 283 LEU B C 1
ATOM 10630 O O . LEU B 1 239 ? 29.129 -43.906 -13.406 1.00 26.96 283 LEU B O 1
ATOM 10646 N N . ASN B 1 240 ? 30.704 -43.233 -11.945 1.00 29.79 284 ASN B N 1
ATOM 10647 C CA . ASN B 1 240 ? 30.551 -41.803 -12.191 1.00 35.03 284 ASN B CA 1
ATOM 10648 C C . ASN B 1 240 ? 29.261 -41.213 -11.620 1.00 36.62 284 ASN B C 1
ATOM 10649 O O . ASN B 1 240 ? 28.851 -40.127 -12.039 1.00 39.29 284 ASN B O 1
ATOM 10660 N N . THR B 1 241 ? 28.596 -41.876 -10.674 1.00 31.26 285 THR B N 1
ATOM 10661 C CA . THR B 1 241 ? 27.694 -41.168 -9.765 1.00 31.04 285 THR B CA 1
ATOM 10662 C C . THR B 1 241 ? 28.173 -41.406 -8.334 1.00 32.20 285 THR B C 1
ATOM 10663 O O . THR B 1 241 ? 29.190 -42.067 -8.096 1.00 33.20 285 THR B O 1
ATOM 10674 N N . ARG B 1 242 ? 27.455 -40.827 -7.379 1.00 31.69 286 ARG B N 1
ATOM 10675 C CA . ARG B 1 242 ? 27.878 -40.821 -5.989 1.00 30.70 286 ARG B CA 1
ATOM 10676 C C . ARG B 1 242 ? 27.080 -41.833 -5.178 1.00 28.83 286 ARG B C 1
ATOM 10677 O O . ARG B 1 242 ? 25.892 -42.070 -5.422 1.00 28.64 286 ARG B O 1
ATOM 10698 N N . ILE B 1 243 ? 27.752 -42.416 -4.188 1.00 30.40 287 ILE B N 1
ATOM 10699 C CA . ILE B 1 243 ? 27.076 -43.298 -3.251 1.00 31.42 287 ILE B CA 1
ATOM 10700 C C . ILE B 1 243 ? 25.938 -42.538 -2.594 1.00 32.68 287 ILE B C 1
ATOM 10701 O O . ILE B 1 243 ? 26.121 -41.416 -2.093 1.00 34.35 287 ILE B O 1
ATOM 10717 N N . GLY B 1 244 ? 24.753 -43.153 -2.595 1.00 32.73 288 GLY B N 1
ATOM 10718 C CA . GLY B 1 244 ? 23.561 -42.571 -2.026 1.00 32.08 288 GLY B CA 1
ATOM 10719 C C . GLY B 1 244 ? 22.693 -41.811 -3.003 1.00 31.11 288 GLY B C 1
ATOM 10720 O O . GLY B 1 244 ? 21.530 -41.528 -2.686 1.00 30.52 288 GLY B O 1
ATOM 10724 N N . PHE B 1 245 ? 23.208 -41.481 -4.190 1.00 31.37 289 PHE B N 1
ATOM 10725 C CA . PHE B 1 245 ? 22.404 -40.699 -5.122 1.00 30.88 289 PHE B CA 1
ATOM 10726 C C . PHE B 1 245 ? 21.176 -41.481 -5.569 1.00 29.92 289 PHE B C 1
ATOM 10727 O O . PHE B 1 245 ? 20.063 -40.942 -5.603 1.00 28.27 289 PHE B O 1
ATOM 10744 N N . ALA B 1 246 ? 21.351 -42.767 -5.892 1.00 29.50 290 ALA B N 1
ATOM 10745 C CA . ALA B 1 246 ? 20.235 -43.560 -6.393 1.00 27.22 290 ALA B CA 1
ATOM 10746 C C . ALA B 1 246 ? 19.083 -43.558 -5.399 1.00 27.36 290 ALA B C 1
ATOM 10747 O O . ALA B 1 246 ? 17.922 -43.334 -5.765 1.00 26.60 290 ALA B O 1
ATOM 10754 N N . GLU B 1 247 ? 19.393 -43.810 -4.129 1.00 27.35 291 GLU B N 1
ATOM 10755 C CA . GLU B 1 247 ? 18.358 -43.905 -3.106 1.00 31.28 291 GLU B CA 1
ATOM 10756 C C . GLU B 1 247 ? 17.741 -42.541 -2.815 1.00 30.16 291 GLU B C 1
ATOM 10757 O O . GLU B 1 247 ? 16.516 -42.421 -2.673 1.00 30.03 291 GLU B O 1
ATOM 10769 N N . LYS B 1 248 ? 18.576 -41.506 -2.709 1.00 28.68 292 LYS B N 1
ATOM 10770 C CA . LYS B 1 248 ? 18.064 -40.188 -2.338 1.00 27.02 292 LYS B CA 1
ATOM 10771 C C . LYS B 1 248 ? 17.153 -39.619 -3.418 1.00 26.48 292 LYS B C 1
ATOM 10772 O O . LYS B 1 248 ? 16.119 -39.008 -3.110 1.00 25.27 292 LYS B O 1
ATOM 10791 N N . VAL B 1 249 ? 17.518 -39.796 -4.689 1.00 25.22 293 VAL B N 1
ATOM 10792 C CA . VAL B 1 249 ? 16.705 -39.229 -5.751 1.00 26.60 293 VAL B CA 1
ATOM 10793 C C . VAL B 1 249 ? 15.380 -39.976 -5.879 1.00 26.89 293 VAL B C 1
ATOM 10794 O O . VAL B 1 249 ? 14.343 -39.359 -6.130 1.00 25.00 293 VAL B O 1
ATOM 10807 N N . ALA B 1 250 ? 15.370 -41.305 -5.662 1.00 26.21 294 ALA B N 1
ATOM 10808 C CA . ALA B 1 250 ? 14.093 -42.019 -5.672 1.00 27.69 294 ALA B CA 1
ATOM 10809 C C . ALA B 1 250 ? 13.216 -41.584 -4.500 1.00 27.31 294 ALA B C 1
ATOM 10810 O O . ALA B 1 250 ? 12.006 -41.390 -4.665 1.00 26.93 294 ALA B O 1
ATOM 10817 N N . ALA B 1 251 ? 13.808 -41.417 -3.314 1.00 27.57 295 ALA B N 1
ATOM 10818 C CA . ALA B 1 251 ? 13.041 -40.953 -2.160 1.00 27.40 295 ALA B CA 1
ATOM 10819 C C . ALA B 1 251 ? 12.507 -39.539 -2.374 1.00 27.36 295 ALA B C 1
ATOM 10820 O O . ALA B 1 251 ? 11.396 -39.213 -1.939 1.00 26.91 295 ALA B O 1
ATOM 10827 N N . LYS B 1 252 ? 13.283 -38.685 -3.032 1.00 26.88 296 LYS B N 1
ATOM 10828 C CA . LYS B 1 252 ? 12.824 -37.322 -3.294 1.00 27.52 296 LYS B CA 1
ATOM 10829 C C . LYS B 1 252 ? 11.687 -37.315 -4.311 1.00 26.82 296 LYS B C 1
ATOM 10830 O O . LYS B 1 252 ? 10.703 -36.582 -4.144 1.00 28.11 296 LYS B O 1
ATOM 10849 N N . VAL B 1 253 ? 11.787 -38.127 -5.363 1.00 26.05 297 VAL B N 1
ATOM 10850 C CA . VAL B 1 253 ? 10.683 -38.228 -6.315 1.00 25.89 297 VAL B CA 1
ATOM 10851 C C . VAL B 1 253 ? 9.446 -38.783 -5.628 1.00 27.60 297 VAL B C 1
ATOM 10852 O O . VAL B 1 253 ? 8.323 -38.300 -5.843 1.00 27.27 297 VAL B O 1
ATOM 10865 N N . ALA B 1 254 ? 9.629 -39.787 -4.772 1.00 27.12 298 ALA B N 1
ATOM 10866 C CA . ALA B 1 254 ? 8.504 -40.303 -3.999 1.00 26.76 298 ALA B CA 1
ATOM 10867 C C . ALA B 1 254 ? 7.871 -39.205 -3.148 1.00 28.08 298 ALA B C 1
ATOM 10868 O O . ALA B 1 254 ? 6.640 -39.112 -3.057 1.00 27.27 298 ALA B O 1
ATOM 10875 N N . ALA B 1 255 ? 8.696 -38.354 -2.519 1.00 29.37 299 ALA B N 1
ATOM 10876 C CA . ALA B 1 255 ? 8.148 -37.294 -1.677 1.00 32.94 299 ALA B CA 1
ATOM 10877 C C . ALA B 1 255 ? 7.408 -36.258 -2.513 1.00 34.01 299 ALA B C 1
ATOM 10878 O O . ALA B 1 255 ? 6.354 -35.765 -2.105 1.00 34.37 299 ALA B O 1
ATOM 10885 N N . LEU B 1 256 ? 7.946 -35.923 -3.690 1.00 32.92 300 LEU B N 1
ATOM 10886 C CA . LEU B 1 256 ? 7.344 -34.899 -4.541 1.00 30.82 300 LEU B CA 1
ATOM 10887 C C . LEU B 1 256 ? 6.016 -35.352 -5.128 1.00 30.35 300 LEU B C 1
ATOM 10888 O O . LEU B 1 256 ? 5.098 -34.543 -5.290 1.00 31.56 300 LEU B O 1
ATOM 10904 N N . THR B 1 257 ? 5.904 -36.633 -5.473 1.00 24.90 301 THR B N 1
ATOM 10905 C CA . THR B 1 257 ? 4.730 -37.155 -6.162 1.00 26.98 301 THR B CA 1
ATOM 10906 C C . THR B 1 257 ? 3.722 -37.799 -5.231 1.00 27.45 301 THR B C 1
ATOM 10907 O O . THR B 1 257 ? 2.569 -37.982 -5.632 1.00 28.16 301 THR B O 1
ATOM 10918 N N . GLY B 1 258 ? 4.113 -38.127 -4.003 1.00 29.49 302 GLY B N 1
ATOM 10919 C CA . GLY B 1 258 ? 3.231 -38.903 -3.158 1.00 30.03 302 GLY B CA 1
ATOM 10920 C C . GLY B 1 258 ? 3.061 -40.345 -3.582 1.00 26.44 302 GLY B C 1
ATOM 10921 O O . GLY B 1 258 ? 2.171 -41.021 -3.068 1.00 27.70 302 GLY B O 1
ATOM 10925 N N . LEU B 1 259 ? 3.864 -40.833 -4.511 1.00 26.77 303 LEU B N 1
ATOM 10926 C CA . LEU B 1 259 ? 3.796 -42.218 -4.978 1.00 25.61 303 LEU B CA 1
ATOM 10927 C C . LEU B 1 259 ? 5.014 -43.008 -4.494 1.00 26.80 303 LEU B C 1
ATOM 10928 O O . LEU B 1 259 ? 6.094 -42.435 -4.304 1.00 27.87 303 LEU B O 1
ATOM 10944 N N . PRO B 1 260 ? 4.878 -44.341 -4.298 1.00 25.72 304 PRO B N 1
ATOM 10945 C CA . PRO B 1 260 ? 5.919 -45.136 -3.617 1.00 25.47 304 PRO B CA 1
ATOM 10946 C C . PRO B 1 260 ? 7.073 -45.551 -4.528 1.00 25.56 304 PRO B C 1
ATOM 10947 O O . PRO B 1 260 ? 7.386 -46.748 -4.701 1.00 23.91 304 PRO B O 1
ATOM 10958 N N . PHE B 1 261 ? 7.760 -44.557 -5.085 1.00 24.48 305 PHE B N 1
ATOM 10959 C CA . PHE B 1 261 ? 8.940 -44.826 -5.896 1.00 24.53 305 PHE B CA 1
ATOM 10960 C C . PHE B 1 261 ? 10.089 -45.321 -5.024 1.00 25.37 305 PHE B C 1
ATOM 10961 O O . PHE B 1 261 ? 10.254 -44.888 -3.880 1.00 25.89 305 PHE B O 1
ATOM 10978 N N . VAL B 1 262 ? 10.885 -46.241 -5.579 1.00 25.02 306 VAL B N 1
ATOM 10979 C CA . VAL B 1 262 ? 12.073 -46.782 -4.928 1.00 24.19 306 VAL B CA 1
ATOM 10980 C C . VAL B 1 262 ? 13.141 -46.956 -6.002 1.00 24.47 306 VAL B C 1
ATOM 10981 O O . VAL B 1 262 ? 12.844 -47.014 -7.196 1.00 26.17 306 VAL B O 1
ATOM 10994 N N . THR B 1 263 ? 14.397 -47.065 -5.579 1.00 24.07 307 THR B N 1
ATOM 10995 C CA . THR B 1 263 ? 15.443 -47.338 -6.554 1.00 23.01 307 THR B CA 1
ATOM 10996 C C . THR B 1 263 ? 15.376 -48.810 -6.963 1.00 24.58 307 THR B C 1
ATOM 10997 O O . THR B 1 263 ? 14.955 -49.666 -6.184 1.00 26.76 307 THR B O 1
ATOM 11008 N N . ALA B 1 264 ? 15.726 -49.094 -8.216 1.00 23.94 308 ALA B N 1
ATOM 11009 C CA . ALA B 1 264 ? 15.603 -50.477 -8.708 1.00 25.45 308 ALA B CA 1
ATOM 11010 C C . ALA B 1 264 ? 16.690 -51.335 -8.069 1.00 26.67 308 ALA B C 1
ATOM 11011 O O . ALA B 1 264 ? 17.868 -50.949 -8.089 1.00 23.03 308 ALA B O 1
ATOM 11018 N N . PRO B 1 265 ? 16.349 -52.478 -7.469 1.00 24.69 309 PRO B N 1
ATOM 11019 C CA . PRO B 1 265 ? 17.390 -53.249 -6.779 1.00 26.61 309 PRO B CA 1
ATOM 11020 C C . PRO B 1 265 ? 18.464 -53.782 -7.709 1.00 26.85 309 PRO B C 1
ATOM 11021 O O . PRO B 1 265 ? 19.592 -53.993 -7.257 1.00 27.22 309 PRO B O 1
ATOM 11032 N N . ASN B 1 266 ? 18.163 -54.013 -8.986 1.00 24.20 310 ASN B N 1
ATOM 11033 C CA . ASN B 1 266 ? 19.172 -54.458 -9.942 1.00 22.76 310 ASN B CA 1
ATOM 11034 C C . ASN B 1 266 ? 19.167 -53.505 -11.120 1.00 23.39 310 ASN B C 1
ATOM 11035 O O . ASN B 1 266 ? 18.251 -53.538 -11.943 1.00 22.08 310 ASN B O 1
ATOM 11046 N N . LYS B 1 267 ? 20.194 -52.652 -11.198 1.00 23.55 311 LYS B N 1
ATOM 11047 C CA . LYS B 1 267 ? 20.232 -51.640 -12.241 1.00 23.82 311 LYS B CA 1
ATOM 11048 C C . LYS B 1 267 ? 20.518 -52.226 -13.614 1.00 23.61 311 LYS B C 1
ATOM 11049 O O . LYS B 1 267 ? 20.186 -51.603 -14.622 1.00 23.72 311 LYS B O 1
ATOM 11068 N N . PHE B 1 268 ? 21.156 -53.390 -13.684 1.00 23.97 312 PHE B N 1
ATOM 11069 C CA . PHE B 1 268 ? 21.384 -54.020 -14.982 1.00 23.45 312 PHE B CA 1
ATOM 11070 C C . PHE B 1 268 ? 20.062 -54.433 -15.605 1.00 23.03 312 PHE B C 1
ATOM 11071 O O . PHE B 1 268 ? 19.796 -54.137 -16.778 1.00 23.14 312 PHE B O 1
ATOM 11088 N N . GLU B 1 269 ? 19.191 -55.060 -14.807 1.00 23.52 313 GLU B N 1
ATOM 11089 C CA . GLU B 1 269 ? 17.840 -55.387 -15.258 1.00 23.28 313 GLU B CA 1
ATOM 11090 C C . GLU B 1 269 ? 17.042 -54.139 -15.618 1.00 22.94 313 GLU B C 1
ATOM 11091 O O . GLU B 1 269 ? 16.189 -54.188 -16.516 1.00 20.91 313 GLU B O 1
ATOM 11103 N N . ALA B 1 270 ? 17.297 -53.016 -14.926 1.00 23.66 314 ALA B N 1
ATOM 11104 C CA . ALA B 1 270 ? 16.517 -51.798 -15.129 1.00 24.73 314 ALA B CA 1
ATOM 11105 C C . ALA B 1 270 ? 16.899 -51.058 -16.409 1.00 24.13 314 ALA B C 1
ATOM 11106 O O . ALA B 1 270 ? 16.062 -50.348 -16.979 1.00 25.84 314 ALA B O 1
ATOM 11113 N N . LEU B 1 271 ? 18.154 -51.169 -16.841 1.00 22.72 315 LEU B N 1
ATOM 11114 C CA . LEU B 1 271 ? 18.638 -50.511 -18.044 1.00 21.20 315 LEU B CA 1
ATOM 11115 C C . LEU B 1 271 ? 18.593 -51.394 -19.280 1.00 20.29 315 LEU B C 1
ATOM 11116 O O . LEU B 1 271 ? 18.390 -50.885 -20.390 1.00 20.77 315 LEU B O 1
ATOM 11132 N N . ALA B 1 272 ? 18.788 -52.692 -19.113 1.00 20.38 316 ALA B N 1
ATOM 11133 C CA . ALA B 1 272 ? 18.899 -53.613 -20.232 1.00 21.66 316 ALA B CA 1
ATOM 11134 C C . ALA B 1 272 ? 17.546 -54.070 -20.747 1.00 21.09 316 ALA B C 1
ATOM 11135 O O . ALA B 1 272 ? 17.476 -54.674 -21.827 1.00 20.25 316 ALA B O 1
ATOM 11142 N N . ALA B 1 273 ? 16.489 -53.819 -19.989 1.00 20.55 317 ALA B N 1
ATOM 11143 C CA . ALA B 1 273 ? 15.153 -54.265 -20.337 1.00 19.89 317 ALA B CA 1
ATOM 11144 C C . ALA B 1 273 ? 14.137 -53.313 -19.724 1.00 20.26 317 ALA B C 1
ATOM 11145 O O . ALA B 1 273 ? 14.420 -52.621 -18.737 1.00 21.63 317 ALA B O 1
ATOM 11152 N N . HIS B 1 274 ? 12.942 -53.303 -20.310 1.00 18.59 318 HIS B N 1
ATOM 11153 C CA . HIS B 1 274 ? 11.787 -52.597 -19.770 1.00 19.50 318 HIS B CA 1
ATOM 11154 C C . HIS B 1 274 ? 10.607 -53.530 -19.666 1.00 18.87 318 HIS B C 1
ATOM 11155 O O . HIS B 1 274 ? 9.511 -53.278 -20.179 1.00 18.56 318 HIS B O 1
ATOM 11169 N N . ASP B 1 275 ? 10.864 -54.637 -18.970 1.00 20.12 319 ASP B N 1
ATOM 11170 C CA . ASP B 1 275 ? 9.858 -55.659 -18.764 1.00 19.48 319 ASP B CA 1
ATOM 11171 C C . ASP B 1 275 ? 8.678 -55.130 -17.962 1.00 18.95 319 ASP B C 1
ATOM 11172 O O . ASP B 1 275 ? 7.564 -55.630 -18.120 1.00 21.68 319 ASP B O 1
ATOM 11181 N N . ALA B 1 276 ? 8.899 -54.143 -17.078 1.00 20.27 320 ALA B N 1
ATOM 11182 C CA . ALA B 1 276 ? 7.787 -53.536 -16.346 1.00 19.17 320 ALA B CA 1
ATOM 11183 C C . ALA B 1 276 ? 6.814 -52.838 -17.288 1.00 18.26 320 ALA B C 1
ATOM 11184 O O . ALA B 1 276 ? 5.601 -52.941 -17.103 1.00 19.17 320 ALA B O 1
ATOM 11191 N N . LEU B 1 277 ? 7.317 -52.134 -18.317 1.00 20.29 321 LEU B N 1
ATOM 11192 C CA . LEU B 1 277 ? 6.416 -51.558 -19.319 1.00 19.22 321 LEU B CA 1
ATOM 11193 C C . LEU B 1 277 ? 5.649 -52.642 -20.088 1.00 20.23 321 LEU B C 1
ATOM 11194 O O . LEU B 1 277 ? 4.461 -52.464 -20.412 1.00 18.54 321 LEU B O 1
ATOM 11210 N N . VAL B 1 278 ? 6.316 -53.741 -20.440 1.00 18.96 322 VAL B N 1
ATOM 11211 C CA . VAL B 1 278 ? 5.599 -54.843 -21.083 1.00 19.36 322 VAL B CA 1
ATOM 11212 C C . VAL B 1 278 ? 4.510 -55.372 -20.162 1.00 19.90 322 VAL B C 1
ATOM 11213 O O . VAL B 1 278 ? 3.391 -55.659 -20.606 1.00 18.79 322 VAL B O 1
ATOM 11226 N N . GLU B 1 279 ? 4.827 -55.512 -18.870 1.00 18.35 323 GLU B N 1
ATOM 11227 C CA . GLU B 1 279 ? 3.875 -56.009 -17.881 1.00 20.24 323 GLU B CA 1
ATOM 11228 C C . GLU B 1 279 ? 2.660 -55.092 -17.778 1.00 19.35 323 GLU B C 1
ATOM 11229 O O . GLU B 1 279 ? 1.513 -55.552 -17.800 1.00 18.95 323 GLU B O 1
ATOM 11241 N N . LEU B 1 280 ? 2.902 -53.779 -17.663 1.00 17.77 324 LEU B N 1
ATOM 11242 C CA . LEU B 1 280 ? 1.814 -52.807 -17.561 1.00 18.37 324 LEU B CA 1
ATOM 11243 C C . LEU B 1 280 ? 0.987 -52.763 -18.833 1.00 17.89 324 LEU B C 1
ATOM 11244 O O . LEU B 1 280 ? -0.242 -52.691 -18.777 1.00 19.87 324 LEU B O 1
ATOM 11260 N N . SER B 1 281 ? 1.639 -52.785 -19.992 1.00 16.91 325 SER B N 1
ATOM 11261 C CA . SER B 1 281 ? 0.895 -52.866 -21.241 1.00 17.17 325 SER B CA 1
ATOM 11262 C C . SER B 1 281 ? 0.029 -54.121 -21.276 1.00 20.02 325 SER B C 1
ATOM 11263 O O . SER B 1 281 ? -1.116 -54.081 -21.745 1.00 18.90 325 SER B O 1
ATOM 11271 N N . GLY B 1 282 ? 0.555 -55.240 -20.776 1.00 22.08 326 GLY B N 1
ATOM 11272 C CA . GLY B 1 282 ? -0.243 -56.459 -20.696 1.00 20.79 326 GLY B CA 1
ATOM 11273 C C . GLY B 1 282 ? -1.508 -56.308 -19.872 1.00 19.34 326 GLY B C 1
ATOM 11274 O O . GLY B 1 282 ? -2.564 -56.868 -20.220 1.00 19.29 326 GLY B O 1
ATOM 11278 N N . ALA B 1 283 ? -1.421 -55.588 -18.752 1.00 17.98 327 ALA B N 1
ATOM 11279 C CA . ALA B 1 283 ? -2.615 -55.322 -17.960 1.00 19.38 327 ALA B CA 1
ATOM 11280 C C . ALA B 1 283 ? -3.591 -54.448 -18.731 1.00 17.85 327 ALA B C 1
ATOM 11281 O O . ALA B 1 283 ? -4.805 -54.628 -18.629 1.00 17.46 327 ALA B O 1
ATOM 11288 N N . MET B 1 284 ? -3.084 -53.469 -19.490 1.00 18.77 328 MET B N 1
ATOM 11289 C CA . MET B 1 284 ? -3.980 -52.665 -20.314 1.00 18.21 328 MET B CA 1
ATOM 11290 C C . MET B 1 284 ? -4.574 -53.489 -21.455 1.00 19.26 328 MET B C 1
ATOM 11291 O O . MET B 1 284 ? -5.728 -53.281 -21.840 1.00 17.67 328 MET B O 1
ATOM 11305 N N . ASN B 1 285 ? -3.810 -54.436 -21.989 1.00 20.21 329 ASN B N 1
ATOM 11306 C CA . ASN B 1 285 ? -4.345 -55.329 -23.012 1.00 19.74 329 ASN B CA 1
ATOM 11307 C C . ASN B 1 285 ? -5.519 -56.143 -22.470 1.00 18.70 329 ASN B C 1
ATOM 11308 O O . ASN B 1 285 ? -6.558 -56.256 -23.132 1.00 18.07 329 ASN B O 1
ATOM 11319 N N . THR B 1 286 ? -5.384 -56.696 -21.256 1.00 19.47 330 THR B N 1
ATOM 11320 C CA . THR B 1 286 ? -6.494 -57.440 -20.653 1.00 20.51 330 THR B CA 1
ATOM 11321 C C . THR B 1 286 ? -7.684 -56.504 -20.448 1.00 18.56 330 THR B C 1
ATOM 11322 O O . THR B 1 286 ? -8.822 -56.845 -20.788 1.00 20.28 330 THR B O 1
ATOM 11333 N N . THR B 1 287 ? -7.418 -55.272 -19.977 1.00 18.10 331 THR B N 1
ATOM 11334 C CA . THR B 1 287 ? -8.489 -54.288 -19.804 1.00 19.23 331 THR B CA 1
ATOM 11335 C C . THR B 1 287 ? -9.231 -54.023 -21.113 1.00 19.42 331 THR B C 1
ATOM 11336 O O . THR B 1 287 ? -10.467 -53.878 -21.133 1.00 20.01 331 THR B O 1
ATOM 11347 N N . ALA B 1 288 ? -8.487 -53.936 -22.213 1.00 18.85 332 ALA B N 1
ATOM 11348 C CA . ALA B 1 288 ? -9.082 -53.684 -23.514 1.00 19.05 332 ALA B CA 1
ATOM 11349 C C . ALA B 1 288 ? -9.987 -54.834 -23.939 1.00 17.78 332 ALA B C 1
ATOM 11350 O O . ALA B 1 288 ? -11.018 -54.598 -24.575 1.00 16.09 332 ALA B O 1
ATOM 11357 N N . CYS B 1 289 ? -9.628 -56.070 -23.596 1.00 17.43 333 CYS B N 1
ATOM 11358 C CA . CYS B 1 289 ? -10.510 -57.195 -23.895 1.00 18.28 333 CYS B CA 1
ATOM 11359 C C . CYS B 1 289 ? -11.813 -57.087 -23.119 1.00 19.40 333 CYS B C 1
ATOM 11360 O O . CYS B 1 289 ? -12.892 -57.368 -23.666 1.00 20.61 333 CYS B O 1
ATOM 11368 N N . SER B 1 290 ? -11.732 -56.679 -21.845 1.00 19.15 334 SER B N 1
ATOM 11369 C CA . SER B 1 290 ? -12.927 -56.500 -21.029 1.00 20.13 334 SER B CA 1
ATOM 11370 C C . SER B 1 290 ? -13.808 -55.402 -21.591 1.00 20.85 334 SER B C 1
ATOM 11371 O O . SER B 1 290 ? -15.035 -55.554 -21.687 1.00 19.83 334 SER B O 1
ATOM 11379 N N . LEU B 1 291 ? -13.198 -54.277 -21.964 1.00 20.18 335 LEU B N 1
ATOM 11380 C CA . LEU B 1 291 ? -13.990 -53.164 -22.460 1.00 18.04 335 LEU B CA 1
ATOM 11381 C C . LEU B 1 291 ? -14.559 -53.426 -23.847 1.00 19.10 335 LEU B C 1
ATOM 11382 O O . LEU B 1 291 ? -15.652 -52.945 -24.156 1.00 19.55 335 LEU B O 1
ATOM 11398 N N . MET B 1 292 ? -13.849 -54.170 -24.700 1.00 20.23 336 MET B N 1
ATOM 11399 C CA . MET B 1 292 ? -14.429 -54.549 -25.979 1.00 20.11 336 MET B CA 1
ATOM 11400 C C . MET B 1 292 ? -15.724 -55.333 -25.758 1.00 19.95 336 MET B C 1
ATOM 11401 O O . MET B 1 292 ? -16.746 -55.057 -26.399 1.00 20.78 336 MET B O 1
ATOM 11415 N N . LYS B 1 293 ? -15.695 -56.300 -24.838 1.00 19.57 337 LYS B N 1
ATOM 11416 C CA . LYS B 1 293 ? -16.882 -57.104 -24.527 1.00 22.18 337 LYS B CA 1
ATOM 11417 C C . LYS B 1 293 ? -18.016 -56.225 -24.011 1.00 22.01 337 LYS B C 1
ATOM 11418 O O . LYS B 1 293 ? -19.157 -56.323 -24.488 1.00 20.41 337 LYS B O 1
ATOM 11437 N N . ILE B 1 294 ? -17.719 -55.344 -23.045 1.00 21.55 338 ILE B N 1
ATOM 11438 C CA . ILE B 1 294 ? -18.768 -54.526 -22.429 1.00 21.37 338 ILE B CA 1
ATOM 11439 C C . ILE B 1 294 ? -19.387 -53.601 -23.465 1.00 20.91 338 ILE B C 1
ATOM 11440 O O . ILE B 1 294 ? -20.620 -53.519 -23.603 1.00 20.91 338 ILE B O 1
ATOM 11456 N N . ALA B 1 295 ? -18.539 -52.906 -24.224 1.00 20.04 339 ALA B N 1
ATOM 11457 C CA . ALA B 1 295 ? -19.034 -51.937 -25.199 1.00 20.26 339 ALA B CA 1
ATOM 11458 C C . ALA B 1 295 ? -19.724 -52.617 -26.373 1.00 20.27 339 ALA B C 1
ATOM 11459 O O . ALA B 1 295 ? -20.738 -52.119 -26.867 1.00 20.53 339 ALA B O 1
ATOM 11466 N N . ASN B 1 296 ? -19.207 -53.761 -26.839 1.00 20.79 340 ASN B N 1
ATOM 11467 C CA . ASN B 1 296 ? -19.886 -54.426 -27.950 1.00 21.52 340 ASN B CA 1
ATOM 11468 C C . ASN B 1 296 ? -21.235 -54.988 -27.508 1.00 21.02 340 ASN B C 1
ATOM 11469 O O . ASN B 1 296 ? -22.217 -54.914 -28.258 1.00 23.77 340 ASN B O 1
ATOM 11480 N N . ASP B 1 297 ? -21.305 -55.552 -26.297 1.00 21.24 341 ASP B N 1
ATOM 11481 C CA . ASP B 1 297 ? -22.588 -55.988 -25.746 1.00 21.83 341 ASP B CA 1
ATOM 11482 C C . ASP B 1 297 ? -23.588 -54.840 -25.729 1.00 22.31 341 ASP B C 1
ATOM 11483 O O . ASP B 1 297 ? -24.722 -54.965 -26.213 1.00 22.57 341 ASP B O 1
ATOM 11492 N N . ILE B 1 298 ? -23.197 -53.711 -25.139 1.00 21.20 342 ILE B N 1
ATOM 11493 C CA . ILE B 1 298 ? -24.122 -52.588 -25.007 1.00 21.38 342 ILE B CA 1
ATOM 11494 C C . ILE B 1 298 ? -24.552 -52.094 -26.384 1.00 21.84 342 ILE B C 1
ATOM 11495 O O . ILE B 1 298 ? -25.718 -51.751 -26.594 1.00 22.74 342 ILE B O 1
ATOM 11511 N N . ARG B 1 299 ? -23.619 -52.079 -27.344 1.00 21.57 343 ARG B N 1
ATOM 11512 C CA . ARG B 1 299 ? -23.921 -51.767 -28.740 1.00 21.50 343 ARG B CA 1
ATOM 11513 C C . ARG B 1 299 ? -25.058 -52.645 -29.267 1.00 23.64 343 ARG B C 1
ATOM 11514 O O . ARG B 1 299 ? -26.075 -52.152 -29.777 1.00 22.24 343 ARG B O 1
ATOM 11535 N N . PHE B 1 300 ? -24.902 -53.961 -29.152 1.00 22.25 344 PHE B N 1
ATOM 11536 C CA . PHE B 1 300 ? -25.934 -54.856 -29.670 1.00 23.01 344 PHE B CA 1
ATOM 11537 C C . PHE B 1 300 ? -27.224 -54.804 -28.848 1.00 24.08 344 PHE B C 1
ATOM 11538 O O . PHE B 1 300 ? -28.325 -54.893 -29.409 1.00 25.13 344 PHE B O 1
ATOM 11555 N N . LEU B 1 301 ? -27.126 -54.675 -27.525 1.00 22.45 345 LEU B N 1
ATOM 11556 C CA . LEU B 1 301 ? -28.333 -54.588 -26.711 1.00 23.13 345 LEU B CA 1
ATOM 11557 C C . LEU B 1 301 ? -29.164 -53.345 -27.050 1.00 24.60 345 LEU B C 1
ATOM 11558 O O . LEU B 1 301 ? -30.379 -53.351 -26.858 1.00 24.85 345 LEU B O 1
ATOM 11574 N N . GLY B 1 302 ? -28.535 -52.285 -27.548 1.00 27.60 346 GLY B N 1
ATOM 11575 C CA . GLY B 1 302 ? -29.218 -51.089 -28.000 1.00 27.50 346 GLY B CA 1
ATOM 11576 C C . GLY B 1 302 ? -29.642 -51.103 -29.454 1.00 28.69 346 GLY B C 1
ATOM 11577 O O . GLY B 1 302 ? -30.240 -50.127 -29.925 1.00 30.63 346 GLY B O 1
ATOM 11581 N N . SER B 1 303 ? -29.351 -52.181 -30.182 1.00 24.16 347 SER B N 1
ATOM 11582 C CA . SER B 1 303 ? -29.665 -52.254 -31.604 1.00 25.51 347 SER B CA 1
ATOM 11583 C C . SER B 1 303 ? -31.176 -52.200 -31.829 1.00 28.19 347 SER B C 1
ATOM 11584 O O . SER B 1 303 ? -31.974 -52.651 -31.002 1.00 26.96 347 SER B O 1
ATOM 11592 N N . GLY B 1 304 ? -31.570 -51.621 -32.962 1.00 27.48 348 GLY B N 1
ATOM 11593 C CA . GLY B 1 304 ? -32.973 -51.436 -33.255 1.00 26.50 348 GLY B CA 1
ATOM 11594 C C . GLY B 1 304 ? -33.221 -50.148 -34.018 1.00 25.06 348 GLY B C 1
ATOM 11595 O O . GLY B 1 304 ? -32.339 -49.658 -34.726 1.00 26.09 348 GLY B O 1
ATOM 11599 N N . PRO B 1 305 ? -34.409 -49.545 -33.852 1.00 26.51 349 PRO B N 1
ATOM 11600 C CA . PRO B 1 305 ? -35.362 -49.901 -32.795 1.00 26.69 349 PRO B CA 1
ATOM 11601 C C . PRO B 1 305 ? -36.168 -51.193 -33.001 1.00 29.96 349 PRO B C 1
ATOM 11602 O O . PRO B 1 305 ? -36.619 -51.748 -31.991 1.00 32.02 349 PRO B O 1
ATOM 11613 N N . ARG B 1 306 ? -36.353 -51.684 -34.232 1.00 29.15 350 ARG B N 1
ATOM 11614 C CA . ARG B 1 306 ? -37.295 -52.779 -34.437 1.00 28.30 350 ARG B CA 1
ATOM 11615 C C . ARG B 1 306 ? -36.713 -54.030 -35.083 1.00 25.86 350 ARG B C 1
ATOM 11616 O O . ARG B 1 306 ? -37.337 -55.089 -34.979 1.00 29.62 350 ARG B O 1
ATOM 11637 N N . SER B 1 307 ? -35.563 -53.948 -35.746 1.00 27.36 351 SER B N 1
ATOM 11638 C CA . SER B 1 307 ? -34.942 -55.112 -36.370 1.00 26.50 351 SER B CA 1
ATOM 11639 C C . SER B 1 307 ? -33.705 -55.572 -35.613 1.00 26.70 351 SER B C 1
ATOM 11640 O O . SER B 1 307 ? -32.870 -56.294 -36.169 1.00 28.82 351 SER B O 1
ATOM 11648 N N . GLY B 1 308 ? -33.591 -55.190 -34.348 1.00 28.20 352 GLY B N 1
ATOM 11649 C CA . GLY B 1 308 ? -32.450 -55.538 -33.529 1.00 25.36 352 GLY B CA 1
ATOM 11650 C C . GLY B 1 308 ? -32.876 -56.255 -32.269 1.00 25.08 352 GLY B C 1
ATOM 11651 O O . GLY B 1 308 ? -33.838 -57.026 -32.287 1.00 27.58 352 GLY B O 1
ATOM 11655 N N . LEU B 1 309 ? -32.134 -56.055 -31.185 1.00 23.09 353 LEU B N 1
ATOM 11656 C CA . LEU B 1 309 ? -32.451 -56.665 -29.899 1.00 23.92 353 LEU B CA 1
ATOM 11657 C C . LEU B 1 309 ? -33.323 -55.742 -29.057 1.00 25.77 353 LEU B C 1
ATOM 11658 O O . LEU B 1 309 ? -34.293 -56.192 -28.437 1.00 28.37 353 LEU B O 1
ATOM 11674 N N . GLY B 1 310 ? -33.001 -54.457 -29.034 1.00 28.03 354 GLY B N 1
ATOM 11675 C CA . GLY B 1 310 ? -33.908 -53.454 -28.481 1.00 28.88 354 GLY B CA 1
ATOM 11676 C C . GLY B 1 310 ? -34.111 -53.493 -26.980 1.00 28.34 354 GLY B C 1
ATOM 11677 O O . GLY B 1 310 ? -35.148 -53.029 -26.493 1.00 30.35 354 GLY B O 1
ATOM 11681 N N . GLU B 1 311 ? -33.137 -54.011 -26.221 1.00 25.55 355 GLU B N 1
ATOM 11682 C CA . GLU B 1 311 ? -33.293 -54.056 -24.771 1.00 26.48 355 GLU B CA 1
ATOM 11683 C C . GLU B 1 311 ? -32.993 -52.717 -24.117 1.00 24.65 355 GLU B C 1
ATOM 11684 O O . GLU B 1 311 ? -33.577 -52.403 -23.076 1.00 25.61 355 GLU B O 1
ATOM 11696 N N . LEU B 1 312 ? -32.072 -51.960 -24.691 1.00 23.79 356 LEU B N 1
ATOM 11697 C CA . LEU B 1 312 ? -31.579 -50.715 -24.108 1.00 26.50 356 LEU B CA 1
ATOM 11698 C C . LEU B 1 312 ? -31.839 -49.543 -25.037 1.00 25.50 356 LEU B C 1
ATOM 11699 O O . LEU B 1 312 ? -31.763 -49.669 -26.267 1.00 25.27 356 LEU B O 1
ATOM 11715 N N . ILE B 1 313 ? -32.104 -48.398 -24.419 1.00 25.99 357 ILE B N 1
ATOM 11716 C CA . ILE B 1 313 ? -32.266 -47.126 -25.107 1.00 28.24 357 ILE B CA 1
ATOM 11717 C C . ILE B 1 313 ? -31.058 -46.285 -24.711 1.00 26.52 357 ILE B C 1
ATOM 11718 O O . ILE B 1 313 ? -30.944 -45.867 -23.556 1.00 28.41 357 ILE B O 1
ATOM 11734 N N . LEU B 1 314 ? -30.155 -46.096 -25.619 1.00 24.88 358 LEU B N 1
ATOM 11735 C CA . LEU B 1 314 ? -28.943 -45.340 -25.332 1.00 23.51 358 LEU B CA 1
ATOM 11736 C C . LEU B 1 314 ? -29.186 -43.848 -25.512 1.00 26.76 358 LEU B C 1
ATOM 11737 O O . LEU B 1 314 ? -30.048 -43.443 -26.300 1.00 28.76 358 LEU B O 1
ATOM 11753 N N . PRO B 1 315 ? -28.494 -42.988 -24.778 1.00 27.84 359 PRO B N 1
ATOM 11754 C CA . PRO B 1 315 ? -28.720 -41.554 -24.970 1.00 32.52 359 PRO B CA 1
ATOM 11755 C C . PRO B 1 315 ? -28.253 -41.118 -26.347 1.00 35.20 359 PRO B C 1
ATOM 11756 O O . PRO B 1 315 ? -27.318 -41.677 -26.923 1.00 33.60 359 PRO B O 1
ATOM 11767 N N . GLU B 1 316 ? -28.968 -40.146 -26.894 1.00 39.76 360 GLU B N 1
ATOM 11768 C CA A GLU B 1 316 ? -28.713 -39.619 -28.227 0.50 43.50 360 GLU B CA 1
ATOM 11769 C CA B GLU B 1 316 ? -28.704 -39.624 -28.231 0.50 43.49 360 GLU B CA 1
ATOM 11770 C C . GLU B 1 316 ? -27.922 -38.328 -28.065 1.00 48.53 360 GLU B C 1
ATOM 11771 O O . GLU B 1 316 ? -28.462 -37.324 -27.598 1.00 53.34 360 GLU B O 1
ATOM 11794 N N . ASN B 1 317 ? -26.645 -38.360 -28.439 1.00 50.68 361 ASN B N 1
ATOM 11795 C CA . ASN B 1 317 ? -25.774 -37.203 -28.276 1.00 60.98 361 ASN B CA 1
ATOM 11796 C C . ASN B 1 317 ? -25.568 -36.394 -29.555 1.00 63.86 361 ASN B C 1
ATOM 11797 O O . ASN B 1 317 ? -25.226 -35.211 -29.468 1.00 67.24 361 ASN B O 1
ATOM 11808 N N . GLU B 1 318 ? -25.748 -36.997 -30.732 1.00 61.19 362 GLU B N 1
ATOM 11809 C CA . GLU B 1 318 ? -25.684 -36.265 -31.992 1.00 64.08 362 GLU B CA 1
ATOM 11810 C C . GLU B 1 318 ? -27.085 -36.158 -32.574 1.00 61.32 362 GLU B C 1
ATOM 11811 O O . GLU B 1 318 ? -27.796 -37.165 -32.622 1.00 53.34 362 GLU B O 1
ATOM 11823 N N . PRO B 1 319 ? -27.529 -34.990 -33.027 1.00 70.06 363 PRO B N 1
ATOM 11824 C CA . PRO B 1 319 ? -28.936 -34.864 -33.426 1.00 71.72 363 PRO B CA 1
ATOM 11825 C C . PRO B 1 319 ? -29.268 -35.758 -34.616 1.00 70.95 363 PRO B C 1
ATOM 11826 O O . PRO B 1 319 ? -28.472 -35.909 -35.546 1.00 73.60 363 PRO B O 1
ATOM 11837 N N . GLY B 1 320 ? -30.450 -36.379 -34.558 1.00 68.22 364 GLY B N 1
ATOM 11838 C CA . GLY B 1 320 ? -31.002 -37.106 -35.681 1.00 63.44 364 GLY B CA 1
ATOM 11839 C C . GLY B 1 320 ? -32.032 -36.267 -36.434 1.00 65.08 364 GLY B C 1
ATOM 11840 O O . GLY B 1 320 ? -32.283 -35.106 -36.121 1.00 70.08 364 GLY B O 1
ATOM 11844 N N . SER B 1 321 ? -32.627 -36.882 -37.454 1.00 58.02 365 SER B N 1
ATOM 11845 C CA . SER B 1 321 ? -33.682 -36.235 -38.221 1.00 62.65 365 SER B CA 1
ATOM 11846 C C . SER B 1 321 ? -35.042 -36.626 -37.660 1.00 56.81 365 SER B C 1
ATOM 11847 O O . SER B 1 321 ? -35.220 -37.714 -37.108 1.00 53.56 365 SER B O 1
ATOM 11855 N N . SER B 1 322 ? -36.007 -35.719 -37.809 1.00 56.37 366 SER B N 1
ATOM 11856 C CA . SER B 1 322 ? -37.328 -35.953 -37.237 1.00 52.72 366 SER B CA 1
ATOM 11857 C C . SER B 1 322 ? -37.951 -37.229 -37.789 1.00 48.81 366 SER B C 1
ATOM 11858 O O . SER B 1 322 ? -38.607 -37.975 -37.053 1.00 47.69 366 SER B O 1
ATOM 11866 N N . ILE B 1 323 ? -37.717 -37.514 -39.076 1.00 48.39 367 ILE B N 1
ATOM 11867 C CA . ILE B 1 323 ? -38.324 -38.656 -39.761 1.00 44.88 367 ILE B CA 1
ATOM 11868 C C . ILE B 1 323 ? -37.687 -39.989 -39.400 1.00 43.42 367 ILE B C 1
ATOM 11869 O O . ILE B 1 323 ? -38.132 -41.031 -39.906 1.00 43.44 367 ILE B O 1
ATOM 11885 N N . MET B 1 324 ? -36.668 -40.002 -38.534 1.00 39.76 368 MET B N 1
ATOM 11886 C CA . MET B 1 324 ? -36.043 -41.246 -38.098 1.00 37.87 368 MET B CA 1
ATOM 11887 C C . MET B 1 324 ? -36.133 -41.384 -36.583 1.00 35.44 368 MET B C 1
ATOM 11888 O O . MET B 1 324 ? -35.110 -41.555 -35.909 1.00 32.37 368 MET B O 1
ATOM 11902 N N . PRO B 1 325 ? -37.331 -41.323 -36.009 1.00 37.97 369 PRO B N 1
ATOM 11903 C CA . PRO B 1 325 ? -37.448 -41.488 -34.558 1.00 37.80 369 PRO B CA 1
ATOM 11904 C C . PRO B 1 325 ? -36.968 -42.854 -34.111 1.00 37.66 369 PRO B C 1
ATOM 11905 O O . PRO B 1 325 ? -37.084 -43.855 -34.824 1.00 36.92 369 PRO B O 1
ATOM 11916 N N . GLY B 1 326 ? -36.422 -42.893 -32.902 1.00 36.90 370 GLY B N 1
ATOM 11917 C CA . GLY B 1 326 ? -36.008 -44.145 -32.324 1.00 33.23 370 GLY B CA 1
ATOM 11918 C C . GLY B 1 326 ? -34.642 -44.638 -32.762 1.00 33.73 370 GLY B C 1
ATOM 11919 O O . GLY B 1 326 ? -34.100 -45.549 -32.125 1.00 33.28 370 GLY B O 1
ATOM 11923 N N . LYS B 1 327 ? -34.078 -44.087 -33.836 1.00 34.80 371 LYS B N 1
ATOM 11924 C CA A LYS B 1 327 ? -32.739 -44.467 -34.264 0.62 33.84 371 LYS B CA 1
ATOM 11925 C CA B LYS B 1 327 ? -32.735 -44.446 -34.286 0.38 33.83 371 LYS B CA 1
ATOM 11926 C C . LYS B 1 327 ? -31.706 -43.702 -33.440 1.00 31.03 371 LYS B C 1
ATOM 11927 O O . LYS B 1 327 ? -31.758 -42.466 -33.343 1.00 30.10 371 LYS B O 1
ATOM 11964 N N . VAL B 1 328 ? -30.782 -44.446 -32.824 1.00 28.94 372 VAL B N 1
ATOM 11965 C CA . VAL B 1 328 ? -29.691 -43.876 -32.032 1.00 28.03 372 VAL B CA 1
ATOM 11966 C C . VAL B 1 328 ? -28.428 -44.669 -32.337 1.00 25.04 372 VAL B C 1
ATOM 11967 O O . VAL B 1 328 ? -28.307 -45.821 -31.908 1.00 25.25 372 VAL B O 1
ATOM 11980 N N . ASN B 1 329 ? -27.482 -44.067 -33.049 1.00 23.97 373 ASN B N 1
ATOM 11981 C CA . ASN B 1 329 ? -26.223 -44.790 -33.283 1.00 23.65 373 ASN B CA 1
ATOM 11982 C C . ASN B 1 329 ? -25.421 -44.830 -31.983 1.00 24.74 373 ASN B C 1
ATOM 11983 O O . ASN B 1 329 ? -25.296 -43.801 -31.312 1.00 25.32 373 ASN B O 1
ATOM 11994 N N . PRO B 1 330 ? -24.856 -46.001 -31.586 1.00 24.64 374 PRO B N 1
ATOM 11995 C CA . PRO B 1 330 ? -24.090 -46.115 -30.320 1.00 22.55 374 PRO B CA 1
ATOM 11996 C C . PRO B 1 330 ? -22.655 -45.634 -30.489 1.00 26.27 374 PRO B C 1
ATOM 11997 O O . PRO B 1 330 ? -21.663 -46.388 -30.466 1.00 26.84 374 PRO B O 1
ATOM 12008 N N . THR B 1 331 ? -22.494 -44.312 -30.643 1.00 22.01 375 THR B N 1
ATOM 12009 C CA . THR B 1 331 ? -21.208 -43.805 -31.084 1.00 23.93 375 THR B CA 1
ATOM 12010 C C . THR B 1 331 ? -20.166 -43.855 -29.975 1.00 23.82 375 THR B C 1
ATOM 12011 O O . THR B 1 331 ? -18.970 -43.976 -30.267 1.00 22.60 375 THR B O 1
ATOM 12022 N N . GLN B 1 332 ? -20.579 -43.810 -28.701 1.00 22.42 376 GLN B N 1
ATOM 12023 C CA . GLN B 1 332 ? -19.588 -43.985 -27.640 1.00 22.55 376 GLN B CA 1
ATOM 12024 C C . GLN B 1 332 ? -19.097 -45.434 -27.580 1.00 21.08 376 GLN B C 1
ATOM 12025 O O . GLN B 1 332 ? -17.928 -45.675 -27.255 1.00 20.14 376 GLN B O 1
ATOM 12039 N N . CYS B 1 333 ? -19.952 -46.409 -27.922 1.00 23.76 377 CYS B N 1
ATOM 12040 C CA . CYS B 1 333 ? -19.486 -47.788 -28.060 1.00 20.69 377 CYS B CA 1
ATOM 12041 C C . CYS B 1 333 ? -18.457 -47.923 -29.164 1.00 19.72 377 CYS B C 1
ATOM 12042 O O . CYS B 1 333 ? -17.537 -48.747 -29.054 1.00 19.22 377 CYS B O 1
ATOM 12050 N N . GLU B 1 334 ? -18.601 -47.138 -30.230 1.00 19.98 378 GLU B N 1
ATOM 12051 C CA . GLU B 1 334 ? -17.664 -47.206 -31.347 1.00 19.47 378 GLU B CA 1
ATOM 12052 C C . GLU B 1 334 ? -16.312 -46.628 -30.968 1.00 19.95 378 GLU B C 1
ATOM 12053 O O . GLU B 1 334 ? -15.271 -47.229 -31.249 1.00 20.89 378 GLU B O 1
ATOM 12065 N N . ALA B 1 335 ? -16.299 -45.459 -30.329 1.00 20.53 379 ALA B N 1
ATOM 12066 C CA . ALA B 1 335 ? -15.028 -44.904 -29.875 1.00 18.34 379 ALA B CA 1
ATOM 12067 C C . ALA B 1 335 ? -14.326 -45.850 -28.907 1.00 19.82 379 ALA B C 1
ATOM 12068 O O . ALA B 1 335 ? -13.116 -46.084 -29.017 1.00 18.34 379 ALA B O 1
ATOM 12075 N N . MET B 1 336 ? -15.067 -46.433 -27.963 1.00 20.83 380 MET B N 1
ATOM 12076 C CA . MET B 1 336 ? -14.435 -47.318 -26.992 1.00 19.16 380 MET B CA 1
ATOM 12077 C C . MET B 1 336 ? -13.875 -48.584 -27.649 1.00 19.06 380 MET B C 1
ATOM 12078 O O . MET B 1 336 ? -12.784 -49.052 -27.282 1.00 17.31 380 MET B O 1
ATOM 12092 N N . THR B 1 337 ? -14.627 -49.193 -28.573 1.00 21.09 381 THR B N 1
ATOM 12093 C CA . THR B 1 337 ? -14.117 -50.419 -29.185 1.00 16.78 381 THR B CA 1
ATOM 12094 C C . THR B 1 337 ? -12.969 -50.127 -30.147 1.00 17.40 381 THR B C 1
ATOM 12095 O O . THR B 1 337 ? -12.045 -50.929 -30.262 1.00 17.22 381 THR B O 1
ATOM 12106 N N . MET B 1 338 ? -12.959 -48.955 -30.788 1.00 18.72 382 MET B N 1
ATOM 12107 C CA . MET B 1 338 ? -11.789 -48.563 -31.566 1.00 18.00 382 MET B CA 1
ATOM 12108 C C . MET B 1 338 ? -10.563 -48.393 -30.671 1.00 17.65 382 MET B C 1
ATOM 12109 O O . MET B 1 338 ? -9.465 -48.853 -31.018 1.00 17.76 382 MET B O 1
ATOM 12123 N N . VAL B 1 339 ? -10.737 -47.743 -29.512 1.00 17.57 383 VAL B N 1
ATOM 12124 C CA . VAL B 1 339 ? -9.658 -47.613 -28.526 1.00 17.83 383 VAL B CA 1
ATOM 12125 C C . VAL B 1 339 ? -9.159 -48.988 -28.075 1.00 17.35 383 VAL B C 1
ATOM 12126 O O . VAL B 1 339 ? -7.949 -49.213 -27.930 1.00 18.52 383 VAL B O 1
ATOM 12139 N N . ALA B 1 340 ? -10.088 -49.904 -27.768 1.00 17.52 384 ALA B N 1
ATOM 12140 C CA . ALA B 1 340 ? -9.695 -51.258 -27.356 1.00 18.91 384 ALA B CA 1
ATOM 12141 C C . ALA B 1 340 ? -8.795 -51.930 -28.393 1.00 17.47 384 ALA B C 1
ATOM 12142 O O . ALA B 1 340 ? -7.787 -52.551 -28.038 1.00 19.13 384 ALA B O 1
ATOM 12149 N N . ALA B 1 341 ? -9.148 -51.841 -29.677 1.00 16.39 385 ALA B N 1
ATOM 12150 C CA . ALA B 1 341 ? -8.301 -52.411 -30.726 1.00 16.34 385 ALA B CA 1
ATOM 12151 C C . ALA B 1 341 ? -6.930 -51.733 -30.774 1.00 17.59 385 ALA B C 1
ATOM 12152 O O . ALA B 1 341 ? -5.897 -52.401 -30.944 1.00 17.53 385 ALA B O 1
ATOM 12159 N N . GLN B 1 342 ? -6.896 -50.415 -30.594 1.00 16.96 386 GLN B N 1
ATOM 12160 C CA . GLN B 1 342 ? -5.623 -49.689 -30.615 1.00 15.81 386 GLN B CA 1
ATOM 12161 C C . GLN B 1 342 ? -4.698 -50.159 -29.500 1.00 17.20 386 GLN B C 1
ATOM 12162 O O . GLN B 1 342 ? -3.489 -50.338 -29.709 1.00 20.22 386 GLN B O 1
ATOM 12176 N N . VAL B 1 343 ? -5.248 -50.376 -28.305 1.00 16.52 387 VAL B N 1
ATOM 12177 C CA . VAL B 1 343 ? -4.452 -50.851 -27.178 1.00 16.83 387 VAL B CA 1
ATOM 12178 C C . VAL B 1 343 ? -3.823 -52.216 -27.484 1.00 16.90 387 VAL B C 1
ATOM 12179 O O . VAL B 1 343 ? -2.671 -52.483 -27.108 1.00 17.80 387 VAL B O 1
ATOM 12192 N N . MET B 1 344 ? -4.564 -53.092 -28.166 1.00 18.02 388 MET B N 1
ATOM 12193 C CA . MET B 1 344 ? -4.048 -54.418 -28.496 1.00 17.06 388 MET B CA 1
ATOM 12194 C C . MET B 1 344 ? -2.867 -54.318 -29.460 1.00 18.73 388 MET B C 1
ATOM 12195 O O . MET B 1 344 ? -1.881 -55.059 -29.331 1.00 18.88 388 MET B O 1
ATOM 12209 N N . GLY B 1 345 ? -2.945 -53.399 -30.426 1.00 19.19 389 GLY B N 1
ATOM 12210 C CA . GLY B 1 345 ? -1.833 -53.198 -31.337 1.00 17.93 389 GLY B CA 1
ATOM 12211 C C . GLY B 1 345 ? -0.654 -52.553 -30.641 1.00 18.48 389 GLY B C 1
ATOM 12212 O O . GLY B 1 345 ? 0.492 -52.992 -30.795 1.00 17.45 389 GLY B O 1
ATOM 12216 N N . ASN B 1 346 ? -0.920 -51.513 -29.847 1.00 19.04 390 ASN B N 1
ATOM 12217 C CA . ASN B 1 346 ? 0.144 -50.879 -29.069 1.00 17.00 390 ASN B CA 1
ATOM 12218 C C . ASN B 1 346 ? 0.884 -51.903 -28.222 1.00 18.86 390 ASN B C 1
ATOM 12219 O O . ASN B 1 346 ? 2.109 -51.829 -28.054 1.00 17.83 390 ASN B O 1
ATOM 12230 N N . HIS B 1 347 ? 0.149 -52.865 -27.657 1.00 20.21 391 HIS B N 1
ATOM 12231 C CA . HIS B 1 347 ? 0.781 -53.876 -26.822 1.00 18.90 391 HIS B CA 1
ATOM 12232 C C . HIS B 1 347 ? 1.776 -54.721 -27.605 1.00 17.36 391 HIS B C 1
ATOM 12233 O O . HIS B 1 347 ? 2.822 -55.099 -27.071 1.00 19.10 391 HIS B O 1
ATOM 12247 N N . VAL B 1 348 ? 1.467 -55.045 -28.864 1.00 15.67 392 VAL B N 1
ATOM 12248 C CA . VAL B 1 348 ? 2.421 -55.778 -29.690 1.00 18.05 392 VAL B CA 1
ATOM 12249 C C . VAL B 1 348 ? 3.660 -54.920 -29.971 1.00 17.49 392 VAL B C 1
ATOM 12250 O O . VAL B 1 348 ? 4.791 -55.416 -29.930 1.00 17.37 392 VAL B O 1
ATOM 12263 N N . ALA B 1 349 ? 3.475 -53.624 -30.246 1.00 16.52 393 ALA B N 1
ATOM 12264 C CA . ALA B 1 349 ? 4.638 -52.748 -30.425 1.00 17.65 393 ALA B CA 1
ATOM 12265 C C . ALA B 1 349 ? 5.522 -52.720 -29.177 1.00 16.39 393 ALA B C 1
ATOM 12266 O O . ALA B 1 349 ? 6.760 -52.818 -29.269 1.00 16.80 393 ALA B O 1
ATOM 12273 N N . VAL B 1 350 ? 4.905 -52.626 -27.996 1.00 16.87 394 VAL B N 1
ATOM 12274 C CA . VAL B 1 350 ? 5.667 -52.626 -26.748 1.00 16.77 394 VAL B CA 1
ATOM 12275 C C . VAL B 1 350 ? 6.421 -53.939 -26.588 1.00 17.55 394 VAL B C 1
ATOM 12276 O O . VAL B 1 350 ? 7.580 -53.969 -26.135 1.00 18.74 394 VAL B O 1
ATOM 12289 N N . THR B 1 351 ? 5.745 -55.049 -26.896 1.00 17.35 395 THR B N 1
ATOM 12290 C CA . THR B 1 351 ? 6.329 -56.381 -26.762 1.00 16.86 395 THR B CA 1
ATOM 12291 C C . THR B 1 351 ? 7.540 -56.547 -27.676 1.00 16.26 395 THR B C 1
ATOM 12292 O O . THR B 1 351 ? 8.593 -57.048 -27.254 1.00 18.44 395 THR B O 1
ATOM 12303 N N . VAL B 1 352 ? 7.419 -56.138 -28.933 1.00 17.72 396 VAL B N 1
ATOM 12304 C CA . VAL B 1 352 ? 8.551 -56.260 -29.853 1.00 18.07 396 VAL B CA 1
ATOM 12305 C C . VAL B 1 352 ? 9.729 -55.430 -29.345 1.00 18.39 396 VAL B C 1
ATOM 12306 O O . VAL B 1 352 ? 10.871 -55.907 -29.281 1.00 18.04 396 VAL B O 1
ATOM 12319 N N . GLY B 1 353 ? 9.462 -54.187 -28.943 1.00 18.63 397 GLY B N 1
ATOM 12320 C CA . GLY B 1 353 ? 10.518 -53.362 -28.355 1.00 18.49 397 GLY B CA 1
ATOM 12321 C C . GLY B 1 353 ? 11.129 -53.968 -27.097 1.00 18.10 397 GLY B C 1
ATOM 12322 O O . GLY B 1 353 ? 12.351 -53.973 -26.921 1.00 19.22 397 GLY B O 1
ATOM 12326 N N . GLY B 1 354 ? 10.292 -54.493 -26.202 1.00 18.95 398 GLY B N 1
ATOM 12327 C CA . GLY B 1 354 ? 10.803 -55.062 -24.970 1.00 19.81 398 GLY B CA 1
ATOM 12328 C C . GLY B 1 354 ? 11.617 -56.324 -25.167 1.00 19.11 398 GLY B C 1
ATOM 12329 O O . GLY B 1 354 ? 12.467 -56.655 -24.334 1.00 21.14 398 GLY B O 1
ATOM 12333 N N . SER B 1 355 ? 11.375 -57.041 -26.251 1.00 19.14 399 SER B N 1
ATOM 12334 C CA . SER B 1 355 ? 12.078 -58.288 -26.516 1.00 18.90 399 SER B CA 1
ATOM 12335 C C . SER B 1 355 ? 13.469 -58.056 -27.095 1.00 20.75 399 SER B C 1
ATOM 12336 O O . SER B 1 355 ? 14.268 -59.006 -27.147 1.00 21.48 399 SER B O 1
ATOM 12344 N N . ASN B 1 356 ? 13.783 -56.813 -27.500 1.00 18.29 400 ASN B N 1
ATOM 12345 C CA . ASN B 1 356 ? 14.924 -56.534 -28.367 1.00 18.19 400 ASN B CA 1
ATOM 12346 C C . ASN B 1 356 ? 16.021 -55.714 -27.684 1.00 17.80 400 ASN B C 1
ATOM 12347 O O . ASN B 1 356 ? 16.761 -54.981 -28.342 1.00 18.63 400 ASN B O 1
ATOM 12358 N N . GLY B 1 357 ? 16.177 -55.846 -26.380 1.00 20.57 401 GLY B N 1
ATOM 12359 C CA . GLY B 1 357 ? 17.330 -55.245 -25.737 1.00 21.85 401 GLY B CA 1
ATOM 12360 C C . GLY B 1 357 ? 18.617 -55.930 -26.165 1.00 23.25 401 GLY B C 1
ATOM 12361 O O . GLY B 1 357 ? 18.627 -57.092 -26.566 1.00 21.99 401 GLY B O 1
ATOM 12365 N N . HIS B 1 358 ? 19.732 -55.199 -26.062 1.00 19.11 402 HIS B N 1
ATOM 12366 C CA . HIS B 1 358 ? 21.053 -55.716 -26.417 1.00 21.85 402 HIS B CA 1
ATOM 12367 C C . HIS B 1 358 ? 22.023 -55.435 -25.282 1.00 21.72 402 HIS B C 1
ATOM 12368 O O . HIS B 1 358 ? 22.260 -54.269 -24.955 1.00 20.27 402 HIS B O 1
ATOM 12382 N N . PHE B 1 359 ? 22.563 -56.488 -24.677 1.00 20.62 403 PHE B N 1
ATOM 12383 C CA . PHE B 1 359 ? 23.590 -56.344 -23.641 1.00 21.45 403 PHE B CA 1
ATOM 12384 C C . PHE B 1 359 ? 23.169 -55.372 -22.531 1.00 22.80 403 PHE B C 1
ATOM 12385 O O . PHE B 1 359 ? 22.183 -55.622 -21.839 1.00 21.40 403 PHE B O 1
ATOM 12402 N N . GLU B 1 360 ? 23.899 -54.275 -22.311 1.00 22.31 404 GLU B N 1
ATOM 12403 C CA . GLU B 1 360 ? 23.625 -53.474 -21.121 1.00 20.56 404 GLU B CA 1
ATOM 12404 C C . GLU B 1 360 ? 22.471 -52.482 -21.303 1.00 20.25 404 GLU B C 1
ATOM 12405 O O . GLU B 1 360 ? 22.055 -51.849 -20.321 1.00 23.16 404 GLU B O 1
ATOM 12417 N N . LEU B 1 361 ? 21.924 -52.322 -22.504 1.00 17.95 405 LEU B N 1
ATOM 12418 C CA . LEU B 1 361 ? 20.965 -51.241 -22.706 1.00 20.14 405 LEU B CA 1
ATOM 12419 C C . LEU B 1 361 ? 19.907 -51.619 -23.729 1.00 20.17 405 LEU B C 1
ATOM 12420 O O . LEU B 1 361 ? 20.225 -51.976 -24.864 1.00 21.17 405 LEU B O 1
ATOM 12436 N N . ASN B 1 362 ? 18.646 -51.518 -23.329 1.00 21.19 406 ASN B N 1
ATOM 12437 C CA . ASN B 1 362 ? 17.549 -51.606 -24.284 1.00 20.53 406 ASN B CA 1
ATOM 12438 C C . ASN B 1 362 ? 17.385 -50.251 -24.946 1.00 20.78 406 ASN B C 1
ATOM 12439 O O . ASN B 1 362 ? 17.167 -49.255 -24.250 1.00 21.01 406 ASN B O 1
ATOM 12450 N N . VAL B 1 363 ? 17.513 -50.191 -26.277 1.00 20.50 407 VAL B N 1
ATOM 12451 C CA . VAL B 1 363 ? 17.404 -48.901 -26.965 1.00 21.50 407 VAL B CA 1
ATOM 12452 C C . VAL B 1 363 ? 16.155 -48.841 -27.838 1.00 21.97 407 VAL B C 1
ATOM 12453 O O . VAL B 1 363 ? 16.197 -48.395 -28.991 1.00 22.50 407 VAL B O 1
ATOM 12466 N N . PHE B 1 364 ? 15.027 -49.260 -27.262 1.00 19.55 408 PHE B N 1
ATOM 12467 C CA . PHE B 1 364 ? 13.693 -49.027 -27.810 1.00 18.63 408 PHE B CA 1
ATOM 12468 C C . PHE B 1 364 ? 12.870 -48.165 -26.857 1.00 20.42 408 PHE B C 1
ATOM 12469 O O . PHE B 1 364 ? 11.635 -48.153 -26.935 1.00 20.19 408 PHE B O 1
ATOM 12486 N N . LYS B 1 365 ? 13.536 -47.416 -25.970 1.00 19.46 409 LYS B N 1
ATOM 12487 C CA . LYS B 1 365 ? 12.833 -46.799 -24.845 1.00 20.55 409 LYS B CA 1
ATOM 12488 C C . LYS B 1 365 ? 11.762 -45.820 -25.299 1.00 20.46 409 LYS B C 1
ATOM 12489 O O . LYS B 1 365 ? 10.620 -45.931 -24.813 1.00 20.66 409 LYS B O 1
ATOM 12508 N N . PRO B 1 366 ? 12.030 -44.857 -26.198 1.00 19.85 410 PRO B N 1
ATOM 12509 C CA . PRO B 1 366 ? 10.971 -43.870 -26.509 1.00 19.02 410 PRO B CA 1
ATOM 12510 C C . PRO B 1 366 ? 9.696 -44.495 -27.089 1.00 20.74 410 PRO B C 1
ATOM 12511 O O . PRO B 1 366 ? 8.575 -44.107 -26.715 1.00 19.72 410 PRO B O 1
ATOM 12522 N N . MET B 1 367 ? 9.830 -45.458 -27.994 1.00 18.52 411 MET B N 1
ATOM 12523 C CA A MET B 1 367 ? 8.663 -46.093 -28.597 0.55 19.12 411 MET B CA 1
ATOM 12524 C CA B MET B 1 367 ? 8.638 -46.054 -28.584 0.45 19.14 411 MET B CA 1
ATOM 12525 C C . MET B 1 367 ? 7.855 -46.859 -27.551 1.00 18.27 411 MET B C 1
ATOM 12526 O O . MET B 1 367 ? 6.619 -46.833 -27.566 1.00 20.57 411 MET B O 1
ATOM 12553 N N . MET B 1 368 ? 8.540 -47.548 -26.628 1.00 19.01 412 MET B N 1
ATOM 12554 C CA . MET B 1 368 ? 7.844 -48.317 -25.594 1.00 19.41 412 MET B CA 1
ATOM 12555 C C . MET B 1 368 ? 7.001 -47.410 -24.694 1.00 20.38 412 MET B C 1
ATOM 12556 O O . MET B 1 368 ? 5.815 -47.680 -24.461 1.00 19.36 412 MET B O 1
ATOM 12570 N N . ILE B 1 369 ? 7.572 -46.306 -24.198 1.00 20.20 413 ILE B N 1
ATOM 12571 C CA . ILE B 1 369 ? 6.773 -45.453 -23.318 1.00 20.54 413 ILE B CA 1
ATOM 12572 C C . ILE B 1 369 ? 5.679 -44.736 -24.112 1.00 21.59 413 ILE B C 1
ATOM 12573 O O . ILE B 1 369 ? 4.572 -44.507 -23.597 1.00 19.67 413 ILE B O 1
ATOM 12589 N N . LYS B 1 370 ? 5.944 -44.382 -25.373 1.00 18.74 414 LYS B N 1
ATOM 12590 C CA . LYS B 1 370 ? 4.912 -43.730 -26.160 1.00 19.21 414 LYS B CA 1
ATOM 12591 C C . LYS B 1 370 ? 3.665 -44.600 -26.218 1.00 20.36 414 LYS B C 1
ATOM 12592 O O . LYS B 1 370 ? 2.546 -44.118 -26.017 1.00 20.16 414 LYS B O 1
ATOM 12611 N N . ASN B 1 371 ? 3.847 -45.898 -26.486 1.00 18.54 415 ASN B N 1
ATOM 12612 C CA . ASN B 1 371 ? 2.701 -46.786 -26.644 1.00 19.01 415 ASN B CA 1
ATOM 12613 C C . ASN B 1 371 ? 1.993 -47.028 -25.312 1.00 18.93 415 ASN B C 1
ATOM 12614 O O . ASN B 1 371 ? 0.758 -47.089 -25.260 1.00 20.86 415 ASN B O 1
ATOM 12625 N N . VAL B 1 372 ? 2.751 -47.144 -24.222 1.00 16.87 416 VAL B N 1
ATOM 12626 C CA . VAL B 1 372 ? 2.156 -47.321 -22.900 1.00 18.72 416 VAL B CA 1
ATOM 12627 C C . VAL B 1 372 ? 1.321 -46.097 -22.524 1.00 20.97 416 VAL B C 1
ATOM 12628 O O . VAL B 1 372 ? 0.203 -46.217 -22.019 1.00 20.41 416 VAL B O 1
ATOM 12641 N N . LEU B 1 373 ? 1.885 -44.902 -22.699 1.00 19.57 417 LEU B N 1
ATOM 12642 C CA . LEU B 1 373 ? 1.158 -43.684 -22.352 1.00 19.65 417 LEU B CA 1
ATOM 12643 C C . LEU B 1 373 ? -0.051 -43.484 -23.245 1.00 20.70 417 LEU B C 1
ATOM 12644 O O . LEU B 1 373 ? -1.091 -42.998 -22.784 1.00 20.28 417 LEU B O 1
ATOM 12660 N N . HIS B 1 374 ? 0.070 -43.840 -24.525 1.00 19.89 418 HIS B N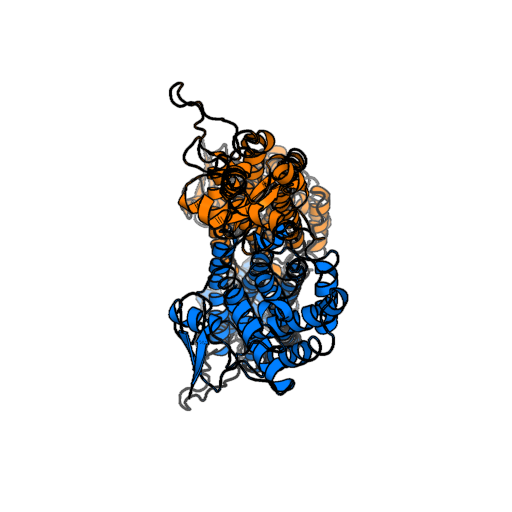 1
ATOM 12661 C CA . HIS B 1 374 ? -1.051 -43.732 -25.456 1.00 19.70 418 HIS B CA 1
ATOM 12662 C C . HIS B 1 374 ? -2.209 -44.627 -25.014 1.00 19.04 418 HIS B C 1
ATOM 12663 O O . HIS B 1 374 ? -3.352 -44.169 -24.865 1.00 19.36 418 HIS B O 1
ATOM 12677 N N . SER B 1 375 ? -1.909 -45.892 -24.728 1.00 17.90 419 SER B N 1
ATOM 12678 C CA . SER B 1 375 ? -2.944 -46.811 -24.270 1.00 19.03 419 SER B CA 1
ATOM 12679 C C . SER B 1 375 ? -3.577 -46.331 -22.970 1.00 18.63 419 SER B C 1
ATOM 12680 O O . SER B 1 375 ? -4.794 -46.432 -22.802 1.00 19.20 419 SER B O 1
ATOM 12688 N N . ALA B 1 376 ? -2.770 -45.830 -22.030 1.00 18.94 420 ALA B N 1
ATOM 12689 C CA . ALA B 1 376 ? -3.306 -45.411 -20.740 1.00 19.10 420 ALA B CA 1
ATOM 12690 C C . ALA B 1 376 ? -4.221 -44.205 -20.880 1.00 20.77 420 ALA B C 1
ATOM 12691 O O . ALA B 1 376 ? -5.284 -44.155 -20.250 1.00 19.89 420 ALA B O 1
ATOM 12698 N N . ARG B 1 377 ? -3.806 -43.212 -21.673 1.00 20.13 421 ARG B N 1
ATOM 12699 C CA . ARG B 1 377 ? -4.637 -42.028 -21.883 1.00 20.23 421 ARG B CA 1
ATOM 12700 C C . ARG B 1 377 ? -5.914 -42.378 -22.636 1.00 20.00 421 ARG B C 1
ATOM 12701 O O . ARG B 1 377 ? -6.993 -41.869 -22.308 1.00 19.84 421 ARG B O 1
ATOM 12722 N N . LEU B 1 378 ? -5.807 -43.204 -23.681 1.00 20.59 422 LEU B N 1
ATOM 12723 C CA . LEU B 1 378 ? -7.001 -43.557 -24.443 1.00 20.98 422 LEU B CA 1
ATOM 12724 C C . LEU B 1 378 ? -7.996 -44.344 -23.592 1.00 21.40 422 LEU B C 1
ATOM 12725 O O . LEU B 1 378 ? -9.203 -44.082 -23.646 1.00 20.36 422 LEU B O 1
ATOM 12741 N N . LEU B 1 379 ? -7.518 -45.323 -22.811 1.00 19.81 423 LEU B N 1
ATOM 12742 C CA . LEU B 1 379 ? -8.434 -46.094 -21.966 1.00 20.16 423 LEU B CA 1
ATOM 12743 C C . LEU B 1 379 ? -9.083 -45.220 -20.890 1.00 21.65 423 LEU B C 1
ATOM 12744 O O . LEU B 1 379 ? -10.286 -45.351 -20.618 1.00 21.26 423 LEU B O 1
ATOM 12760 N N . GLY B 1 380 ? -8.310 -44.347 -20.248 1.00 20.94 424 GLY B N 1
ATOM 12761 C CA . GLY B 1 380 ? -8.879 -43.492 -19.218 1.00 21.89 424 GLY B CA 1
ATOM 12762 C C . GLY B 1 380 ? -9.895 -42.507 -19.769 1.00 22.81 424 GLY B C 1
ATOM 12763 O O . GLY B 1 380 ? -11.002 -42.363 -19.226 1.00 22.57 424 GLY B O 1
ATOM 12767 N N . ASP B 1 381 ? -9.520 -41.798 -20.847 1.00 21.36 425 ASP B N 1
ATOM 12768 C CA . ASP B 1 381 ? -10.402 -40.807 -21.454 1.00 21.39 425 ASP B CA 1
ATOM 12769 C C . ASP B 1 381 ? -11.636 -41.463 -22.053 1.00 22.97 425 ASP B C 1
ATOM 12770 O O . ASP B 1 381 ? -12.739 -40.926 -21.936 1.00 23.88 425 ASP B O 1
ATOM 12779 N N . ALA B 1 382 ? -11.468 -42.606 -22.730 1.00 21.90 426 ALA B N 1
ATOM 12780 C CA . ALA B 1 382 ? -12.625 -43.302 -23.287 1.00 22.19 426 ALA B CA 1
ATOM 12781 C C . ALA B 1 382 ? -13.557 -43.800 -22.186 1.00 22.11 426 ALA B C 1
ATOM 12782 O O . ALA B 1 382 ? -14.785 -43.767 -22.337 1.00 21.19 426 ALA B O 1
ATOM 12789 N N . SER B 1 383 ? -13.000 -44.292 -21.081 1.00 22.51 427 SER B N 1
ATOM 12790 C CA . SER B 1 383 ? -13.841 -44.715 -19.963 1.00 23.73 427 SER B CA 1
ATOM 12791 C C . SER B 1 383 ? -14.683 -43.560 -19.416 1.00 24.40 427 SER B C 1
ATOM 12792 O O . SER B 1 383 ? -15.863 -43.747 -19.088 1.00 23.07 427 SER B O 1
ATOM 12800 N N . VAL B 1 384 ? -14.097 -42.366 -19.285 1.00 21.90 428 VAL B N 1
ATOM 12801 C CA . VAL B 1 384 ? -14.872 -41.219 -18.819 1.00 24.12 428 VAL B CA 1
ATOM 12802 C C . VAL B 1 384 ? -15.970 -40.878 -19.821 1.00 24.11 428 VAL B C 1
ATOM 12803 O O . VAL B 1 384 ? -17.116 -40.613 -19.449 1.00 23.22 428 VAL B O 1
ATOM 12816 N N . SER B 1 385 ? -15.628 -40.854 -21.103 1.00 23.98 429 SER B N 1
ATOM 12817 C CA . SER B 1 385 ? -16.585 -40.437 -22.127 1.00 25.17 429 SER B CA 1
ATOM 12818 C C . SER B 1 385 ? -17.712 -41.453 -22.261 1.00 23.20 429 SER B C 1
ATOM 12819 O O . SER B 1 385 ? -18.887 -41.095 -22.336 1.00 23.92 429 SER B O 1
ATOM 12827 N N . PHE B 1 386 ? -17.357 -42.732 -22.311 1.00 21.61 430 PHE B N 1
ATOM 12828 C CA . PHE B 1 386 ? -18.359 -43.790 -22.339 1.00 23.06 430 PHE B CA 1
ATOM 12829 C C . PHE B 1 386 ? -19.266 -43.714 -21.117 1.00 23.99 430 PHE B C 1
ATOM 12830 O O . PHE B 1 386 ? -20.490 -43.885 -21.225 1.00 24.75 430 PHE B O 1
ATOM 12847 N N . THR B 1 387 ? -18.695 -43.403 -19.951 1.00 23.52 431 THR B N 1
ATOM 12848 C CA . THR B 1 387 ? -19.494 -43.272 -18.737 1.00 23.60 431 THR B CA 1
ATOM 12849 C C . THR B 1 387 ? -20.462 -42.103 -18.845 1.00 27.91 431 THR B C 1
ATOM 12850 O O . THR B 1 387 ? -21.685 -42.267 -18.716 1.00 26.28 431 THR B O 1
ATOM 12861 N N . GLU B 1 388 ? -19.928 -40.906 -19.098 1.00 25.26 432 GLU B N 1
ATOM 12862 C CA . GLU B 1 388 ? -20.742 -39.701 -18.991 1.00 25.59 432 GLU B CA 1
ATOM 12863 C C . GLU B 1 388 ? -21.724 -39.563 -20.146 1.00 25.13 432 GLU B C 1
ATOM 12864 O O . GLU B 1 388 ? -22.797 -38.978 -19.968 1.00 25.12 432 GLU B O 1
ATOM 12876 N N . ASN B 1 389 ? -21.386 -40.069 -21.326 1.00 24.59 433 ASN B N 1
ATOM 12877 C CA . ASN B 1 389 ? -22.176 -39.822 -22.529 1.00 25.89 433 ASN B CA 1
ATOM 12878 C C . ASN B 1 389 ? -22.954 -41.043 -22.996 1.00 27.54 433 ASN B C 1
ATOM 12879 O O . ASN B 1 389 ? -23.645 -40.968 -24.023 1.00 30.26 433 ASN B O 1
ATOM 12890 N N . CYS B 1 390 ? -22.866 -42.162 -22.270 1.00 25.01 434 CYS B N 1
ATOM 12891 C CA . CYS B 1 390 ? -23.633 -43.359 -22.597 1.00 25.51 434 CYS B CA 1
ATOM 12892 C C . CYS B 1 390 ? -24.146 -44.022 -21.319 1.00 25.59 434 CYS B C 1
ATOM 12893 O O . CYS B 1 390 ? -25.354 -44.007 -21.068 1.00 27.11 434 CYS B O 1
ATOM 12901 N N . VAL B 1 391 ? -23.258 -44.542 -20.469 1.00 23.23 435 VAL B N 1
ATOM 12902 C CA . VAL B 1 391 ? -23.699 -45.477 -19.431 1.00 23.78 435 VAL B CA 1
ATOM 12903 C C . VAL B 1 391 ? -24.670 -44.806 -18.474 1.00 22.31 435 VAL B C 1
ATOM 12904 O O . VAL B 1 391 ? -25.713 -45.377 -18.142 1.00 24.80 435 VAL B O 1
ATOM 12917 N N . VAL B 1 392 ? -24.345 -43.598 -17.989 1.00 23.86 436 VAL B N 1
ATOM 12918 C CA . VAL B 1 392 ? -25.193 -43.015 -16.955 1.00 25.91 436 VAL B CA 1
ATOM 12919 C C . VAL B 1 392 ? -26.592 -42.761 -17.481 1.00 27.98 436 VAL B C 1
ATOM 12920 O O . VAL B 1 392 ? -27.544 -42.711 -16.697 1.00 29.64 436 VAL B O 1
ATOM 12933 N N . GLY B 1 393 ? -26.751 -42.624 -18.793 1.00 26.66 437 GLY B N 1
ATOM 12934 C CA . GLY B 1 393 ? -28.049 -42.326 -19.358 1.00 27.71 437 GLY B CA 1
ATOM 12935 C C . GLY B 1 393 ? -28.803 -43.515 -19.927 1.00 25.55 437 GLY B C 1
ATOM 12936 O O . GLY B 1 393 ? -29.894 -43.334 -20.467 1.00 26.88 437 GLY B O 1
ATOM 12940 N N . ILE B 1 394 ? -28.253 -44.727 -19.832 1.00 24.47 438 ILE B N 1
ATOM 12941 C CA . ILE B 1 394 ? -28.924 -45.893 -20.404 1.00 24.64 438 ILE B CA 1
ATOM 12942 C C . ILE B 1 394 ? -30.272 -46.123 -19.724 1.00 26.44 438 ILE B C 1
ATOM 12943 O O . ILE B 1 394 ? -30.389 -46.089 -18.494 1.00 27.38 438 ILE B O 1
ATOM 12959 N N . GLN B 1 395 ? -31.293 -46.383 -20.529 1.00 27.55 439 GLN B N 1
ATOM 12960 C CA A GLN B 1 395 ? -32.599 -46.798 -20.045 0.70 30.26 439 GLN B CA 1
ATOM 12961 C CA B GLN B 1 395 ? -32.600 -46.796 -20.045 0.30 30.69 439 GLN B CA 1
ATOM 12962 C C . GLN B 1 395 ? -32.925 -48.177 -20.597 1.00 27.55 439 GLN B C 1
ATOM 12963 O O . GLN B 1 395 ? -32.484 -48.540 -21.689 1.00 25.39 439 GLN B O 1
ATOM 12988 N N . ALA B 1 396 ? -33.708 -48.932 -19.833 1.00 27.67 440 ALA B N 1
ATOM 12989 C CA . ALA B 1 396 ? -34.198 -50.235 -20.263 1.00 28.25 440 ALA B CA 1
ATOM 12990 C C . ALA B 1 396 ? -35.505 -50.072 -21.028 1.00 27.77 440 ALA B C 1
ATOM 12991 O O . ALA B 1 396 ? -36.400 -49.332 -20.598 1.00 27.28 440 ALA B O 1
ATOM 12998 N N . ASN B 1 397 ? -35.614 -50.763 -22.160 1.00 27.51 441 ASN B N 1
ATOM 12999 C CA . ASN B 1 397 ? -36.854 -50.809 -22.938 1.00 30.49 441 ASN B CA 1
ATOM 13000 C C . ASN B 1 397 ? -37.764 -51.892 -22.345 1.00 31.08 441 ASN B C 1
ATOM 13001 O O . ASN B 1 397 ? -37.956 -52.973 -22.903 1.00 27.78 441 ASN B O 1
ATOM 13012 N N . THR B 1 398 ? -38.329 -51.580 -21.173 1.00 31.81 442 THR B N 1
ATOM 13013 C CA . THR B 1 398 ? -39.020 -52.608 -20.397 1.00 34.82 442 THR B CA 1
ATOM 13014 C C . THR B 1 398 ? -40.271 -53.114 -21.104 1.00 36.28 442 THR B C 1
ATOM 13015 O O . THR B 1 398 ? -40.660 -54.277 -20.915 1.00 34.40 442 THR B O 1
ATOM 13026 N N . GLU B 1 399 ? -40.923 -52.266 -21.908 1.00 35.16 443 GLU B N 1
ATOM 13027 C CA . GLU B 1 399 ? -42.090 -52.720 -22.664 1.00 36.14 443 GLU B CA 1
ATOM 13028 C C . GLU B 1 399 ? -41.702 -53.808 -23.660 1.00 34.97 443 GLU B C 1
ATOM 13029 O O . GLU B 1 399 ? -42.353 -54.859 -23.738 1.00 34.67 443 GLU B O 1
ATOM 13033 N N . ARG B 1 400 ? -40.633 -53.581 -24.424 1.00 33.90 444 ARG B N 1
ATOM 13034 C CA . ARG B 1 400 ? -40.190 -54.590 -25.380 1.00 33.59 444 ARG B CA 1
ATOM 13035 C C . ARG B 1 400 ? -39.653 -55.836 -24.668 1.00 31.49 444 ARG B C 1
ATOM 13036 O O . ARG B 1 400 ? -39.983 -56.967 -25.054 1.00 30.43 444 ARG B O 1
ATOM 13057 N N . ILE B 1 401 ? -38.866 -55.648 -23.601 1.00 29.62 445 ILE B N 1
ATOM 13058 C CA . ILE B 1 401 ? -38.321 -56.780 -22.839 1.00 29.75 445 ILE B CA 1
ATOM 13059 C C . ILE B 1 401 ? -39.444 -57.682 -22.327 1.00 30.74 445 ILE B C 1
ATOM 13060 O O . ILE B 1 401 ? -39.365 -58.918 -22.409 1.00 27.93 445 ILE B O 1
ATOM 13076 N N . ASN B 1 402 ? -40.493 -57.084 -21.757 1.00 30.50 446 ASN B N 1
ATOM 13077 C CA A ASN B 1 402 ? -41.583 -57.878 -21.202 0.50 32.68 446 ASN B CA 1
ATOM 13078 C CA B ASN B 1 402 ? -41.581 -57.889 -21.204 0.50 32.67 446 ASN B CA 1
ATOM 13079 C C . ASN B 1 402 ? -42.340 -58.608 -22.305 1.00 32.32 446 ASN B C 1
ATOM 13080 O O . ASN B 1 402 ? -42.731 -59.760 -22.134 1.00 30.36 446 ASN B O 1
ATOM 13101 N N . LYS B 1 403 ? -42.566 -57.937 -23.434 1.00 31.91 447 LYS B N 1
ATOM 13102 C CA . LYS B 1 403 ? -43.220 -58.579 -24.564 1.00 35.28 447 LYS B CA 1
ATOM 13103 C C . LYS B 1 403 ? -42.434 -59.811 -25.005 1.00 33.09 447 LYS B C 1
ATOM 13104 O O . LYS B 1 403 ? -43.000 -60.900 -25.172 1.00 31.82 447 LYS B O 1
ATOM 13123 N N . LEU B 1 404 ? -41.118 -59.661 -25.177 1.00 34.09 448 LEU B N 1
ATOM 13124 C CA . LEU B 1 404 ? -40.319 -60.771 -25.677 1.00 36.78 448 LEU B CA 1
ATOM 13125 C C . LEU B 1 404 ? -40.201 -61.885 -24.642 1.00 33.65 448 LEU B C 1
ATOM 13126 O O . LEU B 1 404 ? -40.182 -63.059 -25.016 1.00 31.59 448 LEU B O 1
ATOM 13142 N N . MET B 1 405 ? -40.169 -61.544 -23.351 1.00 31.42 449 MET B N 1
ATOM 13143 C CA . MET B 1 405 ? -40.244 -62.563 -22.304 1.00 33.45 449 MET B CA 1
ATOM 13144 C C . MET B 1 405 ? -41.487 -63.436 -22.467 1.00 34.38 449 MET B C 1
ATOM 13145 O O . MET B 1 405 ? -41.417 -64.671 -22.377 1.00 33.12 449 MET B O 1
ATOM 13159 N N . ASN B 1 406 ? -42.645 -62.812 -22.672 1.00 32.52 450 ASN B N 1
ATOM 13160 C CA . ASN B 1 406 ? -43.874 -63.591 -22.789 1.00 35.16 450 ASN B CA 1
ATOM 13161 C C . ASN B 1 406 ? -43.957 -64.349 -24.108 1.00 35.46 450 ASN B C 1
ATOM 13162 O O . ASN B 1 406 ? -44.732 -65.310 -24.209 1.00 35.70 450 ASN B O 1
ATOM 13173 N N . GLU B 1 407 ? -43.163 -63.959 -25.106 1.00 33.70 451 GLU B N 1
ATOM 13174 C CA . GLU B 1 407 ? -43.143 -64.652 -26.390 1.00 36.63 451 GLU B CA 1
ATOM 13175 C C . GLU B 1 407 ? -42.029 -65.687 -26.500 1.00 33.52 451 GLU B C 1
ATOM 13176 O O . GLU B 1 407 ? -41.990 -66.428 -27.491 1.00 31.59 451 GLU B O 1
ATOM 13188 N N . SER B 1 408 ? -41.128 -65.741 -25.524 1.00 29.77 452 SER B N 1
ATOM 13189 C CA . SER B 1 408 ? -40.017 -66.677 -25.571 1.00 29.18 452 SER B CA 1
ATOM 13190 C C . SER B 1 408 ? -40.509 -68.108 -25.460 1.00 28.43 452 SER B C 1
ATOM 13191 O O . SER B 1 408 ? -41.525 -68.393 -24.825 1.00 31.06 452 SER B O 1
ATOM 13199 N N . LEU B 1 409 ? -39.739 -69.025 -26.036 1.00 27.78 453 LEU B N 1
ATOM 13200 C CA . LEU B 1 409 ? -39.985 -70.441 -25.791 1.00 30.58 453 LEU B CA 1
ATOM 13201 C C . LEU B 1 409 ? -39.201 -70.954 -24.589 1.00 30.42 453 LEU B C 1
ATOM 13202 O O . LEU B 1 409 ? -39.402 -72.101 -24.166 1.00 30.17 453 LEU B O 1
ATOM 13218 N N . MET B 1 410 ? -38.330 -70.123 -24.020 1.00 29.18 454 MET B N 1
ATOM 13219 C CA . MET B 1 410 ? -37.386 -70.554 -23.002 1.00 33.42 454 MET B CA 1
ATOM 13220 C C . MET B 1 410 ? -37.987 -70.694 -21.609 1.00 37.03 454 MET B C 1
ATOM 13221 O O . MET B 1 410 ? -37.285 -71.168 -20.710 1.00 44.35 454 MET B O 1
ATOM 13235 N N . LEU B 1 411 ? -39.239 -70.300 -21.388 1.00 33.21 455 LEU B N 1
ATOM 13236 C CA . LEU B 1 411 ? -39.825 -70.432 -20.063 1.00 32.46 455 LEU B CA 1
ATOM 13237 C C . LEU B 1 411 ? -40.558 -71.747 -19.879 1.00 33.67 455 LEU B C 1
ATOM 13238 O O . LEU B 1 411 ? -41.108 -71.986 -18.800 1.00 35.68 455 LEU B O 1
ATOM 13254 N N . VAL B 1 412 ? -40.572 -72.603 -20.900 1.00 30.58 456 VAL B N 1
ATOM 13255 C CA . VAL B 1 412 ? -41.488 -73.735 -20.896 1.00 33.70 456 VAL B CA 1
ATOM 13256 C C . VAL B 1 412 ? -41.122 -74.749 -19.818 1.00 35.77 456 VAL B C 1
ATOM 13257 O O . VAL B 1 412 ? -41.992 -75.502 -19.350 1.00 38.47 456 VAL B O 1
ATOM 13270 N N . THR B 1 413 ? -39.843 -74.804 -19.413 1.00 36.28 457 THR B N 1
ATOM 13271 C CA . THR B 1 413 ? -39.410 -75.813 -18.449 1.00 38.55 457 THR B CA 1
ATOM 13272 C C . THR B 1 413 ? -40.021 -75.595 -17.072 1.00 40.26 457 THR B C 1
ATOM 13273 O O . THR B 1 413 ? -40.027 -76.523 -16.254 1.00 43.09 457 THR B O 1
ATOM 13284 N N . ALA B 1 414 ? -40.551 -74.402 -16.806 1.00 36.80 458 ALA B N 1
ATOM 13285 C CA . ALA B 1 414 ? -41.301 -74.179 -15.576 1.00 37.53 458 ALA B CA 1
ATOM 13286 C C . ALA B 1 414 ? -42.531 -75.070 -15.484 1.00 38.51 458 ALA B C 1
ATOM 13287 O O . ALA B 1 414 ? -43.064 -75.265 -14.386 1.00 39.91 458 ALA B O 1
ATOM 13294 N N . LEU B 1 415 ? -43.004 -75.604 -16.609 1.00 37.20 459 LEU B N 1
ATOM 13295 C CA . LEU B 1 415 ? -44.215 -76.404 -16.602 1.00 37.60 459 LEU B CA 1
ATOM 13296 C C . LEU B 1 415 ? -43.960 -77.853 -16.213 1.00 38.90 459 LEU B C 1
ATOM 13297 O O . LEU B 1 415 ? -44.873 -78.501 -15.706 1.00 39.30 459 LEU B O 1
ATOM 13313 N N . ASN B 1 416 ? -42.742 -78.357 -16.412 1.00 42.59 460 ASN B N 1
ATOM 13314 C CA . ASN B 1 416 ? -42.448 -79.779 -16.229 1.00 43.18 460 ASN B CA 1
ATOM 13315 C C . ASN B 1 416 ? -42.915 -80.344 -14.894 1.00 43.07 460 ASN B C 1
ATOM 13316 O O . ASN B 1 416 ? -43.495 -81.439 -14.891 1.00 40.80 460 ASN B O 1
ATOM 13327 N N . PRO B 1 417 ? -42.671 -79.705 -13.742 1.00 43.58 461 PRO B N 1
ATOM 13328 C CA . PRO B 1 417 ? -43.142 -80.293 -12.471 1.00 44.93 461 PRO B CA 1
ATOM 13329 C C . PRO B 1 417 ? -44.649 -80.354 -12.347 1.00 46.31 461 PRO B C 1
ATOM 13330 O O . PRO B 1 417 ? -45.159 -81.075 -11.473 1.00 47.90 461 PRO B O 1
ATOM 13341 N N . HIS B 1 418 ? -45.383 -79.649 -13.199 1.00 45.49 462 HIS B N 1
ATOM 13342 C CA . HIS B 1 418 ? -46.830 -79.603 -13.087 1.00 47.55 462 HIS B CA 1
ATOM 13343 C C . HIS B 1 418 ? -47.555 -80.454 -14.117 1.00 46.54 462 HIS B C 1
ATOM 13344 O O . HIS B 1 418 ? -48.587 -81.030 -13.785 1.00 46.86 462 HIS B O 1
ATOM 13358 N N . ILE B 1 419 ? -47.032 -80.590 -15.336 1.00 47.21 463 ILE B N 1
ATOM 13359 C CA . ILE B 1 419 ? -47.754 -81.311 -16.384 1.00 47.64 463 ILE B CA 1
ATOM 13360 C C . ILE B 1 419 ? -46.872 -82.363 -17.047 1.00 44.18 463 ILE B C 1
ATOM 13361 O O . ILE B 1 419 ? -47.349 -83.132 -17.889 1.00 41.76 463 ILE B O 1
ATOM 13377 N N . GLY B 1 420 ? -45.583 -82.399 -16.697 1.00 42.60 464 GLY B N 1
ATOM 13378 C CA . GLY B 1 420 ? -44.689 -83.425 -17.200 1.00 44.76 464 GLY B CA 1
ATOM 13379 C C . GLY B 1 420 ? -43.927 -82.989 -18.442 1.00 45.65 464 GLY B C 1
ATOM 13380 O O . GLY B 1 420 ? -44.236 -81.988 -19.087 1.00 45.92 464 GLY B O 1
ATOM 13384 N N . TYR B 1 421 ? -42.916 -83.791 -18.798 1.00 46.00 465 TYR B N 1
ATOM 13385 C CA . TYR B 1 421 ? -41.987 -83.399 -19.861 1.00 44.14 465 TYR B CA 1
ATOM 13386 C C . TYR B 1 421 ? -42.633 -83.457 -21.247 1.00 43.75 465 TYR B C 1
ATOM 13387 O O . TYR B 1 421 ? -42.437 -82.546 -22.059 1.00 42.71 465 TYR B O 1
ATOM 13405 N N . ASP B 1 422 ? -43.377 -84.525 -21.562 1.00 42.52 466 ASP B N 1
ATOM 13406 C CA . ASP B 1 422 ? -43.903 -84.663 -22.922 1.00 43.16 466 ASP B CA 1
ATOM 13407 C C . ASP B 1 422 ? -44.877 -83.532 -23.259 1.00 41.76 466 ASP B C 1
ATOM 13408 O O . ASP B 1 422 ? -44.793 -82.927 -24.336 1.00 43.02 466 ASP B O 1
ATOM 13417 N N . LYS B 1 423 ? -45.790 -83.207 -22.342 1.00 38.64 467 LYS B N 1
ATOM 13418 C CA A LYS B 1 423 ? -46.752 -82.148 -22.626 0.22 38.45 467 LYS B CA 1
ATOM 13419 C CA B LYS B 1 423 ? -46.759 -82.144 -22.602 0.78 38.25 467 LYS B CA 1
ATOM 13420 C C . LYS B 1 423 ? -46.061 -80.791 -22.723 1.00 35.80 467 LYS B C 1
ATOM 13421 O O . LYS B 1 423 ? -46.456 -79.944 -23.533 1.00 35.44 467 LYS B O 1
ATOM 13458 N N . ALA B 1 424 ? -45.020 -80.575 -21.925 1.00 35.41 468 ALA B N 1
ATOM 13459 C CA . ALA B 1 424 ? -44.285 -79.318 -21.999 1.00 35.77 468 ALA B CA 1
ATOM 13460 C C . ALA B 1 424 ? -43.525 -79.210 -23.314 1.00 38.45 468 ALA B C 1
ATOM 13461 O O . ALA B 1 424 ? -43.441 -78.124 -23.905 1.00 36.36 468 ALA B O 1
ATOM 13468 N N . ALA B 1 425 ? -42.962 -80.329 -23.788 1.00 37.90 469 ALA B N 1
ATOM 13469 C CA . ALA B 1 425 ? -42.281 -80.330 -25.079 1.00 38.43 469 ALA B CA 1
ATOM 13470 C C . ALA B 1 425 ? -43.265 -80.113 -26.221 1.00 39.79 469 ALA B C 1
ATOM 13471 O O . ALA B 1 425 ? -42.945 -79.414 -27.193 1.00 41.36 469 ALA B O 1
ATOM 13478 N N . LYS B 1 426 ? -44.465 -80.700 -26.114 1.00 43.03 470 LYS B N 1
ATOM 13479 C CA A LYS B 1 426 ? -45.481 -80.525 -27.148 0.49 44.38 470 LYS B CA 1
ATOM 13480 C CA B LYS B 1 426 ? -45.481 -80.525 -27.148 0.51 44.38 470 LYS B CA 1
ATOM 13481 C C . LYS B 1 426 ? -45.944 -79.074 -27.221 1.00 43.98 470 LYS B C 1
ATOM 13482 O O . LYS B 1 426 ? -46.176 -78.542 -28.312 1.00 44.19 470 LYS B O 1
ATOM 13489 N N . ILE B 1 427 ? -46.083 -78.417 -26.070 1.00 43.19 471 ILE B N 1
ATOM 13490 C CA . ILE B 1 427 ? -46.414 -76.990 -26.069 1.00 40.80 471 ILE B CA 1
ATOM 13491 C C . ILE B 1 427 ? -45.351 -76.211 -26.832 1.00 38.67 471 ILE B C 1
ATOM 13492 O O . ILE B 1 427 ? -45.659 -75.465 -27.770 1.00 39.00 471 ILE B O 1
ATOM 13508 N N . ALA B 1 428 ? -44.080 -76.388 -26.452 1.00 36.30 472 ALA B N 1
ATOM 13509 C CA . ALA B 1 428 ? -42.988 -75.667 -27.102 1.00 35.57 472 ALA B CA 1
ATOM 13510 C C . ALA B 1 428 ? -42.962 -75.935 -28.602 1.00 37.80 472 ALA B C 1
ATOM 13511 O O . ALA B 1 428 ? -42.862 -75.002 -29.410 1.00 35.79 472 ALA B O 1
ATOM 13518 N N . LYS B 1 429 ? -43.061 -77.209 -28.993 1.00 39.05 473 LYS B N 1
ATOM 13519 C CA . LYS B 1 429 ? -43.002 -77.546 -30.410 1.00 40.58 473 LYS B CA 1
ATOM 13520 C C . LYS B 1 429 ? -44.171 -76.939 -31.166 1.00 40.68 473 LYS B C 1
ATOM 13521 O O . LYS B 1 429 ? -43.992 -76.379 -32.253 1.00 41.90 473 LYS B O 1
ATOM 13540 N N . THR B 1 430 ? -45.379 -77.049 -30.609 1.00 41.25 474 THR B N 1
ATOM 13541 C CA . THR B 1 430 ? -46.550 -76.464 -31.251 1.00 43.06 474 THR B CA 1
ATOM 13542 C C . THR B 1 430 ? -46.433 -74.949 -31.348 1.00 42.12 474 THR B C 1
ATOM 13543 O O . THR B 1 430 ? -46.763 -74.360 -32.385 1.00 41.89 474 THR B O 1
ATOM 13554 N N . ALA B 1 431 ? -45.985 -74.295 -30.275 1.00 40.05 475 ALA B N 1
ATOM 13555 C CA . ALA B 1 431 ? -45.870 -72.844 -30.308 1.00 39.02 475 ALA B CA 1
ATOM 13556 C C . ALA B 1 431 ? -44.848 -72.412 -31.347 1.00 39.72 475 ALA B C 1
ATOM 13557 O O . ALA B 1 431 ? -45.066 -71.442 -32.079 1.00 41.55 475 ALA B O 1
ATOM 13564 N N . HIS B 1 432 ? -43.732 -73.134 -31.433 1.00 39.00 476 HIS B N 1
ATOM 13565 C CA . HIS B 1 432 ? -42.741 -72.848 -32.461 1.00 41.36 476 HIS B CA 1
ATOM 13566 C C . HIS B 1 432 ? -43.330 -73.020 -33.857 1.00 43.60 476 HIS B C 1
ATOM 13567 O O . HIS B 1 432 ? -43.110 -72.184 -34.739 1.00 44.47 476 HIS B O 1
ATOM 13581 N N . LYS B 1 433 ? -44.075 -74.104 -34.076 1.00 47.16 477 LYS B N 1
ATOM 13582 C CA . LYS B 1 433 ? -44.644 -74.360 -35.396 1.00 49.71 477 LYS B CA 1
ATOM 13583 C C . LYS B 1 433 ? -45.677 -73.300 -35.782 1.00 50.10 477 LYS B C 1
ATOM 13584 O O . LYS B 1 433 ? -45.730 -72.880 -36.943 1.00 51.53 477 LYS B O 1
ATOM 13590 N N . ASN B 1 434 ? -46.492 -72.842 -34.829 1.00 51.52 478 ASN B N 1
ATOM 13591 C CA . ASN B 1 434 ? -47.609 -71.949 -35.127 1.00 54.80 478 ASN B CA 1
ATOM 13592 C C . ASN B 1 434 ? -47.293 -70.469 -34.936 1.00 52.25 478 ASN B C 1
ATOM 13593 O O . ASN B 1 434 ? -48.115 -69.626 -35.317 1.00 52.48 478 ASN B O 1
ATOM 13604 N N . GLY B 1 435 ? -46.155 -70.127 -34.340 1.00 48.28 479 GLY B N 1
ATOM 13605 C CA . GLY B 1 435 ? -45.842 -68.737 -34.078 1.00 47.20 479 GLY B CA 1
ATOM 13606 C C . GLY B 1 435 ? -46.548 -68.138 -32.885 1.00 48.05 479 GLY B C 1
ATOM 13607 O O . GLY B 1 435 ? -46.476 -66.921 -32.695 1.00 51.59 479 GLY B O 1
ATOM 13611 N N . SER B 1 436 ? -47.211 -68.950 -32.063 1.00 44.40 480 SER B N 1
ATOM 13612 C CA . SER B 1 436 ? -47.955 -68.454 -30.915 1.00 44.74 480 SER B CA 1
ATOM 13613 C C . SER B 1 436 ? -47.099 -68.513 -29.649 1.00 40.72 480 SER B C 1
ATOM 13614 O O . SER B 1 436 ? -45.955 -68.983 -29.653 1.00 38.86 480 SER B O 1
ATOM 13622 N N . THR B 1 437 ? -47.649 -68.014 -28.547 1.00 38.34 481 THR B N 1
ATOM 13623 C CA . THR B 1 437 ? -46.923 -68.040 -27.291 1.00 38.56 481 THR B CA 1
ATOM 13624 C C . THR B 1 437 ? -47.118 -69.383 -26.594 1.00 36.59 481 THR B C 1
ATOM 13625 O O . THR B 1 437 ? -48.000 -70.172 -26.939 1.00 37.18 481 THR B O 1
ATOM 13636 N N . LEU B 1 438 ? -46.265 -69.646 -25.604 1.00 36.93 482 LEU B N 1
ATOM 13637 C CA . LEU B 1 438 ? -46.435 -70.850 -24.790 1.00 36.37 482 LEU B CA 1
ATOM 13638 C C . LEU B 1 438 ? -47.808 -70.866 -24.123 1.00 36.80 482 LEU B C 1
ATOM 13639 O O . LEU B 1 438 ? -48.509 -71.883 -24.139 1.00 37.35 482 LEU B O 1
ATOM 13655 N N . LYS B 1 439 ? -48.210 -69.740 -23.529 1.00 36.91 483 LYS B N 1
ATOM 13656 C CA . LYS B 1 439 ? -49.500 -69.678 -22.839 1.00 38.79 483 LYS B CA 1
ATOM 13657 C C . LYS B 1 439 ? -50.655 -69.992 -23.784 1.00 39.37 483 LYS B C 1
ATOM 13658 O O . LYS B 1 439 ? -51.487 -70.852 -23.490 1.00 43.39 483 LYS B O 1
ATOM 13677 N N . GLU B 1 440 ? -50.728 -69.294 -24.920 1.00 41.21 484 GLU B N 1
ATOM 13678 C CA . GLU B 1 440 ? -51.818 -69.521 -25.865 1.00 45.53 484 GLU B CA 1
ATOM 13679 C C . GLU B 1 440 ? -51.894 -70.990 -26.242 1.00 43.73 484 GLU B C 1
ATOM 13680 O O . GLU B 1 440 ? -52.974 -71.588 -26.255 1.00 43.90 484 GLU B O 1
ATOM 13692 N N . THR B 1 441 ? -50.736 -71.588 -26.533 1.00 41.85 485 THR B N 1
ATOM 13693 C CA . THR B 1 441 ? -50.683 -72.969 -26.995 1.00 42.96 485 THR B CA 1
ATOM 13694 C C . THR B 1 441 ? -51.084 -73.934 -25.892 1.00 43.09 485 THR B C 1
ATOM 13695 O O . THR B 1 441 ? -51.838 -74.887 -26.133 1.00 45.95 485 THR B O 1
ATOM 13706 N N . ALA B 1 442 ? -50.565 -73.727 -24.684 1.00 40.53 486 ALA B N 1
ATOM 13707 C CA . ALA B 1 442 ? -50.892 -74.624 -23.583 1.00 40.38 486 ALA B CA 1
ATOM 13708 C C . ALA B 1 442 ? -52.397 -74.655 -23.343 1.00 41.38 486 ALA B C 1
ATOM 13709 O O . ALA B 1 442 ? -52.972 -75.720 -23.074 1.00 39.51 486 ALA B O 1
ATOM 13716 N N . ILE B 1 443 ? -53.056 -73.499 -23.467 1.00 41.17 487 ILE B N 1
ATOM 13717 C CA . ILE B 1 443 ? -54.506 -73.436 -23.280 1.00 44.04 487 ILE B CA 1
ATOM 13718 C C . ILE B 1 443 ? -55.225 -74.107 -24.445 1.00 44.47 487 ILE B C 1
ATOM 13719 O O . ILE B 1 443 ? -56.144 -74.913 -24.247 1.00 45.76 487 ILE B O 1
ATOM 13735 N N . GLU B 1 444 ? -54.822 -73.789 -25.679 1.00 47.93 488 GLU B N 1
ATOM 13736 C CA . GLU B 1 444 ? -55.474 -74.386 -26.845 1.00 51.14 488 GLU B CA 1
ATOM 13737 C C . GLU B 1 444 ? -55.375 -75.907 -26.819 1.00 51.27 488 GLU B C 1
ATOM 13738 O O . GLU B 1 444 ? -56.343 -76.603 -27.149 1.00 53.30 488 GLU B O 1
ATOM 13745 N N . LEU B 1 445 ? -54.214 -76.442 -26.431 1.00 47.33 489 LEU B N 1
ATOM 13746 C CA . LEU B 1 445 ? -54.019 -77.883 -26.339 1.00 47.88 489 LEU B CA 1
ATOM 13747 C C . LEU B 1 445 ? -54.785 -78.513 -25.182 1.00 47.89 489 LEU B C 1
ATOM 13748 O O . LEU B 1 445 ? -54.846 -79.744 -25.101 1.00 47.21 489 LEU B O 1
ATOM 13764 N N . GLY B 1 446 ? -55.342 -77.714 -24.278 1.00 49.19 490 GLY B N 1
ATOM 13765 C CA . GLY B 1 446 ? -56.146 -78.260 -23.203 1.00 51.26 490 GLY B CA 1
ATOM 13766 C C . GLY B 1 446 ? -55.363 -78.800 -22.031 1.00 49.53 490 GLY B C 1
ATOM 13767 O O . GLY B 1 446 ? -55.918 -79.563 -21.234 1.00 48.82 490 GLY B O 1
ATOM 13771 N N . TYR B 1 447 ? -54.095 -78.414 -21.889 1.00 43.73 491 TYR B N 1
ATOM 13772 C CA . TYR B 1 447 ? -53.237 -78.969 -20.849 1.00 45.29 491 TYR B CA 1
ATOM 13773 C C . TYR B 1 447 ? -53.308 -78.199 -19.537 1.00 46.37 491 TYR B C 1
ATOM 13774 O O . TYR B 1 447 ? -52.887 -78.727 -18.498 1.00 47.67 491 TYR B O 1
ATOM 13792 N N . LEU B 1 448 ? -53.829 -76.978 -19.554 1.00 45.88 492 LEU B N 1
ATOM 13793 C CA . LEU B 1 448 ? -53.942 -76.178 -18.343 1.00 46.78 492 LEU B CA 1
ATOM 13794 C C . LEU B 1 448 ? -54.846 -74.994 -18.645 1.00 47.01 492 LEU B C 1
ATOM 13795 O O . LEU B 1 448 ? -55.188 -74.724 -19.800 1.00 46.62 492 LEU B O 1
ATOM 13811 N N . THR B 1 449 ? -55.209 -74.280 -17.590 1.00 47.73 493 THR B N 1
ATOM 13812 C CA . THR B 1 449 ? -55.933 -73.025 -17.697 1.00 47.72 493 THR B CA 1
ATOM 13813 C C . THR B 1 449 ? -54.968 -71.845 -17.666 1.00 46.33 493 THR B C 1
ATOM 13814 O O . THR B 1 449 ? -53.807 -71.957 -17.261 1.00 44.65 493 THR B O 1
ATOM 13825 N N . ALA B 1 450 ? -55.475 -70.693 -18.101 1.00 45.83 494 ALA B N 1
ATOM 13826 C CA . ALA B 1 450 ? -54.683 -69.472 -18.041 1.00 45.53 494 ALA B CA 1
ATOM 13827 C C . ALA B 1 450 ? -54.258 -69.163 -16.610 1.00 45.91 494 ALA B C 1
ATOM 13828 O O . ALA B 1 450 ? -53.135 -68.707 -16.374 1.00 45.09 494 ALA B O 1
ATOM 13835 N N . GLU B 1 451 ? -55.148 -69.394 -15.641 1.00 46.82 495 GLU B N 1
ATOM 13836 C CA . GLU B 1 451 ? -54.798 -69.150 -14.245 1.00 48.71 495 GLU B CA 1
ATOM 13837 C C . GLU B 1 451 ? -53.661 -70.060 -13.797 1.00 46.47 495 GLU B C 1
ATOM 13838 O O . GLU B 1 451 ? -52.742 -69.622 -13.095 1.00 45.49 495 GLU B O 1
ATOM 13850 N N . GLN B 1 452 ? -53.704 -71.332 -14.198 1.00 46.15 496 GLN B N 1
ATOM 13851 C CA . GLN B 1 452 ? -52.614 -72.244 -13.874 1.00 43.31 496 GLN B CA 1
ATOM 13852 C C . GLN B 1 452 ? -51.301 -71.778 -14.487 1.00 41.99 496 GLN B C 1
ATOM 13853 O O . GLN B 1 452 ? -50.251 -71.805 -13.831 1.00 42.43 496 GLN B O 1
ATOM 13867 N N . PHE B 1 453 ? -51.326 -71.368 -15.755 1.00 40.64 497 PHE B N 1
ATOM 13868 C CA . PHE B 1 453 ? -50.098 -70.900 -16.394 1.00 39.52 497 PHE B CA 1
ATOM 13869 C C . PHE B 1 453 ? -49.482 -69.741 -15.616 1.00 38.20 497 PHE B C 1
ATOM 13870 O O . PHE B 1 453 ? -48.265 -69.703 -15.390 1.00 34.88 497 PHE B O 1
ATOM 13887 N N . ASP B 1 454 ? -50.306 -68.777 -15.212 1.00 42.51 498 ASP B N 1
ATOM 13888 C CA . ASP B 1 454 ? -49.791 -67.630 -14.473 1.00 44.27 498 ASP B CA 1
ATOM 13889 C C . ASP B 1 454 ? -49.259 -68.044 -13.110 1.00 45.61 498 ASP B C 1
ATOM 13890 O O . ASP B 1 454 ? -48.323 -67.423 -12.599 1.00 45.68 498 ASP B O 1
ATOM 13899 N N . GLU B 1 455 ? -49.844 -69.081 -12.505 1.00 46.01 499 GLU B N 1
ATOM 13900 C CA . GLU B 1 455 ? -49.383 -69.566 -11.208 1.00 47.89 499 GLU B CA 1
ATOM 13901 C C . GLU B 1 455 ? -48.072 -70.341 -11.314 1.00 45.52 499 GLU B C 1
ATOM 13902 O O . GLU B 1 455 ? -47.219 -70.241 -10.427 1.00 48.84 499 GLU B O 1
ATOM 13914 N N . TRP B 1 456 ? -47.892 -71.121 -12.379 1.00 40.53 500 TRP B N 1
ATOM 13915 C CA . TRP B 1 456 ? -46.734 -72.003 -12.482 1.00 40.54 500 TRP B CA 1
ATOM 13916 C C . TRP B 1 456 ? -45.530 -71.371 -13.169 1.00 37.27 500 TRP B C 1
ATOM 13917 O O . TRP B 1 456 ? -44.402 -71.794 -12.907 1.00 35.53 500 TRP B O 1
ATOM 13938 N N . VAL B 1 457 ? -45.726 -70.412 -14.069 1.00 37.01 501 VAL B N 1
ATOM 13939 C CA . VAL B 1 457 ? -44.632 -69.892 -14.893 1.00 35.56 501 VAL B CA 1
ATOM 13940 C C . VAL B 1 457 ? -44.267 -68.518 -14.339 1.00 36.95 501 VAL B C 1
ATOM 13941 O O . VAL B 1 457 ? -44.852 -67.493 -14.706 1.00 35.38 501 VAL B O 1
ATOM 13954 N N . LYS B 1 458 ? -43.276 -68.503 -13.447 1.00 34.91 502 LYS B N 1
ATOM 13955 C CA . LYS B 1 458 ? -42.864 -67.298 -12.727 1.00 36.91 502 LYS B CA 1
ATOM 13956 C C . LYS B 1 458 ? -41.388 -67.058 -12.984 1.00 35.05 502 LYS B C 1
ATOM 13957 O O . LYS B 1 458 ? -40.537 -67.673 -12.317 1.00 36.17 502 LYS B O 1
ATOM 13976 N N . PRO B 1 459 ? -41.029 -66.194 -13.936 1.00 34.81 503 PRO B N 1
ATOM 13977 C CA . PRO B 1 459 ? -39.603 -65.945 -14.217 1.00 34.87 503 PRO B CA 1
ATOM 13978 C C . PRO B 1 459 ? -38.793 -65.559 -12.993 1.00 34.09 503 PRO B C 1
ATOM 13979 O O . PRO B 1 459 ? -37.597 -65.863 -12.939 1.00 31.97 503 PRO B O 1
ATOM 13990 N N . LYS B 1 460 ? -39.404 -64.883 -12.013 1.00 33.90 504 LYS B N 1
ATOM 13991 C CA . LYS B 1 460 ? -38.691 -64.497 -10.797 1.00 36.20 504 LYS B CA 1
ATOM 13992 C C . LYS B 1 460 ? -38.126 -65.697 -10.046 1.00 33.52 504 LYS B C 1
ATOM 13993 O O . LYS B 1 460 ? -37.203 -65.532 -9.243 1.00 33.11 504 LYS B O 1
ATOM 14011 N N . ASP B 1 461 ? -38.683 -66.884 -10.264 1.00 31.67 505 ASP B N 1
ATOM 14012 C CA . ASP B 1 461 ? -38.253 -68.106 -9.591 1.00 33.68 505 ASP B CA 1
ATOM 14013 C C . ASP B 1 461 ? -37.228 -68.888 -10.411 1.00 34.47 505 ASP B C 1
ATOM 14014 O O . ASP B 1 461 ? -36.840 -69.993 -10.017 1.00 35.96 505 ASP B O 1
ATOM 14023 N N . MET B 1 462 ? -36.781 -68.335 -11.531 1.00 32.27 506 MET B N 1
ATOM 14024 C CA . MET B 1 462 ? -35.892 -69.018 -12.461 1.00 31.24 506 MET B CA 1
ATOM 14025 C C . MET B 1 462 ? -34.538 -68.322 -12.544 1.00 30.17 506 MET B C 1
ATOM 14026 O O . MET B 1 462 ? -33.893 -68.325 -13.592 1.00 31.38 506 MET B O 1
ATOM 14040 N N . LEU B 1 463 ? -34.086 -67.725 -11.440 1.00 30.66 507 LEU B N 1
ATOM 14041 C CA . LEU B 1 463 ? -32.938 -66.820 -11.464 1.00 28.88 507 LEU B CA 1
ATOM 14042 C C . LEU B 1 463 ? -31.808 -67.280 -10.560 1.00 30.59 507 LEU B C 1
ATOM 14043 O O . LEU B 1 463 ? -30.813 -66.557 -10.406 1.00 31.31 507 LEU B O 1
ATOM 14059 N N . GLY B 1 464 ? -31.912 -68.468 -9.983 1.00 31.13 508 GLY B N 1
ATOM 14060 C CA . GLY B 1 464 ? -30.854 -68.988 -9.162 1.00 30.41 508 GLY B CA 1
ATOM 14061 C C . GLY B 1 464 ? -30.981 -70.481 -8.921 1.00 29.20 508 GLY B C 1
ATOM 14062 O O . GLY B 1 464 ? -31.950 -71.126 -9.324 1.00 30.16 508 GLY B O 1
ATOM 14066 N N . PRO B 1 465 ? -29.992 -71.042 -8.236 1.00 30.61 509 PRO B N 1
ATOM 14067 C CA . PRO B 1 465 ? -30.053 -72.450 -7.839 1.00 33.35 509 PRO B CA 1
ATOM 14068 C C . PRO B 1 465 ? -31.074 -72.668 -6.737 1.00 37.71 509 PRO B C 1
ATOM 14069 O O . PRO B 1 465 ? -31.510 -71.734 -6.067 1.00 38.44 509 PRO B O 1
ATOM 14080 N N . LYS B 1 466 ? -31.446 -73.930 -6.536 1.00 37.12 510 LYS B N 1
ATOM 14081 C CA . LYS B 1 466 ? -32.483 -74.242 -5.563 1.00 41.32 510 LYS B CA 1
ATOM 14082 C C . LYS B 1 466 ? -32.072 -75.374 -4.619 1.00 43.30 510 LYS B C 1
ATOM 14083 O O . LYS B 1 466 ? -31.069 -76.069 -4.812 1.00 43.18 510 LYS B O 1
#

Nearest PDB structures (foldseek):
  5d6b-assembly1_A  TM=1.000E+00  e=5.423E-67  Homo sapiens
  6ebt-assembly1_A  TM=9.984E-01  e=7.070E-67  Homo sapiens
  6v8f-assembly1_A  TM=1.000E+00  e=9.173E-66  Homo sapiens
  6vbe-assembly1_A  TM=9.993E-01  e=2.124E-65  Homo sapiens
  7lub-assembly1_A-2  TM=9.765E-01  e=3.146E-64  Homo sapiens

Secondary structure (DSSP, 8-state):
-EEEEEETTEEEEEETT----HHHHHHHHH--TT-GGGBPPHHHHHHHHHHHHHHHHHHGGGT--HHHHHHHHHHHHHHHTTS-GGG---BSSS-TT-HHHHHHHHHHHHHHHHHHTT--TTS--S--IIIIITTT--TTTHHHHHHHHHHHHHIIIIIHHHHHHHHHHHHHHHHHTTT-EEEEEETTEEEEEEEHHHHHHHHHHHHHHHHHHHHHT-TTTTEE-TT-TTTSS-TTS-TTHHHHHHHHHHHHHTS--EE-S-HHHHHH--HHHHHHHHHHHHHHHHHHHHHHHHHHHT--SSSS---EE----S---TTSTT----HHHHHHHHHHHHHHHHHHHHHHHHHT-BTTB---HHHHHHHHHHHHHHHHHHHHHHHHHTGGG-EE-HHHHHHHHHH-SGGGGGGHHHH-HHHHHHHHHHHHHHT--HHHHHHHTTS--HHHHHHH--GGGSSS--/-EEEEEETTEEEEEETT----HHHHHHHHH---S-GGGBPPHHHHHHHHHHHHHHHHHHGGGT--HHHHHHHHHHHHHHHTTS-GGG---BSSS-TT-HHHHHHHHHHHHHHHHHHHT--TTS--SS-IIIIITTT--TTTHHHHHHHHHHHHHIIIIIHHHHHHHHHHHHHHHHHTTT-EEEEEETTEEEEEEEHHHHHHHHHHHHHHHHHHHHHT-TTTTEE-TT-TTTSS-TTS-TTHHHHHHHHHHHHHSS--EE-S-HHHHHH--HHHHHHHHHHHHHHHHHHHHHHHHHHHT--SSSS---EE----S---TTSTT----HHHHHHHHHHHHHHHHHHHHHHHHHT-BTTB---HHHHHHHHHHHHHHHHHHHHHHHHHTGGG-EE-HHHHHHHHHH-STTGGGGHHHH-HHHHHHHHHHHHHHT--HHHHHHHTTS--HHHHHHH--GGGSSS--

InterPro domains:
  IPR000362 Fumarate lyase family [PR00149] (181-199)
  IPR000362 Fumarate lyase family [PR00149] (227-245)
  IPR000362 Fumarate lyase family [PR00149] (318-345)
  IPR000362 Fumarate lyase family [PR00149] (364-380)
  IPR005677 Fumarate hydratase, class II [MF_00743] (50-509)
  IPR005677 Fumarate hydratase, class II [PTHR11444] (40-510)
  IPR005677 Fumarate hydratase, class II [TIGR00979] (50-508)
  IPR005677 Fumarate hydratase, class II [cd01362] (51-506)
  IPR008948 L-Aspartase-like [SSF48557] (48-503)
  IPR018951 Fumarase C, C-terminal [PF10415] (455-507)
  IPR020557 Fumarate lyase, conserved site [PS00163] (364-373)
  IPR022761 Fumarate lyase, N-terminal [PF00206] (58-389)
  IPR024083 Fumarase/histidase, N-terminal [G3DSA:1.10.275.10] (51-185)

Solvent-accessible surface area: 36105 Å² total; per-residue (Å²): 131,58,34,99,21,155,40,147,169,31,49,12,78,0,47,72,112,50,35,23,1,5,73,1,19,50,5,45,98,95,62,101,106,57,37,121,113,50,91,12,18,53,34,0,6,78,1,0,0,27,2,1,37,0,1,4,42,10,0,66,91,26,71,8,63,77,90,26,0,67,2,0,27,115,0,0,52,33,1,23,104,23,132,12,50,104,20,9,43,10,10,4,89,19,35,15,0,0,19,24,1,3,54,1,0,7,11,0,0,2,6,51,0,0,73,52,79,71,33,132,47,23,40,99,120,51,0,51,14,88,82,43,2,13,59,17,22,15,58,8,1,2,0,4,0,0,0,19,0,2,1,0,36,16,0,64,126,39,0,12,52,1,0,76,100,0,33,74,11,0,41,60,19,11,142,106,4,41,157,32,33,3,20,0,30,12,71,75,122,91,6,19,0,0,8,0,4,43,5,0,30,4,4,14,15,2,0,96,17,1,15,55,6,0,115,35,6,5,66,22,0,27,22,1,4,7,6,0,4,30,0,5,11,2,17,117,7,110,115,21,2,14,103,82,1,2,61,56,0,22,79,73,35,68,27,81,7,76,27,1,97,23,26,26,14,15,0,10,3,5,1,7,0,0,20,0,1,6,10,0,2,1,0,0,0,0,2,32,2,1,0,31,2,0,61,97,0,21,35,38,68,211,125,25,45,6,7,6,78,11,42,96,75,88,139,54,67,116,137,105,104,56,115,42,98,30,42,30,0,71,45,2,11,136,21,0,54,82,0,30,40,7,3,62,35,0,5,74,0,1,8,53,2,58,13,5,0,0,32,66,0,4,30,0,0,62,18,1,7,59,1,1,132,48,0,1,68,12,0,44,37,2,7,99,61,5,0,79,33,0,109,16,41,64,78,53,4,84,112,66,12,107,76,10,61,53,11,18,74,16,0,42,113,88,28,30,165,116,88,4,26,62,0,20,148,30,2,137,135,102,71,34,27,4,70,94,5,0,71,113,66,62,67,13,68,32,132,70,21,80,112,51,15,76,34,72,84,14,38,12,48,136,135,56,36,80,19,149,42,112,169,30,108,14,74,0,48,81,109,50,34,22,0,5,76,1,20,46,5,44,96,96,62,134,96,59,44,120,112,46,90,14,19,55,35,0,7,78,1,0,0,28,3,1,38,0,0,3,49,10,1,73,88,22,70,8,71,88,133,25,0,76,3,0,35,94,0,0,50,33,1,25,104,23,128,14,48,104,20,9,42,9,15,3,89,20,34,16,0,0,24,21,2,3,51,1,0,6,10,0,0,1,7,50,0,0,71,58,55,68,37,134,42,24,38,104,122,50,0,46,15,86,80,46,3,14,58,17,22,13,55,7,2,2,0,4,0,0,0,18,0,2,1,0,34,16,1,68,125,38,0,14,53,1,0,75,90,0,33,74,11,0,39,60,19,12,144,108,4,42,154,30,24,4,20,0,29,13,72,76,122,91,7,16,0,0,7,0,4,42,6,0,28,4,4,16,14,3,1,90,19,2,16,58,7,0,115,35,6,5,67,24,0,26,23,1,5,6,7,0,5,29,0,5,12,2,18,118,8,110,115,20,2,15,101,83,0,2,63,55,0,22,78,74,35,67,25,82,8,78,26,2,97,23,27,25,13,15,0,8,4,5,1,7,0,0,20,0,2,5,11,0,2,1,0,0,0,0,4,35,2,1,0,30,1,0,61,96,0,20,36,39,66,212,123,25,44,4,8,6,79,10,43,100,75,93,135,56,66,115,139,109,107,54,118,42,95,28,46,31,0,68,44,1,12,136,20,0,53,82,1,30,41,6,3,62,34,0,6,77,0,1,8,53,2,56,14,5,0,0,32,64,0,3,31,0,0,54,19,1,6,60,1,1,137,46,0,1,65,13,0,46,37,2,7,102,61,5,0,82,31,0,110,18,39,59,80,55,6,83,112,62,13,108,80,10,62,54,10,20,71,18,0,47,112,87,30,31,159,117,95,3,28,27,0,20,145,39,1,137,84,104,72,35,30,5,69,93,4,0,69,109,68,63,66,14,69,31,131,70,21,81,110,55,15,91,35,170,79,14,36,16,48,134

Foldseek 3Di:
DWDWAADPVGIDTHDPPAQFADLLRVQCVVDPPPPQVQFFDLLLQLLLLLLLLLLLVVCVVVPADVLQSVLLNVLSNCSNVVNRVVNGRHGLRGWLQCLSVLNSSLRNSQQSSCVVVVHDRNPCPPPNSCVRSQALFASRQSSLQSLLLSLVCLCVPFQLVLLVLLLVLLLVVLVVFVPQKFFDADVHDTAAIAIPSVVSVVLSVLSVVLSVQLVVLNPCSLAGLTQLHDQGPSPNHDPPSQQSSSVSSCVVPVHNRGHHPGNQCSFQFDVSLLSNLVSLLSSLVSLLVVLVVVQQCCDDVPPGNNFKQWDAPDDDDPVDPSDHHSVLSVLSNVLSVLSNVLSVVLVVQRVDGDRRHRSNSSSSSVSSSSSSNSNRVSSNCCSVRTSNPMDTPSVVRVVCVQQDLHLLVLCCVPQHDVLSVVLSVVCVVVVHGSLVSCVVVPSDDNVVCVVRRDSVVRHDDD/DWDWAADPVGIDTHRPPAQFDDLLRVQCVPFVPDPQVQFFDLLLQLLLLLLLLLLLVVCVVVDADVLQSVLLNVLSNCRNVVNRPVRGRHGLRGWLLCLSSLNSSLRNSQQSSCVVVPHDRNPCPPPNSCVRSQALFASRQRSLQSLLLSLVCLCVPFQLVLLVLLLVLLLVVLVVFVPQKFFDADVHDTAAIAIPSVVSVVLSVLSVVLSVQLVVLNPCSLAGLTQLHDQHPNPNHDPPSQASSSVSSCVVPVHNHGHHPGNQCSFQFDVSLLSNLVSLLSSLVSLLVVLVVVQQCLPDVPPGNNFKQWDADDDDDPVDPSDHHSVLSVLSNVLSVLSNVLSVVLVVQRVDGDRRHRSNSSSSSVSSSSSSNSNRVSSNCCSPRTSNPMDTPSVVRVVVVQADLHQLVLCCVPQHDVLSVVLSVVCVVVVHGSLVSCVVVPRDDSVVCVVRRDSVVRHDDD

Organism: Homo sapiens (NCBI:txid9606)

B-factor: mean 34.34, std 12.43, range [15.08, 98.64]

Radius of gyration: 33.31 Å; Cα contacts (8 Å, |Δi|>4): 1812; chains: 2; bounding box: 112×93×39 Å

CATH classification: 1.10.275.10 (+2 more: 1.20.200.10, 1.10.40.30)